Protein AF-A0A7V4QPP1-F1 (afdb_monomer_lite)

pLDDT: mean 84.38, std 19.16, range [26.23, 98.88]

Radius of gyration: 52.55 Å; chains: 1; bounding box: 112×55×165 Å

Secondary structure (DSSP, 8-state):
--SHHHHHHHHHTTS-S------SHHHHHHHHHHHHHHHTTSB-TTSPBPSBSSS---SSSSSTTEEEHHHHHHHHHHHHHHHHHTT-TT-HHHHHHHHHIIIIISPPGGGSTT--B-TTS---EE---SSGGGPSBPEESSS-----SSHHHHHHHHS-SS-----SEEESS-TT-HHHHHT-SEE-GGG-EEEEEE---S-TT--GGG---EESB-SS-SSTTTTGGGTB---S-EEEEEE-HHHHHHHHHHHHHHHHHHHHTT-GGGGHHHHHHHHHHHHHHGGGGB-TT-EETTEEEEE--GGGGB--S--S-EEEEEESS--S-BEEE--SEEEGGG--HHHHHHHHHTT-TTHHHHHHHHHHHHHHHBPPTTSTTTT-B--EEESS--TT-TT---TTS-EE--TT--SS--PEEEESSSS-BTTBTTSBTHHHHHHHHHHHHHHHHS-TT-TTHHHHHHHHHHIIIIIIHHH-EEEETTEEEEGGG--HHHHH-TTSEEEEEEEEEES-SS---TT-TTS------TTT--------S--S--TT-TT----EEEEE--HHHHHHHHHHHHHHHHHHHHHT---SS-HHHHHHHHHHHHHHHHHHHB-SSSB--EEE-GGGGGGT-TTT--EEESS-EEETTTEEE-SEEE-GGGGS---SSPPPTT-EEE--BHHHHHHHHHHHHHHHHHTS--PPPEEEEEESPTT-EE-SEEEEEEEEE-SS-EEEEEEEETTEEEEEE---SSSEEEEEEEEEGGGS-SEEEEEEEEEEETT--EEEEEEEEEE--SPPPEEEEEESPTT-EE-SEEEEEEEEE-SSS---EEEEEEEETTEEEEEEEESSS-EEEEEE-TTS-SSS-EEEEEEEE-TT--EEEEEEEEEE---------EEEEEESPTTEEEETTPEEEEEEEEEEEEEEEEEEEEETTEEEEEE---EEEEEEEEEEE-TTPPSEEEEEEEEEEETTS-EEEEEEEEEEE----------------PPP---PPPP-------SSS---EEEEEEEEEEEEE-TTS-EEEEEEEEEEE-TT---EEETTTEEE-B-SSS-B---EEE-

Sequence (1091 aa):
MKVKKFLASFILLLILSTTNNFCGVYKDRFIELYNNIKTNGCLSPEGLPYHSREKRIVEATDYGHCSTSEGISFLIWLEAMYDYITDNTSFSNLKNAWNLCETYYIPPASEQPNFAYNASKPASVVKEWRLPSSYPSAVDMDSPVGNDPIYSSVVSATGRNIPYLLHWYLDIDDWLGFGSAYQIGILGSGGRRIVKTNTFQRGPNESTWETIHHPSFDKYGTGTNGYVDLFVQSQSPQWRYTSAPDAEARIAQAMYWAELWATEKNALSTIQQEITKTRNLGHWMRYCLFDKYFRQIGNAGNAGNNYNSCHYLISWYIAWGGPVQNEGWGWIIGCHSAHNGYQNPLAAYYWANKNVPDWEKSLRTQLELARFIQVPQGHKGAGAFGGGVCNDYPDDDVQYTHPNAPTFTASTYTDGQLPIKYTHHPVYWDPGSNTWCGWQYWFSERLAQFYYLQPTNSTYLSDTYEILSNWMDLWAVPNFKVKISGNWYTADQLTVDDLRDTSVIEDVNIPVSFAKWDWLNPDDPQKSEPLDAPGEMQSTTRWQGWEGIGPGDPNYGAEVHAWGHDVGLIGAFVKCLIFYRQGLLKHNHTARFEPEFYKYLAKAILDTMWKNFKTDIGISAPEVRTDYIRFNDTNISTVYVPQTKQIPNLGTLQQGNRAFSETRPDYGEPIPPDYTFTYHRTWQQAAFALALGYYSLYEDRDETPKITLISPSTSTVLSGQVNIQASITDDFSLSKVELWIDNQKLFEETSFSTNSYMLVYDWDSTSVLDGTHTLKIVAVDSSTQTTQVEFRITIDNNPPPYVEILSPQDGSYVSGVVLINIRAEDDTDYITSVILRIYRGVVLVSSYTFTSEPYIFSWDTTNLSTTTAYRIQAVAYDNYNESSSTQVTVYIRRIENDSPPTINIISPASNSQFNIGDSINVYYIATDDIQIARIEFLINNEVKSYLTPLSTYYSSVWNIDTVNFSSGTYELKIQVVDSAGYNSYAFINVILVSSQPPSGDDEQPPSGDDEQQQLVEKKYIIITPNNDGINDKVVFSETYVFDVFTKDGFKVYSGESNVWEAKDYFGKIVPNGLYILKTNKNKVFFVLVAR

Structure (mmCIF, N/CA/C/O backbone):
data_AF-A0A7V4QPP1-F1
#
_entry.id   AF-A0A7V4QPP1-F1
#
loop_
_atom_site.group_PDB
_atom_site.id
_atom_site.type_symbol
_atom_site.label_atom_id
_atom_site.label_alt_id
_atom_site.label_comp_id
_atom_site.label_asym_id
_atom_site.label_entity_id
_atom_site.label_seq_id
_atom_site.pdbx_PDB_ins_code
_atom_site.Cartn_x
_atom_site.Cartn_y
_atom_site.Cartn_z
_atom_site.occupancy
_atom_site.B_iso_or_equiv
_atom_site.auth_seq_id
_atom_site.auth_comp_id
_atom_site.auth_asym_id
_atom_site.auth_atom_id
_atom_site.pdbx_PDB_model_num
ATOM 1 N N . MET A 1 1 ? 20.135 15.687 20.730 1.00 36.97 1 MET A N 1
ATOM 2 C CA . MET A 1 1 ? 20.527 14.479 19.957 1.00 36.97 1 MET A CA 1
ATOM 3 C C . MET A 1 1 ? 20.547 13.164 20.754 1.00 36.97 1 MET A C 1
ATOM 5 O O . MET A 1 1 ? 20.244 12.145 20.157 1.00 36.97 1 MET A O 1
ATOM 9 N N . LYS A 1 2 ? 20.796 13.139 22.078 1.00 26.23 2 LYS A N 1
ATOM 10 C CA . LYS A 1 2 ? 20.642 11.917 22.914 1.00 26.23 2 LYS A CA 1
ATOM 11 C C . LYS A 1 2 ? 19.213 11.644 23.435 1.00 26.23 2 LYS A C 1
ATOM 13 O O . LYS A 1 2 ? 18.962 10.574 23.963 1.00 26.23 2 LYS A O 1
ATOM 18 N N . VAL A 1 3 ? 18.269 12.563 23.211 1.00 27.08 3 VAL A N 1
ATOM 19 C CA . VAL A 1 3 ? 16.859 12.454 23.652 1.00 27.08 3 VAL A CA 1
ATOM 20 C C . VAL A 1 3 ? 15.968 11.704 22.636 1.00 27.08 3 VAL A C 1
ATOM 22 O O . VAL A 1 3 ? 14.942 11.151 23.009 1.00 27.08 3 VAL A O 1
ATOM 25 N N . LYS A 1 4 ? 16.386 11.570 21.363 1.00 34.34 4 LYS A N 1
ATOM 26 C CA . LYS A 1 4 ? 15.598 10.881 20.314 1.00 34.34 4 LYS A CA 1
ATOM 27 C C . LYS A 1 4 ? 15.589 9.347 20.428 1.00 34.34 4 LYS A C 1
ATOM 29 O O . LYS A 1 4 ? 14.659 8.724 19.940 1.00 34.34 4 LYS A O 1
ATOM 34 N N . LYS A 1 5 ? 16.573 8.739 21.106 1.00 33.81 5 LYS A N 1
ATOM 35 C CA . LYS A 1 5 ? 16.562 7.292 21.404 1.00 33.81 5 LYS A CA 1
ATOM 36 C C . LYS A 1 5 ? 15.626 6.920 22.561 1.00 33.81 5 LYS A C 1
ATOM 38 O O . LYS A 1 5 ? 15.292 5.756 22.694 1.00 33.81 5 LYS A O 1
ATOM 43 N N . PHE A 1 6 ? 15.198 7.894 23.370 1.00 28.06 6 PHE A N 1
ATOM 44 C CA . PHE A 1 6 ? 14.372 7.649 24.556 1.00 28.06 6 PHE A CA 1
ATOM 45 C C . PHE A 1 6 ? 12.863 7.654 24.245 1.00 28.06 6 PHE A C 1
ATOM 47 O O . PHE A 1 6 ? 12.091 7.027 24.959 1.00 28.06 6 PHE A O 1
ATOM 54 N N . LEU A 1 7 ? 12.435 8.302 23.151 1.00 33.16 7 LEU A N 1
ATOM 55 C CA . LEU A 1 7 ? 11.014 8.390 22.780 1.00 33.16 7 LEU A CA 1
ATOM 56 C C . LEU A 1 7 ? 10.471 7.118 22.106 1.00 33.16 7 LEU A C 1
ATOM 58 O O . LEU A 1 7 ? 9.309 6.783 22.306 1.00 33.16 7 LEU A O 1
ATOM 62 N N . ALA A 1 8 ? 11.308 6.377 21.370 1.00 32.38 8 ALA A N 1
ATOM 63 C CA . ALA A 1 8 ? 10.914 5.088 20.788 1.00 32.38 8 ALA A CA 1
ATOM 64 C C . ALA A 1 8 ? 10.647 4.024 21.871 1.00 32.38 8 ALA A C 1
ATOM 66 O O . ALA A 1 8 ? 9.805 3.156 21.690 1.00 32.38 8 ALA A O 1
ATOM 67 N N . SER A 1 9 ? 11.309 4.134 23.027 1.00 30.39 9 SER A N 1
ATOM 68 C CA . SER A 1 9 ? 11.109 3.230 24.165 1.00 30.39 9 SER A CA 1
ATOM 69 C C . SER A 1 9 ? 9.893 3.580 25.030 1.00 30.39 9 SER A C 1
ATOM 71 O O . SER A 1 9 ? 9.430 2.719 25.766 1.00 30.39 9 SER A O 1
ATOM 73 N N . PHE A 1 10 ? 9.355 4.804 24.953 1.00 30.91 10 PHE A N 1
ATOM 74 C CA . PHE A 1 10 ? 8.225 5.219 25.799 1.00 30.91 10 PHE A CA 1
ATOM 75 C C . PHE A 1 10 ? 6.858 4.845 25.205 1.00 30.91 10 PHE A C 1
ATOM 77 O O . PHE A 1 10 ? 5.920 4.595 25.951 1.00 30.91 10 PHE A O 1
ATOM 84 N N . ILE A 1 11 ? 6.757 4.736 23.874 1.00 38.34 11 ILE A N 1
ATOM 85 C CA . ILE A 1 11 ? 5.546 4.233 23.194 1.00 38.34 11 ILE A CA 1
ATOM 86 C C . ILE A 1 11 ? 5.500 2.693 23.221 1.00 38.34 11 ILE A C 1
ATOM 88 O O . ILE A 1 11 ? 4.425 2.109 23.262 1.00 38.34 11 ILE A O 1
ATOM 92 N N . LEU A 1 12 ? 6.659 2.027 23.295 1.00 37.06 12 LEU A N 1
ATOM 93 C CA . LEU A 1 12 ? 6.750 0.563 23.365 1.00 37.06 12 LEU A CA 1
ATOM 94 C C . LEU A 1 12 ? 6.407 -0.007 24.758 1.00 37.06 12 LEU A C 1
ATOM 96 O O . LEU A 1 12 ? 6.065 -1.180 24.875 1.00 37.06 12 LEU A O 1
ATOM 100 N N . LEU A 1 13 ? 6.483 0.807 25.820 1.00 28.80 13 LEU A N 1
ATOM 101 C CA . LEU A 1 13 ? 6.297 0.338 27.200 1.00 28.80 13 LEU A CA 1
ATOM 102 C C . LEU A 1 13 ? 4.829 0.106 27.605 1.00 28.80 13 LEU A C 1
ATOM 104 O O . LEU A 1 13 ? 4.592 -0.502 28.641 1.00 28.80 13 LEU A O 1
ATOM 108 N N . LEU A 1 14 ? 3.859 0.554 26.802 1.00 32.84 14 LEU A N 1
ATOM 109 C CA . LEU A 1 14 ? 2.426 0.305 27.028 1.00 32.84 14 LEU A CA 1
ATOM 110 C C . LEU A 1 14 ? 1.895 -0.938 26.288 1.00 32.84 14 LEU A C 1
ATOM 112 O O . LEU A 1 14 ? 0.719 -1.250 26.414 1.00 32.84 14 LEU A O 1
ATOM 116 N N . ILE A 1 15 ? 2.751 -1.656 25.547 1.00 39.66 15 ILE A N 1
ATOM 117 C CA . ILE A 1 15 ? 2.379 -2.846 24.750 1.00 39.66 15 ILE A CA 1
ATOM 118 C C . ILE A 1 15 ? 3.090 -4.121 25.261 1.00 39.66 15 ILE A C 1
ATOM 120 O O . ILE A 1 15 ? 2.819 -5.233 24.822 1.00 39.66 15 ILE A O 1
ATOM 124 N N . LEU A 1 16 ? 3.988 -4.005 26.241 1.00 34.59 16 LEU A N 1
ATOM 125 C CA . LEU A 1 16 ? 4.746 -5.142 26.767 1.00 34.59 16 LEU A CA 1
ATOM 126 C C . LEU A 1 16 ? 4.029 -5.821 27.943 1.00 34.59 16 LEU A C 1
ATOM 128 O O . LEU A 1 16 ? 4.408 -5.596 29.086 1.00 34.59 16 LEU A O 1
ATOM 132 N N . SER A 1 17 ? 3.041 -6.671 27.644 1.00 33.66 17 SER A N 1
ATOM 133 C CA . SER A 1 17 ? 2.847 -7.996 28.276 1.00 33.66 17 SER A CA 1
ATOM 134 C C . SER A 1 17 ? 1.514 -8.637 27.865 1.00 33.66 17 SER A C 1
ATOM 136 O O . SER A 1 17 ? 0.652 -8.887 28.704 1.00 33.66 17 SER A O 1
ATOM 138 N N . THR A 1 18 ? 1.341 -8.962 26.591 1.00 36.53 18 THR A N 1
ATOM 139 C CA . THR A 1 18 ? 0.424 -10.037 26.203 1.00 36.53 18 THR A CA 1
ATOM 140 C C . THR A 1 18 ? 1.154 -10.911 25.197 1.00 36.53 18 THR A C 1
ATOM 142 O O . THR A 1 18 ? 1.863 -10.435 24.311 1.00 36.53 18 THR A O 1
ATOM 145 N N . THR A 1 19 ? 1.088 -12.223 25.384 1.00 38.66 19 THR A N 1
ATOM 146 C CA . THR A 1 19 ? 1.383 -13.165 24.308 1.00 38.66 19 THR A CA 1
ATOM 147 C C . THR A 1 19 ? 0.476 -12.788 23.140 1.00 38.66 19 THR A C 1
ATOM 149 O O . THR A 1 19 ? -0.738 -12.801 23.316 1.00 38.66 19 THR A O 1
ATOM 152 N N . ASN A 1 20 ? 1.046 -12.386 21.996 1.00 44.50 20 ASN A N 1
ATOM 153 C CA . ASN A 1 20 ? 0.288 -12.050 20.787 1.00 44.50 20 ASN A CA 1
ATOM 154 C C . ASN A 1 20 ? -0.424 -13.314 20.270 1.00 44.50 20 ASN A C 1
ATOM 156 O O . ASN A 1 20 ? 0.047 -13.962 19.336 1.00 44.50 20 ASN A O 1
ATOM 160 N N . ASN A 1 21 ? -1.550 -13.683 20.873 1.00 45.94 21 ASN A N 1
ATOM 161 C CA . ASN A 1 21 ? -2.441 -14.695 20.334 1.00 45.94 21 ASN A CA 1
ATOM 162 C C . ASN A 1 21 ? -3.244 -14.033 19.220 1.00 45.94 21 ASN A C 1
ATOM 164 O O . ASN A 1 21 ? -4.383 -13.633 19.402 1.00 45.94 21 ASN A O 1
ATOM 168 N N . PHE A 1 22 ? -2.620 -13.871 18.051 1.00 50.91 22 PHE A N 1
ATOM 169 C CA . PHE A 1 22 ? -3.355 -13.498 16.850 1.00 50.91 22 PHE A CA 1
ATOM 170 C C . PHE A 1 22 ? -4.327 -14.650 16.537 1.00 50.91 22 PHE A C 1
ATOM 172 O O . PHE A 1 22 ? -3.900 -15.682 16.009 1.00 50.91 22 PHE A O 1
ATOM 179 N N . CYS A 1 23 ? -5.592 -14.503 16.912 1.00 49.09 23 CYS A N 1
ATOM 180 C CA . CYS A 1 23 ? -6.712 -15.367 16.555 1.00 49.09 23 CYS A CA 1
ATOM 181 C C . CYS A 1 23 ? -7.645 -14.556 15.648 1.00 49.09 23 CYS A C 1
ATOM 183 O O . CYS A 1 23 ? -7.749 -13.348 15.829 1.00 49.09 23 CYS A O 1
ATOM 185 N N . GLY A 1 24 ? -8.259 -15.179 14.640 1.00 70.50 24 GLY A N 1
ATOM 186 C CA . GLY A 1 24 ? -9.232 -14.493 13.787 1.00 70.50 24 GLY A CA 1
ATOM 187 C C . GLY A 1 24 ? -9.203 -14.934 12.328 1.00 70.50 24 GLY A C 1
ATOM 188 O O . GLY A 1 24 ? -8.166 -15.302 11.769 1.00 70.50 24 GLY A O 1
ATOM 189 N N . VAL A 1 25 ? -10.367 -14.866 11.682 1.00 85.94 25 VAL A N 1
ATOM 190 C CA . VAL A 1 25 ? -10.580 -15.352 10.310 1.00 85.94 25 VAL A CA 1
ATOM 191 C C . VAL A 1 25 ? -9.644 -14.681 9.297 1.00 85.94 25 VAL A C 1
ATOM 193 O O . VAL A 1 25 ? -9.220 -15.322 8.338 1.00 85.94 25 VAL A O 1
ATOM 196 N N . TYR A 1 26 ? -9.265 -13.414 9.492 1.00 92.88 26 TYR A N 1
ATOM 197 C CA . TYR A 1 26 ? -8.397 -12.707 8.541 1.00 92.88 26 TYR A CA 1
ATOM 198 C C . TYR A 1 26 ? -6.939 -13.161 8.608 1.00 92.88 26 TYR A C 1
ATOM 200 O O . TYR A 1 26 ? -6.270 -13.170 7.572 1.00 92.88 26 TYR A O 1
ATOM 208 N N . LYS A 1 27 ? -6.460 -13.609 9.777 1.00 90.56 27 LYS A N 1
ATOM 209 C CA . LYS A 1 27 ? -5.147 -14.255 9.899 1.00 90.56 27 LYS A CA 1
ATOM 210 C C . LYS A 1 27 ? -5.120 -15.556 9.104 1.00 90.56 27 LYS A C 1
ATOM 212 O O . LYS A 1 27 ? -4.189 -15.780 8.333 1.00 90.56 27 LYS A O 1
ATOM 217 N N . ASP A 1 28 ? -6.153 -16.381 9.252 1.00 92.62 28 ASP A N 1
ATOM 218 C CA . ASP A 1 28 ? -6.251 -17.659 8.545 1.00 92.62 28 ASP A CA 1
ATOM 219 C C . ASP A 1 28 ? -6.330 -17.444 7.032 1.00 92.62 28 ASP A C 1
ATOM 221 O O . ASP A 1 28 ? -5.596 -18.081 6.280 1.00 92.62 28 ASP A O 1
ATOM 225 N N . ARG A 1 29 ? -7.128 -16.467 6.580 1.00 96.56 29 ARG A N 1
ATOM 226 C CA . ARG A 1 29 ? -7.188 -16.070 5.164 1.00 96.56 29 ARG A CA 1
ATOM 227 C C . ARG A 1 29 ? -5.849 -15.542 4.648 1.00 96.56 29 ARG A C 1
ATOM 229 O O . ARG A 1 29 ? -5.472 -15.850 3.518 1.00 96.56 29 ARG A O 1
ATOM 236 N N . PHE A 1 30 ? -5.123 -14.758 5.451 1.00 98.12 30 PHE A N 1
ATOM 237 C CA . PHE A 1 30 ? -3.776 -14.296 5.109 1.00 98.12 30 PHE A CA 1
ATOM 238 C C . PHE A 1 30 ? -2.816 -15.474 4.922 1.00 98.12 30 PHE A C 1
ATOM 240 O O . PHE A 1 30 ? -2.141 -15.544 3.897 1.00 98.12 30 PHE A O 1
ATOM 247 N N . ILE A 1 31 ? -2.778 -16.410 5.876 1.00 97.19 31 ILE A N 1
ATOM 248 C CA . ILE A 1 31 ? -1.913 -17.597 5.819 1.00 97.19 31 ILE A CA 1
ATOM 249 C C . ILE A 1 31 ? -2.301 -18.491 4.636 1.00 97.19 31 ILE A C 1
ATOM 251 O O . ILE A 1 31 ? -1.424 -18.976 3.922 1.00 97.19 31 ILE A O 1
ATOM 255 N N . GLU A 1 32 ? -3.597 -18.688 4.389 1.00 97.25 32 GLU A N 1
ATOM 256 C CA . GLU A 1 32 ? -4.093 -19.456 3.248 1.00 97.25 32 GLU A CA 1
ATOM 257 C C . GLU A 1 32 ? -3.643 -18.831 1.923 1.00 97.25 32 GLU A C 1
ATOM 259 O O . GLU A 1 32 ? -3.026 -19.506 1.098 1.00 97.25 32 GLU A O 1
ATOM 264 N N . LEU A 1 33 ? -3.878 -17.529 1.732 1.00 98.25 33 LEU A N 1
ATOM 265 C CA . LEU A 1 33 ? -3.491 -16.847 0.500 1.00 98.25 33 LEU A CA 1
ATOM 266 C C . LEU A 1 33 ? -1.965 -16.777 0.336 1.00 98.25 33 LEU A C 1
ATOM 268 O O . LEU A 1 33 ? -1.463 -16.955 -0.773 1.00 98.25 33 LEU A O 1
ATOM 272 N N . TYR A 1 34 ? -1.217 -16.587 1.425 1.00 98.44 34 TYR A N 1
ATOM 273 C CA . TYR A 1 34 ? 0.241 -16.691 1.420 1.00 98.44 34 TYR A CA 1
ATOM 274 C C . TYR A 1 34 ? 0.685 -18.067 0.905 1.00 98.44 34 TYR A C 1
ATOM 276 O O . TYR A 1 34 ? 1.445 -18.146 -0.060 1.00 98.44 34 TYR A O 1
ATOM 284 N N . ASN A 1 35 ? 0.169 -19.156 1.481 1.00 97.81 35 ASN A N 1
ATOM 285 C CA . ASN A 1 35 ? 0.529 -20.518 1.079 1.00 97.81 35 ASN A CA 1
ATOM 286 C C . ASN A 1 35 ? 0.169 -20.799 -0.384 1.00 97.81 35 ASN A C 1
ATOM 288 O O . ASN A 1 35 ? 0.961 -21.402 -1.113 1.00 97.81 35 ASN A O 1
ATOM 292 N N . ASN A 1 36 ? -0.980 -20.304 -0.833 1.00 96.88 36 ASN A N 1
ATOM 293 C CA . ASN A 1 36 ? -1.409 -20.374 -2.223 1.00 96.88 36 ASN A CA 1
ATOM 294 C C . ASN A 1 36 ? -0.411 -19.680 -3.166 1.00 96.88 36 ASN A C 1
ATOM 296 O O . ASN A 1 36 ? 0.016 -20.282 -4.152 1.00 96.88 36 ASN A O 1
ATOM 300 N N . ILE A 1 37 ? 0.062 -18.472 -2.830 1.00 97.12 37 ILE A N 1
ATOM 301 C CA . ILE A 1 37 ? 1.115 -17.781 -3.598 1.00 97.12 37 ILE A CA 1
ATOM 302 C C . ILE A 1 37 ? 2.385 -18.641 -3.677 1.00 97.12 37 ILE A C 1
ATOM 304 O O . ILE A 1 37 ? 2.989 -18.749 -4.745 1.00 97.12 37 ILE A O 1
ATOM 308 N N . LYS A 1 38 ? 2.790 -19.285 -2.573 1.00 95.81 38 LYS A N 1
ATOM 309 C CA . LYS A 1 38 ? 4.004 -20.119 -2.533 1.00 95.81 38 LYS A CA 1
ATOM 310 C C . LYS A 1 38 ? 3.887 -21.421 -3.336 1.00 95.81 38 LYS A C 1
ATOM 312 O O . LYS A 1 38 ? 4.922 -21.949 -3.736 1.00 95.81 38 LYS A O 1
ATOM 317 N N . THR A 1 39 ? 2.680 -21.955 -3.544 1.00 93.81 39 THR A N 1
ATOM 318 C CA . THR A 1 39 ? 2.482 -23.336 -4.032 1.00 93.81 39 THR A CA 1
ATOM 319 C C . THR A 1 39 ? 1.750 -23.456 -5.371 1.00 93.81 39 THR A C 1
ATOM 321 O O . THR A 1 39 ? 1.981 -24.430 -6.084 1.00 93.81 39 THR A O 1
ATOM 324 N N . ASN A 1 40 ? 0.951 -22.464 -5.780 1.00 93.38 40 ASN A N 1
ATOM 325 C CA . ASN A 1 40 ? 0.060 -22.574 -6.946 1.00 93.38 40 ASN A CA 1
ATOM 326 C C . ASN A 1 40 ? 0.593 -21.920 -8.235 1.00 93.38 40 ASN A C 1
ATOM 328 O O . ASN A 1 40 ? -0.179 -21.573 -9.131 1.00 93.38 40 ASN A O 1
ATOM 332 N N . GLY A 1 41 ? 1.916 -21.787 -8.368 1.00 91.94 41 GLY A N 1
ATOM 333 C CA . GLY A 1 41 ? 2.559 -21.350 -9.615 1.00 91.94 41 GLY A CA 1
ATOM 334 C C . GLY A 1 41 ? 2.683 -19.835 -9.800 1.00 91.94 41 GLY A C 1
ATOM 335 O O . GLY A 1 41 ? 3.057 -19.400 -10.883 1.00 91.94 41 GLY A O 1
ATOM 336 N N . CYS A 1 42 ? 2.422 -19.030 -8.764 1.00 96.44 42 CYS A N 1
ATOM 337 C CA . CYS A 1 42 ? 2.741 -17.594 -8.774 1.00 96.44 42 CYS A CA 1
ATOM 338 C C . CYS A 1 42 ? 4.254 -17.330 -8.682 1.00 96.44 42 CYS A C 1
ATOM 340 O O . CYS A 1 42 ? 4.727 -16.264 -9.075 1.00 96.44 42 CYS A O 1
ATOM 342 N N . LEU A 1 43 ? 5.022 -18.288 -8.150 1.00 97.69 43 LEU A N 1
ATOM 343 C CA . LEU A 1 43 ? 6.478 -18.217 -8.058 1.00 97.69 43 LEU A CA 1
ATOM 344 C C . LEU A 1 43 ? 7.142 -19.233 -8.996 1.00 97.69 43 LEU A C 1
ATOM 346 O O . LEU A 1 43 ? 6.656 -20.351 -9.179 1.00 97.69 43 LEU A O 1
ATOM 350 N N . SER A 1 44 ? 8.297 -18.861 -9.538 1.00 96.69 44 SER A N 1
ATOM 351 C CA . SER A 1 44 ? 9.192 -19.751 -10.265 1.00 96.69 44 SER A CA 1
ATOM 352 C C . SER A 1 44 ? 9.792 -20.817 -9.333 1.00 96.69 44 SER A C 1
ATOM 354 O O . SER A 1 44 ? 9.840 -20.626 -8.116 1.00 96.69 44 SER A O 1
ATOM 356 N N . PRO A 1 45 ? 10.345 -21.914 -9.882 1.00 95.06 45 PRO A N 1
ATOM 357 C CA . PRO A 1 45 ? 11.181 -22.862 -9.142 1.00 95.06 45 PRO A CA 1
ATOM 358 C C . PRO A 1 45 ? 12.299 -22.266 -8.263 1.00 95.06 45 PRO A C 1
ATOM 360 O O . PRO A 1 45 ? 12.666 -22.874 -7.262 1.00 95.06 45 PRO A O 1
ATOM 363 N N . GLU A 1 46 ? 12.850 -21.094 -8.597 1.00 95.31 46 GLU A N 1
ATOM 364 C CA . GLU A 1 46 ? 13.854 -20.393 -7.776 1.00 95.31 46 GLU A CA 1
ATOM 365 C C . GLU A 1 46 ? 13.221 -19.512 -6.686 1.00 95.31 46 GLU A C 1
ATOM 367 O O . GLU A 1 46 ? 13.940 -18.897 -5.903 1.00 95.31 46 GLU A O 1
ATOM 372 N N . GLY A 1 47 ? 11.890 -19.434 -6.630 1.00 96.69 47 GLY A N 1
ATOM 373 C CA . GLY A 1 47 ? 11.131 -18.586 -5.714 1.00 96.69 47 GLY A CA 1
ATOM 374 C C . GLY A 1 47 ? 10.917 -17.155 -6.210 1.00 96.69 47 GLY A C 1
ATOM 375 O O . GLY A 1 47 ? 10.452 -16.319 -5.437 1.00 96.69 47 GLY A O 1
ATOM 376 N N . LEU A 1 48 ? 11.251 -16.849 -7.469 1.00 98.06 48 LEU A N 1
ATOM 377 C CA . LEU A 1 48 ? 11.008 -15.527 -8.048 1.00 98.06 48 LEU A CA 1
ATOM 378 C C . LEU A 1 48 ? 9.519 -15.347 -8.336 1.00 98.06 48 LEU A C 1
ATOM 380 O O . LEU A 1 48 ? 8.918 -16.262 -8.888 1.00 98.06 48 LEU A O 1
ATOM 384 N N . PRO A 1 49 ? 8.916 -14.192 -8.027 1.00 98.25 49 PRO A N 1
ATOM 385 C CA . PRO A 1 49 ? 7.546 -13.943 -8.443 1.00 98.25 49 PRO A CA 1
ATOM 386 C C . PRO A 1 49 ? 7.490 -13.896 -9.966 1.00 98.25 49 PRO A C 1
ATOM 388 O O . PRO A 1 49 ? 8.281 -13.188 -10.571 1.00 98.25 49 PRO A O 1
ATOM 391 N N . TYR A 1 50 ? 6.582 -14.640 -10.585 1.00 98.56 50 TYR A N 1
ATOM 392 C CA . TYR A 1 50 ? 6.122 -14.297 -11.926 1.00 98.56 50 TYR A CA 1
ATOM 393 C C . TYR A 1 50 ? 5.235 -13.051 -11.833 1.00 98.56 50 TYR A C 1
ATOM 395 O O . TYR A 1 50 ? 4.680 -12.765 -10.768 1.00 98.56 50 TYR A O 1
ATOM 403 N N . HIS A 1 51 ? 5.065 -12.312 -12.926 1.00 98.50 51 HIS A N 1
ATOM 404 C CA . HIS A 1 51 ? 4.086 -11.226 -12.990 1.00 98.50 51 HIS A CA 1
ATOM 405 C C . HIS A 1 51 ? 2.680 -11.770 -12.729 1.00 98.50 51 HIS A C 1
ATOM 407 O O . HIS A 1 51 ? 1.945 -11.257 -11.883 1.00 98.50 51 HIS A O 1
ATOM 413 N N . SER A 1 52 ? 2.360 -12.890 -13.373 1.00 97.88 52 SER A N 1
ATOM 414 C CA . SER A 1 52 ? 1.165 -13.688 -13.127 1.00 97.88 52 SER A CA 1
ATOM 415 C C . SER A 1 52 ? 1.445 -15.171 -13.302 1.00 97.88 52 SER A C 1
ATOM 417 O O . SER A 1 52 ? 2.344 -15.574 -14.037 1.00 97.88 52 SER A O 1
ATOM 419 N N . ARG A 1 53 ? 0.614 -15.993 -12.661 1.00 96.31 53 ARG A N 1
ATOM 420 C CA . ARG A 1 53 ? 0.586 -17.437 -12.909 1.00 96.31 53 ARG A CA 1
ATOM 421 C C . ARG A 1 53 ? 0.248 -17.755 -14.369 1.00 96.31 53 ARG A C 1
ATOM 423 O O . ARG A 1 53 ? 0.777 -18.693 -14.954 1.00 96.31 53 ARG A O 1
ATOM 430 N N . GLU A 1 54 ? -0.697 -17.026 -14.949 1.00 96.06 54 GLU A N 1
ATOM 431 C CA . GLU A 1 54 ? -1.086 -17.199 -16.343 1.00 96.06 54 GLU A CA 1
ATOM 432 C C . GLU A 1 54 ? -0.028 -16.586 -17.263 1.00 96.06 54 GLU A C 1
ATOM 434 O O . GLU A 1 54 ? 0.499 -15.511 -16.991 1.00 96.06 54 GLU A O 1
ATOM 439 N N . LYS A 1 55 ? 0.267 -17.259 -18.376 1.00 95.44 55 LYS A N 1
ATOM 440 C CA . LYS A 1 55 ? 1.327 -16.859 -19.312 1.00 95.44 55 LYS A CA 1
ATOM 441 C C . LYS A 1 55 ? 0.924 -15.743 -20.265 1.00 95.44 55 LYS A C 1
ATOM 443 O O . LYS A 1 55 ? 1.718 -14.844 -20.535 1.00 95.44 55 LYS A O 1
ATOM 448 N N . ARG A 1 56 ? -0.287 -15.811 -20.824 1.00 94.88 56 ARG A N 1
ATOM 449 C CA . ARG A 1 56 ? -0.796 -14.758 -21.704 1.00 94.88 56 ARG A CA 1
ATOM 450 C C . ARG A 1 56 ? -1.359 -13.643 -20.852 1.00 94.88 56 ARG A C 1
ATOM 452 O O . ARG A 1 56 ? -2.475 -13.755 -20.375 1.00 94.88 56 ARG A O 1
ATOM 459 N N . ILE A 1 57 ? -0.580 -12.586 -20.714 1.00 95.00 57 ILE A N 1
ATOM 460 C CA . ILE A 1 57 ? -1.012 -11.313 -20.165 1.00 95.00 57 ILE A CA 1
ATOM 461 C C . ILE A 1 57 ? -0.146 -10.217 -20.782 1.00 95.00 57 ILE A C 1
ATOM 463 O O . ILE A 1 57 ? 1.050 -10.424 -20.992 1.00 95.00 57 ILE A O 1
ATOM 467 N N . VAL A 1 58 ? -0.759 -9.084 -21.113 1.00 95.25 58 VAL A N 1
ATOM 468 C CA . VAL A 1 58 ? -0.085 -7.911 -21.681 1.00 95.25 58 VAL A CA 1
ATOM 469 C C . VAL A 1 58 ? -0.685 -6.666 -21.037 1.00 95.25 58 VAL A C 1
ATOM 471 O O . VAL A 1 58 ? -1.895 -6.488 -21.100 1.00 95.25 58 VAL A O 1
ATOM 474 N N . GLU A 1 59 ? 0.116 -5.833 -20.376 1.00 91.75 59 GLU A N 1
ATOM 475 C CA . GLU A 1 59 ? -0.368 -4.607 -19.701 1.00 91.75 59 GLU A CA 1
ATOM 476 C C . GLU A 1 59 ? 0.755 -3.622 -19.363 1.00 91.75 59 GLU A C 1
ATOM 478 O O . GLU A 1 59 ? 0.624 -2.426 -19.595 1.00 91.75 59 GLU A O 1
ATOM 483 N N . ALA A 1 60 ? 1.892 -4.145 -18.915 1.00 93.75 60 ALA A N 1
ATOM 484 C CA . ALA A 1 60 ? 3.167 -3.445 -18.737 1.00 93.75 60 ALA A CA 1
ATOM 485 C C . ALA A 1 60 ? 4.301 -4.439 -19.004 1.00 93.75 60 ALA A C 1
ATOM 487 O O . ALA A 1 60 ? 5.238 -4.171 -19.754 1.00 93.75 60 ALA A O 1
ATOM 488 N N . THR A 1 61 ? 4.139 -5.638 -18.444 1.00 96.31 61 THR A N 1
ATOM 489 C CA . THR A 1 61 ? 4.744 -6.859 -18.966 1.00 96.31 61 THR A CA 1
ATOM 490 C C . THR A 1 61 ? 3.988 -7.296 -20.218 1.00 96.31 61 THR A C 1
ATOM 492 O O . THR A 1 61 ? 2.804 -6.992 -20.381 1.00 96.31 61 THR A O 1
ATOM 495 N N . ASP A 1 62 ? 4.680 -7.987 -21.112 1.00 95.62 62 ASP A N 1
ATOM 496 C CA . ASP A 1 62 ? 4.125 -8.558 -22.337 1.00 95.62 62 ASP A CA 1
ATOM 497 C C . ASP A 1 62 ? 4.039 -10.091 -22.288 1.00 95.62 62 ASP A C 1
ATOM 499 O O . ASP A 1 62 ? 3.561 -10.712 -23.233 1.00 95.62 62 ASP A O 1
ATOM 503 N N . TYR A 1 63 ? 4.469 -10.708 -21.188 1.00 96.88 63 TYR A N 1
ATOM 504 C CA . TYR A 1 63 ? 4.370 -12.136 -20.916 1.00 96.88 63 TYR A CA 1
ATOM 505 C C . TYR A 1 63 ? 4.301 -12.361 -19.401 1.00 96.88 63 TYR A C 1
ATOM 507 O O . TYR A 1 63 ? 5.078 -11.794 -18.635 1.00 96.88 63 TYR A O 1
ATOM 515 N N . GLY A 1 64 ? 3.373 -13.200 -18.941 1.00 97.00 64 GLY A N 1
ATOM 516 C CA . GLY A 1 64 ? 3.061 -13.329 -17.513 1.00 97.00 64 GLY A CA 1
ATOM 517 C C . GLY A 1 64 ? 4.140 -14.002 -16.684 1.00 97.00 64 GLY A C 1
ATOM 518 O O . GLY A 1 64 ? 4.281 -13.711 -15.500 1.00 97.00 64 GLY A O 1
ATOM 519 N N . HIS A 1 65 ? 4.961 -14.839 -17.318 1.00 96.56 65 HIS A N 1
ATOM 520 C CA . HIS A 1 65 ? 6.125 -15.439 -16.676 1.00 96.56 65 HIS A CA 1
ATOM 521 C C . HIS A 1 65 ? 7.398 -14.582 -16.808 1.00 96.56 65 HIS A C 1
ATOM 523 O O . HIS A 1 65 ? 8.495 -15.024 -16.459 1.00 96.56 65 HIS A O 1
ATOM 529 N N . CYS A 1 66 ? 7.282 -13.338 -17.272 1.00 97.25 66 CYS A N 1
ATOM 530 C CA . CYS A 1 66 ? 8.265 -12.330 -16.908 1.00 97.25 66 CYS A CA 1
ATOM 531 C C . CYS A 1 66 ? 8.079 -11.927 -15.443 1.00 97.25 66 CYS A C 1
ATOM 533 O O . CYS A 1 66 ? 7.084 -12.264 -14.807 1.00 97.25 66 CYS A O 1
ATOM 535 N N . SER A 1 67 ? 9.040 -11.198 -14.892 1.00 98.00 67 SER A N 1
ATOM 536 C CA . SER A 1 67 ? 8.906 -10.595 -13.570 1.00 98.00 67 SER A CA 1
ATOM 537 C C . SER A 1 67 ? 9.349 -9.151 -13.560 1.00 98.00 67 SER A C 1
ATOM 539 O O . SER A 1 67 ? 10.160 -8.736 -14.388 1.00 98.00 67 SER A O 1
ATOM 541 N N . THR A 1 68 ? 8.839 -8.407 -12.585 1.00 98.75 68 THR A N 1
ATOM 542 C CA . THR A 1 68 ? 9.130 -7.002 -12.373 1.00 98.75 68 THR A CA 1
ATOM 543 C C . THR A 1 68 ? 9.804 -6.739 -11.027 1.00 98.75 68 THR A C 1
ATOM 545 O O . THR A 1 68 ? 9.613 -7.481 -10.055 1.00 98.75 68 THR A O 1
ATOM 548 N N . SER A 1 69 ? 10.573 -5.647 -10.929 1.00 98.75 69 SER A N 1
ATOM 549 C CA . SER A 1 69 ? 11.045 -5.142 -9.627 1.00 98.75 69 SER A CA 1
ATOM 550 C C . SER A 1 69 ? 9.869 -4.868 -8.672 1.00 98.75 69 SER A C 1
ATOM 552 O O . SER A 1 69 ? 9.993 -5.042 -7.458 1.00 98.75 69 SER A O 1
ATOM 554 N N . GLU A 1 70 ? 8.698 -4.517 -9.212 1.00 98.56 70 GLU A N 1
ATOM 555 C CA . GLU A 1 70 ? 7.440 -4.427 -8.471 1.00 98.56 70 GLU A CA 1
ATOM 556 C C . GLU A 1 70 ? 7.080 -5.760 -7.798 1.00 98.56 70 GLU A C 1
ATOM 558 O O . GLU A 1 70 ? 6.900 -5.787 -6.577 1.00 98.56 70 GLU A O 1
ATOM 563 N N . GLY A 1 71 ? 7.041 -6.868 -8.544 1.00 98.31 71 GLY A N 1
ATOM 564 C CA . GLY A 1 71 ? 6.699 -8.186 -8.005 1.00 98.31 71 GLY A CA 1
ATOM 565 C C . GLY A 1 71 ? 7.584 -8.593 -6.823 1.00 98.31 71 GLY A C 1
ATOM 566 O O . GLY A 1 71 ? 7.079 -9.006 -5.776 1.00 98.31 71 GLY A O 1
ATOM 567 N N . ILE A 1 72 ? 8.907 -8.410 -6.931 1.00 98.75 72 ILE A N 1
ATOM 568 C CA . ILE A 1 72 ? 9.828 -8.719 -5.823 1.00 98.75 72 ILE A CA 1
ATOM 569 C C . ILE A 1 72 ? 9.690 -7.745 -4.646 1.00 98.75 72 ILE A C 1
ATOM 571 O O . ILE A 1 72 ? 9.849 -8.159 -3.498 1.00 98.75 72 ILE A O 1
ATOM 575 N N . SER A 1 73 ? 9.334 -6.478 -4.892 1.00 98.88 73 SER A N 1
ATOM 576 C CA . SER A 1 73 ? 9.063 -5.517 -3.815 1.00 98.88 73 SER A CA 1
ATOM 577 C C . SER A 1 73 ? 7.832 -5.906 -2.984 1.00 98.88 73 SER A C 1
ATOM 579 O O . SER A 1 73 ? 7.866 -5.801 -1.757 1.00 98.88 73 SER A O 1
ATOM 581 N N . PHE A 1 74 ? 6.783 -6.437 -3.623 1.00 98.88 74 PHE A N 1
ATOM 582 C CA . PHE A 1 74 ? 5.622 -7.003 -2.931 1.00 98.88 74 PHE A CA 1
ATOM 583 C C . PHE A 1 74 ? 5.961 -8.298 -2.196 1.00 98.88 74 PHE A C 1
ATOM 585 O O . PHE A 1 74 ? 5.509 -8.477 -1.066 1.00 98.88 74 PHE A O 1
ATOM 592 N N . LEU A 1 75 ? 6.778 -9.176 -2.789 1.00 98.81 75 LEU A N 1
ATOM 593 C CA . LEU A 1 75 ? 7.202 -10.408 -2.123 1.00 98.81 75 LEU A CA 1
ATOM 594 C C . LEU A 1 75 ? 8.005 -10.105 -0.850 1.00 98.81 75 LEU A C 1
ATOM 596 O O . LEU A 1 75 ? 7.706 -10.669 0.191 1.00 98.81 75 LEU A O 1
ATOM 600 N N . ILE A 1 76 ? 8.957 -9.166 -0.884 1.00 98.88 76 ILE A N 1
ATOM 601 C CA . ILE A 1 76 ? 9.705 -8.738 0.315 1.00 98.88 76 ILE A CA 1
ATOM 602 C C . ILE A 1 76 ? 8.755 -8.271 1.428 1.00 98.88 76 ILE A C 1
ATOM 604 O O . ILE A 1 76 ? 8.938 -8.630 2.592 1.00 98.88 76 ILE A O 1
ATOM 608 N N . TRP A 1 77 ? 7.730 -7.492 1.078 1.00 98.88 77 TRP A N 1
ATOM 609 C CA . TRP A 1 77 ? 6.741 -7.010 2.039 1.00 98.88 77 TRP A CA 1
ATOM 610 C C . TRP A 1 77 ? 5.887 -8.137 2.620 1.00 98.88 77 TRP A C 1
ATOM 612 O O . TRP A 1 77 ? 5.716 -8.220 3.838 1.00 98.88 77 TRP A O 1
ATOM 622 N N . LEU A 1 78 ? 5.393 -9.021 1.756 1.00 98.88 78 LEU A N 1
ATOM 623 C CA . LEU A 1 78 ? 4.592 -10.176 2.139 1.00 98.88 78 LEU A CA 1
ATOM 624 C C . LEU A 1 78 ? 5.363 -11.097 3.093 1.00 98.88 78 LEU A C 1
ATOM 626 O O . LEU A 1 78 ? 4.827 -11.509 4.117 1.00 98.88 78 LEU A O 1
ATOM 630 N N . GLU A 1 79 ? 6.632 -11.367 2.792 1.00 98.75 79 GLU A N 1
ATOM 631 C CA . GLU A 1 79 ? 7.491 -12.252 3.583 1.00 98.75 79 GLU A CA 1
ATOM 632 C C . GLU A 1 79 ? 7.838 -11.644 4.950 1.00 98.75 79 GLU A C 1
ATOM 634 O O . GLU A 1 79 ? 7.838 -12.354 5.954 1.00 98.75 79 GLU A O 1
ATOM 639 N N . ALA A 1 80 ? 8.051 -10.323 5.025 1.00 98.75 80 ALA A N 1
ATOM 640 C CA . ALA A 1 80 ? 8.226 -9.626 6.302 1.00 98.75 80 ALA A CA 1
ATOM 641 C C . ALA A 1 80 ? 6.980 -9.717 7.195 1.00 98.75 80 ALA A C 1
ATOM 643 O O . ALA A 1 80 ? 7.101 -9.935 8.402 1.00 98.75 80 ALA A O 1
ATOM 644 N N . MET A 1 81 ? 5.789 -9.545 6.611 1.00 98.62 81 MET A N 1
ATOM 645 C CA . MET A 1 81 ? 4.531 -9.652 7.349 1.00 98.62 81 MET A CA 1
ATOM 646 C C . MET A 1 81 ? 4.284 -11.086 7.810 1.00 98.62 81 MET A C 1
ATOM 648 O O . MET A 1 81 ? 3.886 -11.295 8.953 1.00 98.62 81 MET A O 1
ATOM 652 N N . TYR A 1 82 ? 4.547 -12.065 6.942 1.00 98.50 82 TYR A N 1
ATOM 653 C CA . TYR A 1 82 ? 4.404 -13.475 7.281 1.00 98.50 82 TYR A CA 1
ATOM 654 C C . TYR A 1 82 ? 5.311 -13.853 8.452 1.00 98.50 82 TYR A C 1
ATOM 656 O O . TYR A 1 82 ? 4.820 -14.387 9.442 1.00 98.50 82 TYR A O 1
ATOM 664 N N . ASP A 1 83 ? 6.593 -13.470 8.402 1.00 98.44 83 ASP A N 1
ATOM 665 C CA . ASP A 1 83 ? 7.531 -13.702 9.504 1.00 98.44 83 ASP A CA 1
ATOM 666 C C . ASP A 1 83 ? 7.028 -13.116 10.835 1.00 98.44 83 ASP A C 1
ATOM 668 O O . ASP A 1 83 ? 7.163 -13.755 11.879 1.00 98.44 83 ASP A O 1
ATOM 672 N N . TYR A 1 84 ? 6.414 -11.930 10.812 1.00 96.25 84 TYR A N 1
ATOM 673 C CA . TYR A 1 84 ? 5.842 -11.315 12.010 1.00 96.25 84 TYR A CA 1
ATOM 674 C C . TYR A 1 84 ? 4.578 -12.033 12.514 1.00 96.25 84 TYR A C 1
ATOM 676 O O . TYR A 1 84 ? 4.487 -12.321 13.708 1.00 96.25 84 TYR A O 1
ATOM 684 N N . ILE A 1 85 ? 3.626 -12.348 11.627 1.00 93.62 85 ILE A N 1
ATOM 685 C CA . ILE A 1 85 ? 2.346 -12.994 11.974 1.00 93.62 85 ILE A CA 1
ATOM 686 C C . ILE A 1 85 ? 2.545 -14.434 12.471 1.00 93.62 85 ILE A C 1
ATOM 688 O O . ILE A 1 85 ? 1.786 -14.895 13.326 1.00 93.62 85 ILE A O 1
ATOM 692 N N . THR A 1 86 ? 3.557 -15.148 11.968 1.00 92.81 86 THR A N 1
ATOM 693 C CA . THR A 1 86 ? 3.873 -16.525 12.384 1.00 92.81 86 THR A CA 1
ATOM 694 C C . THR A 1 86 ? 4.955 -16.609 13.461 1.00 92.81 86 THR A C 1
ATOM 696 O O . THR A 1 86 ? 5.536 -17.677 13.651 1.00 92.81 86 THR A O 1
ATOM 699 N N . ASP A 1 87 ? 5.286 -15.498 14.126 1.00 92.19 87 ASP A N 1
ATOM 700 C CA . ASP A 1 87 ? 6.296 -15.434 15.193 1.00 92.19 87 ASP A CA 1
ATOM 701 C C . ASP A 1 87 ? 7.698 -15.951 14.798 1.00 92.19 87 ASP A C 1
ATOM 703 O O . ASP A 1 87 ? 8.488 -16.399 15.636 1.00 92.19 87 ASP A O 1
ATOM 707 N N . ASN A 1 88 ? 8.070 -15.843 13.519 1.00 96.31 88 ASN A N 1
ATOM 708 C CA . ASN A 1 88 ? 9.412 -16.180 13.056 1.00 96.31 88 ASN A CA 1
ATOM 709 C C . ASN A 1 88 ? 10.407 -15.058 13.387 1.00 96.31 88 ASN A C 1
ATOM 711 O O . ASN A 1 88 ? 10.786 -14.240 12.549 1.00 96.31 88 ASN A O 1
ATOM 715 N N . THR A 1 89 ? 10.913 -15.072 14.618 1.00 95.50 89 THR A N 1
ATOM 716 C CA . THR A 1 89 ? 11.895 -14.092 15.123 1.00 95.50 89 THR A CA 1
ATOM 717 C C . THR A 1 89 ? 13.232 -14.079 14.375 1.00 95.50 89 THR A C 1
ATOM 719 O O . THR A 1 89 ? 14.027 -13.161 14.564 1.00 95.50 89 THR A O 1
ATOM 722 N N . SER A 1 90 ? 13.503 -15.060 13.507 1.00 97.12 90 SER A N 1
ATOM 723 C CA . SER A 1 90 ? 14.697 -15.044 12.659 1.00 97.12 90 SER A CA 1
ATOM 724 C C . SER A 1 90 ? 14.542 -14.180 11.404 1.00 97.12 90 SER A C 1
ATOM 726 O O . SER A 1 90 ? 15.557 -13.922 10.749 1.00 97.12 90 SER A O 1
ATOM 728 N N . PHE A 1 91 ? 13.311 -13.779 11.053 1.00 98.25 91 PHE A N 1
ATOM 729 C CA . PHE A 1 91 ? 12.960 -13.087 9.806 1.00 98.25 91 PHE A CA 1
ATOM 730 C C . PHE A 1 91 ? 13.578 -13.757 8.564 1.00 98.25 91 PHE A C 1
ATOM 732 O O . PHE A 1 91 ? 14.148 -13.113 7.677 1.00 98.25 91 PHE A O 1
ATOM 739 N N . SER A 1 92 ? 13.594 -15.095 8.546 1.00 98.56 92 SER A N 1
ATOM 740 C CA . SER A 1 92 ? 14.286 -15.860 7.507 1.00 98.56 92 SER A CA 1
ATOM 741 C C . SER A 1 92 ? 13.646 -15.703 6.135 1.00 98.56 92 SER A C 1
ATOM 743 O O . SER A 1 92 ? 14.373 -15.704 5.143 1.00 98.56 92 SER A O 1
ATOM 745 N N . ASN A 1 93 ? 12.322 -15.552 6.056 1.00 98.62 93 ASN A N 1
ATOM 746 C CA . ASN A 1 93 ? 11.641 -15.426 4.775 1.00 98.62 93 ASN A CA 1
ATOM 747 C C . ASN A 1 93 ? 11.915 -14.061 4.141 1.00 98.62 93 ASN A C 1
ATOM 749 O O . ASN A 1 93 ? 12.284 -14.002 2.966 1.00 98.62 93 ASN A O 1
ATOM 753 N N . LEU A 1 94 ? 11.881 -12.984 4.934 1.00 98.75 94 LEU A N 1
ATOM 754 C CA . LEU A 1 94 ? 12.329 -11.657 4.504 1.00 98.75 94 LEU A CA 1
ATOM 755 C C . LEU A 1 94 ? 13.764 -11.695 3.957 1.00 98.75 94 LEU A C 1
ATOM 757 O O . LEU A 1 94 ? 14.032 -11.195 2.863 1.00 98.75 94 LEU A O 1
ATOM 761 N N . LYS A 1 95 ? 14.696 -12.314 4.691 1.00 98.75 95 LYS A N 1
ATOM 762 C CA . LYS A 1 95 ? 16.099 -12.430 4.255 1.00 98.75 95 LYS A CA 1
ATOM 763 C C . LYS A 1 95 ? 16.239 -13.209 2.951 1.00 98.75 95 LYS A C 1
ATOM 765 O O . LYS A 1 95 ? 17.014 -12.808 2.083 1.00 98.75 95 LYS A O 1
ATOM 770 N N . ASN A 1 96 ? 15.473 -14.287 2.787 1.00 98.69 96 ASN A N 1
ATOM 771 C CA . ASN A 1 96 ? 15.453 -15.066 1.552 1.00 98.69 96 ASN A CA 1
ATOM 772 C C . ASN A 1 96 ? 14.921 -14.237 0.375 1.00 98.69 96 ASN A C 1
ATOM 774 O O . ASN A 1 96 ? 15.547 -14.224 -0.683 1.00 98.69 96 ASN A O 1
ATOM 778 N N . ALA A 1 97 ? 13.832 -13.486 0.560 1.00 98.69 97 ALA A N 1
ATOM 779 C CA . ALA A 1 97 ? 13.285 -12.602 -0.469 1.00 98.69 97 ALA A CA 1
ATOM 780 C C . ALA A 1 97 ? 14.261 -11.481 -0.856 1.00 98.69 97 ALA A C 1
ATOM 782 O O . ALA A 1 97 ? 14.449 -11.202 -2.041 1.00 98.69 97 ALA A O 1
ATOM 783 N N . TRP A 1 98 ? 14.964 -10.892 0.117 1.00 98.56 98 TRP A N 1
ATOM 784 C CA . TRP A 1 98 ? 16.048 -9.949 -0.170 1.00 98.56 98 TRP A CA 1
ATOM 785 C C . TRP A 1 98 ? 17.188 -10.635 -0.938 1.00 98.56 98 TRP A C 1
ATOM 787 O O . TRP A 1 98 ? 17.696 -10.099 -1.917 1.00 98.56 98 TRP A O 1
ATOM 797 N N . ASN A 1 99 ? 17.579 -11.854 -0.570 1.00 98.56 99 ASN A N 1
ATOM 798 C CA . ASN A 1 99 ? 18.608 -12.578 -1.314 1.00 98.56 99 ASN A CA 1
ATOM 799 C C . ASN A 1 99 ? 18.201 -12.833 -2.779 1.00 98.56 99 ASN A C 1
ATOM 801 O O . ASN A 1 99 ? 19.029 -12.672 -3.676 1.00 98.56 99 ASN A O 1
ATOM 805 N N . LEU A 1 100 ? 16.931 -13.159 -3.042 1.00 98.44 100 LEU A N 1
ATOM 806 C CA . LEU A 1 100 ? 16.395 -13.265 -4.405 1.00 98.44 100 LEU A CA 1
ATOM 807 C C . LEU A 1 100 ? 16.460 -11.923 -5.144 1.00 98.44 100 LEU A C 1
ATOM 809 O O . LEU A 1 100 ? 16.936 -11.864 -6.277 1.00 98.44 100 LEU A O 1
ATOM 813 N N . CYS A 1 101 ? 16.036 -10.841 -4.491 1.00 98.56 101 CYS A N 1
ATOM 814 C CA . CYS A 1 101 ? 16.098 -9.489 -5.037 1.00 98.56 101 CYS A CA 1
ATOM 815 C C . CYS A 1 101 ? 17.522 -9.104 -5.474 1.00 98.56 101 CYS A C 1
ATOM 817 O O . CYS A 1 101 ? 17.757 -8.743 -6.629 1.00 98.56 101 CYS A O 1
ATOM 819 N N . GLU A 1 102 ? 18.493 -9.255 -4.574 1.00 97.44 102 GLU A N 1
ATOM 820 C CA . GLU A 1 102 ? 19.892 -8.915 -4.835 1.00 97.44 102 GLU A CA 1
ATOM 821 C C . GLU A 1 102 ? 20.532 -9.821 -5.893 1.00 97.44 102 GLU A C 1
ATOM 823 O O . GLU A 1 102 ? 21.332 -9.348 -6.696 1.00 97.44 102 GLU A O 1
ATOM 828 N N . THR A 1 103 ? 20.163 -11.104 -5.926 1.00 97.38 103 THR A N 1
ATOM 829 C CA . THR A 1 103 ? 20.716 -12.066 -6.888 1.00 97.38 103 THR A CA 1
ATOM 830 C C . THR A 1 103 ? 20.205 -11.803 -8.302 1.00 97.38 103 THR A C 1
ATOM 832 O O . THR A 1 103 ? 20.996 -11.755 -9.242 1.00 97.38 103 THR A O 1
ATOM 835 N N . TYR A 1 104 ? 18.891 -11.639 -8.473 1.00 98.06 104 TYR A N 1
ATOM 836 C CA . TYR A 1 104 ? 18.269 -11.694 -9.797 1.00 98.06 104 TYR A CA 1
ATOM 837 C C . TYR A 1 104 ? 17.937 -10.323 -10.385 1.00 98.06 104 TYR A C 1
ATOM 839 O O . TYR A 1 104 ? 18.052 -10.159 -11.600 1.00 98.06 104 TYR A O 1
ATOM 847 N N . TYR A 1 105 ? 17.599 -9.327 -9.562 1.00 98.50 105 TYR A N 1
ATOM 848 C CA . TYR A 1 105 ? 17.170 -8.010 -10.047 1.00 98.50 105 TYR A CA 1
ATOM 849 C C . TYR A 1 105 ? 18.315 -7.005 -10.073 1.00 98.50 105 TYR A C 1
ATOM 851 O O . TYR A 1 105 ? 18.413 -6.240 -11.027 1.00 98.50 105 TYR A O 1
ATOM 859 N N . ILE A 1 106 ? 19.222 -7.024 -9.093 1.00 98.25 106 ILE A N 1
ATOM 860 C CA . ILE A 1 106 ? 20.393 -6.134 -9.092 1.00 98.25 106 ILE A CA 1
ATOM 861 C C . ILE A 1 106 ? 21.476 -6.731 -10.001 1.00 98.25 106 ILE A C 1
ATOM 863 O O . ILE A 1 106 ? 21.965 -7.827 -9.725 1.00 98.25 106 ILE A O 1
ATOM 867 N N . PRO A 1 107 ? 21.900 -6.057 -11.087 1.00 97.06 107 PRO A N 1
ATOM 868 C CA . PRO A 1 107 ? 22.949 -6.601 -11.940 1.00 97.06 107 PRO A CA 1
ATOM 869 C C . PRO A 1 107 ? 24.278 -6.711 -11.162 1.00 97.06 107 PRO A C 1
ATOM 871 O O . PRO A 1 107 ? 24.731 -5.724 -10.565 1.00 97.06 107 PRO A O 1
ATOM 874 N N . PRO A 1 108 ? 24.945 -7.876 -11.131 1.00 94.50 108 PRO A N 1
ATOM 875 C CA . PRO A 1 108 ? 26.272 -8.000 -10.533 1.00 94.50 108 PRO A CA 1
ATOM 876 C C . PRO A 1 108 ? 27.337 -7.293 -11.386 1.00 94.50 108 PRO A C 1
ATOM 878 O O . PRO A 1 108 ? 27.097 -6.922 -12.532 1.00 94.50 108 PRO A O 1
ATOM 881 N N . ALA A 1 109 ? 28.559 -7.150 -10.861 1.00 93.56 109 ALA A N 1
ATOM 882 C CA . ALA A 1 109 ? 29.669 -6.531 -11.599 1.00 93.56 109 ALA A CA 1
ATOM 883 C C . ALA A 1 109 ? 29.982 -7.237 -12.936 1.00 93.56 109 ALA A C 1
ATOM 885 O O . ALA A 1 109 ? 30.370 -6.585 -13.900 1.00 93.56 109 ALA A O 1
ATOM 886 N N . SER A 1 110 ? 29.764 -8.554 -13.021 1.00 91.88 110 SER A N 1
ATOM 887 C CA . SER A 1 110 ? 29.920 -9.333 -14.259 1.00 91.88 110 SER A CA 1
ATOM 888 C C . SER A 1 110 ? 28.914 -8.963 -15.353 1.00 91.88 110 SER A C 1
ATOM 890 O O . SER A 1 110 ? 29.171 -9.220 -16.524 1.00 91.88 110 SER A O 1
ATOM 892 N N . GLU A 1 111 ? 27.785 -8.367 -14.976 1.00 93.88 111 GLU A N 1
ATOM 893 C CA . GLU A 1 111 ? 26.735 -7.873 -15.871 1.00 93.88 111 GLU A CA 1
ATOM 894 C C . GLU A 1 111 ? 26.819 -6.348 -16.078 1.00 93.88 111 GLU A C 1
ATOM 896 O O . GLU A 1 111 ? 26.045 -5.795 -16.854 1.00 93.88 111 GLU A O 1
ATOM 901 N N . GLN A 1 112 ? 27.777 -5.675 -15.428 1.00 95.25 112 GLN A N 1
ATOM 902 C CA . GLN A 1 112 ? 28.081 -4.244 -15.572 1.00 95.25 112 GLN A CA 1
ATOM 903 C C . GLN A 1 112 ? 29.584 -3.988 -15.857 1.00 95.25 112 GLN A C 1
ATOM 905 O O . GLN A 1 112 ? 30.214 -3.165 -15.182 1.00 95.25 112 GLN A O 1
ATOM 910 N N . PRO A 1 113 ? 30.224 -4.723 -16.789 1.00 93.81 113 PRO A N 1
ATOM 911 C CA . PRO A 1 113 ? 31.652 -4.603 -17.054 1.00 93.81 113 PRO A CA 1
ATOM 912 C C . PRO A 1 113 ? 32.000 -3.263 -17.709 1.00 93.81 113 PRO A C 1
ATOM 914 O O . PRO A 1 113 ? 31.167 -2.624 -18.345 1.00 93.81 113 PRO A O 1
ATOM 917 N N . ASN A 1 114 ? 33.270 -2.868 -17.611 1.00 94.69 114 ASN A N 1
ATOM 918 C CA . ASN A 1 114 ? 33.817 -1.682 -18.284 1.00 94.69 114 ASN A CA 1
ATOM 919 C C . ASN A 1 114 ? 33.069 -0.370 -17.982 1.00 94.69 114 ASN A C 1
ATOM 921 O O . ASN A 1 114 ? 33.084 0.540 -18.805 1.00 94.69 114 ASN A O 1
ATOM 925 N N . PHE A 1 115 ? 32.427 -0.255 -16.815 1.00 96.31 115 PHE A N 1
ATOM 926 C CA . PHE A 1 115 ? 31.701 0.951 -16.420 1.00 96.31 115 PHE A CA 1
ATOM 927 C C . PHE A 1 115 ? 32.658 2.116 -16.113 1.00 96.31 115 PHE A C 1
ATOM 929 O O . PHE A 1 115 ? 33.036 2.362 -14.966 1.00 96.31 115 PHE A O 1
ATOM 936 N N . ALA A 1 116 ? 33.077 2.830 -17.156 1.00 96.06 116 ALA A N 1
ATOM 937 C CA . ALA A 1 116 ? 33.962 3.987 -17.072 1.00 96.06 116 ALA A CA 1
ATOM 938 C C . ALA A 1 116 ? 33.142 5.288 -17.030 1.00 96.06 116 ALA A C 1
ATOM 940 O O . ALA A 1 116 ? 33.119 6.068 -17.981 1.00 96.06 116 ALA A O 1
ATOM 941 N N . TYR A 1 117 ? 32.427 5.493 -15.922 1.00 97.94 117 TYR A N 1
ATOM 942 C CA . TYR A 1 117 ? 31.534 6.637 -15.731 1.00 97.94 117 TYR A CA 1
ATOM 943 C C . TYR A 1 117 ? 32.277 7.957 -15.472 1.00 97.94 117 TYR A C 1
ATOM 945 O O . TYR A 1 117 ? 33.222 8.009 -14.681 1.00 97.94 117 TYR A O 1
ATOM 953 N N . ASN A 1 118 ? 31.800 9.041 -16.091 1.00 96.94 118 ASN A N 1
ATOM 954 C CA . ASN A 1 118 ? 32.314 10.397 -15.912 1.00 96.94 118 ASN A CA 1
ATOM 955 C C . ASN A 1 118 ? 31.214 11.331 -15.385 1.00 96.94 118 ASN A C 1
ATOM 957 O O . ASN A 1 118 ? 30.373 11.795 -16.146 1.00 96.94 118 ASN A O 1
ATOM 961 N N . ALA A 1 119 ? 31.266 11.687 -14.100 1.00 97.25 119 ALA A N 1
ATOM 962 C CA . ALA A 1 119 ? 30.266 12.557 -13.474 1.00 97.25 119 ALA A CA 1
ATOM 963 C C . ALA A 1 119 ? 30.203 13.983 -14.069 1.00 97.25 119 ALA A C 1
ATOM 965 O O . ALA A 1 119 ? 29.186 14.655 -13.946 1.00 97.25 119 ALA A O 1
ATOM 966 N N . SER A 1 120 ? 31.256 14.468 -14.739 1.00 95.69 120 SER A N 1
ATOM 967 C CA . SER A 1 120 ? 31.212 15.758 -15.450 1.00 95.69 120 SER A CA 1
ATOM 968 C C . SER A 1 120 ? 30.539 15.669 -16.823 1.00 95.69 120 SER A C 1
ATOM 970 O O . SER A 1 120 ? 30.249 16.703 -17.417 1.00 95.69 120 SER A O 1
ATOM 972 N N . LYS A 1 121 ? 30.304 14.455 -17.332 1.00 94.75 121 LYS A N 1
ATOM 973 C CA . LYS A 1 121 ? 29.531 14.182 -18.547 1.00 94.75 121 LYS A CA 1
ATOM 974 C C . LYS A 1 121 ? 28.744 12.870 -18.367 1.00 94.75 121 LYS A C 1
ATOM 976 O O . LYS A 1 121 ? 29.149 11.847 -18.921 1.00 94.75 121 LYS A O 1
ATOM 981 N N . PRO A 1 122 ? 27.656 12.891 -17.572 1.00 97.00 122 PRO A N 1
ATOM 982 C CA . PRO A 1 122 ? 26.932 11.689 -17.147 1.00 97.00 122 PRO A CA 1
ATOM 983 C C . PRO A 1 122 ? 26.361 10.841 -18.284 1.00 97.00 122 PRO A C 1
ATOM 985 O O . PRO A 1 122 ? 26.260 9.627 -18.147 1.00 97.00 122 PRO A O 1
ATOM 988 N N . ALA A 1 123 ? 25.984 11.470 -19.398 1.00 97.06 123 ALA A N 1
ATOM 989 C CA . ALA A 1 123 ? 25.471 10.821 -20.600 1.00 97.06 123 ALA A CA 1
ATOM 990 C C . ALA A 1 123 ? 25.616 11.754 -21.819 1.00 97.06 123 ALA A C 1
ATOM 992 O O . ALA A 1 123 ? 25.966 12.928 -21.676 1.00 97.06 123 ALA A O 1
ATOM 993 N N . SER A 1 124 ? 25.325 11.237 -23.013 1.00 95.31 124 SER A N 1
ATOM 994 C CA . SER A 1 124 ? 25.030 12.050 -24.202 1.00 95.31 124 SER A CA 1
ATOM 995 C C . SER A 1 124 ? 23.522 12.064 -24.444 1.00 95.31 124 SER A C 1
ATOM 997 O O . SER A 1 124 ? 22.834 11.096 -24.107 1.00 95.31 124 SER A O 1
ATOM 999 N N . VAL A 1 125 ? 23.004 13.145 -25.027 1.00 95.19 125 VAL A N 1
ATOM 1000 C CA . VAL A 1 125 ? 21.561 13.295 -25.236 1.00 95.19 125 VAL A CA 1
ATOM 1001 C C . VAL A 1 125 ? 21.094 12.393 -26.367 1.00 95.19 125 VAL A C 1
ATOM 1003 O O . VAL A 1 125 ? 21.722 12.300 -27.418 1.00 95.19 125 VAL A O 1
ATOM 1006 N N . VAL A 1 126 ? 19.970 11.726 -26.137 1.00 94.25 126 VAL A N 1
ATOM 1007 C CA . VAL A 1 126 ? 19.210 11.008 -27.154 1.00 94.25 126 VAL A CA 1
ATOM 1008 C C . VAL A 1 126 ? 17.786 11.527 -27.057 1.00 94.25 126 VAL A C 1
ATOM 1010 O O . VAL A 1 126 ? 17.130 11.367 -26.026 1.00 94.25 126 VAL A O 1
ATOM 1013 N N . LYS A 1 127 ? 17.349 12.192 -28.123 1.00 91.88 127 LYS A N 1
ATOM 1014 C CA . LYS A 1 127 ? 16.051 12.865 -28.192 1.00 91.88 127 LYS A CA 1
ATOM 1015 C C . LYS A 1 127 ? 14.908 11.869 -28.065 1.00 91.88 127 LYS A C 1
ATOM 1017 O O . LYS A 1 127 ? 14.998 10.761 -28.608 1.00 91.88 127 LYS A O 1
ATOM 1022 N N . GLU A 1 128 ? 13.859 12.267 -27.357 1.00 92.81 128 GLU A N 1
ATOM 1023 C CA . GLU A 1 128 ? 12.610 11.514 -27.307 1.00 92.81 128 GLU A CA 1
ATOM 1024 C C . GLU A 1 128 ? 11.669 12.019 -28.393 1.00 92.81 128 GLU A C 1
ATOM 1026 O O . GLU A 1 128 ? 11.581 13.217 -28.647 1.00 92.81 128 GLU A O 1
ATOM 1031 N N . TRP A 1 129 ? 10.969 11.091 -29.035 1.00 92.12 129 TRP A N 1
ATOM 1032 C CA . TRP A 1 129 ? 10.029 11.391 -30.105 1.00 92.12 129 TRP A CA 1
ATOM 1033 C C . TRP A 1 129 ? 8.670 10.829 -29.751 1.00 92.12 129 TRP A C 1
ATOM 1035 O O . TRP A 1 129 ? 8.571 9.774 -29.125 1.00 92.12 129 TRP A O 1
ATOM 1045 N N . ARG A 1 130 ? 7.612 11.496 -30.201 1.00 88.25 130 ARG A N 1
ATOM 1046 C CA . ARG A 1 130 ? 6.244 11.112 -29.871 1.00 88.25 130 ARG A CA 1
ATOM 1047 C C . ARG A 1 130 ? 5.887 9.696 -30.322 1.00 88.25 130 ARG A C 1
ATOM 1049 O O . ARG A 1 130 ? 5.163 9.015 -29.602 1.00 88.25 130 ARG A O 1
ATOM 1056 N N . LEU A 1 131 ? 6.342 9.275 -31.506 1.00 90.00 131 LEU A N 1
ATOM 1057 C CA . LEU A 1 131 ? 5.946 8.014 -32.145 1.00 90.00 131 LEU A CA 1
ATOM 1058 C C . LEU A 1 131 ? 7.109 7.010 -32.247 1.00 90.00 131 LEU A C 1
ATOM 1060 O O . LEU A 1 131 ? 8.217 7.408 -32.624 1.00 90.00 131 LEU A O 1
ATOM 1064 N N . PRO A 1 132 ? 6.852 5.695 -32.082 1.00 93.12 132 PRO A N 1
ATOM 1065 C CA . PRO A 1 132 ? 7.876 4.659 -32.250 1.00 93.12 132 PRO A CA 1
ATOM 1066 C C . PRO A 1 132 ? 8.544 4.640 -33.633 1.00 93.12 132 PRO A C 1
ATOM 1068 O O . PRO A 1 132 ? 9.696 4.225 -33.758 1.00 93.12 132 PRO A O 1
ATOM 1071 N N . SER A 1 133 ? 7.846 5.112 -34.673 1.00 92.88 133 SER A N 1
ATOM 1072 C CA . SER A 1 133 ? 8.356 5.204 -36.049 1.00 92.88 133 SER A CA 1
ATOM 1073 C C . SER A 1 133 ? 9.506 6.198 -36.232 1.00 92.88 133 SER A C 1
ATOM 1075 O O . SER A 1 133 ? 10.217 6.126 -37.232 1.00 92.88 133 SER A O 1
ATOM 1077 N N . SER A 1 134 ? 9.698 7.114 -35.281 1.00 94.62 134 SER A N 1
ATOM 1078 C CA . SER A 1 134 ? 10.776 8.111 -35.295 1.00 94.62 134 SER A CA 1
ATOM 1079 C C . SER A 1 134 ? 12.098 7.579 -34.720 1.00 94.62 134 SER A C 1
ATOM 1081 O O . SER A 1 134 ? 13.093 8.300 -34.686 1.00 94.62 134 SER A O 1
ATOM 1083 N N . TYR A 1 135 ? 12.131 6.317 -34.282 1.00 96.06 135 TYR A N 1
ATOM 1084 C CA . TYR A 1 135 ? 13.317 5.646 -33.749 1.00 96.06 135 TYR A CA 1
ATOM 1085 C C . TYR A 1 135 ? 13.964 4.728 -34.810 1.00 96.06 135 TYR A C 1
ATOM 1087 O O . TYR A 1 135 ? 13.260 4.204 -35.676 1.00 96.06 135 TYR A O 1
ATOM 1095 N N . PRO A 1 136 ? 15.293 4.493 -34.779 1.00 95.44 136 PRO A N 1
ATOM 1096 C CA . PRO A 1 136 ? 16.241 4.864 -33.730 1.00 95.44 136 PRO A CA 1
ATOM 1097 C C . PRO A 1 136 ? 16.591 6.356 -33.705 1.00 95.44 136 PRO A C 1
ATOM 1099 O O . PRO A 1 136 ? 16.883 6.965 -34.738 1.00 95.44 136 PRO A O 1
ATOM 1102 N N . SER A 1 137 ? 16.628 6.920 -32.499 1.00 95.88 137 SER A N 1
ATOM 1103 C CA . SER A 1 137 ? 16.965 8.324 -32.265 1.00 95.88 137 SER A CA 1
ATOM 1104 C C . SER A 1 137 ? 18.480 8.550 -32.356 1.00 95.88 137 SER A C 1
ATOM 1106 O O . SER A 1 137 ? 19.280 7.702 -31.950 1.00 95.88 137 SER A O 1
ATOM 1108 N N . ALA A 1 138 ? 18.895 9.678 -32.930 1.00 94.00 138 ALA A N 1
ATOM 1109 C CA . ALA A 1 138 ? 20.307 10.022 -33.066 1.00 94.00 138 ALA A CA 1
ATOM 1110 C C . ALA A 1 138 ? 20.908 10.466 -31.722 1.00 94.00 138 ALA A C 1
ATOM 1112 O O . ALA A 1 138 ? 20.234 11.095 -30.905 1.00 94.00 138 ALA A O 1
ATOM 1113 N N . VAL A 1 139 ? 22.194 10.167 -31.513 1.00 92.31 139 VAL A N 1
ATOM 1114 C CA . VAL A 1 139 ? 22.950 10.718 -30.381 1.00 92.31 139 VAL A CA 1
ATOM 1115 C C . VAL A 1 139 ? 23.304 12.170 -30.693 1.00 92.31 139 VAL A C 1
ATOM 1117 O O . VAL A 1 139 ? 24.031 12.445 -31.646 1.00 92.31 139 VAL A O 1
ATOM 1120 N N . ASP A 1 140 ? 22.806 13.090 -29.876 1.00 92.00 140 ASP A N 1
ATOM 1121 C CA . ASP A 1 140 ? 23.088 14.518 -29.950 1.00 92.00 140 ASP A CA 1
ATOM 1122 C C . ASP A 1 140 ? 24.224 14.867 -28.977 1.00 92.00 140 ASP A C 1
ATOM 1124 O O . ASP A 1 140 ? 24.078 14.828 -27.751 1.00 92.00 140 ASP A O 1
ATOM 1128 N N . MET A 1 141 ? 25.392 15.166 -29.549 1.00 90.06 141 MET A N 1
ATOM 1129 C CA . MET A 1 141 ? 26.612 15.478 -28.801 1.00 90.06 141 MET A CA 1
ATOM 1130 C C . MET A 1 141 ? 26.729 16.958 -28.420 1.00 90.06 141 MET A C 1
ATOM 1132 O O . MET A 1 141 ? 27.568 17.279 -27.575 1.00 90.06 141 MET A O 1
ATOM 1136 N N . ASP A 1 142 ? 25.913 17.824 -29.028 1.00 90.75 142 ASP A N 1
ATOM 1137 C CA . ASP A 1 142 ? 25.956 19.280 -28.860 1.00 90.75 142 ASP A CA 1
ATOM 1138 C C . ASP A 1 142 ? 24.921 19.766 -27.836 1.00 90.75 142 ASP A C 1
ATOM 1140 O O . ASP A 1 142 ? 25.087 20.823 -27.222 1.00 90.75 142 ASP A O 1
ATOM 1144 N N . SER A 1 143 ? 23.863 18.979 -27.623 1.00 92.94 143 SER A N 1
ATOM 1145 C CA . SER A 1 143 ? 22.837 19.242 -26.620 1.00 92.94 143 SER A CA 1
ATOM 1146 C C . SER A 1 143 ? 23.418 19.385 -25.198 1.00 92.94 143 SER A C 1
ATOM 1148 O O . SER A 1 143 ? 24.239 18.565 -24.775 1.00 92.94 143 SER A O 1
ATOM 1150 N N . PRO A 1 144 ? 22.950 20.368 -24.401 1.00 93.00 144 PRO A N 1
ATOM 1151 C CA . PRO A 1 144 ? 23.424 20.565 -23.035 1.00 93.00 144 PRO A CA 1
ATOM 1152 C C . PRO A 1 144 ? 23.140 19.370 -22.118 1.00 93.00 144 PRO A C 1
ATOM 1154 O O . PRO A 1 144 ? 22.029 18.829 -22.102 1.00 93.00 144 PRO A O 1
ATOM 1157 N N . VAL A 1 145 ? 24.148 19.017 -21.319 1.00 96.56 145 VAL A N 1
ATOM 1158 C CA . VAL A 1 145 ? 24.119 17.991 -20.267 1.00 96.56 145 VAL A CA 1
ATOM 1159 C C . VAL A 1 145 ? 24.770 18.594 -19.025 1.00 96.56 145 VAL A C 1
ATOM 1161 O O . VAL A 1 145 ? 25.846 19.188 -19.127 1.00 96.56 145 VAL A O 1
ATOM 1164 N N . GLY A 1 146 ? 24.120 18.484 -17.867 1.00 97.00 146 GLY A N 1
ATOM 1165 C CA . GLY A 1 146 ? 24.692 18.962 -16.607 1.00 97.00 146 GLY A CA 1
ATOM 1166 C C . GLY A 1 146 ? 25.669 17.976 -15.977 1.00 97.00 146 GLY A C 1
ATOM 1167 O O . GLY A 1 146 ? 25.811 16.834 -16.412 1.00 97.00 146 GLY A O 1
ATOM 1168 N N . ASN A 1 147 ? 26.348 18.414 -14.920 1.00 96.00 147 ASN A N 1
ATOM 1169 C CA . ASN A 1 147 ? 27.188 17.528 -14.122 1.00 96.00 147 ASN A CA 1
ATOM 1170 C C . ASN A 1 147 ? 26.353 16.749 -13.095 1.00 96.00 147 ASN A C 1
ATOM 1172 O O . ASN A 1 147 ? 25.418 17.286 -12.509 1.00 96.00 147 ASN A O 1
ATOM 1176 N N . ASP A 1 148 ? 26.752 15.513 -12.815 1.00 98.19 148 ASP A N 1
ATOM 1177 C CA . ASP A 1 148 ? 26.238 14.717 -11.704 1.00 98.19 148 ASP A CA 1
ATOM 1178 C C . ASP A 1 148 ? 26.916 15.157 -10.392 1.00 98.19 148 ASP A C 1
ATOM 1180 O O . ASP A 1 148 ? 28.132 14.982 -10.233 1.00 98.19 148 ASP A O 1
ATOM 1184 N N . PRO A 1 149 ? 26.162 15.720 -9.430 1.00 97.69 149 PRO A N 1
ATOM 1185 C CA . PRO A 1 149 ? 26.732 16.225 -8.188 1.00 97.69 149 PRO A CA 1
ATOM 1186 C C . PRO A 1 149 ? 26.807 15.179 -7.069 1.00 97.69 149 PRO A C 1
ATOM 1188 O O . PRO A 1 149 ? 27.349 15.477 -6.002 1.00 97.69 149 PRO A O 1
ATOM 1191 N N . ILE A 1 150 ? 26.251 13.976 -7.254 1.00 98.38 150 ILE A N 1
ATOM 1192 C CA . ILE A 1 150 ? 26.085 12.997 -6.176 1.00 98.38 150 ILE A CA 1
ATOM 1193 C C . ILE A 1 150 ? 26.990 11.776 -6.294 1.00 98.38 150 ILE A C 1
ATOM 1195 O O . ILE A 1 150 ? 27.259 11.177 -5.248 1.00 98.38 150 ILE A O 1
ATOM 1199 N N . TYR A 1 151 ? 27.511 11.430 -7.476 1.00 98.19 151 TYR A N 1
ATOM 1200 C CA . TYR A 1 151 ? 28.279 10.191 -7.684 1.00 98.19 151 TYR A CA 1
ATOM 1201 C C . TYR A 1 151 ? 29.369 9.952 -6.635 1.00 98.19 151 TYR A C 1
ATOM 1203 O O . TYR A 1 151 ? 29.365 8.930 -5.953 1.00 98.19 151 TYR A O 1
ATOM 1211 N N . SER A 1 152 ? 30.269 10.920 -6.424 1.00 97.81 152 SER A N 1
ATOM 1212 C CA . SER A 1 152 ? 31.378 10.786 -5.466 1.00 97.81 152 SER A CA 1
ATOM 1213 C C . SER A 1 152 ? 30.893 10.503 -4.038 1.00 97.81 152 SER A C 1
ATOM 1215 O O . SER A 1 152 ? 31.471 9.671 -3.333 1.00 97.81 152 SER A O 1
ATOM 1217 N N . SER A 1 153 ? 29.795 11.142 -3.624 1.00 97.75 153 SER A N 1
ATOM 1218 C CA . SER A 1 153 ? 29.174 10.930 -2.313 1.00 97.75 153 SER A CA 1
ATOM 1219 C C . SER A 1 153 ? 28.482 9.566 -2.206 1.00 97.75 153 SER A C 1
ATOM 1221 O O . SER A 1 153 ? 28.576 8.923 -1.162 1.00 97.75 153 SER A O 1
ATOM 1223 N N . VAL A 1 154 ? 27.838 9.090 -3.280 1.00 98.31 154 VAL A N 1
ATOM 1224 C CA . VAL A 1 154 ? 27.207 7.761 -3.337 1.00 98.31 154 VAL A CA 1
ATOM 1225 C C . VAL A 1 154 ? 28.268 6.668 -3.256 1.00 98.31 154 VAL A C 1
ATOM 1227 O O . VAL A 1 154 ? 28.142 5.758 -2.434 1.00 98.31 154 VAL A O 1
ATOM 1230 N N . VAL A 1 155 ? 29.347 6.785 -4.036 1.00 98.06 155 VAL A N 1
ATOM 1231 C CA . VAL A 1 155 ? 30.466 5.832 -4.010 1.00 98.06 155 VAL A CA 1
ATOM 1232 C C . VAL A 1 155 ? 31.109 5.793 -2.628 1.00 98.06 155 VAL A C 1
ATOM 1234 O O . VAL A 1 155 ? 31.315 4.715 -2.074 1.00 98.06 155 VAL A O 1
ATOM 1237 N N . SER A 1 156 ? 31.352 6.959 -2.024 1.00 98.06 156 SER A N 1
ATOM 1238 C CA . SER A 1 156 ? 31.929 7.049 -0.678 1.00 98.06 156 SER A CA 1
ATOM 1239 C C . SER A 1 156 ? 31.023 6.428 0.392 1.00 98.06 156 SER A C 1
ATOM 1241 O O . SER A 1 156 ? 31.514 5.774 1.308 1.00 98.06 156 SER A O 1
ATOM 1243 N N . ALA A 1 157 ? 29.702 6.613 0.290 1.00 97.50 157 ALA A N 1
ATOM 1244 C CA . ALA A 1 157 ? 28.745 6.120 1.280 1.00 97.50 157 ALA A CA 1
ATOM 1245 C C . ALA A 1 157 ? 28.454 4.616 1.168 1.00 97.50 157 ALA A C 1
ATOM 1247 O O . ALA A 1 157 ? 28.143 3.982 2.178 1.00 97.50 157 ALA A O 1
ATOM 1248 N N . THR A 1 158 ? 28.519 4.063 -0.047 1.00 96.69 158 THR A N 1
ATOM 1249 C CA . THR A 1 158 ? 28.147 2.667 -0.336 1.00 96.69 158 THR A CA 1
ATOM 1250 C C . THR A 1 158 ? 29.349 1.747 -0.544 1.00 96.69 158 THR A C 1
ATOM 1252 O O . THR A 1 158 ? 29.191 0.529 -0.517 1.00 96.69 158 THR A O 1
ATOM 1255 N N . GLY A 1 159 ? 30.546 2.303 -0.762 1.00 96.56 159 GLY A N 1
ATOM 1256 C CA . GLY A 1 159 ? 31.750 1.540 -1.099 1.00 96.56 159 GLY A CA 1
ATOM 1257 C C . GLY A 1 159 ? 31.706 0.901 -2.491 1.00 96.56 159 GLY A C 1
ATOM 1258 O O . GLY A 1 159 ? 32.520 0.029 -2.786 1.00 96.56 159 GLY A O 1
ATOM 1259 N N . ARG A 1 160 ? 30.755 1.303 -3.343 1.00 94.88 160 ARG A N 1
ATOM 1260 C CA . ARG A 1 160 ? 30.502 0.705 -4.657 1.00 94.88 160 ARG A CA 1
ATOM 1261 C C . ARG A 1 160 ? 30.550 1.789 -5.730 1.00 94.88 160 ARG A C 1
ATOM 1263 O O . ARG A 1 160 ? 29.942 2.836 -5.564 1.00 94.88 160 ARG A O 1
ATOM 1270 N N . ASN A 1 161 ? 31.264 1.535 -6.824 1.00 95.25 161 ASN A N 1
ATOM 1271 C CA . ASN A 1 161 ? 31.419 2.445 -7.970 1.00 95.25 161 ASN A CA 1
ATOM 1272 C C . ASN A 1 161 ? 30.586 2.034 -9.200 1.00 95.25 161 ASN A C 1
ATOM 1274 O O . ASN A 1 161 ? 30.775 2.570 -10.282 1.00 95.25 161 ASN A O 1
ATOM 1278 N N . ILE A 1 162 ? 29.677 1.075 -9.036 1.00 95.81 162 ILE A N 1
ATOM 1279 C CA . ILE A 1 162 ? 28.674 0.682 -10.030 1.00 95.81 162 ILE A CA 1
ATOM 1280 C C . ILE A 1 162 ? 27.298 0.712 -9.354 1.00 95.81 162 ILE A C 1
ATOM 1282 O O . ILE A 1 162 ? 27.224 0.369 -8.165 1.00 95.81 162 ILE A O 1
ATOM 1286 N N . PRO A 1 163 ? 26.213 1.069 -10.058 1.00 97.50 163 PRO A N 1
ATOM 1287 C CA . PRO A 1 163 ? 24.894 1.160 -9.445 1.00 97.50 163 PRO A CA 1
ATOM 1288 C C . PRO A 1 163 ? 24.465 -0.095 -8.670 1.00 97.50 163 PRO A C 1
ATOM 1290 O O . PRO A 1 163 ? 24.702 -1.239 -9.083 1.00 97.50 163 PRO A O 1
ATOM 1293 N N . TYR A 1 164 ? 23.854 0.141 -7.504 1.00 97.56 164 TYR A N 1
ATOM 1294 C CA . TYR A 1 164 ? 23.137 -0.847 -6.693 1.00 97.56 164 TYR A CA 1
ATOM 1295 C C . TYR A 1 164 ? 21.643 -0.527 -6.764 1.00 97.56 164 TYR A C 1
ATOM 1297 O O . TYR A 1 164 ? 21.063 0.016 -5.826 1.00 97.56 164 TYR A O 1
ATOM 1305 N N . LEU A 1 165 ? 21.068 -0.785 -7.935 1.00 98.38 165 LEU A N 1
ATOM 1306 C CA . LEU A 1 165 ? 19.671 -0.540 -8.285 1.00 98.38 165 LEU A CA 1
ATOM 1307 C C . LEU A 1 165 ? 19.101 -1.815 -8.902 1.00 98.38 165 LEU A C 1
ATOM 1309 O O . LEU A 1 165 ? 19.850 -2.593 -9.507 1.00 98.38 165 LEU A O 1
ATOM 1313 N N . LEU A 1 166 ? 17.799 -2.038 -8.742 1.00 98.69 166 LEU A N 1
ATOM 1314 C CA . LEU A 1 166 ? 17.150 -3.174 -9.376 1.00 98.69 166 LEU A CA 1
ATOM 1315 C C . LEU A 1 166 ? 16.967 -2.847 -10.857 1.00 98.69 166 LEU A C 1
ATOM 1317 O O . LEU A 1 166 ? 16.677 -1.716 -11.238 1.00 98.69 166 LEU A O 1
ATOM 1321 N N . HIS A 1 167 ? 17.125 -3.850 -11.707 1.00 98.81 167 HIS A N 1
ATOM 1322 C CA . HIS A 1 167 ? 16.544 -3.796 -13.030 1.00 98.81 167 HIS A CA 1
ATOM 1323 C C . HIS A 1 167 ? 15.054 -4.130 -12.947 1.00 98.81 167 HIS A C 1
ATOM 1325 O O . HIS A 1 167 ? 14.663 -5.044 -12.219 1.00 98.81 167 HIS A O 1
ATOM 1331 N N . TRP A 1 168 ? 14.237 -3.401 -13.701 1.00 98.69 168 TRP A N 1
ATOM 1332 C CA . TRP A 1 168 ? 12.792 -3.490 -13.600 1.00 98.69 168 TRP A CA 1
ATOM 1333 C C . TRP A 1 168 ? 12.187 -4.755 -14.207 1.00 98.69 168 TRP A C 1
ATOM 1335 O O . TRP A 1 168 ? 11.091 -5.081 -13.782 1.00 98.69 168 TRP A O 1
ATOM 1345 N N . TYR A 1 169 ? 12.841 -5.455 -15.150 1.00 98.38 169 TYR A N 1
ATOM 1346 C CA . TYR A 1 169 ? 12.194 -6.525 -15.928 1.00 98.38 169 TYR A CA 1
ATOM 1347 C C . TYR A 1 169 ? 13.081 -7.752 -16.187 1.00 98.38 169 TYR A C 1
ATOM 1349 O O . TYR A 1 169 ? 14.243 -7.647 -16.591 1.00 98.38 169 TYR A O 1
ATOM 1357 N N . LEU A 1 170 ? 12.529 -8.941 -15.940 1.00 98.06 170 LEU A N 1
ATOM 1358 C CA . LEU A 1 170 ? 13.195 -10.236 -16.091 1.00 98.06 170 LEU A CA 1
ATOM 1359 C C . LEU A 1 170 ? 12.381 -11.166 -16.993 1.00 98.06 170 LEU A C 1
ATOM 1361 O O . LEU A 1 170 ? 11.182 -11.322 -16.789 1.00 98.06 170 LEU A O 1
ATOM 1365 N N . ASP A 1 171 ? 13.048 -11.869 -17.900 1.00 97.19 171 ASP A N 1
ATOM 1366 C CA . ASP A 1 171 ? 12.542 -13.090 -18.531 1.00 97.19 171 ASP A CA 1
ATOM 1367 C C . ASP A 1 171 ? 13.011 -14.292 -17.693 1.00 97.19 171 ASP A C 1
ATOM 1369 O O . ASP A 1 171 ? 14.200 -14.629 -17.677 1.00 97.19 171 ASP A O 1
ATOM 1373 N N . ILE A 1 172 ? 12.096 -14.892 -16.922 1.00 96.38 172 ILE A N 1
ATOM 1374 C CA . ILE A 1 172 ? 12.411 -16.001 -16.004 1.00 96.38 172 ILE A CA 1
ATOM 1375 C C . ILE A 1 172 ? 12.495 -17.338 -16.746 1.00 96.38 172 ILE A C 1
ATOM 1377 O O . ILE A 1 172 ? 13.293 -18.206 -16.383 1.00 96.38 172 ILE A O 1
ATOM 1381 N N . ASP A 1 173 ? 11.662 -17.515 -17.768 1.00 93.75 173 ASP A N 1
ATOM 1382 C CA . ASP A 1 173 ? 11.534 -18.779 -18.492 1.00 93.75 173 ASP A CA 1
ATOM 1383 C C . ASP A 1 173 ? 12.484 -18.880 -19.690 1.00 93.75 173 ASP A C 1
ATOM 1385 O O . ASP A 1 173 ? 12.522 -19.925 -20.339 1.00 93.75 173 ASP A O 1
ATOM 1389 N N . ASP A 1 174 ? 13.263 -17.829 -19.961 1.00 94.81 174 ASP A N 1
ATOM 1390 C CA . ASP A 1 174 ? 14.040 -17.675 -21.193 1.00 94.81 174 ASP A CA 1
ATOM 1391 C C . ASP A 1 174 ? 13.142 -17.811 -22.431 1.00 94.81 174 ASP A C 1
ATOM 1393 O O . ASP A 1 174 ? 13.488 -18.466 -23.418 1.00 94.81 174 ASP A O 1
ATOM 1397 N N . TRP A 1 175 ? 11.944 -17.227 -22.358 1.00 94.94 175 TRP A N 1
ATOM 1398 C CA . TRP A 1 175 ? 10.891 -17.380 -23.355 1.00 94.94 175 TRP A CA 1
ATOM 1399 C C . TRP A 1 175 ? 11.347 -16.905 -24.739 1.00 94.94 175 TRP A C 1
ATOM 1401 O O . TRP A 1 175 ? 11.106 -17.598 -25.730 1.00 94.94 175 TRP A O 1
ATOM 1411 N N . LEU A 1 176 ? 12.115 -15.810 -24.818 1.00 93.19 176 LEU A N 1
ATOM 1412 C CA . LEU A 1 176 ? 12.724 -15.357 -26.081 1.00 93.19 176 LEU A CA 1
ATOM 1413 C C . LEU A 1 176 ? 14.052 -16.052 -26.422 1.00 93.19 176 LEU A C 1
ATOM 1415 O O . LEU A 1 176 ? 14.540 -15.916 -27.548 1.00 93.19 176 LEU A O 1
ATOM 1419 N N . GLY A 1 177 ? 14.627 -16.811 -25.488 1.00 93.62 177 GLY A N 1
ATOM 1420 C CA . GLY A 1 177 ? 15.826 -17.631 -25.683 1.00 93.62 177 GLY A CA 1
ATOM 1421 C C . GLY A 1 177 ? 17.149 -16.864 -25.641 1.00 93.62 177 GLY A C 1
ATOM 1422 O O . GLY A 1 177 ? 18.189 -17.413 -26.016 1.00 93.62 177 GLY A O 1
ATOM 1423 N N . PHE A 1 178 ? 17.145 -15.594 -25.221 1.00 93.06 178 PHE A N 1
ATOM 1424 C CA . PHE A 1 178 ? 18.358 -14.773 -25.147 1.00 93.06 178 PHE A CA 1
ATOM 1425 C C . PHE A 1 178 ? 19.410 -15.368 -24.207 1.00 93.06 178 PHE A C 1
ATOM 1427 O O . PHE A 1 178 ? 20.606 -15.324 -24.504 1.00 93.06 178 PHE A O 1
ATOM 1434 N N . GLY A 1 179 ? 18.981 -15.942 -23.087 1.00 93.25 179 GLY A N 1
ATOM 1435 C CA . GLY A 1 179 ? 19.857 -16.516 -22.079 1.00 93.25 179 GLY A CA 1
ATOM 1436 C C . GLY A 1 179 ? 20.602 -17.715 -22.630 1.00 93.25 179 GLY A C 1
ATOM 1437 O O . GLY A 1 179 ? 21.834 -17.735 -22.627 1.00 93.25 179 GLY A O 1
ATOM 1438 N N . SER A 1 180 ? 19.866 -18.693 -23.148 1.00 91.81 180 SER A N 1
ATOM 1439 C CA . SER A 1 180 ? 20.415 -19.923 -23.719 1.00 91.81 180 SER A CA 1
ATOM 1440 C C . SER A 1 180 ? 21.272 -19.652 -24.955 1.00 91.81 180 SER A C 1
ATOM 1442 O O . SER A 1 180 ? 22.380 -20.188 -25.059 1.00 91.81 180 SER A O 1
ATOM 1444 N N . ALA A 1 181 ? 20.816 -18.781 -25.860 1.00 90.25 181 ALA A N 1
ATOM 1445 C CA . ALA A 1 181 ? 21.536 -18.480 -27.096 1.00 90.25 181 ALA A CA 1
ATOM 1446 C C . ALA A 1 181 ? 22.861 -17.744 -26.851 1.00 90.25 181 ALA A C 1
ATOM 1448 O O . ALA A 1 181 ? 23.863 -18.046 -27.499 1.00 90.25 181 ALA A O 1
ATOM 1449 N N . TYR A 1 182 ? 22.889 -16.797 -25.907 1.00 89.00 182 TYR A N 1
ATOM 1450 C CA . TYR A 1 182 ? 24.055 -15.933 -25.685 1.00 89.00 182 TYR A CA 1
ATOM 1451 C C . TYR A 1 182 ? 24.851 -16.260 -24.421 1.00 89.00 182 TYR A C 1
ATOM 1453 O O . TYR A 1 182 ? 25.879 -15.629 -24.160 1.00 89.00 182 TYR A O 1
ATOM 1461 N N . GLN A 1 183 ? 24.409 -17.257 -23.651 1.00 90.69 183 GLN A N 1
ATOM 1462 C CA . GLN A 1 183 ? 24.998 -17.653 -22.372 1.00 90.69 183 GLN A CA 1
ATOM 1463 C C . GLN A 1 183 ? 25.079 -16.474 -21.383 1.00 90.69 183 GLN A C 1
ATOM 1465 O O . GLN A 1 183 ? 26.102 -16.261 -20.728 1.00 90.69 183 GLN A O 1
ATOM 1470 N N . ILE A 1 184 ? 23.988 -15.705 -21.293 1.00 91.25 184 ILE A N 1
ATOM 1471 C CA . ILE A 1 184 ? 23.826 -14.527 -20.418 1.00 91.25 184 ILE A CA 1
ATOM 1472 C C . ILE A 1 184 ? 22.741 -14.758 -19.360 1.00 91.25 184 ILE A C 1
ATOM 1474 O O . ILE A 1 184 ? 21.930 -15.677 -19.487 1.00 91.25 184 ILE A O 1
ATOM 1478 N N . GLY A 1 185 ? 22.739 -13.953 -18.298 1.00 91.94 185 GLY A N 1
ATOM 1479 C CA . GLY A 1 185 ? 21.846 -14.132 -17.154 1.00 91.94 185 GLY A CA 1
ATOM 1480 C C . GLY A 1 185 ? 22.322 -15.206 -16.173 1.00 91.94 185 GLY A C 1
ATOM 1481 O O . GLY A 1 185 ? 23.474 -15.659 -16.214 1.00 91.94 185 GLY A O 1
ATOM 1482 N N . ILE A 1 186 ? 21.420 -15.635 -15.295 1.00 93.88 186 ILE A N 1
ATOM 1483 C CA . ILE A 1 186 ? 21.705 -16.573 -14.202 1.00 93.88 186 ILE A CA 1
ATOM 1484 C C . ILE A 1 186 ? 21.137 -17.948 -14.549 1.00 93.88 186 ILE A C 1
ATOM 1486 O O . ILE A 1 186 ? 19.997 -18.057 -14.989 1.00 93.88 186 ILE A O 1
ATOM 1490 N N . LEU A 1 187 ? 21.936 -19.002 -14.365 1.00 91.50 187 LEU A N 1
ATOM 1491 C CA . LEU A 1 187 ? 21.492 -20.377 -14.592 1.00 91.50 187 LEU A CA 1
ATOM 1492 C C . LEU A 1 187 ? 20.476 -20.778 -13.512 1.00 91.50 187 LEU A C 1
ATOM 1494 O O . LEU A 1 187 ? 20.824 -20.837 -12.334 1.00 91.50 187 LEU A O 1
ATOM 1498 N N . GLY A 1 188 ? 19.241 -21.039 -13.932 1.00 87.69 188 GLY A N 1
ATOM 1499 C CA . GLY A 1 188 ? 18.148 -21.509 -13.090 1.00 87.69 188 GLY A CA 1
ATOM 1500 C C . GLY A 1 188 ? 17.958 -23.027 -13.146 1.00 87.69 188 GLY A C 1
ATOM 1501 O O . GLY A 1 188 ? 18.722 -23.777 -13.764 1.00 87.69 188 GLY A O 1
ATOM 1502 N N . SER A 1 189 ? 16.897 -23.486 -12.492 1.00 85.75 189 SER A N 1
ATOM 1503 C CA . SER A 1 189 ? 16.489 -24.889 -12.438 1.00 85.75 189 SER A CA 1
ATOM 1504 C C . SER A 1 189 ? 16.123 -25.411 -13.828 1.00 85.75 189 SER A C 1
ATOM 1506 O O . SER A 1 189 ? 15.540 -24.700 -14.640 1.00 85.75 189 SER A O 1
ATOM 1508 N N . GLY A 1 190 ? 16.455 -26.670 -14.123 1.00 83.12 190 GLY A N 1
ATOM 1509 C CA . GLY A 1 190 ? 16.137 -27.282 -15.421 1.00 83.12 190 GLY A CA 1
ATOM 1510 C C . GLY A 1 190 ? 16.974 -26.769 -16.601 1.00 83.12 190 GLY A C 1
ATOM 1511 O O . GLY A 1 190 ? 16.660 -27.088 -17.742 1.00 83.12 190 GLY A O 1
ATOM 1512 N N . GLY A 1 191 ? 18.042 -26.001 -16.351 1.00 81.81 191 GLY A N 1
ATOM 1513 C CA . GLY A 1 191 ? 18.962 -25.524 -17.389 1.00 81.81 191 GLY A CA 1
ATOM 1514 C C . GLY A 1 191 ? 18.533 -24.232 -18.091 1.00 81.81 191 GLY A C 1
ATOM 1515 O O . GLY A 1 191 ? 19.287 -23.740 -18.930 1.00 81.81 191 GLY A O 1
ATOM 1516 N N . ARG A 1 192 ? 17.374 -23.660 -17.731 1.00 87.75 192 ARG A N 1
ATOM 1517 C CA . ARG A 1 192 ? 16.935 -22.339 -18.210 1.00 87.75 192 ARG A CA 1
ATOM 1518 C C . ARG A 1 192 ? 17.831 -21.231 -17.663 1.00 87.75 192 ARG A C 1
ATOM 1520 O O . ARG A 1 192 ? 18.441 -21.379 -16.602 1.00 87.75 192 ARG A O 1
ATOM 1527 N N . ARG A 1 193 ? 17.893 -20.100 -18.359 1.00 92.81 193 ARG A N 1
ATOM 1528 C CA . ARG A 1 193 ? 18.631 -18.917 -17.908 1.00 92.81 193 ARG A CA 1
ATOM 1529 C C . ARG A 1 193 ? 17.656 -17.781 -17.632 1.00 92.81 193 ARG A C 1
ATOM 1531 O O . ARG A 1 193 ? 16.906 -17.401 -18.512 1.00 92.81 193 ARG A O 1
ATOM 1538 N N . ILE A 1 194 ? 17.701 -17.232 -16.424 1.00 96.38 194 ILE A N 1
ATOM 1539 C CA . ILE A 1 194 ? 16.907 -16.066 -16.028 1.00 96.38 194 ILE A CA 1
ATOM 1540 C C . ILE A 1 194 ? 17.657 -14.822 -16.490 1.00 96.38 194 ILE A C 1
ATOM 1542 O O . ILE A 1 194 ? 18.803 -14.598 -16.080 1.00 96.38 194 ILE A O 1
ATOM 1546 N N . VAL A 1 195 ? 17.037 -14.028 -17.360 1.00 95.62 195 VAL A N 1
ATOM 1547 C CA . VAL A 1 195 ? 17.706 -12.940 -18.080 1.00 95.62 195 VAL A CA 1
ATOM 1548 C C . VAL A 1 195 ? 17.059 -11.605 -17.758 1.00 95.62 195 VAL A C 1
ATOM 1550 O O . VAL A 1 195 ? 15.845 -11.456 -17.786 1.00 95.62 195 VAL A O 1
ATOM 1553 N N . LYS A 1 196 ? 17.894 -10.599 -17.502 1.00 97.50 196 LYS A N 1
ATOM 1554 C CA . LYS A 1 196 ? 17.476 -9.198 -17.457 1.00 97.50 196 LYS A CA 1
ATOM 1555 C C . LYS A 1 196 ? 17.189 -8.713 -18.877 1.00 97.50 196 LYS A C 1
ATOM 1557 O O . LYS A 1 196 ? 18.077 -8.753 -19.734 1.00 97.50 196 LYS A O 1
ATOM 1562 N N . THR A 1 197 ? 15.971 -8.256 -19.121 1.00 97.12 197 THR A N 1
ATOM 1563 C CA . THR A 1 197 ? 15.491 -7.852 -20.449 1.00 97.12 197 THR A CA 1
ATOM 1564 C C . THR A 1 197 ? 14.718 -6.552 -20.365 1.00 97.12 197 THR A C 1
ATOM 1566 O O . THR A 1 197 ? 14.231 -6.206 -19.303 1.00 97.12 197 THR A O 1
ATOM 1569 N N . ASN A 1 198 ? 14.534 -5.855 -21.477 1.00 97.94 198 ASN A N 1
ATOM 1570 C CA . ASN A 1 198 ? 13.801 -4.598 -21.502 1.00 97.94 198 ASN A CA 1
ATOM 1571 C C . ASN A 1 198 ? 12.851 -4.537 -22.710 1.00 97.94 198 ASN A C 1
ATOM 1573 O O . ASN A 1 198 ? 12.973 -5.326 -23.651 1.00 97.94 198 ASN A O 1
ATOM 1577 N N . THR A 1 199 ? 11.899 -3.607 -22.661 1.00 97.81 199 THR A N 1
ATOM 1578 C CA . THR A 1 199 ? 10.860 -3.410 -23.682 1.00 97.81 199 THR A CA 1
ATOM 1579 C C . THR A 1 199 ? 10.802 -1.937 -24.093 1.00 97.81 199 THR A C 1
ATOM 1581 O O . THR A 1 199 ? 11.342 -1.587 -25.142 1.00 97.81 199 THR A O 1
ATOM 1584 N N . PHE A 1 200 ? 10.228 -1.073 -23.252 1.00 98.12 200 PHE A N 1
ATOM 1585 C CA . PHE A 1 200 ? 9.999 0.346 -23.535 1.00 98.12 200 PHE A CA 1
ATOM 1586 C C . PHE A 1 200 ? 11.298 1.140 -23.730 1.00 98.12 200 PHE A C 1
ATOM 1588 O O . PHE A 1 200 ? 12.165 1.165 -22.852 1.00 98.12 200 PHE A O 1
ATOM 1595 N N . GLN A 1 201 ? 11.421 1.810 -24.876 1.00 97.31 201 GLN A N 1
ATOM 1596 C CA . GLN A 1 201 ? 12.560 2.652 -25.266 1.00 97.31 201 GLN A CA 1
ATOM 1597 C C . GLN A 1 201 ? 12.198 3.774 -26.264 1.00 97.31 201 GLN A C 1
ATOM 1599 O O . GLN A 1 201 ? 13.077 4.557 -26.630 1.00 97.31 201 GLN A O 1
ATOM 1604 N N . ARG A 1 202 ? 10.952 3.850 -26.759 1.00 96.88 202 ARG A N 1
ATOM 1605 C CA . ARG A 1 202 ? 10.596 4.626 -27.963 1.00 96.88 202 ARG A CA 1
ATOM 1606 C C . ARG A 1 202 ? 9.458 5.628 -27.765 1.00 96.88 202 ARG A C 1
ATOM 1608 O O . ARG A 1 202 ? 8.599 5.791 -28.632 1.00 96.88 202 ARG A O 1
ATOM 1615 N N . GLY A 1 203 ? 9.532 6.345 -26.650 1.00 93.00 203 GLY A N 1
ATOM 1616 C CA . GLY A 1 203 ? 8.731 7.539 -26.401 1.00 93.00 203 GLY A CA 1
ATOM 1617 C C . GLY A 1 203 ? 7.308 7.248 -25.920 1.00 93.00 203 GLY A C 1
ATOM 1618 O O . GLY A 1 203 ? 6.941 6.095 -25.685 1.00 93.00 203 GLY A O 1
ATOM 1619 N N . PRO A 1 204 ? 6.495 8.299 -25.748 1.00 90.00 204 PRO A N 1
ATOM 1620 C CA . PRO A 1 204 ? 5.264 8.217 -24.973 1.00 90.00 204 PRO A CA 1
ATOM 1621 C C . PRO A 1 204 ? 4.135 7.419 -25.632 1.00 90.00 204 PRO A C 1
ATOM 1623 O O . PRO A 1 204 ? 3.250 6.940 -24.931 1.00 90.00 204 PRO A O 1
ATOM 1626 N N . ASN A 1 205 ? 4.152 7.241 -26.958 1.00 88.50 205 ASN A N 1
ATOM 1627 C CA . ASN A 1 205 ? 3.168 6.410 -27.663 1.00 88.50 205 ASN A CA 1
ATOM 1628 C C . ASN A 1 205 ? 3.686 5.010 -28.006 1.00 88.50 205 ASN A C 1
ATOM 1630 O O . ASN A 1 205 ? 3.142 4.373 -28.904 1.00 88.50 205 ASN A O 1
ATOM 1634 N N . GLU A 1 206 ? 4.757 4.546 -27.366 1.00 93.62 206 GLU A N 1
ATOM 1635 C CA . GLU A 1 206 ? 5.086 3.124 -27.367 1.00 93.62 206 GLU A CA 1
ATOM 1636 C C . GLU A 1 206 ? 4.291 2.436 -26.253 1.00 93.62 206 GLU A C 1
ATOM 1638 O O . GLU A 1 206 ? 4.762 2.330 -25.121 1.00 93.62 206 GLU A O 1
ATOM 1643 N N . SER A 1 207 ? 3.079 1.974 -26.565 1.00 92.62 207 SER A N 1
ATOM 1644 C CA . SER A 1 207 ? 2.338 1.102 -25.647 1.00 92.62 207 SER A CA 1
ATOM 1645 C C . SER A 1 207 ? 3.039 -0.251 -25.483 1.00 92.62 207 SER A C 1
ATOM 1647 O O . SER A 1 207 ? 3.893 -0.631 -26.291 1.00 92.62 207 SER A O 1
ATOM 1649 N N . THR A 1 208 ? 2.629 -1.042 -24.487 1.00 94.38 208 THR A N 1
ATOM 1650 C CA . THR A 1 208 ? 3.125 -2.417 -24.276 1.00 94.38 208 THR A CA 1
ATOM 1651 C C . THR A 1 208 ? 3.021 -3.265 -25.554 1.00 94.38 208 THR A C 1
ATOM 1653 O O . THR A 1 208 ? 3.928 -4.042 -25.867 1.00 94.38 208 THR A O 1
ATOM 1656 N N . TRP A 1 209 ? 1.969 -3.029 -26.347 1.00 93.81 209 TRP A N 1
ATOM 1657 C CA . TRP A 1 209 ? 1.665 -3.676 -27.629 1.00 93.81 209 TRP A CA 1
ATOM 1658 C C . TRP A 1 209 ? 2.593 -3.297 -28.783 1.00 93.81 209 TRP A C 1
ATOM 1660 O O . TRP A 1 209 ? 2.557 -3.921 -29.840 1.00 93.81 209 TRP A O 1
ATOM 1670 N N . GLU A 1 210 ? 3.403 -2.258 -28.625 1.00 95.06 210 GLU A N 1
ATOM 1671 C CA . GLU A 1 210 ? 4.232 -1.718 -29.701 1.00 95.06 210 GLU A CA 1
ATOM 1672 C C . GLU A 1 210 ? 5.720 -1.950 -29.461 1.00 95.06 210 GLU A C 1
ATOM 1674 O O . GLU A 1 210 ? 6.523 -1.628 -30.334 1.00 95.06 210 GLU A O 1
ATOM 1679 N N . THR A 1 211 ? 6.091 -2.539 -28.321 1.00 97.00 211 THR A N 1
ATOM 1680 C CA . THR A 1 211 ? 7.480 -2.758 -27.902 1.00 97.00 211 THR A CA 1
ATOM 1681 C C . THR A 1 211 ? 8.189 -3.878 -28.671 1.00 97.00 211 THR A C 1
ATOM 1683 O O . THR A 1 211 ? 7.577 -4.844 -29.140 1.00 97.00 211 THR A O 1
ATOM 1686 N N . ILE A 1 212 ? 9.524 -3.787 -28.727 1.00 96.12 212 ILE A N 1
ATOM 1687 C CA . ILE A 1 212 ? 10.409 -4.888 -29.134 1.00 96.12 212 ILE A CA 1
ATOM 1688 C C . ILE A 1 212 ? 11.174 -5.370 -27.897 1.00 96.12 212 ILE A C 1
ATOM 1690 O O . ILE A 1 212 ? 12.046 -4.659 -27.396 1.00 96.12 212 ILE A O 1
ATOM 1694 N N . HIS A 1 213 ? 10.870 -6.577 -27.414 1.00 96.19 213 HIS A N 1
ATOM 1695 C CA . HIS A 1 213 ? 11.542 -7.193 -26.261 1.00 96.19 213 HIS A CA 1
ATOM 1696 C C . HIS A 1 213 ? 12.996 -7.545 -26.601 1.00 96.19 213 HIS A C 1
ATOM 1698 O O . HIS A 1 213 ? 13.270 -8.226 -27.590 1.00 96.19 213 HIS A O 1
ATOM 1704 N N . HIS A 1 214 ? 13.945 -7.071 -25.793 1.00 94.44 214 HIS A N 1
ATOM 1705 C CA . HIS A 1 214 ? 15.380 -7.191 -26.056 1.00 94.44 214 HIS A CA 1
ATOM 1706 C C . HIS A 1 214 ? 16.203 -7.465 -24.782 1.00 94.44 214 HIS A C 1
ATOM 1708 O O . HIS A 1 214 ? 15.769 -7.126 -23.679 1.00 94.44 214 HIS A O 1
ATOM 1714 N N . PRO A 1 215 ? 17.409 -8.057 -24.890 1.00 94.69 215 PRO A N 1
ATOM 1715 C CA . PRO A 1 215 ? 18.256 -8.311 -23.729 1.00 94.69 215 PRO A CA 1
ATOM 1716 C C . PRO A 1 215 ? 18.893 -7.020 -23.201 1.00 94.69 215 PRO A C 1
ATOM 1718 O O . PRO A 1 215 ? 19.362 -6.180 -23.971 1.00 94.69 215 PRO A O 1
ATOM 1721 N N . SER A 1 216 ? 18.970 -6.893 -21.875 1.00 96.00 216 SER A N 1
ATOM 1722 C CA . SER A 1 216 ? 19.637 -5.765 -21.209 1.00 96.00 216 SER A CA 1
ATOM 1723 C C . SER A 1 216 ? 21.160 -5.863 -21.327 1.00 96.00 216 SER A C 1
ATOM 1725 O O . SER A 1 216 ? 21.832 -4.852 -21.514 1.00 96.00 216 SER A O 1
ATOM 1727 N N . PHE A 1 217 ? 21.711 -7.082 -21.286 1.00 93.38 217 PHE A N 1
ATOM 1728 C CA . PHE A 1 217 ? 23.120 -7.356 -21.573 1.00 93.38 217 PHE A CA 1
ATOM 1729 C C . PHE A 1 217 ? 23.296 -7.796 -23.034 1.00 93.38 217 PHE A C 1
ATOM 1731 O O . PHE A 1 217 ? 23.279 -8.987 -23.353 1.00 93.38 217 PHE A O 1
ATOM 1738 N N . ASP A 1 218 ? 23.461 -6.831 -23.939 1.00 87.19 218 ASP A N 1
ATOM 1739 C CA . ASP A 1 218 ? 23.528 -7.067 -25.384 1.00 87.19 218 ASP A CA 1
ATOM 1740 C C . ASP A 1 218 ? 24.939 -7.474 -25.832 1.00 87.19 218 ASP A C 1
ATOM 1742 O O . ASP A 1 218 ? 25.677 -6.737 -26.486 1.00 87.19 218 ASP A O 1
ATOM 1746 N N . LYS A 1 219 ? 25.344 -8.671 -25.403 1.00 70.12 219 LYS A N 1
ATOM 1747 C CA . LYS A 1 219 ? 26.681 -9.219 -25.654 1.00 70.12 219 LYS A CA 1
ATOM 1748 C C . LYS A 1 219 ? 26.919 -9.531 -27.136 1.00 70.12 219 LYS A C 1
ATOM 1750 O O . LYS A 1 219 ? 28.057 -9.417 -27.581 1.00 70.12 219 LYS A O 1
ATOM 1755 N N . TYR A 1 220 ? 25.871 -9.957 -27.858 1.00 64.69 220 TYR A N 1
ATOM 1756 C CA . TYR A 1 220 ? 25.955 -10.619 -29.171 1.00 64.69 220 TYR A CA 1
ATOM 1757 C C . TYR A 1 220 ? 24.644 -10.577 -29.997 1.00 64.69 220 TYR A C 1
ATOM 1759 O O . TYR A 1 220 ? 24.274 -11.592 -30.594 1.00 64.69 220 TYR A O 1
ATOM 1767 N N . GLY A 1 221 ? 23.891 -9.470 -30.038 1.00 54.53 221 GLY A N 1
ATOM 1768 C CA . GLY A 1 221 ? 22.738 -9.402 -30.950 1.00 54.53 221 GLY A CA 1
ATOM 1769 C C . GLY A 1 221 ? 23.124 -9.623 -32.426 1.00 54.53 221 GLY A C 1
ATOM 1770 O O . GLY A 1 221 ? 24.297 -9.716 -32.792 1.00 54.53 221 GLY A O 1
ATOM 1771 N N . THR A 1 222 ? 22.135 -9.776 -33.306 1.00 50.81 222 THR A N 1
ATOM 1772 C CA . THR A 1 222 ? 22.396 -10.197 -34.692 1.00 50.81 222 THR A CA 1
ATOM 1773 C C . THR A 1 222 ? 22.981 -9.076 -35.538 1.00 50.81 222 THR A C 1
ATOM 1775 O O . THR A 1 222 ? 22.247 -8.286 -36.129 1.00 50.81 222 THR A O 1
ATOM 1778 N N . GLY A 1 223 ? 24.310 -9.010 -35.589 1.00 61.81 223 GLY A N 1
ATOM 1779 C CA . GLY A 1 223 ? 25.071 -8.022 -36.352 1.00 61.81 223 GLY A CA 1
ATOM 1780 C C . GLY A 1 223 ? 26.146 -7.343 -35.505 1.00 61.81 223 GLY A C 1
ATOM 1781 O O . GLY A 1 223 ? 26.394 -7.725 -34.366 1.00 61.81 223 GLY A O 1
ATOM 1782 N N . THR A 1 224 ? 26.795 -6.319 -36.058 1.00 68.44 224 THR A N 1
ATOM 1783 C CA . THR A 1 224 ? 27.854 -5.559 -35.369 1.00 68.44 224 THR A CA 1
ATOM 1784 C C . THR A 1 224 ? 27.346 -4.715 -34.196 1.00 68.44 224 THR A C 1
ATOM 1786 O O . THR A 1 224 ? 28.127 -4.418 -33.300 1.00 68.44 224 THR A O 1
ATOM 1789 N N . ASN A 1 225 ? 26.049 -4.379 -34.170 1.00 77.81 225 ASN A N 1
ATOM 1790 C CA . ASN A 1 225 ? 25.467 -3.384 -33.256 1.00 77.81 225 ASN A CA 1
ATOM 1791 C C . ASN A 1 225 ? 24.462 -3.981 -32.255 1.00 77.81 225 ASN A C 1
ATOM 1793 O O . ASN A 1 225 ? 23.736 -3.245 -31.595 1.00 77.81 225 ASN A O 1
ATOM 1797 N N . G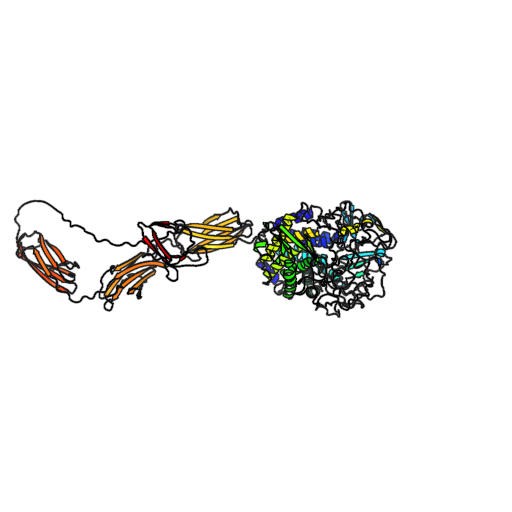LY A 1 226 ? 24.355 -5.308 -32.166 1.00 84.94 226 GLY A N 1
ATOM 1798 C CA . GLY A 1 226 ? 23.379 -5.942 -31.284 1.00 84.94 226 GLY A CA 1
ATOM 1799 C C . GLY A 1 226 ? 21.923 -5.574 -31.622 1.00 84.94 226 GLY A C 1
ATOM 1800 O O . GLY A 1 226 ? 21.505 -5.687 -32.775 1.00 84.94 226 GLY A O 1
ATOM 1801 N N . TYR A 1 227 ? 21.168 -5.137 -30.617 1.00 90.75 227 TYR A N 1
ATOM 1802 C CA . TYR A 1 227 ? 19.793 -4.629 -30.661 1.00 90.75 227 TYR A CA 1
ATOM 1803 C C . TYR A 1 227 ? 19.697 -3.119 -30.390 1.00 90.75 227 TYR A C 1
ATOM 1805 O O . TYR A 1 227 ? 18.596 -2.573 -30.445 1.00 90.75 227 TYR A O 1
ATOM 1813 N N . VAL A 1 228 ? 20.794 -2.422 -30.053 1.00 90.25 228 VAL A N 1
ATOM 1814 C CA . VAL A 1 228 ? 20.706 -0.996 -29.671 1.00 90.25 228 VAL A CA 1
ATOM 1815 C C . VAL A 1 228 ? 20.255 -0.098 -30.824 1.00 90.25 228 VAL A C 1
ATOM 1817 O O . VAL A 1 228 ? 19.541 0.874 -30.596 1.00 90.25 228 VAL A O 1
ATOM 1820 N N . ASP A 1 229 ? 20.591 -0.460 -32.058 1.00 89.94 229 ASP A N 1
ATOM 1821 C CA . ASP A 1 229 ? 20.215 0.245 -33.289 1.00 89.94 229 ASP A CA 1
ATOM 1822 C C . ASP A 1 229 ? 18.716 0.171 -33.638 1.00 89.94 229 ASP A C 1
ATOM 1824 O O . ASP A 1 229 ? 18.278 0.801 -34.601 1.00 89.94 229 ASP A O 1
ATOM 1828 N N . LEU A 1 230 ? 17.911 -0.535 -32.836 1.00 92.44 230 LEU A N 1
ATOM 1829 C CA . LEU A 1 230 ? 16.450 -0.421 -32.841 1.00 92.44 230 LEU A CA 1
ATOM 1830 C C . LEU A 1 230 ? 15.955 0.833 -32.098 1.00 92.44 230 LEU A C 1
ATOM 1832 O O . LEU A 1 230 ? 14.822 1.264 -32.301 1.00 92.44 230 LEU A O 1
ATOM 1836 N N . PHE A 1 231 ? 16.787 1.418 -31.236 1.00 95.25 231 PHE A N 1
ATOM 1837 C CA . PHE A 1 231 ? 16.393 2.474 -30.297 1.00 95.25 231 PHE A CA 1
ATOM 1838 C C . PHE A 1 231 ? 17.258 3.726 -30.443 1.00 95.25 231 PHE A C 1
ATOM 1840 O O . PHE A 1 231 ? 16.746 4.841 -30.474 1.00 95.25 231 PHE A O 1
ATOM 1847 N N . VAL A 1 232 ? 18.570 3.552 -30.588 1.00 93.88 232 VAL A N 1
ATOM 1848 C CA . VAL A 1 232 ? 19.553 4.635 -30.672 1.00 93.88 232 VAL A CA 1
ATOM 1849 C C . VAL A 1 232 ? 20.494 4.363 -31.834 1.00 93.88 232 VAL A C 1
ATOM 1851 O O . VAL A 1 232 ? 20.943 3.235 -32.009 1.00 93.88 232 VAL A O 1
ATOM 1854 N N . GLN A 1 233 ? 20.846 5.384 -32.615 1.00 90.88 233 GLN A N 1
ATOM 1855 C CA . GLN A 1 233 ? 21.823 5.270 -33.704 1.00 90.88 233 GLN A CA 1
ATOM 1856 C C . GLN A 1 233 ? 23.251 5.111 -33.146 1.00 90.88 233 GLN A C 1
ATOM 1858 O O . GLN A 1 233 ? 24.070 6.024 -33.205 1.00 90.88 233 GLN A O 1
ATOM 1863 N N . SER A 1 234 ? 23.537 3.945 -32.568 1.00 82.12 234 SER A N 1
ATOM 1864 C CA . SER A 1 234 ? 24.823 3.561 -31.987 1.00 82.12 234 SER A CA 1
ATOM 1865 C C . SER A 1 234 ? 25.399 2.336 -32.700 1.00 82.12 234 SER A C 1
ATOM 1867 O O . SER A 1 234 ? 24.663 1.509 -33.234 1.00 82.12 234 SER A O 1
ATOM 1869 N N . GLN A 1 235 ? 26.729 2.239 -32.720 1.00 75.50 235 GLN A N 1
ATOM 1870 C CA . GLN A 1 235 ? 27.482 1.171 -33.390 1.00 75.50 235 GLN A CA 1
ATOM 1871 C C . GLN A 1 235 ? 28.216 0.247 -32.394 1.00 75.50 235 GLN A C 1
ATOM 1873 O O . GLN A 1 235 ? 28.962 -0.631 -32.817 1.00 75.50 235 GLN A O 1
ATOM 1878 N N . SER A 1 236 ? 28.026 0.436 -31.079 1.00 81.88 236 SER A N 1
ATOM 1879 C CA . SER A 1 236 ? 28.715 -0.344 -30.037 1.00 81.88 236 SER A CA 1
ATOM 1880 C C . SER A 1 236 ? 27.752 -1.279 -29.291 1.00 81.88 236 SER A C 1
ATOM 1882 O O . SER A 1 236 ? 26.771 -0.792 -28.706 1.00 81.88 236 SER A O 1
ATOM 1884 N N . PRO A 1 237 ? 28.039 -2.597 -29.231 1.00 84.00 237 PRO A N 1
ATOM 1885 C CA . PRO A 1 237 ? 27.377 -3.519 -28.313 1.00 84.00 237 PRO A CA 1
ATOM 1886 C C . PRO A 1 237 ? 27.517 -3.052 -26.862 1.00 84.00 237 PRO A C 1
ATOM 1888 O O . PRO A 1 237 ? 28.611 -2.727 -26.387 1.00 84.00 237 PRO A O 1
ATOM 1891 N N . GLN A 1 238 ? 26.405 -3.026 -26.138 1.00 91.06 238 GLN A N 1
ATOM 1892 C CA . GLN A 1 238 ? 26.341 -2.386 -24.829 1.00 91.06 238 GLN A CA 1
ATOM 1893 C C . GLN A 1 238 ? 25.380 -3.089 -23.888 1.00 91.06 238 GLN A C 1
ATOM 1895 O O . GLN A 1 238 ? 24.420 -3.726 -24.303 1.00 91.06 238 GLN A O 1
ATOM 1900 N N . TRP A 1 239 ? 25.603 -2.925 -22.597 1.00 94.38 239 TRP A N 1
ATOM 1901 C CA . TRP A 1 239 ? 24.632 -3.304 -21.590 1.00 94.38 239 TRP A CA 1
ATOM 1902 C C . TRP A 1 239 ? 23.936 -2.054 -21.055 1.00 94.38 239 TRP A C 1
ATOM 1904 O O . TRP A 1 239 ? 24.546 -0.988 -20.950 1.00 94.38 239 TRP A O 1
ATOM 1914 N N . ARG A 1 240 ? 22.648 -2.176 -20.737 1.00 96.75 240 ARG A N 1
ATOM 1915 C CA . ARG A 1 240 ? 21.852 -1.102 -20.139 1.00 96.75 240 ARG A CA 1
ATOM 1916 C C . ARG A 1 240 ? 20.790 -1.676 -19.222 1.00 96.75 240 ARG A C 1
ATOM 1918 O O . ARG A 1 240 ? 20.129 -2.645 -19.576 1.00 96.75 240 ARG A O 1
ATOM 1925 N N . TYR A 1 241 ? 20.601 -1.047 -18.076 1.00 98.69 241 TYR A N 1
ATOM 1926 C CA . TYR A 1 241 ? 19.561 -1.405 -17.126 1.00 98.69 241 TYR A CA 1
ATOM 1927 C C . TYR A 1 241 ? 18.740 -0.174 -16.788 1.00 98.69 241 TYR A C 1
ATOM 1929 O O . TYR A 1 241 ? 19.236 0.952 -16.784 1.00 98.69 241 TYR A O 1
ATOM 1937 N N . THR A 1 242 ? 17.476 -0.424 -16.492 1.00 98.81 242 THR A N 1
ATOM 1938 C CA . THR A 1 242 ? 16.508 0.581 -16.065 1.00 98.81 242 THR A CA 1
ATOM 1939 C C . THR A 1 242 ? 15.881 0.102 -14.765 1.00 98.81 242 THR A C 1
ATOM 1941 O O . THR A 1 242 ? 15.477 -1.059 -14.688 1.00 98.81 242 THR A O 1
ATOM 1944 N N . SER A 1 243 ? 15.856 0.969 -13.763 1.00 98.56 243 SER A N 1
ATOM 1945 C CA . SER A 1 243 ? 15.164 0.817 -12.482 1.00 98.56 243 SER A CA 1
ATOM 1946 C C . SER A 1 243 ? 13.771 1.438 -12.578 1.00 98.56 243 SER A C 1
ATOM 1948 O O . SER A 1 243 ? 13.581 2.377 -13.354 1.00 98.56 243 SER A O 1
ATOM 1950 N N . ALA A 1 244 ? 12.825 0.921 -11.789 1.00 98.62 244 ALA A N 1
ATOM 1951 C CA . ALA A 1 244 ? 11.479 1.470 -11.620 1.00 98.62 244 ALA A CA 1
ATOM 1952 C C . ALA A 1 244 ? 11.335 1.988 -10.175 1.00 98.62 244 ALA A C 1
ATOM 1954 O O . ALA A 1 244 ? 10.959 1.221 -9.291 1.00 98.62 244 ALA A O 1
ATOM 1955 N N . PRO A 1 245 ? 11.659 3.268 -9.908 1.00 98.81 245 PRO A N 1
ATOM 1956 C CA . PRO A 1 245 ? 11.880 3.795 -8.565 1.00 98.81 245 PRO A CA 1
ATOM 1957 C C . PRO A 1 245 ? 10.747 3.598 -7.545 1.00 98.81 245 PRO A C 1
ATOM 1959 O O . PRO A 1 245 ? 11.004 3.601 -6.338 1.00 98.81 245 PRO A O 1
ATOM 1962 N N . ASP A 1 246 ? 9.500 3.417 -7.980 1.00 98.81 246 ASP A N 1
ATOM 1963 C CA . ASP A 1 246 ? 8.389 3.110 -7.078 1.00 98.81 246 ASP A CA 1
ATOM 1964 C C . ASP A 1 246 ? 8.559 1.739 -6.390 1.00 98.81 246 ASP A C 1
ATOM 1966 O O . ASP A 1 246 ? 8.199 1.593 -5.219 1.00 98.81 246 ASP A O 1
ATOM 1970 N N . ALA A 1 247 ? 9.151 0.752 -7.073 1.00 98.81 247 ALA A N 1
ATOM 1971 C CA . ALA A 1 247 ? 9.410 -0.585 -6.551 1.00 98.81 247 ALA A CA 1
ATOM 1972 C C . ALA A 1 247 ? 10.496 -0.584 -5.474 1.00 98.81 247 ALA A C 1
ATOM 1974 O O . ALA A 1 247 ? 10.297 -1.113 -4.378 1.00 98.81 247 ALA A O 1
ATOM 1975 N N . GLU A 1 248 ? 11.623 0.071 -5.729 1.00 98.62 248 GLU A N 1
ATOM 1976 C CA . GLU A 1 248 ? 12.674 0.279 -4.736 1.00 98.62 248 GLU A CA 1
ATOM 1977 C C . GLU A 1 248 ? 12.188 1.100 -3.534 1.00 98.62 248 GLU A C 1
ATOM 1979 O O . GLU A 1 248 ? 12.552 0.806 -2.391 1.00 98.62 248 GLU A O 1
ATOM 1984 N N . ALA A 1 249 ? 11.332 2.100 -3.763 1.00 98.88 249 ALA A N 1
ATOM 1985 C CA . ALA A 1 249 ? 10.678 2.829 -2.683 1.00 98.88 249 ALA A CA 1
ATOM 1986 C C . ALA A 1 249 ? 9.720 1.925 -1.883 1.00 98.88 249 ALA A C 1
ATOM 1988 O O . ALA A 1 249 ? 9.693 1.997 -0.653 1.00 98.88 249 ALA A O 1
ATOM 1989 N N . ARG A 1 250 ? 8.994 1.008 -2.539 1.00 98.88 250 ARG A N 1
ATOM 1990 C CA . ARG A 1 250 ? 8.154 -0.003 -1.873 1.00 98.88 250 ARG A CA 1
ATOM 1991 C C . ARG A 1 250 ? 8.987 -0.973 -1.026 1.00 98.88 250 ARG A C 1
ATOM 1993 O O . ARG A 1 250 ? 8.561 -1.320 0.071 1.00 98.88 250 ARG A O 1
ATOM 2000 N N . ILE A 1 251 ? 10.204 -1.335 -1.450 1.00 98.88 251 ILE A N 1
ATOM 2001 C CA . ILE A 1 251 ? 11.150 -2.100 -0.608 1.00 98.88 251 ILE A CA 1
ATOM 2002 C C . ILE A 1 251 ? 11.506 -1.314 0.659 1.00 98.88 251 ILE A C 1
ATOM 2004 O O . ILE A 1 251 ? 11.504 -1.881 1.749 1.00 98.88 251 ILE A O 1
ATOM 2008 N N . ALA A 1 252 ? 11.786 -0.012 0.556 1.00 98.81 252 ALA A N 1
ATOM 2009 C CA . ALA A 1 252 ? 12.058 0.818 1.732 1.00 98.81 252 ALA A CA 1
ATOM 2010 C C . ALA A 1 252 ? 10.852 0.914 2.683 1.00 98.81 252 ALA A C 1
ATOM 2012 O O . ALA A 1 252 ? 11.020 0.819 3.898 1.00 98.81 252 ALA A O 1
ATOM 2013 N N . GLN A 1 253 ? 9.642 1.033 2.138 1.00 98.56 253 GLN A N 1
ATOM 2014 C CA . GLN A 1 253 ? 8.387 0.957 2.890 1.00 98.56 253 GLN A CA 1
ATOM 2015 C C . GLN A 1 253 ? 8.220 -0.394 3.608 1.00 98.56 253 GLN A C 1
ATOM 2017 O O . GLN A 1 253 ? 7.965 -0.419 4.811 1.00 98.56 253 GLN A O 1
ATOM 2022 N N . ALA A 1 254 ? 8.424 -1.512 2.907 1.00 98.81 254 ALA A N 1
ATOM 2023 C CA . ALA A 1 254 ? 8.363 -2.856 3.479 1.00 98.81 254 ALA A CA 1
ATOM 2024 C C . ALA A 1 254 ? 9.398 -3.051 4.597 1.00 98.81 254 ALA A C 1
ATOM 2026 O O . ALA A 1 254 ? 9.094 -3.591 5.659 1.00 98.81 254 ALA A O 1
ATOM 2027 N N . MET A 1 255 ? 10.618 -2.556 4.387 1.00 98.81 255 MET A N 1
ATOM 2028 C CA . MET A 1 255 ? 11.694 -2.624 5.373 1.00 98.81 255 MET A CA 1
ATOM 2029 C C . MET A 1 255 ? 11.436 -1.742 6.591 1.00 98.81 255 MET A C 1
ATOM 2031 O O . MET A 1 255 ? 11.841 -2.111 7.690 1.00 98.81 255 MET A O 1
ATOM 2035 N N . TYR A 1 256 ? 10.730 -0.619 6.439 1.00 98.69 256 TYR A N 1
ATOM 2036 C CA . TYR A 1 256 ? 10.310 0.167 7.593 1.00 98.69 256 TYR A CA 1
ATOM 2037 C C . TYR A 1 256 ? 9.349 -0.621 8.488 1.00 98.69 256 TYR A C 1
ATOM 2039 O O . TYR A 1 256 ? 9.553 -0.668 9.699 1.00 98.69 256 TYR A O 1
ATOM 2047 N N . TRP A 1 257 ? 8.369 -1.316 7.901 1.00 98.62 257 TRP A N 1
ATOM 2048 C CA . TRP A 1 257 ? 7.503 -2.231 8.648 1.00 98.62 257 TRP A CA 1
ATOM 2049 C C . TRP A 1 257 ? 8.268 -3.391 9.277 1.00 98.62 257 TRP A C 1
ATOM 2051 O O . TRP A 1 257 ? 8.099 -3.649 10.467 1.00 98.62 257 TRP A O 1
ATOM 2061 N N . ALA A 1 258 ? 9.162 -4.033 8.524 1.00 98.69 258 ALA A N 1
ATOM 2062 C CA . ALA A 1 258 ? 10.000 -5.110 9.041 1.00 98.69 258 ALA A CA 1
ATOM 2063 C C . ALA A 1 258 ? 10.828 -4.667 10.256 1.00 98.69 258 ALA A C 1
ATOM 2065 O O . ALA A 1 258 ? 10.934 -5.407 11.227 1.00 98.69 258 ALA A O 1
ATOM 2066 N N . GLU A 1 259 ? 11.382 -3.452 10.244 1.00 98.38 259 GLU A N 1
ATOM 2067 C CA . GLU A 1 259 ? 12.099 -2.904 11.396 1.00 98.38 259 GLU A CA 1
ATOM 2068 C C . GLU A 1 259 ? 11.197 -2.671 12.610 1.00 98.38 259 GLU A C 1
ATOM 2070 O O . GLU A 1 259 ? 11.618 -2.952 13.734 1.00 98.38 259 GLU A O 1
ATOM 2075 N N . LEU A 1 260 ? 9.973 -2.173 12.409 1.00 97.44 260 LEU A N 1
ATOM 2076 C CA . LEU A 1 260 ? 9.003 -1.982 13.491 1.00 97.44 260 LEU A CA 1
ATOM 2077 C C . LEU A 1 260 ? 8.618 -3.327 14.117 1.00 97.44 260 LEU A C 1
ATOM 2079 O O . LEU A 1 260 ? 8.745 -3.499 15.330 1.00 97.44 260 LEU A O 1
ATOM 2083 N N . TRP A 1 261 ? 8.253 -4.303 13.288 1.00 97.50 261 TRP A N 1
ATOM 2084 C CA . TRP A 1 261 ? 7.897 -5.656 13.710 1.00 97.50 261 TRP A CA 1
ATOM 2085 C C . TRP A 1 261 ? 9.060 -6.391 14.379 1.00 97.50 261 TRP A C 1
ATOM 2087 O O . TRP A 1 261 ? 8.899 -6.982 15.447 1.00 97.50 261 TRP A O 1
ATOM 2097 N N . ALA A 1 262 ? 10.263 -6.315 13.809 1.00 97.19 262 ALA A N 1
ATOM 2098 C CA . ALA A 1 262 ? 11.450 -6.905 14.414 1.00 97.19 262 ALA A CA 1
ATOM 2099 C C . ALA A 1 262 ? 11.815 -6.213 15.734 1.00 97.19 262 ALA A C 1
ATOM 2101 O O . ALA A 1 262 ? 12.289 -6.875 16.653 1.00 97.19 262 ALA A O 1
ATOM 2102 N N . THR A 1 263 ? 11.581 -4.906 15.874 1.00 96.44 263 THR A N 1
ATOM 2103 C CA . THR A 1 263 ? 11.774 -4.200 17.150 1.00 96.44 263 THR A CA 1
ATOM 2104 C C . THR A 1 263 ? 10.795 -4.698 18.209 1.00 96.44 263 THR A C 1
ATOM 2106 O O . THR A 1 263 ? 11.227 -5.028 19.311 1.00 96.44 263 THR A O 1
ATOM 2109 N N . GLU A 1 264 ? 9.509 -4.817 17.872 1.00 91.69 264 GLU A N 1
ATOM 2110 C CA . GLU A 1 264 ? 8.475 -5.345 18.772 1.00 91.69 264 GLU A CA 1
ATOM 2111 C C . GLU A 1 264 ? 8.812 -6.764 19.258 1.00 91.69 264 GLU A C 1
ATOM 2113 O O . GLU A 1 264 ? 8.664 -7.077 20.437 1.00 91.69 264 GLU A O 1
ATOM 2118 N N . LYS A 1 265 ? 9.360 -7.604 18.373 1.00 89.38 265 LYS A N 1
ATOM 2119 C CA . LYS A 1 265 ? 9.785 -8.977 18.687 1.00 89.38 265 LYS A CA 1
ATOM 2120 C C . LYS A 1 265 ? 11.189 -9.082 19.303 1.00 89.38 265 LYS A C 1
ATOM 2122 O O . LYS A 1 265 ? 11.698 -10.190 19.448 1.00 89.38 265 LYS A O 1
ATOM 2127 N N . ASN A 1 266 ? 11.846 -7.969 19.649 1.00 94.62 266 ASN A N 1
ATOM 2128 C CA . ASN A 1 266 ? 13.244 -7.934 20.117 1.00 94.62 266 ASN A CA 1
ATOM 2129 C C . ASN A 1 266 ? 14.249 -8.632 19.167 1.00 94.62 266 ASN A C 1
ATOM 2131 O O . ASN A 1 266 ? 15.292 -9.131 19.586 1.00 94.62 266 ASN A O 1
ATOM 2135 N N . ALA A 1 267 ? 13.948 -8.639 17.870 1.00 96.19 267 ALA A N 1
ATOM 2136 C CA . ALA A 1 267 ? 14.666 -9.328 16.804 1.00 96.19 267 ALA A CA 1
ATOM 2137 C C . ALA A 1 267 ? 15.356 -8.375 15.806 1.00 96.19 267 ALA A C 1
ATOM 2139 O O . ALA A 1 267 ? 15.903 -8.833 14.806 1.00 96.19 267 ALA A O 1
ATOM 2140 N N . LEU A 1 268 ? 15.379 -7.058 16.050 1.00 97.25 268 LEU A N 1
ATOM 2141 C CA . LEU A 1 268 ? 15.937 -6.064 15.113 1.00 97.25 268 LEU A CA 1
ATOM 2142 C C . LEU A 1 268 ? 17.383 -6.367 14.671 1.00 97.25 268 LEU A C 1
ATOM 2144 O O . LEU A 1 268 ? 17.751 -6.131 13.521 1.00 97.25 268 LEU A O 1
ATOM 2148 N N . SER A 1 269 ? 18.207 -6.925 15.562 1.00 96.94 269 SER A N 1
ATOM 2149 C CA . SER A 1 269 ? 19.593 -7.304 15.251 1.00 96.94 269 SER A CA 1
ATOM 2150 C C . SER A 1 269 ? 19.703 -8.388 14.171 1.00 96.94 269 SER A C 1
ATOM 2152 O O . SER A 1 269 ? 20.741 -8.481 13.517 1.00 96.94 269 SER A O 1
ATOM 2154 N N . THR A 1 270 ? 18.650 -9.181 13.952 1.00 97.00 270 THR A N 1
ATOM 2155 C CA . THR A 1 270 ? 18.636 -10.302 12.998 1.00 97.00 270 THR A CA 1
ATOM 2156 C C . THR A 1 270 ? 18.536 -9.867 11.535 1.00 97.00 270 THR A C 1
ATOM 2158 O O . THR A 1 270 ? 18.902 -10.655 10.663 1.00 97.00 270 THR A O 1
ATOM 2161 N N . ILE A 1 271 ? 18.097 -8.626 11.275 1.00 98.12 271 ILE A N 1
ATOM 2162 C CA . ILE A 1 271 ? 17.884 -8.060 9.929 1.00 98.12 271 ILE A CA 1
ATOM 2163 C C . ILE A 1 271 ? 18.815 -6.873 9.617 1.00 98.12 271 ILE A C 1
ATOM 2165 O O . ILE A 1 271 ? 18.594 -6.098 8.687 1.00 98.12 271 ILE A O 1
ATOM 2169 N N . GLN A 1 272 ? 19.878 -6.678 10.406 1.00 98.19 272 GLN A N 1
ATOM 2170 C CA . GLN A 1 272 ? 20.766 -5.513 10.283 1.00 98.19 272 GLN A CA 1
ATOM 2171 C C . GLN A 1 272 ? 21.470 -5.426 8.915 1.00 98.19 272 GLN A C 1
ATOM 2173 O O . GLN A 1 272 ? 21.806 -4.330 8.443 1.00 98.19 272 GLN A O 1
ATOM 2178 N N . GLN A 1 273 ? 21.697 -6.571 8.269 1.00 98.12 273 GLN A N 1
ATOM 2179 C CA . GLN A 1 273 ? 22.282 -6.628 6.936 1.00 98.12 273 GLN A CA 1
ATOM 2180 C C . GLN A 1 273 ? 21.305 -6.072 5.891 1.00 98.12 273 GLN A C 1
ATOM 2182 O O . GLN A 1 273 ? 21.691 -5.229 5.083 1.00 98.12 273 GLN A O 1
ATOM 2187 N N . GLU A 1 274 ? 20.035 -6.456 5.958 1.00 98.50 274 GLU A N 1
ATOM 2188 C CA . GLU A 1 274 ? 18.952 -6.009 5.078 1.00 98.50 274 GLU A CA 1
ATOM 2189 C C . GLU A 1 274 ? 18.679 -4.512 5.260 1.00 98.50 274 GLU A C 1
ATOM 2191 O O . GLU A 1 274 ? 18.525 -3.782 4.278 1.00 98.50 274 GLU A O 1
ATOM 2196 N N . ILE A 1 275 ? 18.737 -4.008 6.499 1.00 98.56 275 ILE A N 1
ATOM 2197 C CA . ILE A 1 275 ? 18.684 -2.565 6.793 1.00 98.56 275 ILE A CA 1
ATOM 2198 C C . ILE A 1 275 ? 19.827 -1.830 6.076 1.00 98.56 275 ILE A C 1
ATOM 2200 O O . ILE A 1 275 ? 19.621 -0.783 5.456 1.00 98.56 275 ILE A O 1
ATOM 2204 N N . THR A 1 276 ? 21.042 -2.385 6.125 1.00 98.00 276 THR A N 1
ATOM 2205 C CA . THR A 1 276 ? 22.222 -1.793 5.475 1.00 98.00 276 THR A CA 1
ATOM 2206 C C . THR A 1 276 ? 22.089 -1.804 3.951 1.00 98.00 276 THR A C 1
ATOM 2208 O O . THR A 1 276 ? 22.354 -0.784 3.312 1.00 98.00 276 THR A O 1
ATOM 2211 N N . LYS A 1 277 ? 21.615 -2.912 3.365 1.00 98.19 277 LYS A N 1
ATOM 2212 C CA . LYS A 1 277 ? 21.319 -3.019 1.926 1.00 98.19 277 LYS A CA 1
ATOM 2213 C C . LYS A 1 277 ? 20.287 -1.977 1.492 1.00 98.19 277 LYS A C 1
ATOM 2215 O O . LYS A 1 277 ? 20.517 -1.247 0.533 1.00 98.19 277 LYS A O 1
ATOM 2220 N N . THR A 1 278 ? 19.212 -1.818 2.260 1.00 98.69 278 THR A N 1
ATOM 2221 C CA . THR A 1 278 ? 18.138 -0.849 1.981 1.00 98.69 278 THR A CA 1
ATOM 2222 C C . THR A 1 278 ? 18.614 0.601 2.116 1.00 98.69 278 THR A C 1
ATOM 2224 O O . THR A 1 278 ? 18.205 1.476 1.351 1.00 98.69 278 THR A O 1
ATOM 2227 N N . ARG A 1 279 ? 19.528 0.881 3.055 1.00 98.19 279 ARG A N 1
ATOM 2228 C CA . ARG A 1 279 ? 20.196 2.188 3.149 1.00 98.19 279 ARG A CA 1
ATOM 2229 C C . ARG A 1 279 ? 21.075 2.459 1.923 1.00 98.19 279 ARG A C 1
ATOM 2231 O O . ARG A 1 279 ? 21.049 3.570 1.400 1.00 98.19 279 ARG A O 1
ATOM 2238 N N . ASN A 1 280 ? 21.841 1.470 1.463 1.00 97.69 280 ASN A N 1
ATOM 2239 C CA . ASN A 1 280 ? 22.677 1.606 0.267 1.00 97.69 280 ASN A CA 1
ATOM 2240 C C . ASN A 1 280 ? 21.830 1.818 -0.992 1.00 97.69 280 ASN A C 1
ATOM 2242 O O . ASN A 1 280 ? 22.169 2.680 -1.802 1.00 97.69 280 ASN A O 1
ATOM 2246 N N . LEU A 1 281 ? 20.705 1.105 -1.105 1.00 98.50 281 LEU A N 1
ATOM 2247 C CA . LEU A 1 281 ? 19.699 1.332 -2.141 1.00 98.50 281 LEU A CA 1
ATOM 2248 C C . LEU A 1 281 ? 19.231 2.792 -2.134 1.00 98.50 281 LEU A C 1
ATOM 2250 O O . LEU A 1 281 ? 19.271 3.446 -3.167 1.00 98.50 281 LEU A O 1
ATOM 2254 N N . GLY A 1 282 ? 18.913 3.350 -0.961 1.00 98.62 282 GLY A N 1
ATOM 2255 C CA . GLY A 1 282 ? 18.509 4.753 -0.810 1.00 98.62 282 GLY A CA 1
ATOM 2256 C C . GLY A 1 282 ? 19.531 5.775 -1.313 1.00 98.62 282 GLY A C 1
ATOM 2257 O O . GLY A 1 282 ? 19.141 6.824 -1.823 1.00 98.62 282 GLY A O 1
ATOM 2258 N N . HIS A 1 283 ? 20.836 5.497 -1.194 1.00 98.75 283 HIS A N 1
ATOM 2259 C CA . HIS A 1 283 ? 21.880 6.384 -1.723 1.00 98.75 283 HIS A CA 1
ATOM 2260 C C . HIS A 1 283 ? 21.896 6.412 -3.254 1.00 98.75 283 HIS A C 1
ATOM 2262 O O . HIS A 1 283 ? 22.030 7.498 -3.821 1.00 98.75 283 HIS A O 1
ATOM 2268 N N . TRP A 1 284 ? 21.756 5.249 -3.898 1.00 98.62 284 TRP A N 1
ATOM 2269 C CA . TRP A 1 284 ? 21.677 5.128 -5.358 1.00 98.62 284 TRP A CA 1
ATOM 2270 C C . TRP A 1 284 ? 20.337 5.616 -5.909 1.00 98.62 284 TRP A C 1
ATOM 2272 O O . TRP A 1 284 ? 20.296 6.264 -6.948 1.00 98.62 284 TRP A O 1
ATOM 2282 N N . MET A 1 285 ? 19.251 5.402 -5.173 1.00 98.62 285 MET A N 1
ATOM 2283 C CA . MET A 1 285 ? 17.912 5.859 -5.538 1.00 98.62 285 MET A CA 1
ATOM 2284 C C . MET A 1 285 ? 17.797 7.379 -5.657 1.00 98.62 285 MET A C 1
ATOM 2286 O O . MET A 1 285 ? 16.886 7.864 -6.315 1.00 98.62 285 MET A O 1
ATOM 2290 N N . ARG A 1 286 ? 18.739 8.159 -5.110 1.00 98.81 286 ARG A N 1
ATOM 2291 C CA . ARG A 1 286 ? 18.746 9.620 -5.287 1.00 98.81 286 ARG A CA 1
ATOM 2292 C C . ARG A 1 286 ? 18.834 10.059 -6.748 1.00 98.81 286 ARG A C 1
ATOM 2294 O O . ARG A 1 286 ? 18.403 11.166 -7.033 1.00 98.81 286 ARG A O 1
ATOM 2301 N N . TYR A 1 287 ? 19.321 9.222 -7.668 1.00 98.81 287 TYR A N 1
ATOM 2302 C CA . TYR A 1 287 ? 19.309 9.541 -9.101 1.00 98.81 287 TYR A CA 1
ATOM 2303 C C . TYR A 1 287 ? 17.897 9.743 -9.667 1.00 98.81 287 TYR A C 1
ATOM 2305 O O . TYR A 1 287 ? 17.750 10.507 -10.614 1.00 98.81 287 TYR A O 1
ATOM 2313 N N . CYS A 1 288 ? 16.852 9.153 -9.066 1.00 98.75 288 CYS A N 1
ATOM 2314 C CA . CYS A 1 288 ? 15.478 9.414 -9.507 1.00 98.75 288 CYS A CA 1
ATOM 2315 C C . CYS A 1 288 ? 15.025 10.845 -9.188 1.00 98.75 288 CYS A C 1
ATOM 2317 O O . CYS A 1 288 ? 14.010 11.275 -9.716 1.00 98.75 288 CYS A O 1
ATOM 2319 N N . LEU A 1 289 ? 15.754 11.586 -8.347 1.00 98.81 289 LEU A N 1
ATOM 2320 C CA . LEU A 1 289 ? 15.433 12.964 -7.977 1.00 98.81 289 LEU A CA 1
ATOM 2321 C C . LEU A 1 289 ? 15.960 13.995 -8.988 1.00 98.81 289 LEU A C 1
ATOM 2323 O O . LEU A 1 289 ? 15.717 15.188 -8.799 1.00 98.81 289 LEU A O 1
ATOM 2327 N N . PHE A 1 290 ? 16.707 13.554 -10.004 1.00 98.75 290 PHE A N 1
ATOM 2328 C CA . PHE A 1 290 ? 17.376 14.402 -10.986 1.00 98.75 290 PHE A CA 1
ATOM 2329 C C . PHE A 1 290 ? 16.779 14.245 -12.384 1.00 98.75 290 PHE A C 1
ATOM 2331 O O . PHE A 1 290 ? 16.378 13.154 -12.792 1.00 98.75 290 PHE A O 1
ATOM 2338 N N . ASP A 1 291 ? 16.826 15.347 -13.135 1.00 98.56 291 ASP A N 1
ATOM 2339 C CA . ASP A 1 291 ? 16.526 15.382 -14.563 1.00 98.56 291 ASP A CA 1
ATOM 2340 C C . ASP A 1 291 ? 17.314 14.317 -15.349 1.00 98.56 291 ASP A C 1
ATOM 2342 O O . ASP A 1 291 ? 18.461 13.998 -15.021 1.00 98.56 291 ASP A O 1
ATOM 2346 N N . LYS A 1 292 ? 16.717 13.815 -16.440 1.00 98.12 292 LYS A N 1
ATOM 2347 C CA . LYS A 1 292 ? 17.288 12.773 -17.307 1.00 98.12 292 LYS A CA 1
ATOM 2348 C C . LYS A 1 292 ? 18.745 13.040 -17.692 1.00 98.12 292 LYS A C 1
ATOM 2350 O O . LYS A 1 292 ? 19.577 12.146 -17.580 1.00 98.12 292 LYS A O 1
ATOM 2355 N N . TYR A 1 293 ? 19.073 14.264 -18.096 1.00 97.94 293 TYR A N 1
ATOM 2356 C CA . TYR A 1 293 ? 20.418 14.656 -18.529 1.00 97.94 293 TYR A CA 1
ATOM 2357 C C . TYR A 1 293 ? 21.053 15.687 -17.591 1.00 97.94 293 TYR A C 1
ATOM 2359 O O . TYR A 1 293 ? 21.920 16.463 -18.004 1.00 97.94 293 TYR A O 1
ATOM 2367 N N . PHE A 1 294 ? 20.619 15.708 -16.326 1.00 98.12 294 PHE A N 1
ATOM 2368 C CA . PHE A 1 294 ? 21.031 16.697 -15.332 1.00 98.12 294 PHE A CA 1
ATOM 2369 C C . PHE A 1 294 ? 20.844 18.138 -15.835 1.00 98.12 294 PHE A C 1
ATOM 2371 O O . PHE A 1 294 ? 21.639 19.021 -15.518 1.00 98.12 294 PHE A O 1
ATOM 2378 N N . ARG A 1 295 ? 19.818 18.399 -16.650 1.00 97.06 295 ARG A N 1
ATOM 2379 C CA . ARG A 1 295 ? 19.487 19.745 -17.129 1.00 97.06 295 ARG A CA 1
ATOM 2380 C C . ARG A 1 295 ? 18.830 20.567 -16.026 1.00 97.06 295 ARG A C 1
ATOM 2382 O O . ARG A 1 295 ? 18.323 20.022 -15.047 1.00 97.06 295 ARG A O 1
ATOM 2389 N N . GLN A 1 296 ? 18.863 21.890 -16.164 1.00 96.88 296 GLN A N 1
ATOM 2390 C CA . GLN A 1 296 ? 18.266 22.785 -15.175 1.00 96.88 296 GLN A CA 1
ATOM 2391 C C . GLN A 1 296 ? 16.753 22.526 -15.059 1.00 96.88 296 GLN A C 1
ATOM 2393 O O . GLN A 1 296 ? 16.040 22.484 -16.064 1.00 96.88 296 GLN A O 1
ATOM 2398 N N . ILE A 1 297 ? 16.250 22.390 -13.830 1.00 97.25 297 ILE A N 1
ATOM 2399 C CA . ILE A 1 297 ? 14.810 22.255 -13.579 1.00 97.25 297 ILE A CA 1
ATOM 2400 C C . ILE A 1 297 ? 14.085 23.539 -13.994 1.00 97.25 297 ILE A C 1
ATOM 2402 O O . ILE A 1 297 ? 14.519 24.640 -13.658 1.00 97.25 297 ILE A O 1
ATOM 2406 N N . GLY A 1 298 ? 12.995 23.382 -14.744 1.00 92.75 298 GLY A N 1
ATOM 2407 C CA . GLY A 1 298 ? 12.188 24.433 -15.360 1.00 92.75 298 GLY A CA 1
ATOM 2408 C C . GLY A 1 298 ? 12.817 25.086 -16.598 1.00 92.75 298 GLY A C 1
ATOM 2409 O O . GLY A 1 298 ? 12.204 25.970 -17.193 1.00 92.75 298 GLY A O 1
ATOM 2410 N N . ASN A 1 299 ? 14.024 24.676 -17.011 1.00 91.75 299 ASN A N 1
ATOM 2411 C CA . ASN A 1 299 ? 14.686 25.171 -18.220 1.00 91.75 299 ASN A CA 1
ATOM 2412 C C . ASN A 1 299 ? 15.647 24.123 -18.802 1.00 91.75 299 ASN A C 1
ATOM 2414 O O . ASN A 1 299 ? 16.869 24.293 -18.793 1.00 91.75 299 ASN A O 1
ATOM 2418 N N . ALA A 1 300 ? 15.077 23.037 -19.331 1.00 90.88 300 ALA A N 1
ATOM 2419 C CA . ALA A 1 300 ? 15.832 21.910 -19.876 1.00 90.88 300 ALA A CA 1
ATOM 2420 C C . ALA A 1 300 ? 16.751 22.277 -21.065 1.00 90.88 300 ALA A C 1
ATOM 2422 O O . ALA A 1 300 ? 17.686 21.546 -21.380 1.00 90.88 300 ALA A O 1
ATOM 2423 N N . GLY A 1 301 ? 16.560 23.448 -21.685 1.00 90.75 301 GLY A N 1
ATOM 2424 C CA . GLY A 1 301 ? 17.471 23.977 -22.703 1.00 90.75 301 GLY A CA 1
ATOM 2425 C C . GLY A 1 301 ? 18.866 24.344 -22.178 1.00 90.75 301 GLY A C 1
ATOM 2426 O O . GLY A 1 301 ? 19.757 24.602 -22.981 1.00 90.75 301 GLY A O 1
ATOM 2427 N N . ASN A 1 302 ? 19.079 24.356 -20.859 1.00 94.12 302 ASN A N 1
ATOM 2428 C CA . ASN A 1 302 ? 20.362 24.641 -20.225 1.00 94.12 302 ASN A CA 1
ATOM 2429 C C . ASN A 1 302 ? 20.903 23.428 -19.458 1.00 94.12 302 ASN A C 1
ATOM 2431 O O . ASN A 1 302 ? 20.167 22.708 -18.779 1.00 94.12 302 ASN A O 1
ATOM 2435 N N . ALA A 1 303 ? 22.227 23.260 -19.483 1.00 96.12 303 ALA A N 1
ATOM 2436 C CA . ALA A 1 303 ? 22.908 22.329 -18.590 1.00 96.12 303 ALA A CA 1
ATOM 2437 C C . ALA A 1 303 ? 22.683 22.747 -17.130 1.00 96.12 303 ALA A C 1
ATOM 2439 O O . ALA A 1 303 ? 22.823 23.923 -16.779 1.00 96.12 303 ALA A O 1
ATOM 2440 N N . GLY A 1 304 ? 22.352 21.782 -16.275 1.00 95.31 304 GLY A N 1
ATOM 2441 C CA . GLY A 1 304 ? 22.319 22.011 -14.842 1.00 95.31 304 GLY A CA 1
ATOM 2442 C C . GLY A 1 304 ? 23.729 22.144 -14.271 1.00 95.31 304 GLY A C 1
ATOM 2443 O O . GLY A 1 304 ? 24.708 21.635 -14.819 1.00 95.31 304 GLY A O 1
ATOM 2444 N N . ASN A 1 305 ? 23.819 22.838 -13.147 1.00 89.50 305 ASN A N 1
ATOM 2445 C CA . ASN A 1 305 ? 25.010 22.974 -12.335 1.00 89.50 305 ASN A CA 1
ATOM 2446 C C . ASN A 1 305 ? 24.656 22.622 -10.885 1.00 89.50 305 ASN A C 1
ATOM 2448 O O . ASN A 1 305 ? 23.797 23.260 -10.269 1.00 89.50 305 ASN A O 1
ATOM 2452 N N . ASN A 1 306 ? 25.349 21.634 -10.322 1.00 88.00 306 ASN A N 1
ATOM 2453 C CA . ASN A 1 306 ? 25.082 21.112 -8.979 1.00 88.00 306 ASN A CA 1
ATOM 2454 C C . ASN A 1 306 ? 23.626 20.621 -8.819 1.00 88.00 306 ASN A C 1
ATOM 2456 O O . ASN A 1 306 ? 23.145 19.845 -9.634 1.00 88.00 306 ASN A O 1
ATOM 2460 N N . TYR A 1 307 ? 22.926 21.038 -7.759 1.00 96.75 307 TYR A N 1
ATOM 2461 C CA . TYR A 1 307 ? 21.579 20.560 -7.427 1.00 96.75 307 TYR A CA 1
ATOM 2462 C C . TYR A 1 307 ? 20.451 21.260 -8.191 1.00 96.75 307 TYR A C 1
ATOM 2464 O O . TYR A 1 307 ? 19.295 20.887 -8.015 1.00 96.75 307 TYR A O 1
ATOM 2472 N N . ASN A 1 308 ? 20.737 22.226 -9.069 1.00 96.88 308 ASN A N 1
ATOM 2473 C CA . ASN A 1 308 ? 19.684 22.909 -9.829 1.00 96.88 308 ASN A CA 1
ATOM 2474 C C . ASN A 1 308 ? 19.022 22.026 -10.913 1.00 96.88 308 ASN A C 1
ATOM 2476 O O . ASN A 1 308 ? 18.063 22.456 -11.551 1.00 96.88 308 ASN A O 1
ATOM 2480 N N . SER A 1 309 ? 19.530 20.806 -11.104 1.00 97.81 309 SER A N 1
ATOM 2481 C CA . SER A 1 309 ? 18.948 19.722 -11.900 1.00 97.81 309 SER A CA 1
ATOM 2482 C C . SER A 1 309 ? 18.179 18.692 -11.062 1.00 97.81 309 SER A C 1
ATOM 2484 O O . SER A 1 309 ? 17.668 17.714 -11.600 1.00 97.81 309 SER A O 1
ATOM 2486 N N . CYS A 1 310 ? 18.090 18.895 -9.744 1.00 98.50 310 CYS A N 1
ATOM 2487 C CA . CYS A 1 310 ? 17.345 18.049 -8.818 1.00 98.50 310 CYS A CA 1
ATOM 2488 C C . CYS A 1 310 ? 15.935 18.613 -8.610 1.00 98.50 310 CYS A C 1
ATOM 2490 O O . CYS A 1 310 ? 15.776 19.696 -8.037 1.00 98.50 310 CYS A O 1
ATOM 2492 N N . HIS A 1 311 ? 14.915 17.877 -9.057 1.00 98.25 311 HIS A N 1
ATOM 2493 C CA . HIS A 1 311 ? 13.502 18.204 -8.843 1.00 98.25 311 HIS A CA 1
ATOM 2494 C C . HIS A 1 311 ? 12.947 17.629 -7.530 1.00 98.25 311 HIS A C 1
ATOM 2496 O O . HIS A 1 311 ? 11.827 17.974 -7.163 1.00 98.25 311 HIS A O 1
ATOM 2502 N N . TYR A 1 312 ? 13.711 16.791 -6.812 1.00 98.75 312 TYR A N 1
ATOM 2503 C CA . TYR A 1 312 ? 13.357 16.187 -5.511 1.00 98.75 312 TYR A CA 1
ATOM 2504 C C . TYR A 1 312 ? 12.117 15.271 -5.510 1.00 98.75 312 TYR A C 1
ATOM 2506 O O . TYR A 1 312 ? 11.618 14.894 -4.451 1.00 98.75 312 TYR A O 1
ATOM 2514 N N . LEU A 1 313 ? 11.652 14.839 -6.677 1.00 98.88 313 LEU A N 1
ATOM 2515 C CA . LEU A 1 313 ? 10.525 13.910 -6.833 1.00 98.88 313 LEU A CA 1
ATOM 2516 C C . LEU A 1 313 ? 11.023 12.544 -7.287 1.00 98.88 313 LEU A C 1
ATOM 2518 O O . LEU A 1 313 ? 12.033 12.479 -7.975 1.00 98.88 313 LEU A O 1
ATOM 2522 N N . ILE A 1 314 ? 10.308 11.472 -6.955 1.00 98.88 314 ILE A N 1
ATOM 2523 C CA . ILE A 1 314 ? 10.596 10.144 -7.500 1.00 98.88 314 ILE A CA 1
ATOM 2524 C C . ILE A 1 314 ? 10.144 10.135 -8.968 1.00 98.88 314 ILE A C 1
ATOM 2526 O O . ILE A 1 314 ? 8.946 10.126 -9.250 1.00 98.88 314 ILE A O 1
ATOM 2530 N N . SER A 1 315 ? 11.093 10.214 -9.903 1.00 98.56 315 SER A N 1
ATOM 2531 C CA . SER A 1 315 ? 10.818 10.148 -11.345 1.00 98.56 315 SER A CA 1
ATOM 2532 C C . SER A 1 315 ? 10.575 8.715 -11.837 1.00 98.56 315 SER A C 1
ATOM 2534 O O . SER A 1 315 ? 10.736 7.752 -11.086 1.00 98.56 315 SER A O 1
ATOM 2536 N N . TRP A 1 316 ? 10.154 8.570 -13.098 1.00 98.69 316 TRP A N 1
ATOM 2537 C CA . TRP A 1 316 ? 9.717 7.284 -13.659 1.00 98.69 316 TRP A CA 1
ATOM 2538 C C . TRP A 1 316 ? 10.808 6.215 -13.730 1.00 98.69 316 TRP A C 1
ATOM 2540 O O . TRP A 1 316 ? 10.519 5.025 -13.632 1.00 98.69 316 TRP A O 1
ATOM 2550 N N . TYR A 1 317 ? 12.065 6.617 -13.922 1.00 98.75 317 TYR A N 1
ATOM 2551 C CA . TYR A 1 317 ? 13.171 5.676 -14.012 1.00 98.75 317 TYR A CA 1
ATOM 2552 C C . TYR A 1 317 ? 14.510 6.274 -13.598 1.00 98.75 317 TYR A C 1
ATOM 2554 O O . TYR A 1 317 ? 14.742 7.479 -13.656 1.00 98.75 317 TYR A O 1
ATOM 2562 N N . ILE A 1 318 ? 15.424 5.376 -13.243 1.00 98.81 318 ILE A N 1
ATOM 2563 C CA . ILE A 1 318 ? 16.868 5.607 -13.313 1.00 98.81 318 ILE A CA 1
ATOM 2564 C C . ILE A 1 318 ? 17.396 4.618 -14.343 1.00 98.81 318 ILE A C 1
ATOM 2566 O O . ILE A 1 318 ? 17.037 3.441 -14.288 1.00 98.81 318 ILE A O 1
ATOM 2570 N N . ALA A 1 319 ? 18.257 5.044 -15.260 1.00 98.81 319 ALA A N 1
ATOM 2571 C CA . ALA A 1 319 ? 18.900 4.114 -16.180 1.00 98.81 319 ALA A CA 1
ATOM 2572 C C . ALA A 1 319 ? 20.409 4.320 -16.223 1.00 98.81 319 ALA A C 1
ATOM 2574 O O . ALA A 1 319 ? 20.918 5.419 -16.014 1.00 98.81 319 ALA A O 1
ATOM 2575 N N . TRP A 1 320 ? 21.131 3.238 -16.482 1.00 98.69 320 TRP A N 1
ATOM 2576 C CA . TRP A 1 320 ? 22.580 3.260 -16.593 1.00 98.69 320 TRP A CA 1
ATOM 2577 C C . TRP A 1 320 ? 23.063 2.196 -17.568 1.00 98.69 320 TRP A C 1
ATOM 2579 O O . TRP A 1 320 ? 22.398 1.179 -17.787 1.00 98.69 320 TRP A O 1
ATOM 2589 N N . GLY A 1 321 ? 24.237 2.417 -18.147 1.00 97.31 321 GLY A N 1
ATOM 2590 C CA . GLY A 1 321 ? 24.786 1.513 -19.144 1.00 97.31 321 GLY A CA 1
ATOM 2591 C C . GLY A 1 321 ? 26.265 1.719 -19.413 1.00 97.31 321 GLY A C 1
ATOM 2592 O O . GLY A 1 321 ? 26.893 2.674 -18.948 1.00 97.31 321 GLY A O 1
ATOM 2593 N N . GLY A 1 322 ? 26.822 0.791 -20.178 1.00 95.19 322 GLY A N 1
ATOM 2594 C CA . GLY A 1 322 ? 28.234 0.757 -20.523 1.00 95.19 322 GLY A CA 1
ATOM 2595 C C . GLY A 1 322 ? 28.510 -0.178 -21.699 1.00 95.19 322 GLY A C 1
ATOM 2596 O O . GLY A 1 322 ? 27.637 -0.947 -22.113 1.00 95.19 322 GLY A O 1
ATOM 2597 N N . PRO A 1 323 ? 29.723 -0.130 -22.257 1.00 92.81 323 PRO A N 1
ATOM 2598 C CA . PRO A 1 323 ? 30.093 -0.965 -23.380 1.00 92.81 323 PRO A CA 1
ATOM 2599 C C . PRO A 1 323 ? 30.374 -2.396 -22.912 1.00 92.81 323 PRO A C 1
ATOM 2601 O O . PRO A 1 323 ? 30.941 -2.642 -21.840 1.00 92.81 323 PRO A O 1
ATOM 2604 N N . VAL A 1 324 ? 30.012 -3.373 -23.745 1.00 89.12 324 VAL A N 1
ATOM 2605 C CA . VAL A 1 324 ? 30.364 -4.782 -23.488 1.00 89.12 324 VAL A CA 1
ATOM 2606 C C . VAL A 1 324 ? 31.874 -4.983 -23.591 1.00 89.12 324 VAL A C 1
ATOM 2608 O O . VAL A 1 324 ? 32.456 -5.744 -22.816 1.00 89.12 324 VAL A O 1
ATOM 2611 N N . GLN A 1 325 ? 32.515 -4.290 -24.533 1.00 87.56 325 GLN A N 1
ATOM 2612 C CA . GLN A 1 325 ? 33.969 -4.233 -24.666 1.00 87.56 325 GLN A CA 1
ATOM 2613 C C . GLN A 1 325 ? 34.516 -2.998 -23.949 1.00 87.56 325 GLN A C 1
ATOM 2615 O O . GLN A 1 325 ? 33.781 -2.064 -23.660 1.00 87.56 325 GLN A O 1
ATOM 2620 N N . ASN A 1 326 ? 35.802 -2.971 -23.609 1.00 90.00 326 ASN A N 1
ATOM 2621 C CA . ASN A 1 326 ? 36.354 -1.803 -22.929 1.00 90.00 326 ASN A CA 1
ATOM 2622 C C . ASN A 1 326 ? 36.565 -0.643 -23.915 1.00 90.00 326 ASN A C 1
ATOM 2624 O O . ASN A 1 326 ? 37.610 -0.553 -24.555 1.00 90.00 326 ASN A O 1
ATOM 2628 N N . GLU A 1 327 ? 35.573 0.240 -24.009 1.00 91.50 327 GLU A N 1
ATOM 2629 C CA . GLU A 1 327 ? 35.589 1.434 -24.866 1.00 91.50 327 GLU A CA 1
ATOM 2630 C C . GLU A 1 327 ? 35.739 2.744 -24.067 1.00 91.50 327 GLU A C 1
ATOM 2632 O O . GLU A 1 327 ? 35.687 3.832 -24.635 1.00 91.50 327 GLU A O 1
ATOM 2637 N N . GLY A 1 328 ? 35.954 2.658 -22.748 1.00 93.81 328 GLY A N 1
ATOM 2638 C CA . GLY A 1 328 ? 36.273 3.818 -21.909 1.00 93.81 328 GLY A CA 1
ATOM 2639 C C . GLY A 1 328 ? 35.106 4.768 -21.619 1.00 93.81 328 GLY A C 1
ATOM 2640 O O . GLY A 1 328 ? 35.350 5.938 -21.329 1.00 93.81 328 GLY A O 1
ATOM 2641 N N . TRP A 1 329 ? 33.861 4.289 -21.671 1.00 94.56 329 TRP A N 1
ATOM 2642 C CA . TRP A 1 329 ? 32.677 5.077 -21.322 1.00 94.56 329 TRP A CA 1
ATOM 2643 C C . TRP A 1 329 ? 31.697 4.314 -20.419 1.00 94.56 329 TRP A C 1
ATOM 2645 O O . TRP A 1 329 ? 31.737 3.094 -20.296 1.00 94.56 329 TRP A O 1
ATOM 2655 N N . GLY A 1 330 ? 30.813 5.058 -19.766 1.00 96.50 330 GLY A N 1
ATOM 2656 C CA . GLY A 1 330 ? 29.692 4.574 -18.969 1.00 96.50 330 GLY A CA 1
ATOM 2657 C C . GLY A 1 330 ? 28.760 5.749 -18.706 1.00 96.50 330 GLY A C 1
ATOM 2658 O O . GLY A 1 330 ? 29.227 6.889 -18.653 1.00 96.50 330 GLY A O 1
ATOM 2659 N N . TRP A 1 331 ? 27.463 5.495 -18.575 1.00 98.00 331 TRP A N 1
ATOM 2660 C CA . TRP A 1 331 ? 26.470 6.554 -18.418 1.00 98.00 331 TRP A CA 1
ATOM 2661 C C . TRP A 1 331 ? 25.444 6.248 -17.332 1.00 98.00 331 TRP A C 1
ATOM 2663 O O . TRP A 1 331 ? 25.151 5.085 -17.051 1.00 98.00 331 TRP A O 1
ATOM 2673 N N . ILE A 1 332 ? 24.905 7.312 -16.735 1.00 98.62 332 ILE A N 1
ATOM 2674 C CA . ILE A 1 332 ? 23.767 7.298 -15.809 1.00 98.62 332 ILE A CA 1
ATOM 2675 C C . ILE A 1 332 ? 22.841 8.446 -16.215 1.00 98.62 332 ILE A C 1
ATOM 2677 O O . ILE A 1 332 ? 23.306 9.560 -16.454 1.00 98.62 332 ILE A O 1
ATOM 2681 N N . ILE A 1 333 ? 21.541 8.172 -16.269 1.00 98.62 333 ILE A N 1
ATOM 2682 C CA . ILE A 1 333 ? 20.483 9.165 -16.460 1.00 98.62 333 ILE A CA 1
ATOM 2683 C C . ILE A 1 333 ? 19.441 9.032 -15.346 1.00 98.62 333 ILE A C 1
ATOM 2685 O O . ILE A 1 333 ? 19.129 7.920 -14.907 1.00 98.62 333 ILE A O 1
ATOM 2689 N N . GLY A 1 334 ? 18.913 10.171 -14.897 1.00 98.00 334 GLY A N 1
ATOM 2690 C CA . GLY A 1 334 ? 17.673 10.225 -14.122 1.00 98.00 334 GLY A CA 1
ATOM 2691 C C . GLY A 1 334 ? 16.458 10.149 -15.051 1.00 98.00 334 GLY A C 1
ATOM 2692 O O . GLY A 1 334 ? 16.512 9.516 -16.109 1.00 98.00 334 GLY A O 1
ATOM 2693 N N . CYS A 1 335 ? 15.394 10.874 -14.720 1.00 98.00 335 CYS A N 1
ATOM 2694 C CA . CYS A 1 335 ? 14.240 11.032 -15.600 1.00 98.00 335 CYS A CA 1
ATOM 2695 C C . CYS A 1 335 ? 13.625 12.424 -15.410 1.00 98.00 335 CYS A C 1
ATOM 2697 O O . CYS A 1 335 ? 13.502 12.924 -14.299 1.00 98.00 335 CYS A O 1
ATOM 2699 N N . HIS A 1 336 ? 13.249 13.074 -16.512 1.00 95.31 336 HIS A N 1
ATOM 2700 C CA . HIS A 1 336 ? 12.686 14.427 -16.501 1.00 95.31 336 HIS A CA 1
ATOM 2701 C C . HIS A 1 336 ? 11.192 14.463 -16.116 1.00 95.31 336 HIS A C 1
ATOM 2703 O O . HIS A 1 336 ? 10.644 15.550 -15.940 1.00 95.31 336 HIS A O 1
ATOM 2709 N N . SER A 1 337 ? 10.522 13.310 -15.986 1.00 95.56 337 SER A N 1
ATOM 2710 C CA . SER A 1 337 ? 9.100 13.202 -15.628 1.00 95.56 337 SER A CA 1
ATOM 2711 C C . SER A 1 337 ? 8.903 12.540 -14.267 1.00 95.56 337 SER A C 1
ATOM 2713 O O . SER A 1 337 ? 9.442 11.466 -13.997 1.00 95.56 337 SER A O 1
ATOM 2715 N N . ALA A 1 338 ? 8.051 13.134 -13.434 1.00 98.06 338 ALA A N 1
ATOM 2716 C CA . ALA A 1 338 ? 7.630 12.563 -12.160 1.00 98.06 338 ALA A CA 1
ATOM 2717 C C . ALA A 1 338 ? 6.109 12.396 -12.122 1.00 98.06 338 ALA A C 1
ATOM 2719 O O . ALA A 1 338 ? 5.366 13.362 -12.293 1.00 98.06 338 ALA A O 1
ATOM 2720 N N . HIS A 1 339 ? 5.667 11.164 -11.874 1.00 98.44 339 HIS A N 1
ATOM 2721 C CA . HIS A 1 339 ? 4.259 10.778 -11.797 1.00 98.44 339 HIS A CA 1
ATOM 2722 C C . HIS A 1 339 ? 3.809 10.672 -10.337 1.00 98.44 339 HIS A C 1
ATOM 2724 O O . HIS A 1 339 ? 4.541 10.138 -9.502 1.00 98.44 339 HIS A O 1
ATOM 2730 N N . ASN A 1 340 ? 2.602 11.128 -10.001 1.00 96.25 340 ASN A N 1
ATOM 2731 C CA . ASN A 1 340 ? 2.068 11.092 -8.634 1.00 96.25 340 ASN A CA 1
ATOM 2732 C C . ASN A 1 340 ? 2.079 9.670 -8.036 1.00 96.25 340 ASN A C 1
ATOM 2734 O O . ASN A 1 340 ? 2.572 9.461 -6.931 1.00 96.25 340 ASN A O 1
ATOM 2738 N N . GLY A 1 341 ? 1.639 8.680 -8.816 1.00 97.12 341 GLY A N 1
ATOM 2739 C CA . GLY A 1 341 ? 1.632 7.260 -8.473 1.00 97.12 341 GLY A CA 1
ATOM 2740 C C . GLY A 1 341 ? 2.994 6.645 -8.129 1.00 97.12 341 GLY A C 1
ATOM 2741 O O . GLY A 1 341 ? 3.026 5.588 -7.504 1.00 97.12 341 GLY A O 1
ATOM 2742 N N . TYR A 1 342 ? 4.117 7.290 -8.467 1.00 98.81 342 TYR A N 1
ATOM 2743 C CA . TYR A 1 342 ? 5.469 6.830 -8.104 1.00 98.81 342 TYR A CA 1
ATOM 2744 C C . TYR A 1 342 ? 5.962 7.407 -6.774 1.00 98.81 342 TYR A C 1
ATOM 2746 O O . TYR A 1 342 ? 6.895 6.874 -6.173 1.00 98.81 342 TYR A O 1
ATOM 2754 N N . GLN A 1 343 ? 5.330 8.474 -6.277 1.00 98.88 343 GLN A N 1
ATOM 2755 C CA . GLN A 1 343 ? 5.748 9.097 -5.027 1.00 98.88 343 GLN A CA 1
ATOM 2756 C C . GLN A 1 343 ? 5.496 8.147 -3.845 1.00 98.88 343 GLN A C 1
ATOM 2758 O O . GLN A 1 343 ? 4.535 7.370 -3.822 1.00 98.88 343 GLN A O 1
ATOM 2763 N N . ASN A 1 344 ? 6.378 8.195 -2.849 1.00 98.88 344 ASN A N 1
ATOM 2764 C CA . ASN A 1 344 ? 6.309 7.372 -1.648 1.00 98.88 344 ASN A CA 1
ATOM 2765 C C . ASN A 1 344 ? 6.843 8.163 -0.437 1.00 98.88 344 ASN A C 1
ATOM 2767 O O . ASN A 1 344 ? 8.026 8.052 -0.085 1.00 98.88 344 ASN A O 1
ATOM 2771 N N . PRO A 1 345 ? 5.976 8.962 0.218 1.00 98.62 345 PRO A N 1
ATOM 2772 C CA . PRO A 1 345 ? 6.352 9.748 1.392 1.00 98.62 345 PRO A CA 1
ATOM 2773 C C . PRO A 1 345 ? 6.922 8.890 2.529 1.00 98.62 345 PRO A C 1
ATOM 2775 O O . PRO A 1 345 ? 7.850 9.309 3.219 1.00 98.62 345 PRO A O 1
ATOM 2778 N N . LEU A 1 346 ? 6.434 7.656 2.694 1.00 98.62 346 LEU A N 1
ATOM 2779 C CA . LEU A 1 346 ? 6.935 6.743 3.719 1.00 98.62 346 LEU A CA 1
ATOM 2780 C C . LEU A 1 346 ? 8.382 6.302 3.451 1.00 98.62 346 LEU A C 1
ATOM 2782 O O . LEU A 1 346 ? 9.205 6.316 4.365 1.00 98.62 346 LEU A O 1
ATOM 2786 N N . ALA A 1 347 ? 8.719 5.968 2.204 1.00 98.75 347 ALA A N 1
ATOM 2787 C CA . ALA A 1 347 ? 10.087 5.626 1.814 1.00 98.75 347 ALA A CA 1
ATOM 2788 C C . ALA A 1 347 ? 11.048 6.815 1.984 1.00 98.75 347 ALA A C 1
ATOM 2790 O O . ALA A 1 347 ? 12.144 6.661 2.528 1.00 98.75 347 ALA A O 1
ATOM 2791 N N . ALA A 1 348 ? 10.620 8.019 1.586 1.00 98.81 348 ALA A N 1
ATOM 2792 C CA . ALA A 1 348 ? 11.399 9.239 1.787 1.00 98.81 348 ALA A CA 1
ATOM 2793 C C . ALA A 1 348 ? 11.638 9.515 3.282 1.00 98.81 348 ALA A C 1
ATOM 2795 O O . ALA A 1 348 ? 12.769 9.771 3.701 1.00 98.81 348 ALA A O 1
ATOM 2796 N N . TYR A 1 349 ? 10.602 9.3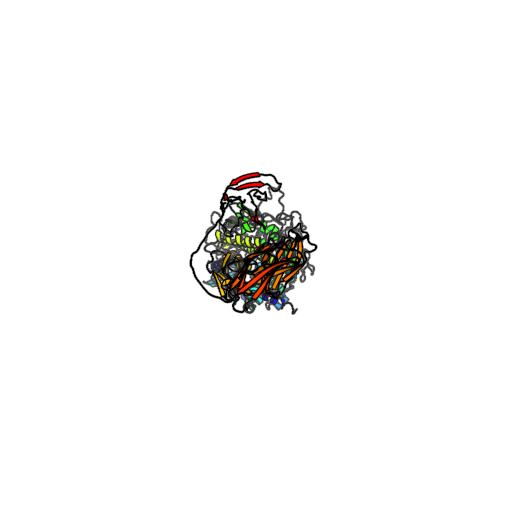72 4.113 1.00 98.38 349 TYR A N 1
ATOM 2797 C CA . TYR A 1 349 ? 10.720 9.478 5.566 1.00 98.38 349 TYR A CA 1
ATOM 2798 C C . TYR A 1 349 ? 11.683 8.434 6.152 1.00 98.38 349 TYR A C 1
ATOM 2800 O O . TYR A 1 349 ? 12.537 8.761 6.981 1.00 98.38 349 TYR A O 1
ATOM 2808 N N . TYR A 1 350 ? 11.591 7.184 5.696 1.00 98.44 350 TYR A N 1
ATOM 2809 C CA . TYR A 1 350 ? 12.486 6.107 6.106 1.00 98.44 350 TYR A CA 1
ATOM 2810 C C . TYR A 1 350 ? 13.951 6.438 5.801 1.00 98.44 350 TYR A C 1
ATOM 2812 O O . TYR A 1 350 ? 14.790 6.432 6.706 1.00 98.44 350 TYR A O 1
ATOM 2820 N N . TRP A 1 351 ? 14.277 6.785 4.555 1.00 98.75 351 TRP A N 1
ATOM 2821 C CA . TRP A 1 351 ? 15.656 7.081 4.166 1.00 98.75 351 TRP A CA 1
ATOM 2822 C C . TRP A 1 351 ? 16.205 8.354 4.813 1.00 98.75 351 TRP A C 1
ATOM 2824 O O . TRP A 1 351 ? 17.374 8.365 5.214 1.00 98.75 351 TRP A O 1
ATOM 2834 N N . ALA A 1 352 ? 15.367 9.375 5.020 1.00 98.19 352 ALA A N 1
ATOM 2835 C CA . ALA A 1 352 ? 15.735 10.547 5.810 1.00 98.19 352 ALA A CA 1
ATOM 2836 C C . ALA A 1 352 ? 16.148 10.143 7.239 1.00 98.19 352 ALA A C 1
ATOM 2838 O O . ALA A 1 352 ? 17.210 10.541 7.721 1.00 98.19 352 ALA A O 1
ATOM 2839 N N . ASN A 1 353 ? 15.388 9.253 7.889 1.00 96.19 353 ASN A N 1
ATOM 2840 C CA . ASN A 1 353 ? 15.726 8.724 9.216 1.00 96.19 353 ASN A CA 1
ATOM 2841 C C . ASN A 1 353 ? 16.977 7.827 9.227 1.00 96.19 353 ASN A C 1
ATOM 2843 O O . ASN A 1 353 ? 17.635 7.692 10.263 1.00 96.19 353 ASN A O 1
ATOM 2847 N N . LYS A 1 354 ? 17.352 7.244 8.082 1.00 96.88 354 LYS A N 1
ATOM 2848 C CA . LYS A 1 354 ? 18.629 6.531 7.890 1.00 96.88 354 LYS A CA 1
ATOM 2849 C C . LYS A 1 354 ? 19.802 7.455 7.544 1.00 96.88 354 LYS A C 1
ATOM 2851 O O . LYS A 1 354 ? 20.904 6.960 7.291 1.00 96.88 354 LYS A O 1
ATOM 2856 N N . ASN A 1 355 ? 19.601 8.774 7.595 1.00 97.56 355 ASN A N 1
ATOM 2857 C CA . ASN A 1 355 ? 20.578 9.802 7.229 1.00 97.56 355 ASN A CA 1
ATOM 2858 C C . ASN A 1 355 ? 21.098 9.639 5.792 1.00 97.56 355 ASN A C 1
ATOM 2860 O O . ASN A 1 355 ? 22.268 9.911 5.511 1.00 97.56 355 ASN A O 1
ATOM 2864 N N . VAL A 1 356 ? 20.247 9.158 4.885 1.00 98.56 356 VAL A N 1
ATOM 2865 C CA . VAL A 1 356 ? 20.525 9.241 3.452 1.00 98.56 356 VAL A CA 1
ATOM 2866 C C . VAL A 1 356 ? 20.164 10.668 3.014 1.00 98.56 356 VAL A C 1
ATOM 2868 O O . VAL A 1 356 ? 19.050 11.107 3.306 1.00 98.56 356 VAL A O 1
ATOM 2871 N N . PRO A 1 357 ? 21.074 11.420 2.363 1.00 98.12 357 PRO A N 1
ATOM 2872 C CA . PRO A 1 357 ? 20.804 12.809 1.993 1.00 98.12 357 PRO A CA 1
ATOM 2873 C C . PRO A 1 357 ? 19.601 12.963 1.051 1.00 98.12 357 PRO A C 1
ATOM 2875 O O . PRO A 1 357 ? 19.167 12.000 0.424 1.00 98.12 357 PRO A O 1
ATOM 2878 N N . ASP A 1 358 ? 19.101 14.194 0.932 1.00 98.50 358 ASP A N 1
ATOM 2879 C CA . ASP A 1 358 ? 18.055 14.640 -0.008 1.00 98.50 358 ASP A CA 1
ATOM 2880 C C . ASP A 1 358 ? 16.634 14.119 0.246 1.00 98.50 358 ASP A C 1
ATOM 2882 O O . ASP A 1 358 ? 15.671 14.796 -0.107 1.00 98.50 358 ASP A O 1
ATOM 2886 N N . TRP A 1 359 ? 16.468 12.990 0.934 1.00 98.75 359 TRP A N 1
ATOM 2887 C CA . TRP A 1 359 ? 15.151 12.392 1.166 1.00 98.75 359 TRP A CA 1
ATOM 2888 C C . TRP A 1 359 ? 14.226 13.208 2.075 1.00 98.75 359 TRP A C 1
ATOM 2890 O O . TRP A 1 359 ? 13.014 13.143 1.907 1.00 98.75 359 TRP A O 1
ATOM 2900 N N . GLU A 1 360 ? 14.758 14.041 2.976 1.00 98.00 360 GLU A N 1
ATOM 2901 C CA . GLU A 1 360 ? 13.930 14.993 3.738 1.00 98.00 360 GLU A CA 1
ATOM 2902 C C . GLU A 1 360 ? 13.360 16.099 2.834 1.00 98.00 360 GLU A C 1
ATOM 2904 O O . GLU A 1 360 ? 12.182 16.443 2.940 1.00 98.00 360 GLU A O 1
ATOM 2909 N N . LYS A 1 361 ? 14.169 16.616 1.895 1.00 98.56 361 LYS A N 1
ATOM 2910 C CA . LYS A 1 361 ? 13.686 17.552 0.870 1.00 98.56 361 LYS A CA 1
ATOM 2911 C C . LYS A 1 361 ? 12.677 16.856 -0.042 1.00 98.56 361 LYS A C 1
ATOM 2913 O O . LYS A 1 361 ? 11.619 17.415 -0.301 1.00 98.56 361 LYS A O 1
ATOM 2918 N N . SER A 1 362 ? 12.962 15.619 -0.452 1.00 98.88 362 SER A N 1
ATOM 2919 C CA . SER A 1 362 ? 12.050 14.840 -1.289 1.00 98.88 362 SER A CA 1
ATOM 2920 C C . SER A 1 362 ? 10.703 14.596 -0.617 1.00 98.88 362 SER A C 1
ATOM 2922 O O . SER A 1 362 ? 9.676 14.833 -1.241 1.00 98.88 362 SER A O 1
ATOM 2924 N N . LEU A 1 363 ? 10.680 14.224 0.667 1.00 98.69 363 LEU A N 1
ATOM 2925 C CA . LEU A 1 363 ? 9.442 14.071 1.434 1.00 98.69 363 LEU A CA 1
ATOM 2926 C C . LEU A 1 363 ? 8.576 15.336 1.362 1.00 98.69 363 LEU A C 1
ATOM 2928 O O . LEU A 1 363 ? 7.393 15.258 1.040 1.00 98.69 363 LEU A O 1
ATOM 2932 N N . ARG A 1 364 ? 9.173 16.508 1.612 1.00 98.31 364 ARG A N 1
ATOM 2933 C CA . ARG A 1 364 ? 8.463 17.791 1.530 1.00 98.31 364 ARG A CA 1
ATOM 2934 C C . ARG A 1 364 ? 7.937 18.061 0.119 1.00 98.31 364 ARG A C 1
ATOM 2936 O O . ARG A 1 364 ? 6.763 18.378 -0.037 1.00 98.31 364 ARG A O 1
ATOM 2943 N N . THR A 1 365 ? 8.773 17.882 -0.899 1.00 98.69 365 THR A N 1
ATOM 2944 C CA . THR A 1 365 ? 8.400 18.126 -2.298 1.00 98.69 365 THR A CA 1
ATOM 2945 C C . THR A 1 365 ? 7.302 17.182 -2.795 1.00 98.69 365 THR A C 1
ATOM 2947 O O . THR A 1 365 ? 6.439 17.608 -3.555 1.00 98.69 365 THR A O 1
ATOM 2950 N N . GLN A 1 366 ? 7.274 15.929 -2.334 1.00 98.81 366 GLN A N 1
ATOM 2951 C CA . GLN A 1 366 ? 6.211 14.975 -2.665 1.00 98.81 366 GLN A CA 1
ATOM 2952 C C . GLN A 1 366 ? 4.843 15.410 -2.118 1.00 98.81 366 GLN A C 1
ATOM 2954 O O . GLN A 1 366 ? 3.847 15.322 -2.834 1.00 98.81 366 GLN A O 1
ATOM 2959 N N . LEU A 1 367 ? 4.784 15.915 -0.879 1.00 98.69 367 LEU A N 1
ATOM 2960 C CA . LEU A 1 367 ? 3.542 16.439 -0.291 1.00 98.69 367 LEU A CA 1
ATOM 2961 C C . LEU A 1 367 ? 3.083 17.731 -0.986 1.00 98.69 367 LEU A C 1
ATOM 2963 O O . LEU A 1 367 ? 1.891 17.922 -1.220 1.00 98.69 367 LEU A O 1
ATOM 2967 N N . GLU A 1 368 ? 4.024 18.600 -1.361 1.00 98.56 368 GLU A N 1
ATOM 2968 C CA . GLU A 1 368 ? 3.735 19.816 -2.131 1.00 98.56 368 GLU A CA 1
ATOM 2969 C C . GLU A 1 368 ? 3.197 19.494 -3.529 1.00 98.56 368 GLU A C 1
ATOM 2971 O O . GLU A 1 368 ? 2.223 20.111 -3.958 1.00 98.56 368 GLU A O 1
ATOM 2976 N N . LEU A 1 369 ? 3.777 18.503 -4.217 1.00 98.56 369 LEU A N 1
ATOM 2977 C CA . LEU A 1 369 ? 3.266 18.029 -5.502 1.00 98.56 369 LEU A CA 1
ATOM 2978 C C . LEU A 1 369 ? 1.845 17.481 -5.349 1.00 98.56 369 LEU A C 1
ATOM 2980 O O . LEU A 1 369 ? 0.976 17.841 -6.137 1.00 98.56 369 LEU A O 1
ATOM 2984 N N . ALA A 1 370 ? 1.605 16.642 -4.336 1.00 98.38 370 ALA A N 1
ATOM 2985 C CA . ALA A 1 370 ? 0.291 16.059 -4.091 1.00 98.38 370 ALA A CA 1
ATOM 2986 C C . ALA A 1 370 ? -0.778 17.137 -3.883 1.00 98.38 370 ALA A C 1
ATOM 2988 O O . ALA A 1 370 ? -1.838 17.051 -4.491 1.00 98.38 370 ALA A O 1
ATOM 2989 N N . ARG A 1 371 ? -0.482 18.195 -3.114 1.00 97.56 371 ARG A N 1
ATOM 2990 C CA . ARG A 1 371 ? -1.376 19.358 -2.981 1.00 97.56 371 ARG A CA 1
ATOM 2991 C C . ARG A 1 371 ? -1.588 20.094 -4.292 1.00 97.56 371 ARG A C 1
ATOM 2993 O O . ARG A 1 371 ? -2.717 20.439 -4.612 1.00 97.56 371 ARG A O 1
ATOM 3000 N N . PHE A 1 372 ? -0.510 20.347 -5.031 1.00 97.56 372 PHE A N 1
ATOM 3001 C CA . PHE A 1 372 ? -0.577 21.076 -6.293 1.00 97.56 372 PHE A CA 1
ATOM 3002 C C . PHE A 1 372 ? -1.497 20.382 -7.304 1.00 97.56 372 PHE A C 1
ATOM 3004 O O . PHE A 1 372 ? -2.273 21.053 -7.971 1.00 97.56 372 PHE A O 1
ATOM 3011 N N . ILE A 1 373 ? -1.446 19.053 -7.398 1.00 96.06 373 ILE A N 1
ATOM 3012 C CA . ILE A 1 373 ? -2.232 18.289 -8.378 1.00 96.06 373 ILE A CA 1
ATOM 3013 C C . ILE A 1 373 ? -3.570 17.766 -7.842 1.00 96.06 373 ILE A C 1
ATOM 3015 O O . ILE A 1 373 ? -4.312 17.151 -8.612 1.00 96.06 373 ILE A O 1
ATOM 3019 N N . GLN A 1 374 ? -3.877 17.938 -6.554 1.00 97.44 374 GLN A N 1
ATOM 3020 C CA . GLN A 1 374 ? -5.134 17.459 -5.983 1.00 97.44 374 GLN A CA 1
ATOM 3021 C C . GLN A 1 374 ? -6.304 18.298 -6.507 1.00 97.44 374 GLN A C 1
ATOM 3023 O O . GLN A 1 374 ? -6.261 19.528 -6.497 1.00 97.44 374 GLN A O 1
ATOM 3028 N N . VAL A 1 375 ? -7.359 17.630 -6.972 1.00 95.25 375 VAL A N 1
ATOM 3029 C CA . VAL A 1 375 ? -8.573 18.288 -7.454 1.00 95.25 375 VAL A CA 1
ATOM 3030 C C . VAL A 1 375 ? -9.233 19.031 -6.281 1.00 95.25 375 VAL A C 1
ATOM 3032 O O . VAL A 1 375 ? -9.539 18.391 -5.267 1.00 95.25 375 VAL A O 1
ATOM 3035 N N . PRO A 1 376 ? -9.465 20.353 -6.386 1.00 93.25 376 PRO A N 1
ATOM 3036 C CA . PRO A 1 376 ? -9.984 21.154 -5.282 1.00 93.25 376 PRO A CA 1
ATOM 3037 C C . PRO A 1 376 ? -11.400 20.757 -4.859 1.00 93.25 376 PRO A C 1
ATOM 3039 O O . PRO A 1 376 ? -12.199 20.250 -5.649 1.00 93.25 376 PRO A O 1
ATOM 3042 N N . GLN A 1 377 ? -11.758 21.070 -3.614 1.00 92.12 377 GLN A N 1
ATOM 3043 C CA . GLN A 1 377 ? -13.142 20.960 -3.159 1.00 92.12 377 GLN A CA 1
ATOM 3044 C C . GLN A 1 377 ? -14.075 21.826 -4.026 1.00 92.12 377 GLN A C 1
ATOM 3046 O O . GLN A 1 377 ? -13.747 22.955 -4.381 1.00 92.12 377 GLN A O 1
ATOM 3051 N N . GLY A 1 378 ? -15.255 21.294 -4.355 1.00 88.38 378 GLY A N 1
ATOM 3052 C CA . GLY A 1 378 ? -16.240 21.958 -5.217 1.00 88.38 378 GLY A CA 1
ATOM 3053 C C . GLY A 1 378 ? -16.055 21.687 -6.713 1.00 88.38 378 GLY A C 1
ATOM 3054 O O . GLY A 1 378 ? -16.958 21.985 -7.490 1.00 88.38 378 GLY A O 1
ATOM 3055 N N . HIS A 1 379 ? -14.938 21.074 -7.114 1.00 89.19 379 HIS A N 1
ATOM 3056 C CA . HIS A 1 379 ? -14.717 20.611 -8.480 1.00 89.19 379 HIS A CA 1
ATOM 3057 C C . HIS A 1 379 ? -15.211 19.165 -8.655 1.00 89.19 379 HIS A C 1
ATOM 3059 O O . HIS A 1 379 ? -15.333 18.401 -7.691 1.00 89.19 379 HIS A O 1
ATOM 3065 N N . LYS A 1 380 ? -15.492 18.760 -9.899 1.00 88.12 380 LYS A N 1
ATOM 3066 C CA . LYS A 1 380 ? -15.853 17.371 -10.221 1.00 88.12 380 LYS A CA 1
ATOM 3067 C C . LYS A 1 380 ? -14.661 16.455 -9.930 1.00 88.12 380 LYS A C 1
ATOM 3069 O O . LYS A 1 380 ? -13.563 16.721 -10.404 1.00 88.12 380 LYS A O 1
ATOM 3074 N N . GLY A 1 381 ? -14.872 15.398 -9.145 1.00 88.56 381 GLY A N 1
ATOM 3075 C CA . GLY A 1 381 ? -13.788 14.508 -8.714 1.00 88.56 381 GLY A CA 1
ATOM 3076 C C . GLY A 1 381 ? -12.888 15.090 -7.621 1.00 88.56 381 GLY A C 1
ATOM 3077 O O . GLY A 1 381 ? -11.742 14.661 -7.508 1.00 88.56 381 GLY A O 1
ATOM 3078 N N . ALA A 1 382 ? -13.385 16.061 -6.841 1.00 94.50 382 ALA A N 1
ATOM 3079 C CA . ALA A 1 382 ? -12.695 16.642 -5.686 1.00 94.50 382 ALA A CA 1
ATOM 3080 C C . ALA A 1 382 ? -11.968 15.583 -4.845 1.00 94.50 382 ALA A C 1
ATOM 3082 O O . ALA A 1 382 ? -12.560 14.572 -4.484 1.00 94.50 382 ALA A O 1
ATOM 3083 N N . GLY A 1 383 ? -10.696 15.834 -4.531 1.00 96.06 383 GLY A N 1
ATOM 3084 C CA . GLY A 1 383 ? -9.834 14.924 -3.776 1.00 96.06 383 GLY A CA 1
ATOM 3085 C C . GLY A 1 383 ? -8.955 13.998 -4.627 1.00 96.06 383 GLY A C 1
ATOM 3086 O O . GLY A 1 383 ? -7.912 13.572 -4.128 1.00 96.06 383 GLY A O 1
ATOM 3087 N N . ALA A 1 384 ? -9.305 13.723 -5.891 1.00 96.25 384 ALA A N 1
ATOM 3088 C CA . ALA A 1 384 ? -8.470 12.932 -6.804 1.00 96.25 384 ALA A CA 1
ATOM 3089 C C . ALA A 1 384 ? -7.132 13.628 -7.118 1.00 96.25 384 ALA A C 1
ATOM 3091 O O . ALA A 1 384 ? -7.028 14.850 -7.051 1.00 96.25 384 ALA A O 1
ATOM 3092 N N . PHE A 1 385 ? -6.110 12.866 -7.507 1.00 96.19 385 PHE A N 1
ATOM 3093 C CA . PHE A 1 385 ? -4.783 13.384 -7.855 1.00 96.19 385 PHE A CA 1
ATOM 3094 C C . PHE A 1 385 ? -4.523 13.367 -9.363 1.00 96.19 385 PHE A C 1
ATOM 3096 O O . PHE A 1 385 ? -4.606 12.309 -9.989 1.00 96.19 385 PHE A O 1
ATOM 3103 N N . GLY A 1 386 ? -4.126 14.506 -9.931 1.00 92.56 386 GLY A N 1
ATOM 3104 C CA . GLY A 1 386 ? -3.657 14.595 -11.320 1.00 92.56 386 GLY A CA 1
ATOM 3105 C C . GLY A 1 386 ? -2.355 13.839 -11.596 1.00 92.56 386 GLY A C 1
ATOM 3106 O O . GLY A 1 386 ? -1.783 13.219 -10.702 1.00 92.56 386 GLY A O 1
ATOM 3107 N N . GLY A 1 387 ? -1.875 13.914 -12.842 1.00 91.44 387 GLY A N 1
ATOM 3108 C CA . GLY A 1 387 ? -0.755 13.095 -13.322 1.00 91.44 387 GLY A CA 1
ATOM 3109 C C . GLY A 1 387 ? 0.578 13.409 -12.657 1.00 91.44 387 GLY A C 1
ATOM 3110 O O . GLY A 1 387 ? 1.125 12.601 -11.907 1.00 91.44 387 GLY A O 1
ATOM 3111 N N . GLY A 1 388 ? 1.145 14.579 -12.936 1.00 95.19 388 GLY A N 1
ATOM 3112 C CA . GLY A 1 388 ? 2.430 14.953 -12.359 1.00 95.19 388 GLY A CA 1
ATOM 3113 C C . GLY A 1 388 ? 3.099 16.105 -13.084 1.00 95.19 388 GLY A C 1
ATOM 3114 O O . GLY A 1 388 ? 2.436 17.044 -13.517 1.00 95.19 388 GLY A O 1
ATOM 3115 N N . VAL A 1 389 ? 4.425 16.052 -13.184 1.00 95.00 389 VAL A N 1
ATOM 3116 C CA . VAL A 1 389 ? 5.234 17.126 -13.770 1.00 95.00 389 VAL A CA 1
ATOM 3117 C C . VAL A 1 389 ? 6.278 16.590 -14.739 1.00 95.00 389 VAL A C 1
ATOM 3119 O O . VAL A 1 389 ? 6.724 15.447 -14.625 1.00 95.00 389 VAL A O 1
ATOM 3122 N N . CYS A 1 390 ? 6.681 17.433 -15.686 1.00 93.00 390 CYS A N 1
ATOM 3123 C CA . CYS A 1 390 ? 7.677 17.113 -16.696 1.00 93.00 390 CYS A CA 1
ATOM 3124 C C . CYS A 1 390 ? 8.600 18.311 -16.970 1.00 93.00 390 CYS A C 1
ATOM 3126 O O . CYS A 1 390 ? 8.132 19.436 -17.168 1.00 93.00 390 CYS A O 1
ATOM 3128 N N . ASN A 1 391 ? 9.914 18.068 -16.955 1.00 93.62 391 ASN A N 1
ATOM 3129 C CA . ASN A 1 391 ? 10.945 19.080 -17.183 1.00 93.62 391 ASN A CA 1
ATOM 3130 C C . ASN A 1 391 ? 11.280 19.265 -18.669 1.00 93.62 391 ASN A C 1
ATOM 3132 O O . ASN A 1 391 ? 11.633 20.370 -19.079 1.00 93.62 391 ASN A O 1
ATOM 3136 N N . ASP A 1 392 ? 11.160 18.198 -19.459 1.00 88.75 392 ASP A N 1
ATOM 3137 C CA . ASP A 1 392 ? 11.545 18.149 -20.869 1.00 88.75 392 ASP A CA 1
ATOM 3138 C C . ASP A 1 392 ? 10.534 17.289 -21.639 1.00 88.75 392 ASP A C 1
ATOM 3140 O O . ASP A 1 392 ? 10.229 16.181 -21.211 1.00 88.75 392 ASP A O 1
ATOM 3144 N N . TYR A 1 393 ? 9.972 17.815 -22.725 1.00 83.00 393 TYR A N 1
ATOM 3145 C CA . TYR A 1 393 ? 8.930 17.151 -23.527 1.00 83.00 393 TYR A CA 1
ATOM 3146 C C . TYR A 1 393 ? 9.532 16.594 -24.829 1.00 83.00 393 TYR A C 1
ATOM 3148 O O . TYR A 1 393 ? 10.631 17.014 -25.196 1.00 83.00 393 TYR A O 1
ATOM 3156 N N . PRO A 1 394 ? 8.845 15.677 -25.545 1.00 80.69 394 PRO A N 1
ATOM 3157 C CA . PRO A 1 394 ? 9.343 15.141 -26.813 1.00 80.69 394 PRO A CA 1
ATOM 3158 C C . PRO A 1 394 ? 9.718 16.232 -27.830 1.00 80.69 394 PRO A C 1
ATOM 3160 O O . PRO A 1 394 ? 9.042 17.252 -27.960 1.00 80.69 394 PRO A O 1
ATOM 3163 N N . ASP A 1 395 ? 10.795 16.008 -28.584 1.00 77.38 395 ASP A N 1
ATOM 3164 C CA . ASP A 1 395 ? 11.415 17.025 -29.443 1.00 77.38 395 ASP A CA 1
ATOM 3165 C C . ASP A 1 395 ? 10.570 17.409 -30.674 1.00 77.38 395 ASP A C 1
ATOM 3167 O O . ASP A 1 395 ? 10.722 18.511 -31.208 1.00 77.38 395 ASP A O 1
ATOM 3171 N N . ASP A 1 396 ? 9.686 16.525 -31.151 1.00 73.25 396 ASP A N 1
ATOM 3172 C CA . ASP A 1 396 ? 8.748 16.796 -32.252 1.00 73.25 396 ASP A CA 1
ATOM 3173 C C . ASP A 1 396 ? 7.464 17.515 -31.810 1.00 73.25 396 ASP A C 1
ATOM 3175 O O . ASP A 1 396 ? 6.586 17.788 -32.635 1.00 73.25 396 ASP A O 1
ATOM 3179 N N . ASP A 1 397 ? 7.368 17.899 -30.538 1.00 70.38 397 ASP A N 1
ATOM 3180 C CA . ASP A 1 397 ? 6.166 18.470 -29.941 1.00 70.38 397 ASP A CA 1
ATOM 3181 C C . ASP A 1 397 ? 6.106 20.013 -30.043 1.00 70.38 397 ASP A C 1
ATOM 3183 O O . ASP A 1 397 ? 5.962 20.756 -29.068 1.00 70.38 397 ASP A O 1
ATOM 3187 N N . VAL A 1 398 ? 6.243 20.543 -31.269 1.00 48.12 398 VAL A N 1
ATOM 3188 C CA . VAL A 1 398 ? 6.390 21.995 -31.537 1.00 48.12 398 VAL A CA 1
ATOM 3189 C C . VAL A 1 398 ? 5.115 22.804 -31.226 1.00 48.12 398 VAL A C 1
ATOM 3191 O O . VAL A 1 398 ? 5.195 23.994 -30.920 1.00 48.12 398 VAL A O 1
ATOM 3194 N N . GLN A 1 399 ? 3.931 22.177 -31.267 1.00 44.88 399 GLN A N 1
ATOM 3195 C CA . GLN A 1 399 ? 2.653 22.802 -30.873 1.00 44.88 399 GLN A CA 1
ATOM 3196 C C . GLN A 1 399 ? 2.476 22.912 -29.347 1.00 44.88 399 GLN A C 1
ATOM 3198 O O . GLN A 1 399 ? 1.581 23.613 -28.875 1.00 44.88 399 GLN A O 1
ATOM 3203 N N . TYR A 1 400 ? 3.354 22.278 -28.571 1.00 52.16 400 TYR A N 1
ATOM 3204 C CA . TYR A 1 400 ? 3.092 21.884 -27.193 1.00 52.16 400 TYR A CA 1
ATOM 3205 C C . TYR A 1 400 ? 4.316 22.086 -26.299 1.00 52.16 400 TYR A C 1
ATOM 3207 O O . TYR A 1 400 ? 4.490 21.451 -25.266 1.00 52.16 400 TYR A O 1
ATOM 3215 N N . THR A 1 401 ? 5.054 23.166 -26.548 1.00 52.72 401 THR A N 1
ATOM 3216 C CA . THR A 1 401 ? 5.902 23.813 -25.530 1.00 52.72 401 THR A CA 1
ATOM 3217 C C . THR A 1 401 ? 5.113 24.268 -24.280 1.00 52.72 401 THR A C 1
ATOM 3219 O O . THR A 1 401 ? 5.660 24.994 -23.452 1.00 52.72 401 THR A O 1
ATOM 3222 N N . HIS A 1 402 ? 3.847 23.846 -24.128 1.00 63.59 402 HIS A N 1
ATOM 3223 C CA . HIS A 1 402 ? 2.846 24.143 -23.108 1.00 63.59 402 HIS A CA 1
ATOM 3224 C C . HIS A 1 402 ? 3.114 25.457 -22.376 1.00 63.59 402 HIS A C 1
ATOM 3226 O O . HIS A 1 402 ? 3.308 25.455 -21.158 1.00 63.59 402 HIS A O 1
ATOM 3232 N N . PRO A 1 403 ? 3.177 26.593 -23.095 1.00 63.31 403 PRO A N 1
ATOM 3233 C CA . PRO A 1 403 ? 3.507 27.867 -22.467 1.00 63.31 403 PRO A CA 1
ATOM 3234 C C . PRO A 1 403 ? 2.492 28.244 -21.378 1.00 63.31 403 PRO A C 1
ATOM 3236 O O . PRO A 1 403 ? 2.833 28.989 -20.467 1.00 63.31 403 PRO A O 1
ATOM 3239 N N . ASN A 1 404 ? 1.280 27.679 -21.451 1.00 71.31 404 ASN A N 1
ATOM 3240 C CA . ASN A 1 404 ? 0.184 27.915 -20.519 1.00 71.31 404 ASN A CA 1
ATOM 3241 C C . ASN A 1 404 ? -0.064 26.752 -19.540 1.00 71.31 404 ASN A C 1
ATOM 3243 O O . ASN A 1 404 ? -1.027 26.828 -18.782 1.00 71.31 404 ASN A O 1
ATOM 3247 N N . ALA A 1 405 ? 0.734 25.672 -19.554 1.00 81.62 405 ALA A N 1
ATOM 3248 C CA . ALA A 1 405 ? 0.563 24.626 -18.544 1.00 81.62 405 ALA A CA 1
ATOM 3249 C C . ALA A 1 405 ? 0.850 25.202 -17.149 1.00 81.62 405 ALA A C 1
ATOM 3251 O O . ALA A 1 405 ? 1.845 25.922 -16.986 1.00 81.62 405 ALA A O 1
ATOM 3252 N N . PRO A 1 406 ? 0.029 24.876 -16.134 1.00 90.19 406 PRO A N 1
ATOM 3253 C CA . PRO A 1 406 ? 0.319 25.214 -14.753 1.00 90.19 406 PRO A CA 1
ATOM 3254 C C . PRO A 1 406 ? 1.720 24.750 -14.371 1.00 90.19 406 PRO A C 1
ATOM 3256 O O . PRO A 1 406 ? 2.189 23.695 -14.805 1.00 90.19 406 PRO A O 1
ATOM 3259 N N . THR A 1 407 ? 2.398 25.544 -13.550 1.00 92.94 407 THR A N 1
ATOM 3260 C CA . THR A 1 407 ? 3.754 25.225 -13.108 1.00 92.94 407 THR A CA 1
ATOM 3261 C C . THR A 1 407 ? 3.780 24.936 -11.619 1.00 92.94 407 THR A C 1
ATOM 3263 O O . THR A 1 407 ? 3.153 25.623 -10.814 1.00 92.94 407 THR A O 1
ATOM 3266 N N . PHE A 1 408 ? 4.525 23.902 -11.260 1.00 95.81 408 PHE A N 1
ATOM 3267 C CA . PHE A 1 408 ? 4.817 23.503 -9.901 1.00 95.81 408 PHE A CA 1
ATOM 3268 C C . PHE A 1 408 ? 6.135 24.138 -9.454 1.00 95.81 408 PHE A C 1
ATOM 3270 O O . PHE A 1 408 ? 7.135 24.097 -10.172 1.00 95.81 408 PHE A O 1
ATOM 3277 N N . THR A 1 409 ? 6.152 24.705 -8.251 1.00 95.94 409 THR A N 1
ATOM 3278 C CA . THR A 1 409 ? 7.376 25.186 -7.600 1.00 95.94 409 THR A CA 1
ATOM 3279 C C . THR A 1 409 ? 7.432 24.604 -6.201 1.00 95.94 409 THR A C 1
ATOM 3281 O O . THR A 1 409 ? 6.521 24.832 -5.408 1.00 95.94 409 THR A O 1
ATOM 3284 N N . ALA A 1 410 ? 8.500 23.871 -5.893 1.00 96.06 410 ALA A N 1
ATOM 3285 C CA . ALA A 1 410 ? 8.700 23.322 -4.560 1.00 96.06 410 ALA A CA 1
ATOM 3286 C C . ALA A 1 410 ? 9.375 24.345 -3.639 1.00 96.06 410 ALA A C 1
ATOM 3288 O O . ALA A 1 410 ? 10.260 25.090 -4.066 1.00 96.06 410 ALA A O 1
ATOM 3289 N N . SER A 1 411 ? 9.048 24.327 -2.347 1.00 96.44 411 SER A N 1
ATOM 3290 C CA . SER A 1 411 ? 9.725 25.177 -1.352 1.00 96.44 411 SER A CA 1
ATOM 3291 C C . SER A 1 411 ? 11.197 24.798 -1.138 1.00 96.44 411 SER A C 1
ATOM 3293 O O . SER A 1 411 ? 11.979 25.567 -0.581 1.00 96.44 411 SER A O 1
ATOM 3295 N N . THR A 1 412 ? 11.589 23.606 -1.590 1.00 93.88 412 THR A N 1
ATOM 3296 C CA . THR A 1 412 ? 12.946 23.054 -1.488 1.00 93.88 412 THR A CA 1
ATOM 3297 C C . THR A 1 412 ? 13.882 23.522 -2.603 1.00 93.88 412 THR A C 1
ATOM 3299 O O . THR A 1 412 ? 15.075 23.208 -2.563 1.00 93.88 412 THR A O 1
ATOM 3302 N N . TYR A 1 413 ? 13.371 24.269 -3.585 1.00 95.44 413 TYR A N 1
ATOM 3303 C CA . TYR A 1 413 ? 14.136 24.804 -4.709 1.00 95.44 413 TYR A CA 1
ATOM 3304 C C . TYR A 1 413 ? 14.989 25.993 -4.259 1.00 95.44 413 TYR A C 1
ATOM 3306 O O . TYR A 1 413 ? 14.550 27.140 -4.240 1.00 95.44 413 TYR A O 1
ATOM 3314 N N . THR A 1 414 ? 16.227 25.696 -3.860 1.00 92.81 414 THR A N 1
ATOM 3315 C CA . THR A 1 414 ? 17.175 26.672 -3.296 1.00 92.81 414 THR A CA 1
ATOM 3316 C C . THR A 1 414 ? 18.393 26.943 -4.174 1.00 92.81 414 THR A C 1
ATOM 3318 O O . THR A 1 414 ? 19.157 27.857 -3.878 1.00 92.81 414 THR A O 1
ATOM 3321 N N . ASP A 1 415 ? 18.588 26.173 -5.245 1.00 92.06 415 ASP A N 1
ATOM 3322 C CA . ASP A 1 415 ? 19.834 26.128 -6.020 1.00 92.06 415 ASP A CA 1
ATOM 3323 C C . ASP A 1 415 ? 19.673 26.706 -7.438 1.00 92.06 415 ASP A C 1
ATOM 3325 O O . ASP A 1 415 ? 20.523 26.509 -8.301 1.00 92.06 415 ASP A O 1
ATOM 3329 N N . GLY A 1 416 ? 18.596 27.454 -7.692 1.00 91.56 416 GLY A N 1
ATOM 3330 C CA . GLY A 1 416 ? 18.310 28.048 -9.003 1.00 91.56 416 GLY A CA 1
ATOM 3331 C C . GLY A 1 416 ? 17.474 27.159 -9.927 1.00 91.56 416 GLY A C 1
ATOM 3332 O O . GLY A 1 416 ? 17.469 27.380 -11.140 1.00 91.56 416 GLY A O 1
ATOM 3333 N N . GLN A 1 417 ? 16.775 26.164 -9.373 1.00 96.50 417 GLN A N 1
ATOM 3334 C CA . GLN A 1 417 ? 15.647 25.522 -10.048 1.00 96.50 417 GLN A CA 1
ATOM 3335 C C . GLN A 1 417 ? 14.561 26.565 -10.372 1.00 96.50 417 GLN A C 1
ATOM 3337 O O . GLN A 1 417 ? 14.333 27.501 -9.602 1.00 96.50 417 GLN A O 1
ATOM 3342 N N . LEU A 1 418 ? 13.880 26.386 -11.500 1.00 95.06 418 LEU A N 1
ATOM 3343 C CA . LEU A 1 418 ? 12.729 27.177 -11.933 1.00 95.06 418 LEU A CA 1
ATOM 3344 C C . LEU A 1 418 ? 11.438 26.337 -11.842 1.00 95.06 418 LEU A C 1
ATOM 3346 O O . LEU A 1 418 ? 11.519 25.120 -11.659 1.00 95.06 418 LEU A O 1
ATOM 3350 N N . PRO A 1 419 ? 10.247 26.955 -11.959 1.00 94.44 419 PRO A N 1
ATOM 3351 C CA . PRO A 1 419 ? 8.988 26.215 -11.963 1.00 94.44 419 PRO A CA 1
ATOM 3352 C C . PRO A 1 419 ? 8.948 25.149 -13.073 1.00 94.44 419 PRO A C 1
ATOM 3354 O O . PRO A 1 419 ? 9.287 25.431 -14.223 1.00 94.44 419 PRO A O 1
ATOM 3357 N N . ILE A 1 420 ? 8.517 23.932 -12.735 1.00 92.81 420 ILE A N 1
ATOM 3358 C CA . ILE A 1 420 ? 8.399 22.786 -13.656 1.00 92.81 420 ILE A CA 1
ATOM 3359 C C . ILE A 1 420 ? 6.945 22.619 -14.114 1.00 92.81 420 ILE A C 1
ATOM 3361 O O . ILE A 1 420 ? 6.022 22.922 -13.363 1.00 92.81 420 ILE A O 1
ATOM 3365 N N . LYS A 1 421 ? 6.706 22.162 -15.344 1.00 90.94 421 LYS A N 1
ATOM 3366 C CA . LYS A 1 421 ? 5.355 22.123 -15.929 1.00 90.94 421 LYS A CA 1
ATOM 3367 C C . LYS A 1 421 ? 4.564 20.903 -15.473 1.00 90.94 421 LYS A C 1
ATOM 3369 O O . LYS A 1 421 ? 5.111 19.805 -15.419 1.00 90.94 421 LYS A O 1
ATOM 3374 N N . TYR A 1 422 ? 3.274 21.096 -15.216 1.00 91.62 422 TYR A N 1
ATOM 3375 C CA . TYR A 1 422 ? 2.298 20.025 -15.033 1.00 91.62 422 TYR A CA 1
ATOM 3376 C C . TYR A 1 422 ? 2.066 19.242 -16.333 1.00 91.62 422 TYR A C 1
ATOM 3378 O O . TYR A 1 422 ? 2.122 19.815 -17.420 1.00 91.62 422 TYR A O 1
ATOM 3386 N N . THR A 1 423 ? 1.764 17.950 -16.206 1.00 87.44 423 THR A N 1
ATOM 3387 C CA . THR A 1 423 ? 1.227 17.104 -17.278 1.00 87.44 423 THR A CA 1
ATOM 3388 C C . THR A 1 423 ? 0.192 16.125 -16.719 1.00 87.44 423 THR A C 1
ATOM 3390 O O . THR A 1 423 ? 0.361 15.580 -15.623 1.00 87.44 423 THR A O 1
ATOM 3393 N N . HIS A 1 424 ? -0.869 15.877 -17.491 1.00 83.44 424 HIS A N 1
ATOM 3394 C CA . HIS A 1 424 ? -1.889 14.868 -17.183 1.00 83.44 424 HIS A CA 1
ATOM 3395 C C . HIS A 1 424 ? -1.335 13.445 -17.257 1.00 83.44 424 HIS A C 1
ATOM 3397 O O . HIS A 1 424 ? -1.738 12.579 -16.481 1.00 83.44 424 HIS A O 1
ATOM 3403 N N . HIS A 1 425 ? -0.403 13.202 -18.180 1.00 86.50 425 HIS A N 1
ATOM 3404 C CA . HIS A 1 425 ? 0.105 11.868 -18.497 1.00 86.50 425 HIS A CA 1
ATOM 3405 C C . HIS A 1 425 ? 1.638 11.872 -18.563 1.00 86.50 425 HIS A C 1
ATOM 3407 O O . HIS A 1 425 ? 2.222 11.932 -19.651 1.00 86.50 425 HIS A O 1
ATOM 3413 N N . PRO A 1 426 ? 2.322 11.877 -17.401 1.00 91.38 426 PRO A N 1
ATOM 3414 C CA . PRO A 1 426 ? 3.765 11.696 -17.363 1.00 91.38 426 PRO A CA 1
ATOM 3415 C C . PRO A 1 426 ? 4.178 10.384 -18.051 1.00 91.38 426 PRO A C 1
ATOM 3417 O O . PRO A 1 426 ? 3.667 9.317 -17.728 1.00 91.38 426 PRO A O 1
ATOM 3420 N N . VAL A 1 427 ? 5.168 10.462 -18.939 1.00 93.81 427 VAL A N 1
ATOM 3421 C CA . VAL A 1 427 ? 5.800 9.331 -19.646 1.00 93.81 427 VAL A CA 1
ATOM 3422 C C . VAL A 1 427 ? 4.963 8.642 -20.722 1.00 93.81 427 VAL A C 1
ATOM 3424 O O . VAL A 1 427 ? 5.436 8.608 -21.849 1.00 93.81 427 VAL A O 1
ATOM 3427 N N . TYR A 1 428 ? 3.777 8.095 -20.436 1.00 90.44 428 TYR A N 1
ATOM 3428 C CA . TYR A 1 428 ? 3.031 7.261 -21.401 1.00 90.44 428 TYR A CA 1
ATOM 3429 C C . TYR A 1 428 ? 1.665 7.832 -21.776 1.00 90.44 428 TYR A C 1
ATOM 3431 O O . TYR A 1 428 ? 0.936 8.326 -20.917 1.00 90.44 428 TYR A O 1
ATOM 3439 N N . TRP A 1 429 ? 1.329 7.754 -23.067 1.00 85.12 429 TRP A N 1
ATOM 3440 C CA . TRP A 1 429 ? 0.153 8.357 -23.713 1.00 85.12 429 TRP A CA 1
ATOM 3441 C C . TRP A 1 429 ? -0.768 7.327 -24.403 1.00 85.12 429 TRP A C 1
ATOM 3443 O O . TRP A 1 429 ? -1.834 7.704 -24.892 1.00 85.12 429 TRP A O 1
ATOM 3453 N N . ASP A 1 430 ? -0.384 6.043 -24.423 1.00 83.56 430 ASP A N 1
ATOM 3454 C CA . ASP A 1 430 ? -1.186 4.907 -24.915 1.00 83.56 430 ASP A CA 1
ATOM 3455 C C . ASP A 1 430 ? -1.123 3.713 -23.924 1.00 83.56 430 ASP A C 1
ATOM 3457 O O . ASP A 1 430 ? -0.211 2.883 -24.011 1.00 83.56 430 ASP A O 1
ATOM 3461 N N . PRO A 1 431 ? -2.056 3.640 -22.951 1.00 80.50 431 PRO A N 1
ATOM 3462 C CA . PRO A 1 431 ? -3.014 4.691 -22.607 1.00 80.50 431 PRO A CA 1
ATOM 3463 C C . PRO A 1 431 ? -2.313 5.844 -21.870 1.00 80.50 431 PRO A C 1
ATOM 3465 O O . PRO A 1 431 ? -1.152 5.739 -21.468 1.00 80.50 431 PRO A O 1
ATOM 3468 N N . GLY A 1 432 ? -3.021 6.957 -21.665 1.00 83.19 432 GLY A N 1
ATOM 3469 C CA . GLY A 1 432 ? -2.537 8.031 -20.796 1.00 83.19 432 GLY A CA 1
ATOM 3470 C C . GLY A 1 432 ? -2.205 7.497 -19.399 1.00 83.19 432 GLY A C 1
ATOM 3471 O O . GLY A 1 432 ? -3.050 6.895 -18.746 1.00 83.19 432 GLY A O 1
ATOM 3472 N N . SER A 1 433 ? -0.986 7.721 -18.911 1.00 88.19 433 SER A N 1
ATOM 3473 C CA . SER A 1 433 ? -0.467 7.050 -17.710 1.00 88.19 433 SER A CA 1
ATOM 3474 C C . SER A 1 433 ? -1.348 7.216 -16.463 1.00 88.19 433 SER A C 1
ATOM 3476 O O . SER A 1 433 ? -1.429 6.302 -15.650 1.00 88.19 433 SER A O 1
ATOM 3478 N N . ASN A 1 434 ? -2.032 8.357 -16.322 1.00 88.88 434 ASN A N 1
ATOM 3479 C CA . ASN A 1 434 ? -2.901 8.680 -15.184 1.00 88.88 434 ASN A CA 1
ATOM 3480 C C . ASN A 1 434 ? -4.404 8.489 -15.476 1.00 88.88 434 ASN A C 1
ATOM 3482 O O . ASN A 1 434 ? -5.246 9.065 -14.785 1.00 88.88 434 ASN A O 1
ATOM 3486 N N . THR A 1 435 ? -4.767 7.727 -16.513 1.00 84.88 435 THR A N 1
ATOM 3487 C CA . THR A 1 435 ? -6.160 7.286 -16.718 1.00 84.88 435 THR A CA 1
ATOM 3488 C C . THR A 1 435 ? -6.491 6.069 -15.860 1.00 84.88 435 THR A C 1
ATOM 3490 O O . THR A 1 435 ? -7.654 5.846 -15.544 1.00 84.88 435 THR A O 1
ATOM 3493 N N . TRP A 1 436 ? -5.488 5.306 -15.421 1.00 89.50 436 TRP A N 1
ATOM 3494 C CA . TRP A 1 436 ? -5.674 4.184 -14.507 1.00 89.50 436 TRP A CA 1
ATOM 3495 C C . TRP A 1 436 ? -5.825 4.658 -13.055 1.00 89.50 436 TRP A C 1
ATOM 3497 O O . TRP A 1 436 ? -4.942 5.320 -12.501 1.00 89.50 436 TRP A O 1
ATOM 3507 N N . CYS A 1 437 ? -6.924 4.272 -12.400 1.00 92.25 437 CYS A N 1
ATOM 3508 C CA . CYS A 1 437 ? -7.198 4.660 -11.012 1.00 92.25 437 CYS A CA 1
ATOM 3509 C C . CYS A 1 437 ? -6.237 4.014 -10.001 1.00 92.25 437 CYS A C 1
ATOM 3511 O O . CYS A 1 437 ? -6.149 4.485 -8.867 1.00 92.25 437 CYS A O 1
ATOM 3513 N N . GLY A 1 438 ? -5.476 2.980 -10.382 1.00 94.00 438 GLY A N 1
ATOM 3514 C CA . GLY A 1 438 ? -4.519 2.313 -9.492 1.00 94.00 438 GLY A CA 1
ATOM 3515 C C . GLY A 1 438 ? -3.493 3.254 -8.860 1.00 94.00 438 GLY A C 1
ATOM 3516 O O . GLY A 1 438 ? -3.175 3.111 -7.676 1.00 94.00 438 GLY A O 1
ATOM 3517 N N . TRP A 1 439 ? -3.072 4.298 -9.581 1.00 95.94 439 TRP A N 1
ATOM 3518 C CA . TRP A 1 439 ? -2.159 5.313 -9.049 1.00 95.94 439 TRP A CA 1
ATOM 3519 C C . TRP A 1 439 ? -2.742 6.108 -7.881 1.00 95.94 439 TRP A C 1
ATOM 3521 O O . TRP A 1 439 ? -1.995 6.495 -6.980 1.00 95.94 439 TRP A O 1
ATOM 3531 N N . GLN A 1 440 ? -4.065 6.302 -7.853 1.00 97.06 440 GLN A N 1
ATOM 3532 C CA . GLN A 1 440 ? -4.759 6.959 -6.743 1.00 97.06 440 GLN A CA 1
ATOM 3533 C C . GLN A 1 440 ? -4.609 6.139 -5.466 1.00 97.06 440 GLN A C 1
ATOM 3535 O O . GLN A 1 440 ? -4.273 6.676 -4.411 1.00 97.06 440 GLN A O 1
ATOM 3540 N N . TYR A 1 441 ? -4.817 4.827 -5.575 1.00 98.38 441 TYR A N 1
ATOM 3541 C CA . TYR A 1 441 ? -4.777 3.916 -4.440 1.00 98.38 441 TYR A CA 1
ATOM 3542 C C . TYR A 1 441 ? -3.348 3.663 -3.972 1.00 98.38 441 TYR A C 1
ATOM 3544 O O . TYR A 1 441 ? -3.095 3.762 -2.780 1.00 98.38 441 TYR A O 1
ATOM 3552 N N . TRP A 1 442 ? -2.391 3.410 -4.867 1.00 98.38 442 TRP A N 1
ATOM 3553 C CA . TRP A 1 442 ? -1.001 3.161 -4.464 1.00 98.38 442 TRP A CA 1
ATOM 3554 C C . TRP A 1 442 ? -0.340 4.366 -3.798 1.00 98.38 442 TRP A C 1
ATOM 3556 O O . TRP A 1 442 ? 0.330 4.199 -2.779 1.00 98.38 442 TRP A O 1
ATOM 3566 N N . PHE A 1 443 ? -0.532 5.578 -4.330 1.00 98.56 443 PHE A N 1
ATOM 3567 C CA . PHE A 1 443 ? -0.014 6.780 -3.677 1.00 98.56 443 PHE A CA 1
ATOM 3568 C C . PHE A 1 443 ? -0.663 6.987 -2.300 1.00 98.56 443 PHE A C 1
ATOM 3570 O O . PHE A 1 443 ? 0.037 7.172 -1.301 1.00 98.56 443 PHE A O 1
ATOM 3577 N N . SER A 1 444 ? -1.994 6.898 -2.233 1.00 98.62 444 SER A N 1
ATOM 3578 C CA . SER A 1 444 ? -2.748 7.130 -0.995 1.00 98.62 444 SER A CA 1
ATOM 3579 C C . SER A 1 444 ? -2.474 6.075 0.069 1.00 98.62 444 SER A C 1
ATOM 3581 O O . SER A 1 444 ? -2.471 6.388 1.252 1.00 98.62 444 SER A O 1
ATOM 3583 N N . GLU A 1 445 ? -2.170 4.844 -0.333 1.00 98.56 445 GLU A N 1
ATOM 3584 C CA . GLU A 1 445 ? -1.815 3.743 0.560 1.00 98.56 445 GLU A CA 1
ATOM 3585 C C . GLU A 1 445 ? -0.498 4.032 1.289 1.00 98.56 445 GLU A C 1
ATOM 3587 O O . GLU A 1 445 ? -0.419 3.930 2.519 1.00 98.56 445 GLU A O 1
ATOM 3592 N N . ARG A 1 446 ? 0.509 4.513 0.554 1.00 98.75 446 ARG A N 1
ATOM 3593 C CA . ARG A 1 446 ? 1.795 4.971 1.106 1.00 98.75 446 ARG A CA 1
ATOM 3594 C C . ARG A 1 446 ? 1.607 6.190 2.008 1.00 98.75 446 ARG A C 1
ATOM 3596 O O . ARG A 1 446 ? 2.213 6.271 3.079 1.00 98.75 446 ARG A O 1
ATOM 3603 N N . LEU A 1 447 ? 0.756 7.131 1.591 1.00 98.69 447 LEU A N 1
ATOM 3604 C CA . LEU A 1 447 ? 0.439 8.341 2.350 1.00 98.69 447 LEU A CA 1
ATOM 3605 C C . LEU A 1 447 ? -0.309 8.022 3.655 1.00 98.69 447 LEU A C 1
ATOM 3607 O O . LEU A 1 447 ? 0.015 8.602 4.688 1.00 98.69 447 LEU A O 1
ATOM 3611 N N . ALA A 1 448 ? -1.248 7.073 3.640 1.00 98.81 448 ALA A N 1
ATOM 3612 C CA . ALA A 1 448 ? -2.001 6.629 4.811 1.00 98.81 448 ALA A CA 1
ATOM 3613 C C . ALA A 1 448 ? -1.104 5.950 5.846 1.00 98.81 448 ALA A C 1
ATOM 3615 O O . ALA A 1 448 ? -1.175 6.271 7.033 1.00 98.81 448 ALA A O 1
ATOM 3616 N N . GLN A 1 449 ? -0.182 5.087 5.413 1.00 98.75 449 GLN A N 1
ATOM 3617 C CA . GLN A 1 449 ? 0.812 4.527 6.329 1.00 98.75 449 GLN A CA 1
ATOM 3618 C C . GLN A 1 449 ? 1.728 5.605 6.898 1.00 98.75 449 GLN A C 1
ATOM 3620 O O . GLN A 1 449 ? 1.987 5.603 8.097 1.00 98.75 449 GLN A O 1
ATOM 3625 N N . PHE A 1 450 ? 2.199 6.551 6.079 1.00 98.62 450 PHE A N 1
ATOM 3626 C CA . PHE A 1 450 ? 2.992 7.674 6.581 1.00 98.62 450 PHE A CA 1
ATOM 3627 C C . PHE A 1 450 ? 2.207 8.522 7.597 1.00 98.62 450 PHE A C 1
ATOM 3629 O O . PHE A 1 450 ? 2.746 8.865 8.653 1.00 98.62 450 PHE A O 1
ATOM 3636 N N . TYR A 1 451 ? 0.922 8.783 7.329 1.00 98.62 451 TYR A N 1
ATOM 3637 C CA . TYR A 1 451 ? 0.016 9.478 8.241 1.00 98.62 451 TYR A CA 1
ATOM 3638 C C . TYR A 1 451 ? -0.071 8.781 9.599 1.00 98.62 451 TYR A C 1
ATOM 3640 O O . TYR A 1 451 ? 0.130 9.424 10.631 1.00 98.62 451 TYR A O 1
ATOM 3648 N N . TYR A 1 452 ? -0.299 7.468 9.605 1.00 98.12 452 TYR A N 1
ATOM 3649 C CA . TYR A 1 452 ? -0.331 6.677 10.829 1.00 98.12 452 TYR A CA 1
ATOM 3650 C C . TYR A 1 452 ? 1.031 6.644 11.537 1.00 98.12 452 TYR A C 1
ATOM 3652 O O . TYR A 1 452 ? 1.116 6.860 12.745 1.00 98.12 452 TYR A O 1
ATOM 3660 N N . LEU A 1 453 ? 2.121 6.396 10.814 1.00 96.12 453 LEU A N 1
ATOM 3661 C CA . LEU A 1 453 ? 3.418 6.069 11.408 1.00 96.12 453 LEU A CA 1
ATOM 3662 C C . LEU A 1 453 ? 4.169 7.279 11.965 1.00 96.12 453 LEU A C 1
ATOM 3664 O O . LEU A 1 453 ? 4.930 7.134 12.926 1.00 96.12 453 LEU A O 1
ATOM 3668 N N . GLN A 1 454 ? 3.940 8.478 11.430 1.00 92.38 454 GLN A N 1
ATOM 3669 C CA . GLN A 1 454 ? 4.632 9.669 11.914 1.00 92.38 454 GLN A CA 1
ATOM 3670 C C . GLN A 1 454 ? 4.314 9.991 13.395 1.00 92.38 454 GLN A C 1
ATOM 3672 O O . GLN A 1 454 ? 3.251 9.629 13.912 1.00 92.38 454 GLN A O 1
ATOM 3677 N N . PRO A 1 455 ? 5.225 10.666 14.120 1.00 91.50 455 PRO A N 1
ATOM 3678 C CA . PRO A 1 455 ? 4.954 11.172 15.467 1.00 91.50 455 PRO A CA 1
ATOM 3679 C C . PRO A 1 455 ? 3.860 12.250 15.482 1.00 91.50 455 PRO A C 1
ATOM 3681 O O . PRO A 1 455 ? 3.759 13.036 14.542 1.00 91.50 455 PRO A O 1
ATOM 3684 N N . THR A 1 456 ? 3.121 12.374 16.587 1.00 91.31 456 THR A N 1
ATOM 3685 C CA . THR A 1 456 ? 2.062 13.394 16.766 1.00 91.31 456 THR A CA 1
ATOM 3686 C C . THR A 1 456 ? 2.583 14.836 16.685 1.00 91.31 456 THR A C 1
ATOM 3688 O O . THR A 1 456 ? 1.835 15.758 16.394 1.00 91.31 456 THR A O 1
ATOM 3691 N N . ASN A 1 457 ? 3.884 15.055 16.904 1.00 91.38 457 ASN A N 1
ATOM 3692 C CA . ASN A 1 457 ? 4.538 16.360 16.753 1.00 91.38 457 ASN A CA 1
ATOM 3693 C C . ASN A 1 457 ? 5.263 16.538 15.403 1.00 91.38 457 ASN A C 1
ATOM 3695 O O . ASN A 1 457 ? 6.111 17.424 15.277 1.00 91.38 457 ASN A O 1
ATOM 3699 N N . SER A 1 458 ? 4.989 15.679 14.417 1.00 93.50 458 SER A N 1
ATOM 3700 C CA . SER A 1 458 ? 5.550 15.788 13.069 1.00 93.50 458 SER A CA 1
ATOM 3701 C C . SER A 1 458 ? 5.117 17.097 12.407 1.00 93.50 458 SER A C 1
ATOM 3703 O O . SER A 1 458 ? 3.937 17.440 12.386 1.00 93.50 458 SER A O 1
ATOM 3705 N N . THR A 1 459 ? 6.066 17.809 11.798 1.00 93.62 459 THR A N 1
ATOM 3706 C CA . THR A 1 459 ? 5.787 19.028 11.020 1.00 93.62 459 THR A CA 1
ATOM 3707 C C . THR A 1 459 ? 5.078 18.742 9.695 1.00 93.62 459 THR A C 1
ATOM 3709 O O . THR A 1 459 ? 4.598 19.674 9.060 1.00 93.62 459 THR A O 1
ATOM 3712 N N . TYR A 1 460 ? 4.999 17.473 9.285 1.00 95.38 460 TYR A N 1
ATOM 3713 C CA . TYR A 1 460 ? 4.294 17.019 8.085 1.00 95.38 460 TYR A CA 1
ATOM 3714 C C . TYR A 1 460 ? 2.852 16.581 8.377 1.00 95.38 460 TYR A C 1
ATOM 3716 O O . TYR A 1 460 ? 2.105 16.302 7.441 1.00 95.38 460 TYR A O 1
ATOM 3724 N N . LEU A 1 461 ? 2.452 16.497 9.654 1.00 96.38 461 LEU A N 1
ATOM 3725 C CA . LEU A 1 461 ? 1.201 15.857 10.066 1.00 96.38 461 LEU A CA 1
ATOM 3726 C C . LEU A 1 461 ? -0.035 16.543 9.486 1.00 96.38 461 LEU A C 1
ATOM 3728 O O . LEU A 1 461 ? -0.880 15.862 8.911 1.00 96.38 461 LEU A O 1
ATOM 3732 N N . SER A 1 462 ? -0.106 17.872 9.593 1.00 95.31 462 SER A N 1
ATOM 3733 C CA . SER A 1 462 ? -1.225 18.654 9.052 1.00 95.31 462 SER A CA 1
ATOM 3734 C C . SER A 1 462 ? -1.347 18.475 7.541 1.00 95.31 462 SER A C 1
ATOM 3736 O O . SER A 1 462 ? -2.432 18.197 7.043 1.00 95.31 462 SER A O 1
ATOM 3738 N N . ASP A 1 463 ? -0.225 18.576 6.826 1.00 95.56 463 ASP A N 1
ATOM 3739 C CA . ASP A 1 463 ? -0.195 18.462 5.369 1.00 95.56 463 ASP A CA 1
ATOM 3740 C C . ASP A 1 463 ? -0.621 17.073 4.904 1.00 95.56 463 ASP A C 1
ATOM 3742 O O . ASP A 1 463 ? -1.478 16.931 4.038 1.00 95.56 463 ASP A O 1
ATOM 3746 N N . THR A 1 464 ? -0.058 16.043 5.532 1.00 97.69 464 THR A N 1
ATOM 3747 C CA . THR A 1 464 ? -0.380 14.646 5.232 1.00 97.69 464 THR A CA 1
ATOM 3748 C C . THR A 1 464 ? -1.859 14.365 5.483 1.00 97.69 464 THR A C 1
ATOM 3750 O O . THR A 1 464 ? -2.515 13.732 4.660 1.00 97.69 464 THR A O 1
ATOM 3753 N N . TYR A 1 465 ? -2.381 14.846 6.614 1.00 97.94 465 TYR A N 1
ATOM 3754 C CA . TYR A 1 465 ? -3.770 14.656 6.998 1.00 97.94 465 TYR A CA 1
ATOM 3755 C C . TYR A 1 465 ? -4.740 15.328 6.024 1.00 97.94 465 TYR A C 1
ATOM 3757 O O . TYR A 1 465 ? -5.689 14.692 5.577 1.00 97.94 465 TYR A O 1
ATOM 3765 N N . GLU A 1 466 ? -4.503 16.591 5.676 1.00 97.12 466 GLU A N 1
ATOM 3766 C CA . GLU A 1 466 ? -5.362 17.357 4.769 1.00 97.12 466 GLU A CA 1
ATOM 3767 C C . GLU A 1 466 ? -5.414 16.722 3.373 1.00 97.12 466 GLU A C 1
ATOM 3769 O O . GLU A 1 466 ? -6.494 16.466 2.847 1.00 97.12 466 GLU A O 1
ATOM 3774 N N . ILE A 1 467 ? -4.254 16.372 2.808 1.00 98.44 467 ILE A N 1
ATOM 3775 C CA . ILE A 1 467 ? -4.166 15.716 1.495 1.00 98.44 467 ILE A CA 1
ATOM 3776 C C . ILE A 1 467 ? -4.938 14.390 1.505 1.00 98.44 467 ILE A C 1
ATOM 3778 O O . ILE A 1 467 ? -5.730 14.114 0.601 1.00 98.44 467 ILE A O 1
ATOM 3782 N N . LEU A 1 468 ? -4.705 13.561 2.526 1.00 98.50 468 LEU A N 1
ATOM 3783 C CA . LEU A 1 468 ? -5.300 12.233 2.612 1.00 98.50 468 LEU A CA 1
ATOM 3784 C C . LEU A 1 468 ? -6.801 12.278 2.916 1.00 98.50 468 LEU A C 1
ATOM 3786 O O . LEU A 1 468 ? -7.548 11.508 2.322 1.00 98.50 468 LEU A O 1
ATOM 3790 N N . SER A 1 469 ? -7.249 13.163 3.810 1.00 97.75 469 SER A N 1
ATOM 3791 C CA . SER A 1 469 ? -8.674 13.323 4.139 1.00 97.75 469 SER A CA 1
ATOM 3792 C C . SER A 1 469 ? -9.469 13.831 2.941 1.00 97.75 469 SER A C 1
ATOM 3794 O O . SER A 1 469 ? -10.517 13.268 2.645 1.00 97.75 469 SER A O 1
ATOM 3796 N N . ASN A 1 470 ? -8.937 14.789 2.172 1.00 97.44 470 ASN A N 1
ATOM 3797 C CA . ASN A 1 470 ? -9.560 15.219 0.919 1.00 97.44 470 ASN A CA 1
ATOM 3798 C C . ASN A 1 470 ? -9.726 14.051 -0.059 1.00 97.44 470 ASN A C 1
ATOM 3800 O O . ASN A 1 470 ? -10.798 13.873 -0.630 1.00 97.44 470 ASN A O 1
ATOM 3804 N N . TRP A 1 471 ? -8.692 13.226 -0.236 1.00 98.44 471 TRP A N 1
ATOM 3805 C CA . TRP A 1 471 ? -8.786 12.057 -1.109 1.00 98.44 471 TRP A CA 1
ATOM 3806 C C . TRP A 1 471 ? -9.781 11.016 -0.579 1.00 98.44 471 TRP A C 1
ATOM 3808 O O . TRP A 1 471 ? -10.630 10.544 -1.331 1.00 98.44 471 TRP A O 1
ATOM 3818 N N . MET A 1 472 ? -9.716 10.680 0.711 1.00 98.25 472 MET A N 1
ATOM 3819 C CA . MET A 1 472 ? -10.554 9.648 1.325 1.00 98.25 472 MET A CA 1
ATOM 3820 C C . MET A 1 472 ? -12.036 10.043 1.331 1.00 98.25 472 MET A C 1
ATOM 3822 O O . MET A 1 472 ? -12.883 9.290 0.846 1.00 98.25 472 MET A O 1
ATOM 3826 N N . ASP A 1 473 ? -12.340 11.234 1.847 1.00 94.19 473 ASP A N 1
ATOM 3827 C CA . ASP A 1 473 ? -13.701 11.651 2.182 1.00 94.19 473 ASP A CA 1
ATOM 3828 C C . ASP A 1 473 ? -14.445 12.299 1.007 1.00 94.19 473 ASP A C 1
ATOM 3830 O O . ASP A 1 473 ? -15.682 12.286 0.991 1.00 94.19 473 ASP A O 1
ATOM 3834 N N . LEU A 1 474 ? -13.726 12.873 0.031 1.00 95.19 474 LEU A N 1
ATOM 3835 C CA . LEU A 1 474 ? -14.328 13.528 -1.139 1.00 95.19 474 LEU A CA 1
ATOM 3836 C C . LEU A 1 474 ? -14.277 12.665 -2.405 1.00 95.19 474 LEU A C 1
ATOM 3838 O O . LEU A 1 474 ? -15.155 12.812 -3.255 1.00 95.19 474 LEU A O 1
ATOM 3842 N N . TRP A 1 475 ? -13.307 11.748 -2.521 1.00 96.56 475 TRP A N 1
ATOM 3843 C CA . TRP A 1 475 ? -13.135 10.935 -3.726 1.00 96.56 475 TRP A CA 1
ATOM 3844 C C . TRP A 1 475 ? -13.272 9.429 -3.488 1.00 96.56 475 TRP A C 1
ATOM 3846 O O . TRP A 1 475 ? -14.158 8.808 -4.071 1.00 96.56 475 TRP A O 1
ATOM 3856 N N . ALA A 1 476 ? -12.430 8.821 -2.652 1.00 97.81 476 ALA A N 1
ATOM 3857 C CA . ALA A 1 476 ? -12.312 7.366 -2.583 1.00 97.81 476 ALA A CA 1
ATOM 3858 C C . ALA A 1 476 ? -13.582 6.694 -2.041 1.00 97.81 476 ALA A C 1
ATOM 3860 O O . ALA A 1 476 ? -14.117 5.798 -2.693 1.00 97.81 476 ALA A O 1
ATOM 3861 N N . VAL A 1 477 ? -14.098 7.150 -0.892 1.00 97.81 477 VAL A N 1
ATOM 3862 C CA . VAL A 1 477 ? -15.342 6.617 -0.309 1.00 97.81 477 VAL A CA 1
ATOM 3863 C C . VAL A 1 477 ? -16.557 6.928 -1.202 1.00 97.81 477 VAL A C 1
ATOM 3865 O O . VAL A 1 477 ? -17.290 5.991 -1.519 1.00 97.81 477 VAL A O 1
ATOM 3868 N N . PRO A 1 478 ? -16.763 8.165 -1.705 1.00 96.50 478 PRO A N 1
ATOM 3869 C CA . PRO A 1 478 ? -17.899 8.460 -2.587 1.00 96.50 478 PRO A CA 1
ATOM 3870 C C . PRO A 1 478 ? -17.892 7.740 -3.943 1.00 96.50 478 PRO A C 1
ATOM 3872 O O . PRO A 1 478 ? -18.935 7.637 -4.580 1.00 96.50 478 PRO A O 1
ATOM 3875 N N . ASN A 1 479 ? -16.742 7.243 -4.413 1.00 95.88 479 ASN A N 1
ATOM 3876 C CA . ASN A 1 479 ? -16.662 6.501 -5.675 1.00 95.88 479 ASN A CA 1
ATOM 3877 C C . ASN A 1 479 ? -16.601 4.977 -5.496 1.00 95.88 479 ASN A C 1
ATOM 3879 O O . ASN A 1 479 ? -16.727 4.255 -6.489 1.00 95.88 479 ASN A O 1
ATOM 3883 N N . PHE A 1 480 ? -16.439 4.473 -4.269 1.00 98.12 480 PHE A N 1
ATOM 3884 C CA . PHE A 1 480 ? -16.510 3.043 -3.983 1.00 98.12 480 PHE A CA 1
ATOM 3885 C C . PHE A 1 480 ? -17.966 2.578 -3.938 1.00 98.12 480 PHE A C 1
ATOM 3887 O O . PHE A 1 480 ? -18.803 3.236 -3.322 1.00 98.12 480 PHE A O 1
ATOM 3894 N N . LYS A 1 481 ? -18.279 1.448 -4.577 1.00 98.06 481 LYS A N 1
ATOM 3895 C CA . LYS A 1 481 ? -19.649 0.933 -4.679 1.00 98.06 481 LYS A CA 1
ATOM 3896 C C . LYS A 1 481 ? -19.829 -0.354 -3.881 1.00 98.06 481 LYS A C 1
ATOM 3898 O O . LYS A 1 481 ? -18.984 -1.243 -3.931 1.00 98.06 481 LYS A O 1
ATOM 3903 N N . VAL A 1 482 ? -20.966 -0.470 -3.203 1.00 98.25 482 VAL A N 1
ATOM 3904 C CA . VAL A 1 482 ? -21.388 -1.643 -2.426 1.00 98.25 482 VAL A CA 1
ATOM 3905 C C . VAL A 1 482 ? -22.796 -2.030 -2.866 1.00 98.25 482 VAL A C 1
ATOM 3907 O O . VAL A 1 482 ? -23.652 -1.163 -3.051 1.00 98.25 482 VAL A O 1
ATOM 3910 N N . LYS A 1 483 ? -23.041 -3.324 -3.063 1.00 98.06 483 LYS A N 1
ATOM 3911 C CA . LYS A 1 483 ? -24.335 -3.846 -3.497 1.00 98.06 483 LYS A CA 1
ATOM 3912 C C . LYS A 1 483 ? -25.089 -4.488 -2.337 1.00 98.06 483 LYS A C 1
ATOM 3914 O O . LYS A 1 483 ? -24.578 -5.418 -1.718 1.00 98.06 483 LYS A O 1
ATOM 3919 N N . ILE A 1 484 ? -26.309 -4.018 -2.079 1.00 95.69 484 ILE A N 1
ATOM 3920 C CA . ILE A 1 484 ? -27.194 -4.517 -1.017 1.00 95.69 484 ILE A CA 1
ATOM 3921 C C . ILE A 1 484 ? -28.606 -4.668 -1.589 1.00 95.69 484 ILE A C 1
ATOM 3923 O O . ILE A 1 484 ? -29.143 -3.736 -2.192 1.00 95.69 484 ILE A O 1
ATOM 3927 N N . SER A 1 485 ? -29.226 -5.836 -1.394 1.00 93.56 485 SER A N 1
ATOM 3928 C CA . SER A 1 485 ? -30.594 -6.129 -1.858 1.00 93.56 485 SER A CA 1
ATOM 3929 C C . SER A 1 485 ? -30.812 -5.814 -3.347 1.00 93.56 485 SER A C 1
ATOM 3931 O O . SER A 1 485 ? -31.786 -5.162 -3.730 1.00 93.56 485 SER A O 1
ATOM 3933 N N . GLY A 1 486 ? -29.870 -6.223 -4.197 1.00 94.75 486 GLY A N 1
ATOM 3934 C CA . GLY A 1 486 ? -29.890 -5.996 -5.641 1.00 94.75 486 GLY A CA 1
ATOM 3935 C C . GLY A 1 486 ? -29.504 -4.586 -6.110 1.00 94.75 486 GLY A C 1
ATOM 3936 O O . GLY A 1 486 ? -29.288 -4.410 -7.311 1.00 94.75 486 GLY A O 1
ATOM 3937 N N . ASN A 1 487 ? -29.369 -3.602 -5.214 1.00 96.62 487 ASN A N 1
ATOM 3938 C CA . ASN A 1 487 ? -29.101 -2.203 -5.562 1.00 96.62 487 ASN A CA 1
ATOM 3939 C C . ASN A 1 487 ? -27.657 -1.798 -5.251 1.00 96.62 487 ASN A C 1
ATOM 3941 O O . ASN A 1 487 ? -27.095 -2.203 -4.237 1.00 96.62 487 ASN A O 1
ATOM 3945 N N . TRP A 1 488 ? -27.072 -0.970 -6.119 1.00 97.19 488 TRP A N 1
ATOM 3946 C CA . TRP A 1 488 ? -25.748 -0.382 -5.912 1.00 97.19 488 TRP A CA 1
ATOM 3947 C C . TRP A 1 488 ? -25.852 0.949 -5.170 1.00 97.19 488 TRP A C 1
ATOM 3949 O O . TRP A 1 488 ? -26.572 1.845 -5.608 1.00 97.19 488 TRP A O 1
ATOM 3959 N N . TYR A 1 489 ? -25.066 1.083 -4.109 1.00 97.81 489 TYR A N 1
ATOM 3960 C CA . TYR A 1 489 ? -24.885 2.301 -3.327 1.00 97.81 489 TYR A CA 1
ATOM 3961 C C . TYR A 1 489 ? -23.430 2.745 -3.416 1.00 97.81 489 TYR A C 1
ATOM 3963 O O . TYR A 1 489 ? -22.531 1.905 -3.508 1.00 97.81 489 TYR A O 1
ATOM 3971 N N . THR A 1 490 ? -23.180 4.050 -3.376 1.00 97.62 490 THR A N 1
ATOM 3972 C CA . THR A 1 490 ? -21.832 4.540 -3.062 1.00 97.62 490 THR A CA 1
ATOM 3973 C C . THR A 1 490 ? -21.592 4.391 -1.563 1.00 97.62 490 THR A C 1
ATOM 3975 O O . THR A 1 490 ? -22.529 4.484 -0.771 1.00 97.62 490 THR A O 1
ATOM 3978 N N . ALA A 1 491 ? -20.356 4.124 -1.142 1.00 97.19 491 ALA A N 1
ATOM 3979 C CA . ALA A 1 491 ? -20.080 3.811 0.260 1.00 97.19 491 ALA A CA 1
ATOM 3980 C C . ALA A 1 491 ? -20.444 4.970 1.204 1.00 97.19 491 ALA A C 1
ATOM 3982 O O . ALA A 1 491 ? -20.851 4.724 2.333 1.00 97.19 491 ALA A O 1
ATOM 3983 N N . ASP A 1 492 ? -20.389 6.223 0.739 1.00 96.94 492 ASP A N 1
ATOM 3984 C CA . ASP A 1 492 ? -20.799 7.393 1.525 1.00 96.94 492 ASP A CA 1
ATOM 3985 C C . ASP A 1 492 ? -22.315 7.523 1.756 1.00 96.94 492 ASP A C 1
ATOM 3987 O O . ASP A 1 492 ? -22.739 8.387 2.524 1.00 96.94 492 ASP A O 1
ATOM 3991 N N . GLN A 1 493 ? -23.129 6.684 1.110 1.00 97.25 493 GLN A N 1
ATOM 3992 C CA . GLN A 1 493 ? -24.571 6.578 1.350 1.00 97.25 493 GLN A CA 1
ATOM 3993 C C . GLN A 1 493 ? -24.916 5.574 2.457 1.00 97.25 493 GLN A C 1
ATOM 3995 O O . GLN A 1 493 ? -26.081 5.487 2.843 1.00 97.25 493 GLN A O 1
ATOM 4000 N N . LEU A 1 494 ? -23.935 4.807 2.939 1.00 95.81 494 LEU A N 1
ATOM 4001 C CA . LEU A 1 494 ? -24.130 3.730 3.903 1.00 95.81 494 LEU A CA 1
ATOM 4002 C C . LEU A 1 494 ? -23.793 4.173 5.327 1.00 95.81 494 LEU A C 1
ATOM 4004 O O . LEU A 1 494 ? -22.946 5.038 5.556 1.00 95.81 494 LEU A O 1
ATOM 4008 N N . THR A 1 495 ? -24.451 3.546 6.295 1.00 92.56 495 THR A N 1
ATOM 4009 C CA . THR A 1 495 ? -24.163 3.702 7.722 1.00 92.56 495 THR A CA 1
ATOM 4010 C C . THR A 1 495 ? -23.225 2.602 8.224 1.00 92.56 495 THR A C 1
ATOM 4012 O O . THR A 1 495 ? -22.977 1.605 7.545 1.00 92.56 495 THR A O 1
ATOM 4015 N N . VAL A 1 496 ? -22.711 2.757 9.448 1.00 87.56 496 VAL A N 1
ATOM 4016 C CA . VAL A 1 496 ? -21.945 1.693 10.118 1.00 87.56 496 VAL A CA 1
ATOM 4017 C C . VAL A 1 496 ? -22.764 0.413 10.264 1.00 87.56 496 VAL A C 1
ATOM 4019 O O . VAL A 1 496 ? -22.217 -0.671 10.075 1.00 87.56 496 VAL A O 1
ATOM 4022 N N . ASP A 1 497 ? -24.059 0.519 10.563 1.00 84.44 497 ASP A N 1
ATOM 4023 C CA . ASP A 1 497 ? -24.918 -0.652 10.747 1.00 84.44 497 ASP A CA 1
ATOM 4024 C C . ASP A 1 497 ? -25.143 -1.405 9.426 1.00 84.44 497 ASP A C 1
ATOM 4026 O O . ASP A 1 497 ? -25.104 -2.635 9.426 1.00 84.44 497 ASP A O 1
ATOM 4030 N N . ASP A 1 498 ? -25.260 -0.692 8.297 1.00 90.88 498 ASP A N 1
ATOM 4031 C CA . ASP A 1 498 ? -25.352 -1.309 6.961 1.00 90.88 498 ASP A CA 1
ATOM 4032 C C . ASP A 1 498 ? -24.087 -2.110 6.605 1.00 90.88 498 ASP A C 1
ATOM 4034 O O . ASP A 1 498 ? -24.160 -3.137 5.934 1.00 90.88 498 ASP A O 1
ATOM 4038 N N . LEU A 1 499 ? -22.916 -1.637 7.047 1.00 91.00 499 LEU A N 1
ATOM 4039 C CA . LEU A 1 499 ? -21.616 -2.254 6.759 1.00 91.00 499 LEU A CA 1
ATOM 4040 C C . LEU A 1 499 ? -21.229 -3.354 7.758 1.00 91.00 499 LEU A C 1
ATOM 4042 O O . LEU A 1 499 ? -20.355 -4.174 7.464 1.00 91.00 499 LEU A O 1
ATOM 4046 N N . ARG A 1 500 ? -21.842 -3.369 8.948 1.00 82.81 500 ARG A N 1
ATOM 4047 C CA . ARG A 1 500 ? -21.500 -4.303 10.030 1.00 82.81 500 ARG A CA 1
ATOM 4048 C C . ARG A 1 500 ? -21.927 -5.733 9.706 1.00 82.81 500 ARG A C 1
ATOM 4050 O O . ARG A 1 500 ? -21.154 -6.662 9.948 1.00 82.81 500 ARG A O 1
ATOM 4057 N N . ASP A 1 501 ? -23.126 -5.911 9.154 1.00 81.25 501 ASP A N 1
ATOM 4058 C CA . ASP A 1 501 ? -23.614 -7.217 8.707 1.00 81.25 501 ASP A CA 1
ATOM 4059 C C . ASP A 1 501 ? -23.187 -7.494 7.260 1.00 81.25 501 ASP A C 1
ATOM 4061 O O . ASP A 1 501 ? -23.890 -7.214 6.291 1.00 81.25 501 ASP A O 1
ATOM 4065 N N . THR A 1 502 ? -22.018 -8.107 7.102 1.00 87.00 502 THR A N 1
ATOM 4066 C CA . THR A 1 502 ? -21.477 -8.444 5.781 1.00 87.00 502 THR A CA 1
ATOM 4067 C C . THR A 1 502 ? -22.269 -9.543 5.062 1.00 87.00 502 THR A C 1
ATOM 4069 O O . THR A 1 502 ? -22.011 -9.799 3.887 1.00 87.00 502 THR A O 1
ATOM 4072 N N . SER A 1 503 ? -23.229 -10.211 5.719 1.00 83.81 503 SER A N 1
ATOM 4073 C CA . SER A 1 503 ? -24.042 -11.257 5.085 1.00 83.81 503 SER A CA 1
ATOM 4074 C C . SER A 1 503 ? -25.051 -10.696 4.077 1.00 83.81 503 SER A C 1
ATOM 4076 O O . SER A 1 503 ? -25.386 -11.385 3.108 1.00 83.81 503 SER A O 1
ATOM 4078 N N . VAL A 1 504 ? -25.471 -9.438 4.260 1.00 89.50 504 VAL A N 1
ATOM 4079 C CA . VAL A 1 504 ? -26.399 -8.729 3.363 1.00 89.50 504 VAL A CA 1
ATOM 4080 C C . VAL A 1 504 ? -25.704 -8.064 2.173 1.00 89.50 504 VAL A C 1
ATOM 4082 O O . VAL A 1 504 ? -26.373 -7.625 1.235 1.00 89.50 504 VAL A O 1
ATOM 4085 N N . ILE A 1 505 ? -24.369 -7.994 2.198 1.00 95.25 505 ILE A N 1
ATOM 4086 C CA . ILE A 1 505 ? -23.567 -7.406 1.129 1.00 95.25 505 ILE A CA 1
ATOM 4087 C C . ILE A 1 505 ? -23.353 -8.458 0.040 1.00 95.25 505 ILE A C 1
ATOM 4089 O O . ILE A 1 505 ? -22.819 -9.551 0.260 1.00 95.25 505 ILE A O 1
ATOM 4093 N N . GLU A 1 506 ? -23.831 -8.130 -1.156 1.00 97.31 506 GLU A N 1
ATOM 4094 C CA . GLU A 1 506 ? -23.834 -9.032 -2.303 1.00 97.31 506 GLU A CA 1
ATOM 4095 C C . GLU A 1 506 ? -22.551 -8.922 -3.117 1.00 97.31 506 GLU A C 1
ATOM 4097 O O . GLU A 1 506 ? -22.051 -9.939 -3.589 1.00 97.31 506 GLU A O 1
ATOM 4102 N N . ASP A 1 507 ? -22.054 -7.701 -3.316 1.00 97.88 507 ASP A N 1
ATOM 4103 C CA . ASP A 1 507 ? -20.925 -7.404 -4.196 1.00 97.88 507 ASP A CA 1
ATOM 4104 C C . ASP A 1 507 ? -20.309 -6.029 -3.870 1.00 97.88 507 ASP A C 1
ATOM 4106 O O . ASP A 1 507 ? -20.941 -5.188 -3.223 1.00 97.88 507 ASP A O 1
ATOM 4110 N N . VAL A 1 508 ? -19.084 -5.786 -4.332 1.00 97.56 508 VAL A N 1
ATOM 4111 C CA . VAL A 1 508 ? -18.368 -4.510 -4.188 1.00 97.56 508 VAL A CA 1
ATOM 4112 C C . VAL A 1 508 ? -17.672 -4.134 -5.491 1.00 97.56 508 VAL A C 1
ATOM 4114 O O . VAL A 1 508 ? -17.298 -5.008 -6.256 1.00 97.56 508 VAL A O 1
ATOM 4117 N N . ASN A 1 509 ? -17.484 -2.840 -5.750 1.00 95.38 509 ASN A N 1
ATOM 4118 C CA . ASN A 1 509 ? -16.878 -2.354 -6.988 1.00 95.38 509 ASN A CA 1
ATOM 4119 C C . ASN A 1 509 ? -15.989 -1.133 -6.735 1.00 95.38 509 ASN A C 1
ATOM 4121 O O . ASN A 1 509 ? -16.417 -0.148 -6.125 1.00 95.38 509 ASN A O 1
ATOM 4125 N N . ILE A 1 510 ? -14.766 -1.177 -7.259 1.00 96.50 510 ILE A N 1
ATOM 4126 C CA . ILE A 1 510 ? -13.774 -0.107 -7.143 1.00 96.50 510 ILE A CA 1
ATOM 4127 C C . ILE A 1 510 ? -13.614 0.629 -8.484 1.00 96.50 510 ILE A C 1
ATOM 4129 O O . ILE A 1 510 ? -13.662 -0.014 -9.532 1.00 96.50 510 ILE A O 1
ATOM 4133 N N . PRO A 1 511 ? -13.422 1.959 -8.495 1.00 93.56 511 PRO A N 1
ATOM 4134 C CA . PRO A 1 511 ? -12.961 2.683 -9.677 1.00 93.56 511 PRO A CA 1
ATOM 4135 C C . PRO A 1 511 ? -11.678 2.085 -10.265 1.00 93.56 511 PRO A C 1
ATOM 4137 O O . PRO A 1 511 ? -10.679 1.944 -9.557 1.00 93.56 511 PRO A O 1
ATOM 4140 N N . VAL A 1 512 ? -11.680 1.791 -11.567 1.00 88.69 512 VAL A N 1
ATOM 4141 C CA . VAL A 1 512 ? -10.509 1.241 -12.281 1.00 88.69 512 VAL A CA 1
ATOM 4142 C C . VAL A 1 512 ? -9.939 2.201 -13.328 1.00 88.69 512 VAL A C 1
ATOM 4144 O O . VAL A 1 512 ? -8.736 2.160 -13.591 1.00 88.69 512 VAL A O 1
ATOM 4147 N N . SER A 1 513 ? -10.746 3.122 -13.863 1.00 81.00 513 SER A N 1
ATOM 4148 C CA . SER A 1 513 ? -10.296 4.109 -14.853 1.00 81.00 513 SER A CA 1
ATOM 4149 C C . SER A 1 513 ? -11.017 5.457 -14.763 1.00 81.00 513 SER A C 1
ATOM 4151 O O . SER A 1 513 ? -12.132 5.560 -14.244 1.00 81.00 513 SER A O 1
ATOM 4153 N N . PHE A 1 514 ? -10.372 6.493 -15.302 1.00 72.81 514 PHE A N 1
ATOM 4154 C CA . PHE A 1 514 ? -10.909 7.838 -15.503 1.00 72.81 514 PHE A CA 1
ATOM 4155 C C . PHE A 1 514 ? -11.269 8.089 -16.974 1.00 72.81 514 PHE A C 1
ATOM 4157 O O . PHE A 1 514 ? -10.582 7.602 -17.866 1.00 72.81 514 PHE A O 1
ATOM 4164 N N . ALA A 1 515 ? -12.314 8.887 -17.225 1.00 57.62 515 ALA A N 1
ATOM 4165 C CA . ALA A 1 515 ? -12.834 9.146 -18.572 1.00 57.62 515 ALA A CA 1
ATOM 4166 C C . ALA A 1 515 ? -12.031 10.217 -19.329 1.00 57.62 515 ALA A C 1
ATOM 4168 O O . ALA A 1 515 ? -11.777 10.034 -20.516 1.00 57.62 515 ALA A O 1
ATOM 4169 N N . LYS A 1 516 ? -11.666 11.320 -18.648 1.00 59.06 516 LYS A N 1
ATOM 4170 C CA . LYS A 1 516 ? -10.810 12.454 -19.075 1.00 59.06 516 LYS A CA 1
ATOM 4171 C C . LYS A 1 516 ? -10.568 13.399 -17.880 1.00 59.06 516 LYS A C 1
ATOM 4173 O O . LYS A 1 516 ? -11.360 13.398 -16.937 1.00 59.06 516 LYS A O 1
ATOM 4178 N N . TRP A 1 517 ? -9.492 14.193 -17.924 1.00 52.75 517 TRP A N 1
ATOM 4179 C CA . TRP A 1 517 ? -9.123 15.189 -16.892 1.00 52.75 517 TRP A CA 1
ATOM 4180 C C . TRP A 1 517 ? -9.589 16.632 -17.215 1.00 52.75 517 TRP A C 1
ATOM 4182 O O . TRP A 1 517 ? -9.290 17.574 -16.477 1.00 52.75 517 TRP A O 1
ATOM 4192 N N . ASP A 1 518 ? -10.388 16.787 -18.276 1.00 47.12 518 ASP A N 1
ATOM 4193 C CA . ASP A 1 518 ? -10.845 18.057 -18.844 1.00 47.12 518 ASP A CA 1
ATOM 4194 C C . ASP A 1 518 ? -12.389 18.123 -18.876 1.00 47.12 518 ASP A C 1
ATOM 4196 O O . ASP A 1 518 ? -13.068 17.111 -19.065 1.00 47.12 518 ASP A O 1
ATOM 4200 N N . TRP A 1 519 ? -12.972 19.312 -18.673 1.00 44.97 519 TRP A N 1
ATOM 4201 C CA . TRP A 1 519 ? -14.429 19.493 -18.592 1.00 44.97 519 TRP A CA 1
ATOM 4202 C C . TRP A 1 519 ? -15.177 19.026 -19.847 1.00 44.97 519 TRP A C 1
ATOM 4204 O O . TRP A 1 519 ? -14.925 19.470 -20.968 1.00 44.97 519 TRP A O 1
ATOM 4214 N N . LEU A 1 520 ? -16.223 18.239 -19.593 1.00 44.00 520 LEU A N 1
ATOM 4215 C CA . LEU A 1 520 ? -17.401 18.110 -20.438 1.00 44.00 520 LEU A CA 1
ATOM 4216 C C . LEU A 1 520 ? -18.003 19.501 -20.678 1.00 44.00 520 LEU A C 1
ATOM 4218 O O . LEU A 1 520 ? -18.626 20.078 -19.787 1.00 44.00 520 LEU A O 1
ATOM 4222 N N . ASN A 1 521 ? -17.890 20.012 -21.900 1.00 39.91 521 ASN A N 1
ATOM 4223 C CA . ASN A 1 521 ? -18.975 20.825 -22.424 1.00 39.91 521 ASN A CA 1
ATOM 4224 C C . ASN A 1 521 ? -20.162 19.860 -22.609 1.00 39.91 521 ASN A C 1
ATOM 4226 O O . ASN A 1 521 ? -20.038 18.947 -23.428 1.00 39.91 521 ASN A O 1
ATOM 4230 N N . PRO A 1 522 ? -21.276 19.993 -21.866 1.00 43.00 522 PRO A N 1
ATOM 4231 C CA . PRO A 1 522 ? -22.422 19.092 -22.017 1.00 43.00 522 PRO A CA 1
ATOM 4232 C C . PRO A 1 522 ? -23.001 19.088 -23.445 1.00 43.00 522 PRO A C 1
ATOM 4234 O O . PRO A 1 522 ? -23.731 18.166 -23.797 1.00 43.00 522 PRO A O 1
ATOM 4237 N N . ASP A 1 523 ? -22.630 20.075 -24.269 1.00 43.81 523 ASP A N 1
ATOM 4238 C CA . ASP A 1 523 ? -23.107 20.271 -25.638 1.00 43.81 523 ASP A CA 1
ATOM 4239 C C . ASP A 1 523 ? -22.118 19.828 -26.745 1.00 43.81 523 ASP A C 1
ATOM 4241 O O . ASP A 1 523 ? -22.390 20.084 -27.919 1.00 43.81 523 ASP A O 1
ATOM 4245 N N . ASP A 1 524 ? -20.979 19.186 -26.430 1.00 45.00 524 ASP A N 1
ATOM 4246 C CA . ASP A 1 524 ? -20.020 18.697 -27.447 1.00 45.00 524 ASP A CA 1
ATOM 4247 C C . ASP A 1 524 ? -20.062 17.157 -27.615 1.00 45.00 524 ASP A C 1
ATOM 4249 O O . ASP A 1 524 ? -19.313 16.430 -26.955 1.00 45.00 524 ASP A O 1
ATOM 4253 N N . PRO A 1 525 ? -20.910 16.628 -28.522 1.00 41.59 525 PRO A N 1
ATOM 4254 C CA . PRO A 1 525 ? -21.035 15.192 -28.776 1.00 41.59 525 PRO A CA 1
ATOM 4255 C C . PRO A 1 525 ? -19.839 14.578 -29.526 1.00 41.59 525 PRO A C 1
ATOM 4257 O O . PRO A 1 525 ? -19.846 13.374 -29.761 1.00 41.59 525 PRO A O 1
ATOM 4260 N N . GLN A 1 526 ? -18.827 15.363 -29.928 1.00 40.53 526 GLN A N 1
ATOM 4261 C CA . GLN A 1 526 ? -17.631 14.854 -30.622 1.00 40.53 526 GLN A CA 1
ATOM 4262 C C . GLN A 1 526 ? -16.432 14.612 -29.691 1.00 40.53 526 GLN A C 1
ATOM 4264 O O . GLN A 1 526 ? -15.406 14.114 -30.147 1.00 40.53 526 GLN A O 1
ATOM 4269 N N . LYS A 1 527 ? -16.534 14.933 -28.393 1.00 44.56 527 LYS A N 1
ATOM 4270 C CA . LYS A 1 527 ? -15.429 14.770 -27.423 1.00 44.56 527 LYS A CA 1
ATOM 4271 C C . LYS A 1 527 ? -15.684 13.741 -26.323 1.00 44.56 527 LYS A C 1
ATOM 4273 O O . LYS A 1 527 ? -14.819 13.539 -25.468 1.00 44.56 527 LYS A O 1
ATOM 4278 N N . SER A 1 528 ? -16.818 13.048 -26.382 1.00 37.44 528 SER A N 1
ATOM 4279 C CA . SER A 1 528 ? -17.228 11.988 -25.454 1.00 37.44 528 SER A CA 1
ATOM 4280 C C . SER A 1 528 ? -16.529 10.641 -25.672 1.00 37.44 528 SER A C 1
ATOM 4282 O O . SER A 1 528 ? -16.960 9.651 -25.088 1.00 37.44 528 SER A O 1
ATOM 4284 N N . GLU A 1 529 ? -15.498 10.560 -26.520 1.00 40.66 529 GLU A N 1
ATOM 4285 C CA . GLU A 1 529 ? -14.776 9.297 -26.688 1.00 40.66 529 GLU A CA 1
ATOM 4286 C C . GLU A 1 529 ? -13.955 8.978 -25.427 1.00 40.66 529 GLU A C 1
ATOM 4288 O O . GLU A 1 529 ? -13.220 9.861 -24.955 1.00 40.66 529 GLU A O 1
ATOM 4293 N N . PRO A 1 530 ? -14.116 7.770 -24.855 1.00 41.31 530 PRO A N 1
ATOM 4294 C CA . PRO A 1 530 ? -13.434 7.358 -23.635 1.00 41.31 530 PRO A CA 1
ATOM 4295 C C . PRO A 1 530 ? -11.920 7.319 -23.851 1.00 41.31 530 PRO A C 1
ATOM 4297 O O . PRO A 1 530 ? -11.449 6.901 -24.905 1.00 41.31 530 PRO A O 1
ATOM 4300 N N . LEU A 1 531 ? -11.143 7.747 -22.852 1.00 44.69 531 LEU A N 1
ATOM 4301 C CA . LEU A 1 531 ? -9.752 7.313 -22.772 1.00 44.69 531 LEU A CA 1
ATOM 4302 C C . LEU A 1 531 ? -9.756 5.873 -22.267 1.00 44.69 531 LEU A C 1
ATOM 4304 O O . LEU A 1 531 ? -10.201 5.591 -21.155 1.00 44.69 531 LEU A O 1
ATOM 4308 N N . ASP A 1 532 ? -9.296 4.973 -23.122 1.00 46.88 532 ASP A N 1
ATOM 4309 C CA . ASP A 1 532 ? -9.341 3.543 -22.882 1.00 46.88 532 ASP A CA 1
ATOM 4310 C C . ASP A 1 532 ? -8.570 3.148 -21.607 1.00 46.88 532 ASP A C 1
ATOM 4312 O O . ASP A 1 532 ? -7.403 3.510 -21.409 1.00 46.88 532 ASP A O 1
ATOM 4316 N N . ALA A 1 533 ? -9.213 2.368 -20.736 1.00 45.41 533 ALA A N 1
ATOM 4317 C CA . ALA A 1 533 ? -8.524 1.665 -19.660 1.00 45.41 533 ALA A CA 1
ATOM 4318 C C . ALA A 1 533 ? -7.607 0.571 -20.249 1.00 45.41 533 ALA A C 1
ATOM 4320 O O . ALA A 1 533 ? -7.889 0.080 -21.344 1.00 45.41 533 ALA A O 1
ATOM 4321 N N . PRO A 1 534 ? -6.592 0.076 -19.510 1.00 43.38 534 PRO A N 1
ATOM 4322 C CA . PRO A 1 534 ? -5.745 -1.043 -19.950 1.00 43.38 534 PRO A CA 1
ATOM 4323 C C . PRO A 1 534 ? -6.488 -2.337 -20.363 1.00 43.38 534 PRO A C 1
ATOM 4325 O O . PRO A 1 534 ? -5.844 -3.237 -20.887 1.00 43.38 534 PRO A O 1
ATOM 4328 N N . GLY A 1 535 ? -7.809 -2.449 -20.140 1.00 42.72 535 GLY A N 1
ATOM 4329 C CA . GLY A 1 535 ? -8.670 -3.562 -20.586 1.00 42.72 535 GLY A CA 1
ATOM 4330 C C . GLY A 1 535 ? -9.796 -3.197 -21.574 1.00 42.72 535 GLY A C 1
ATOM 4331 O O . GLY A 1 535 ? -10.428 -4.087 -22.149 1.00 42.72 535 GLY A O 1
ATOM 4332 N N . GLU A 1 536 ? -10.053 -1.905 -21.802 1.00 47.44 536 GLU A N 1
ATOM 4333 C CA . GLU A 1 536 ? -11.207 -1.406 -22.579 1.00 47.44 536 GLU A CA 1
ATOM 4334 C C . GLU A 1 536 ? -10.809 -0.780 -23.927 1.00 47.44 536 GLU A C 1
ATOM 4336 O O . GLU A 1 536 ? -11.649 -0.169 -24.580 1.00 47.44 536 GLU A O 1
ATOM 4341 N N . MET A 1 537 ? -9.551 -0.954 -24.365 1.00 50.53 537 MET A N 1
ATOM 4342 C CA . MET A 1 537 ? -9.039 -0.360 -25.607 1.00 50.53 537 MET A CA 1
ATOM 4343 C C . MET A 1 537 ? -9.791 -0.814 -26.854 1.00 50.53 537 MET A C 1
ATOM 4345 O O . MET A 1 537 ? -9.449 -1.824 -27.471 1.00 50.53 537 MET A O 1
ATOM 4349 N N . GLN A 1 538 ? -10.773 -0.010 -27.259 1.00 39.84 538 GLN A N 1
ATOM 4350 C CA . GLN A 1 538 ? -11.392 -0.070 -28.581 1.00 39.84 538 GLN A CA 1
ATOM 4351 C C . GLN A 1 538 ? -11.072 1.168 -29.428 1.00 39.84 538 GLN A C 1
ATOM 4353 O O . GLN A 1 538 ? -11.265 1.119 -30.645 1.00 39.84 538 GLN A O 1
ATOM 4358 N N . SER A 1 539 ? -10.576 2.264 -28.836 1.00 43.38 539 SER A N 1
ATOM 4359 C CA . SER A 1 539 ? -10.292 3.497 -29.573 1.00 43.38 539 SER A CA 1
ATOM 4360 C C . SER A 1 539 ? -8.875 3.513 -30.167 1.00 43.38 539 SER A C 1
ATOM 4362 O O . SER A 1 539 ? -7.902 3.030 -29.593 1.00 43.38 539 SER A O 1
ATOM 4364 N N . THR A 1 540 ? -8.734 4.118 -31.347 1.00 43.94 540 THR A N 1
ATOM 4365 C CA . THR A 1 540 ? -7.435 4.419 -31.979 1.00 43.94 540 THR A CA 1
ATOM 4366 C C . THR A 1 540 ? -6.842 5.754 -31.499 1.00 43.94 540 THR A C 1
ATOM 4368 O O . THR A 1 540 ? -5.838 6.228 -32.041 1.00 43.94 540 THR A O 1
ATOM 4371 N N . THR A 1 541 ? -7.491 6.429 -30.544 1.00 51.00 541 THR A N 1
ATOM 4372 C CA . THR A 1 541 ? -7.182 7.810 -30.155 1.00 51.00 541 THR A CA 1
ATOM 4373 C C . THR A 1 541 ? -6.105 7.872 -29.080 1.00 51.00 541 THR A C 1
ATOM 4375 O O . THR A 1 541 ? -6.372 7.913 -27.886 1.00 51.00 541 THR A O 1
ATOM 4378 N N . ARG A 1 542 ? -4.852 7.937 -29.534 1.00 64.00 542 ARG A N 1
ATOM 4379 C CA . ARG A 1 542 ? -3.686 8.255 -28.697 1.00 64.00 542 ARG A CA 1
ATOM 4380 C C . ARG A 1 542 ? -3.804 9.665 -28.120 1.00 64.00 542 ARG A C 1
ATOM 4382 O O . ARG A 1 542 ? -4.215 10.573 -28.853 1.00 64.00 542 ARG A O 1
ATOM 4389 N N . TRP A 1 543 ? -3.372 9.887 -26.878 1.00 66.19 543 TRP A N 1
ATOM 4390 C CA . TRP A 1 543 ? -3.276 11.252 -26.353 1.00 66.19 543 TRP A CA 1
ATOM 4391 C C . TRP A 1 543 ? -2.257 12.058 -27.173 1.00 66.19 543 TRP A C 1
ATOM 4393 O O . TRP A 1 543 ? -1.171 11.577 -27.502 1.00 66.19 543 TRP A O 1
ATOM 4403 N N . GLN A 1 544 ? -2.639 13.269 -27.579 1.00 63.00 544 GLN A N 1
ATOM 4404 C CA . GLN A 1 544 ? -1.884 14.063 -28.558 1.00 63.00 544 GLN A CA 1
ATOM 4405 C C . GLN A 1 544 ? -1.060 15.198 -27.931 1.00 63.00 544 GLN A C 1
ATOM 4407 O O . GLN A 1 544 ? -0.352 15.871 -28.671 1.00 63.00 544 GLN A O 1
ATOM 4412 N N . GLY A 1 545 ? -1.154 15.428 -26.617 1.00 62.66 545 GLY A N 1
ATOM 4413 C CA . GLY A 1 545 ? -0.545 16.581 -25.946 1.00 62.66 545 GLY A CA 1
ATOM 4414 C C . GLY A 1 545 ? -1.492 17.270 -24.954 1.00 62.66 545 GLY A C 1
ATOM 4415 O O . GLY A 1 545 ? -2.673 16.945 -24.881 1.00 62.66 545 GLY A O 1
ATOM 4416 N N . TRP A 1 546 ? -0.973 18.245 -24.195 1.00 68.19 546 TRP A N 1
ATOM 4417 C CA . TRP A 1 546 ? -1.732 19.101 -23.261 1.00 68.19 546 TRP A CA 1
ATOM 4418 C C . TRP A 1 546 ? -3.046 19.634 -23.829 1.00 68.19 546 TRP A C 1
ATOM 4420 O O . TRP A 1 546 ? -3.075 20.223 -24.911 1.00 68.19 546 TRP A O 1
ATOM 4430 N N . GLU A 1 547 ? -4.102 19.533 -23.027 1.00 65.75 547 GLU A N 1
ATOM 4431 C CA . GLU A 1 547 ? -5.466 19.846 -23.458 1.00 65.75 547 GLU A CA 1
ATOM 4432 C C . GLU A 1 547 ? -5.956 21.236 -23.002 1.00 65.75 547 GLU A C 1
ATOM 4434 O O . GLU A 1 547 ? -6.972 21.726 -23.488 1.00 65.75 547 GLU A O 1
ATOM 4439 N N . GLY A 1 548 ? -5.175 21.950 -22.177 1.00 70.25 548 GLY A N 1
ATOM 4440 C CA . GLY A 1 548 ? -5.460 23.336 -21.778 1.00 70.25 548 GLY A CA 1
ATOM 4441 C C . GLY A 1 548 ? -5.938 23.520 -20.338 1.00 70.25 548 GLY A C 1
ATOM 4442 O O . GLY A 1 548 ? -5.913 24.654 -19.865 1.00 70.25 548 GLY A O 1
ATOM 4443 N N . ILE A 1 549 ? -6.317 22.446 -19.639 1.00 77.31 549 ILE A N 1
ATOM 4444 C CA . ILE A 1 549 ? -6.886 22.483 -18.283 1.00 77.31 549 ILE A CA 1
ATOM 4445 C C . ILE A 1 549 ? -5.953 21.781 -17.290 1.00 77.31 549 ILE A C 1
ATOM 4447 O O . ILE A 1 549 ? -5.413 20.715 -17.562 1.00 77.31 549 ILE A O 1
ATOM 4451 N N . GLY A 1 550 ? -5.764 22.361 -16.104 1.00 82.50 550 GLY A N 1
ATOM 4452 C CA . GLY A 1 550 ? -4.998 21.738 -15.022 1.00 82.50 550 GLY A CA 1
ATOM 4453 C C . GLY A 1 550 ? -5.068 22.534 -13.721 1.00 82.50 550 GLY A C 1
ATOM 4454 O O . GLY A 1 550 ? -5.898 23.437 -13.605 1.00 82.50 550 GLY A O 1
ATOM 4455 N N . PRO A 1 551 ? -4.194 22.241 -12.742 1.00 88.00 551 PRO A N 1
ATOM 4456 C CA . PRO A 1 551 ? -4.197 22.898 -11.439 1.00 88.00 551 PRO A CA 1
ATOM 4457 C C . PRO A 1 551 ? -4.347 24.423 -11.492 1.00 88.00 551 PRO A C 1
ATOM 4459 O O . PRO A 1 551 ? -3.593 25.114 -12.177 1.00 88.00 551 PRO A O 1
ATOM 4462 N N . GLY A 1 552 ? -5.310 24.948 -10.732 1.00 85.56 552 GLY A N 1
ATOM 4463 C CA . GLY A 1 552 ? -5.645 26.376 -10.696 1.00 85.56 552 GLY A CA 1
ATOM 4464 C C . GLY A 1 552 ? -6.720 26.815 -11.698 1.00 85.56 552 GLY A C 1
ATOM 4465 O O . GLY A 1 552 ? -7.236 27.923 -11.557 1.00 85.56 552 GLY A O 1
ATOM 4466 N N . ASP A 1 553 ? -7.106 25.966 -12.656 1.00 86.88 553 ASP A N 1
ATOM 4467 C CA . ASP A 1 553 ? -8.253 26.211 -13.537 1.00 86.88 553 ASP A CA 1
ATOM 4468 C C . ASP A 1 553 ? -9.578 25.820 -12.841 1.00 86.88 553 ASP A C 1
ATOM 4470 O O . ASP A 1 553 ? -9.652 24.730 -12.263 1.00 86.88 553 ASP A O 1
ATOM 4474 N N . PRO A 1 554 ? -10.646 26.644 -12.900 1.00 84.81 554 PRO A N 1
ATOM 4475 C CA . PRO A 1 554 ? -11.972 26.304 -12.362 1.00 84.81 554 PRO A CA 1
ATOM 4476 C C . PRO A 1 554 ? -12.578 25.006 -12.917 1.00 84.81 554 PRO A C 1
ATOM 4478 O O . PRO A 1 554 ? -13.446 24.409 -12.284 1.00 84.81 554 PRO A O 1
ATOM 4481 N N . ASN A 1 555 ? -12.127 24.569 -14.092 1.00 81.69 555 ASN A N 1
ATOM 4482 C CA . ASN A 1 555 ? -12.578 23.360 -14.768 1.00 81.69 555 ASN A CA 1
ATOM 4483 C C . ASN A 1 555 ? -11.651 22.159 -14.535 1.00 81.69 555 ASN A C 1
ATOM 4485 O O . ASN A 1 555 ? -11.868 21.096 -15.108 1.00 81.69 555 ASN A O 1
ATOM 4489 N N . TYR A 1 556 ? -10.615 22.285 -13.708 1.00 85.62 556 TYR A N 1
ATOM 4490 C CA . TYR A 1 556 ? -9.776 21.141 -13.376 1.00 85.62 556 TYR A CA 1
ATOM 4491 C C . TYR A 1 556 ? -10.561 20.114 -12.558 1.00 85.62 556 TYR A C 1
ATOM 4493 O O . TYR A 1 556 ? -11.097 20.452 -11.501 1.00 85.62 556 TYR A O 1
ATOM 4501 N N . GLY A 1 557 ? -10.642 18.871 -13.031 1.00 85.25 557 GLY A N 1
ATOM 4502 C CA . GLY A 1 557 ? -11.437 17.834 -12.383 1.00 85.25 557 GLY A CA 1
ATOM 4503 C C . GLY A 1 557 ? -11.092 16.423 -12.841 1.00 85.25 557 GLY A C 1
ATOM 4504 O O . GLY A 1 557 ? -10.272 16.225 -13.731 1.00 85.25 557 GLY A O 1
ATOM 4505 N N . ALA A 1 558 ? -11.739 15.442 -12.217 1.00 84.81 558 ALA A N 1
ATOM 4506 C CA . ALA A 1 558 ? -11.613 14.027 -12.546 1.00 84.81 558 ALA A CA 1
ATOM 4507 C C . ALA A 1 558 ? -12.993 13.357 -12.600 1.00 84.81 558 ALA A C 1
ATOM 4509 O O . ALA A 1 558 ? -13.882 13.659 -11.800 1.00 84.81 558 ALA A O 1
ATOM 4510 N N . GLU A 1 559 ? -13.170 12.405 -13.513 1.00 82.75 559 GLU A N 1
ATOM 4511 C CA . GLU A 1 559 ? -14.400 11.621 -13.641 1.00 82.75 559 GLU A CA 1
ATOM 4512 C C . GLU A 1 559 ? -14.087 10.140 -13.797 1.00 82.75 559 GLU A C 1
ATOM 4514 O O . GLU A 1 559 ? -13.368 9.753 -14.717 1.00 82.75 559 GLU A O 1
ATOM 4519 N N . VAL A 1 560 ? -14.641 9.314 -12.906 1.00 84.62 560 VAL A N 1
ATOM 4520 C CA . VAL A 1 560 ? -14.531 7.855 -13.002 1.00 84.62 560 VAL A CA 1
ATOM 4521 C C . VAL A 1 560 ? -15.310 7.373 -14.223 1.00 84.62 560 VAL A C 1
ATOM 4523 O O . VAL A 1 560 ? -16.488 7.693 -14.376 1.00 84.62 560 VAL A O 1
ATOM 4526 N N . HIS A 1 561 ? -14.643 6.597 -15.073 1.00 81.25 561 HIS A N 1
ATOM 4527 C CA . HIS A 1 561 ? -15.229 5.993 -16.264 1.00 81.25 561 HIS A CA 1
ATOM 4528 C C . HIS A 1 561 ? -15.811 4.616 -15.966 1.00 81.25 561 HIS A C 1
ATOM 4530 O O . HIS A 1 561 ? -16.990 4.371 -16.219 1.00 81.25 561 HIS A O 1
ATOM 4536 N N . ALA A 1 562 ? -14.985 3.740 -15.391 1.00 82.94 562 ALA A N 1
ATOM 4537 C CA . ALA A 1 562 ? -15.331 2.350 -15.159 1.00 82.94 562 ALA A CA 1
ATOM 4538 C C . ALA A 1 562 ? -15.075 1.923 -13.711 1.00 82.94 562 ALA A C 1
ATOM 4540 O O . ALA A 1 562 ? -14.188 2.429 -13.011 1.00 82.94 562 ALA A O 1
ATOM 4541 N N . TRP A 1 563 ? -15.867 0.941 -13.289 1.00 90.31 563 TRP A N 1
ATOM 4542 C CA . TRP A 1 563 ? -15.751 0.244 -12.014 1.00 90.31 563 TRP A CA 1
ATOM 4543 C C . TRP A 1 563 ? -15.547 -1.243 -12.279 1.00 90.31 563 TRP A C 1
ATOM 4545 O O . TRP A 1 563 ? -16.106 -1.774 -13.236 1.00 90.31 563 TRP A O 1
ATOM 4555 N N . GLY A 1 564 ? -14.802 -1.912 -11.409 1.00 91.94 564 GLY A N 1
ATOM 4556 C CA . GLY A 1 564 ? -14.616 -3.355 -11.478 1.00 91.94 564 GLY A CA 1
ATOM 4557 C C . GLY A 1 564 ? -14.086 -3.936 -10.175 1.00 91.94 564 GLY A C 1
ATOM 4558 O O . GLY A 1 564 ? -14.157 -3.311 -9.115 1.00 91.94 564 GLY A O 1
ATOM 4559 N N . HIS A 1 565 ? -13.507 -5.128 -10.282 1.00 95.38 565 HIS A N 1
ATOM 4560 C CA . HIS A 1 565 ? -13.072 -5.953 -9.153 1.00 95.38 565 HIS A CA 1
ATOM 4561 C C . HIS A 1 565 ? -11.552 -6.148 -9.111 1.00 95.38 565 HIS A C 1
ATOM 4563 O O . HIS A 1 565 ? -11.077 -7.219 -8.735 1.00 95.38 565 HIS A O 1
ATOM 4569 N N . ASP A 1 5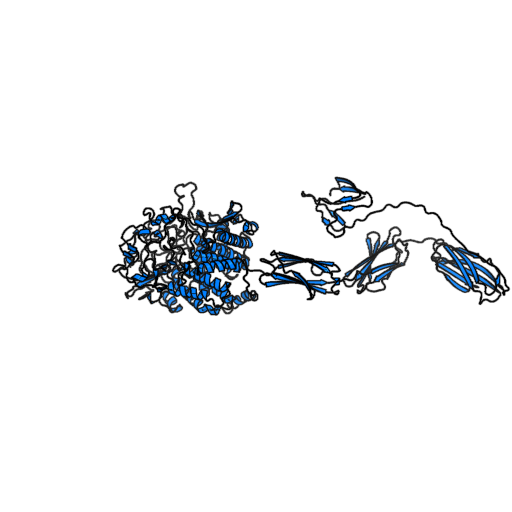66 ? -10.769 -5.140 -9.517 1.00 95.94 566 ASP A N 1
ATOM 4570 C CA . ASP A 1 566 ? -9.304 -5.239 -9.490 1.00 95.94 566 ASP A CA 1
ATOM 4571 C C . ASP A 1 566 ? -8.817 -5.520 -8.060 1.00 95.94 566 ASP A C 1
ATOM 4573 O O . ASP A 1 566 ? -8.858 -4.671 -7.163 1.00 95.94 566 ASP A O 1
ATOM 4577 N N . VAL A 1 567 ? -8.349 -6.752 -7.858 1.00 96.88 567 VAL A N 1
ATOM 4578 C CA . VAL A 1 567 ? -8.002 -7.296 -6.544 1.00 96.88 567 VAL A CA 1
ATOM 4579 C C . VAL A 1 567 ? -6.840 -6.538 -5.903 1.00 96.88 567 VAL A C 1
ATOM 4581 O O . VAL A 1 567 ? -6.810 -6.346 -4.685 1.00 96.88 567 VAL A O 1
ATOM 4584 N N . GLY A 1 568 ? -5.893 -6.063 -6.713 1.00 95.19 568 GLY A N 1
ATOM 4585 C CA . GLY A 1 568 ? -4.751 -5.303 -6.221 1.00 95.19 568 GLY A CA 1
ATOM 4586 C C . GLY A 1 568 ? -5.143 -3.911 -5.742 1.00 95.19 568 GLY A C 1
ATOM 4587 O O . GLY A 1 568 ? -4.694 -3.476 -4.677 1.00 95.19 568 GLY A O 1
ATOM 4588 N N . LEU A 1 569 ? -6.014 -3.237 -6.496 1.00 97.31 569 LEU A N 1
ATOM 4589 C CA . LEU A 1 569 ? -6.576 -1.932 -6.133 1.00 97.31 569 LEU A CA 1
ATOM 4590 C C . LEU A 1 569 ? -7.425 -2.035 -4.871 1.00 97.31 569 LEU A C 1
ATOM 4592 O O . LEU A 1 569 ? -7.269 -1.221 -3.961 1.00 97.31 569 LEU A O 1
ATOM 4596 N N . ILE A 1 570 ? -8.250 -3.077 -4.768 1.00 98.00 570 ILE A N 1
ATOM 4597 C CA . ILE A 1 570 ? -9.034 -3.355 -3.565 1.00 98.00 570 ILE A CA 1
ATOM 4598 C C . ILE A 1 570 ? -8.119 -3.581 -2.359 1.00 98.00 570 ILE A C 1
ATOM 4600 O O . ILE A 1 570 ? -8.313 -2.963 -1.312 1.00 98.00 570 ILE A O 1
ATOM 4604 N N . GLY A 1 571 ? -7.077 -4.402 -2.509 1.00 98.31 571 GLY A N 1
ATOM 4605 C CA . GLY A 1 571 ? -6.094 -4.611 -1.451 1.00 98.31 571 GLY A CA 1
ATOM 4606 C C . GLY A 1 571 ? -5.409 -3.309 -1.023 1.00 98.31 571 GLY A C 1
ATOM 4607 O O . GLY A 1 571 ? -5.165 -3.097 0.166 1.00 98.31 571 GLY A O 1
ATOM 4608 N N . ALA A 1 572 ? -5.076 -2.414 -1.957 1.00 98.50 572 ALA A N 1
ATOM 4609 C CA . ALA A 1 572 ? -4.520 -1.097 -1.636 1.00 98.50 572 ALA A CA 1
ATOM 4610 C C . ALA A 1 572 ? -5.536 -0.199 -0.908 1.00 98.50 572 ALA A C 1
ATOM 4612 O O . ALA A 1 572 ? -5.189 0.391 0.113 1.00 98.50 572 ALA A O 1
ATOM 4613 N N . PHE A 1 573 ? -6.791 -0.152 -1.363 1.00 98.75 573 PHE A N 1
ATOM 4614 C CA . PHE A 1 573 ? -7.833 0.662 -0.739 1.00 98.75 573 PHE A CA 1
ATOM 4615 C C . PHE A 1 573 ? -8.163 0.213 0.687 1.00 98.75 573 PHE A C 1
ATOM 4617 O O . PHE A 1 573 ? -8.248 1.049 1.582 1.00 98.75 573 PHE A O 1
ATOM 4624 N N . VAL A 1 574 ? -8.254 -1.097 0.935 1.00 98.81 574 VAL A N 1
ATOM 4625 C CA . VAL A 1 574 ? -8.439 -1.634 2.292 1.00 98.81 574 VAL A CA 1
ATOM 4626 C C . VAL A 1 574 ? -7.303 -1.191 3.216 1.00 98.81 574 VAL A C 1
ATOM 4628 O O . VAL A 1 574 ? -7.562 -0.731 4.326 1.00 98.81 574 VAL A O 1
ATOM 4631 N N . LYS A 1 575 ? -6.046 -1.238 2.753 1.00 98.75 575 LYS A N 1
ATOM 4632 C CA . LYS A 1 575 ? -4.913 -0.702 3.524 1.00 98.75 575 LYS A CA 1
ATOM 4633 C C . LYS A 1 575 ? -5.054 0.805 3.772 1.00 98.75 575 LYS A C 1
ATOM 4635 O O . LYS A 1 575 ? -4.794 1.241 4.891 1.00 98.75 575 LYS A O 1
ATOM 4640 N N . CYS A 1 576 ? -5.516 1.595 2.795 1.00 98.69 576 CYS A N 1
ATOM 4641 C CA . CYS A 1 576 ? -5.824 3.013 3.018 1.00 98.69 576 CYS A CA 1
ATOM 4642 C C . CYS A 1 576 ? -6.858 3.206 4.135 1.00 98.69 576 CYS A C 1
ATOM 4644 O O . CYS A 1 576 ? -6.635 4.043 5.002 1.00 98.69 576 CYS A O 1
ATOM 4646 N N . LEU A 1 577 ? -7.962 2.448 4.125 1.00 98.75 577 LEU A N 1
ATOM 4647 C CA . LEU A 1 577 ? -9.030 2.540 5.130 1.00 98.75 577 LEU A CA 1
ATOM 4648 C C . LEU A 1 577 ? -8.503 2.237 6.537 1.00 98.75 577 LEU A C 1
ATOM 4650 O O . LEU A 1 577 ? -8.717 3.033 7.452 1.00 98.75 577 LEU A O 1
ATOM 4654 N N . ILE A 1 578 ? -7.748 1.141 6.678 1.00 98.56 578 ILE A N 1
ATOM 4655 C CA . ILE A 1 578 ? -7.108 0.741 7.938 1.00 98.56 578 ILE A CA 1
ATOM 4656 C C . ILE A 1 578 ? -6.188 1.864 8.424 1.00 98.56 578 ILE A C 1
ATOM 4658 O O . ILE A 1 578 ? -6.384 2.420 9.500 1.00 98.56 578 ILE A O 1
ATOM 4662 N N . PHE A 1 579 ? -5.198 2.268 7.626 1.00 98.62 579 PHE A N 1
ATOM 4663 C CA . PHE A 1 579 ? -4.204 3.232 8.098 1.00 98.62 579 PHE A CA 1
ATOM 4664 C C . PHE A 1 579 ? -4.744 4.651 8.263 1.00 98.62 579 PHE A C 1
ATOM 4666 O O . PHE A 1 579 ? -4.259 5.385 9.126 1.00 98.62 579 PHE A O 1
ATOM 4673 N N . TYR A 1 580 ? -5.765 5.036 7.499 1.00 98.56 580 TYR A N 1
ATOM 4674 C CA . TYR A 1 580 ? -6.473 6.287 7.729 1.00 98.56 580 TYR A CA 1
ATOM 4675 C C . TYR A 1 580 ? -7.169 6.267 9.092 1.00 98.56 580 TYR A C 1
ATOM 4677 O O . TYR A 1 580 ? -6.899 7.151 9.905 1.00 98.56 580 TYR A O 1
ATOM 4685 N N . ARG A 1 581 ? -7.947 5.218 9.402 1.00 97.31 581 ARG A N 1
ATOM 4686 C CA . ARG A 1 581 ? -8.579 5.027 10.719 1.00 97.31 581 ARG A CA 1
ATOM 4687 C C . ARG A 1 581 ? -7.555 5.047 11.852 1.00 97.31 581 ARG A C 1
ATOM 4689 O O . ARG A 1 581 ? -7.700 5.813 12.802 1.00 97.31 581 ARG A O 1
ATOM 4696 N N . GLN A 1 582 ? -6.495 4.249 11.739 1.00 96.12 582 GLN A N 1
ATOM 4697 C CA . GLN A 1 582 ? -5.446 4.174 12.757 1.00 96.12 582 GLN A CA 1
ATOM 4698 C C . GLN A 1 582 ? -4.758 5.532 12.967 1.00 96.12 582 GLN A C 1
ATOM 4700 O O . GLN A 1 582 ? -4.435 5.906 14.096 1.00 96.12 582 GLN A O 1
ATOM 4705 N N . GLY A 1 583 ? -4.557 6.304 11.896 1.00 97.00 583 GLY A N 1
ATOM 4706 C CA . GLY A 1 583 ? -4.050 7.669 11.981 1.00 97.00 583 GLY A CA 1
ATOM 4707 C C . GLY A 1 583 ? -5.021 8.633 12.675 1.00 97.00 583 GLY A C 1
ATOM 4708 O O . GLY A 1 583 ? -4.580 9.393 13.538 1.00 97.00 583 GLY A O 1
ATOM 4709 N N . LEU A 1 584 ? -6.325 8.565 12.372 1.00 96.50 584 LEU A N 1
ATOM 4710 C CA . LEU A 1 584 ? -7.355 9.376 13.040 1.00 96.50 584 LEU A CA 1
ATOM 4711 C C . LEU A 1 584 ? -7.344 9.141 14.552 1.00 96.50 584 LEU A C 1
ATOM 4713 O O . LEU A 1 584 ? -7.284 10.099 15.321 1.00 96.50 584 LEU A O 1
ATOM 4717 N N . LEU A 1 585 ? -7.332 7.869 14.965 1.00 93.38 585 LEU A N 1
ATOM 4718 C CA . LEU A 1 585 ? -7.306 7.468 16.372 1.00 93.38 585 LEU A CA 1
ATOM 4719 C C . LEU A 1 585 ? -6.020 7.922 17.069 1.00 93.38 585 LEU A C 1
ATOM 4721 O O . LEU A 1 585 ? -6.071 8.536 18.133 1.00 93.38 585 LEU A O 1
ATOM 4725 N N . LYS A 1 586 ? -4.858 7.670 16.455 1.00 93.38 586 LYS A N 1
ATOM 4726 C CA . LYS A 1 586 ? -3.553 8.018 17.034 1.00 93.38 586 LYS A CA 1
ATOM 4727 C C . LYS A 1 586 ? -3.369 9.525 17.220 1.00 93.38 586 LYS A C 1
ATOM 4729 O O . LYS A 1 586 ? -2.754 9.948 18.199 1.00 93.38 586 LYS A O 1
ATOM 4734 N N . HIS A 1 587 ? -3.842 10.329 16.269 1.00 94.69 587 HIS A N 1
ATOM 4735 C CA . HIS A 1 587 ? -3.625 11.781 16.259 1.00 94.69 587 HIS A CA 1
ATOM 4736 C C . HIS A 1 587 ? -4.829 12.583 16.759 1.00 94.69 587 HIS A C 1
ATOM 4738 O O . HIS A 1 587 ? -4.742 13.805 16.835 1.00 94.69 587 HIS A O 1
ATOM 4744 N N . ASN A 1 588 ? -5.925 11.912 17.131 1.00 92.38 588 ASN A N 1
ATOM 4745 C CA . ASN A 1 588 ? -7.181 12.529 17.560 1.00 92.38 588 ASN A CA 1
ATOM 4746 C C . ASN A 1 588 ? -7.716 13.553 16.536 1.00 92.38 588 ASN A C 1
ATOM 4748 O O . ASN A 1 588 ? -8.110 14.667 16.884 1.00 92.38 588 ASN A O 1
ATOM 4752 N N . HIS A 1 589 ? -7.662 13.190 15.252 1.00 94.50 589 HIS A N 1
ATOM 4753 C CA . HIS A 1 589 ? -8.196 13.991 14.148 1.00 94.50 589 HIS A CA 1
ATOM 4754 C C . HIS A 1 589 ? -9.639 13.570 13.825 1.00 94.50 589 HIS A C 1
ATOM 4756 O O . HIS A 1 589 ? -10.016 12.417 14.019 1.00 94.50 589 HIS A O 1
ATOM 4762 N N . THR A 1 590 ? -10.442 14.494 13.297 1.00 91.25 590 THR A N 1
ATOM 4763 C CA . THR A 1 590 ? -11.857 14.260 12.951 1.00 91.25 590 THR A CA 1
ATOM 4764 C C . THR A 1 590 ? -12.070 14.202 11.442 1.00 91.25 590 THR A C 1
ATOM 4766 O O . THR A 1 590 ? -11.802 15.196 10.769 1.00 91.25 590 THR A O 1
ATOM 4769 N N . ALA A 1 591 ? -12.622 13.105 10.934 1.00 93.81 591 ALA A N 1
ATOM 4770 C CA . ALA A 1 591 ? -12.949 12.920 9.519 1.00 93.81 591 ALA A CA 1
ATOM 4771 C C . ALA A 1 591 ? -14.443 13.141 9.212 1.00 93.81 591 ALA A C 1
ATOM 4773 O O . ALA A 1 591 ? -15.236 13.400 10.121 1.00 93.81 591 ALA A O 1
ATOM 4774 N N . ARG A 1 592 ? -14.834 13.020 7.933 1.00 94.25 592 ARG A N 1
ATOM 4775 C CA . ARG A 1 592 ? -16.247 13.050 7.503 1.00 94.25 592 ARG A CA 1
ATOM 4776 C C . ARG A 1 592 ? -17.068 11.914 8.120 1.00 94.25 592 ARG A C 1
ATOM 4778 O O . ARG A 1 592 ? -18.236 12.131 8.438 1.00 94.25 592 ARG A O 1
ATOM 4785 N N . PHE A 1 593 ? -16.474 10.731 8.275 1.00 94.69 593 PHE A N 1
ATOM 4786 C CA . PHE A 1 593 ? -17.111 9.561 8.879 1.00 94.69 593 PHE A CA 1
ATOM 4787 C C . PHE A 1 593 ? -16.440 9.199 10.204 1.00 94.69 593 PHE A C 1
ATOM 4789 O O . PHE A 1 593 ? -15.274 9.518 10.444 1.00 94.69 593 PHE A O 1
ATOM 4796 N N . GLU A 1 594 ? -17.179 8.528 11.086 1.00 90.94 594 GLU A N 1
ATOM 4797 C CA . GLU A 1 594 ? -16.612 8.035 12.339 1.00 90.94 594 GLU A CA 1
ATOM 4798 C C . GLU A 1 594 ? -15.596 6.904 12.091 1.00 90.94 594 GLU A C 1
ATOM 4800 O O . GLU A 1 594 ? -15.742 6.161 11.120 1.00 90.94 594 GLU A O 1
ATOM 4805 N N . PRO A 1 595 ? -14.575 6.724 12.954 1.00 91.56 595 PRO A N 1
ATOM 4806 C CA . PRO A 1 595 ? -13.540 5.704 12.764 1.00 91.56 595 PRO A CA 1
ATOM 4807 C C . PRO A 1 595 ? -14.078 4.294 12.470 1.00 91.56 595 PRO A C 1
ATOM 4809 O O . PRO A 1 595 ? -13.501 3.574 11.655 1.00 91.56 595 PRO A O 1
ATOM 4812 N N . GLU A 1 596 ? -15.198 3.907 13.084 1.00 87.75 596 GLU A N 1
ATOM 4813 C CA . GLU A 1 596 ? -15.826 2.597 12.873 1.00 87.75 596 GLU A CA 1
ATOM 4814 C C . GLU A 1 596 ? -16.324 2.388 11.438 1.00 87.75 596 GLU A C 1
ATOM 4816 O O . GLU A 1 596 ? -16.239 1.274 10.926 1.00 87.75 596 GLU A O 1
ATOM 4821 N N . PHE A 1 597 ? -16.750 3.442 10.739 1.00 95.94 597 PHE A N 1
ATOM 4822 C CA . PHE A 1 597 ? -17.156 3.346 9.336 1.00 95.94 597 PHE A CA 1
ATOM 4823 C C . PHE A 1 597 ? -16.040 2.769 8.460 1.00 95.94 597 PHE A C 1
ATOM 4825 O O . PHE A 1 597 ? -16.272 1.839 7.690 1.00 95.94 597 PHE A O 1
ATOM 4832 N N . TYR A 1 598 ? -14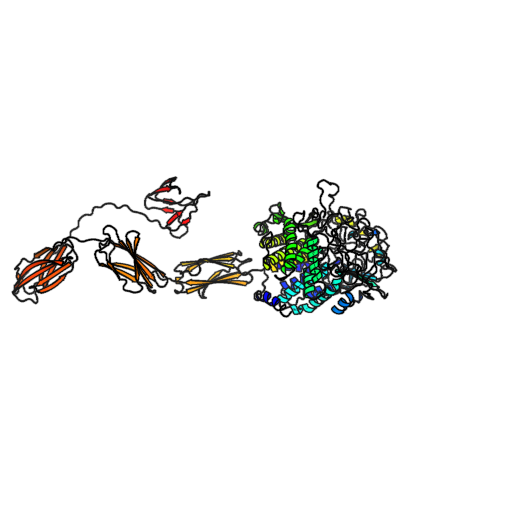.808 3.258 8.617 1.00 97.56 598 TYR A N 1
ATOM 4833 C CA . TYR A 1 598 ? -13.676 2.788 7.816 1.00 97.56 598 TYR A CA 1
ATOM 4834 C C . TYR A 1 598 ? -13.296 1.335 8.146 1.00 97.56 598 TYR A C 1
ATOM 4836 O O . TYR A 1 598 ? -12.950 0.583 7.233 1.00 97.56 598 TYR A O 1
ATOM 4844 N N . LYS A 1 599 ? -13.418 0.919 9.420 1.00 94.25 599 LYS A N 1
ATOM 4845 C CA . LYS A 1 599 ? -13.221 -0.479 9.848 1.00 94.25 599 LYS A CA 1
ATOM 4846 C C . LYS A 1 599 ? -14.231 -1.402 9.170 1.00 94.25 599 LYS A C 1
ATOM 4848 O O . LYS A 1 599 ? -13.835 -2.361 8.510 1.00 94.25 599 LYS A O 1
ATOM 4853 N N . TYR A 1 600 ? -15.524 -1.100 9.281 1.00 94.75 600 TYR A N 1
ATOM 4854 C CA . TYR A 1 600 ? -16.564 -1.965 8.720 1.00 94.75 600 TYR A CA 1
ATOM 4855 C C . TYR A 1 600 ? -16.621 -1.917 7.192 1.00 94.75 600 TYR A C 1
ATOM 4857 O O . TYR A 1 600 ? -16.901 -2.943 6.578 1.00 94.75 600 TYR A O 1
ATOM 4865 N N . LEU A 1 601 ? -16.256 -0.800 6.554 1.00 98.00 601 LEU A N 1
ATOM 4866 C CA . LEU A 1 601 ? -16.077 -0.768 5.102 1.00 98.00 601 LEU A CA 1
ATOM 4867 C C . LEU A 1 601 ? -14.926 -1.686 4.667 1.00 98.00 601 LEU A C 1
ATOM 4869 O O . LEU A 1 601 ? -15.100 -2.495 3.760 1.00 98.00 601 LEU A O 1
ATOM 4873 N N . ALA A 1 602 ? -13.770 -1.627 5.337 1.00 98.38 602 ALA A N 1
ATOM 4874 C CA . ALA A 1 602 ? -12.658 -2.540 5.065 1.00 98.38 602 ALA A CA 1
ATOM 4875 C C . ALA A 1 602 ? -13.070 -4.012 5.252 1.00 98.38 602 ALA A C 1
ATOM 4877 O O . ALA A 1 602 ? -12.792 -4.844 4.384 1.00 98.38 602 ALA A O 1
ATOM 4878 N N . LYS A 1 603 ? -13.799 -4.313 6.335 1.00 95.50 603 LYS A N 1
ATOM 4879 C CA . LYS A 1 603 ? -14.356 -5.641 6.623 1.00 95.50 603 LYS A CA 1
ATOM 4880 C C . LYS A 1 603 ? -15.271 -6.137 5.503 1.00 95.50 603 LYS A C 1
ATOM 4882 O O . LYS A 1 603 ? -15.064 -7.224 4.966 1.00 95.50 603 LYS A O 1
ATOM 4887 N N . ALA A 1 604 ? -16.255 -5.317 5.131 1.00 96.12 604 ALA A N 1
ATOM 4888 C CA . ALA A 1 604 ? -17.226 -5.597 4.082 1.00 96.12 604 ALA A CA 1
ATOM 4889 C C . ALA A 1 604 ? -16.546 -5.924 2.753 1.00 96.12 604 ALA A C 1
ATOM 4891 O O . ALA A 1 604 ? -16.907 -6.898 2.093 1.00 96.12 604 ALA A O 1
ATOM 4892 N N . ILE A 1 605 ? -15.523 -5.150 2.387 1.00 98.38 605 ILE A N 1
ATOM 4893 C CA . ILE A 1 605 ? -14.750 -5.364 1.166 1.00 98.38 605 ILE A CA 1
ATOM 4894 C C . ILE A 1 605 ? -14.011 -6.702 1.219 1.00 98.38 605 ILE A C 1
ATOM 4896 O O . ILE A 1 605 ? -14.145 -7.507 0.298 1.00 98.38 605 ILE A O 1
ATOM 4900 N N . LEU A 1 606 ? -13.254 -6.963 2.288 1.00 98.44 606 LEU A N 1
ATOM 4901 C CA . LEU A 1 606 ? -12.481 -8.200 2.423 1.00 98.44 606 LEU A CA 1
ATOM 4902 C C . LEU A 1 606 ? -13.379 -9.441 2.426 1.00 98.44 606 LEU A C 1
ATOM 4904 O O . LEU A 1 606 ? -13.058 -10.424 1.761 1.00 98.44 606 LEU A O 1
ATOM 4908 N N . ASP A 1 607 ? -14.501 -9.400 3.146 1.00 96.69 607 ASP A N 1
ATOM 4909 C CA . ASP A 1 607 ? -15.448 -10.515 3.220 1.00 96.69 607 ASP A CA 1
ATOM 4910 C C . ASP A 1 607 ? -16.150 -10.772 1.896 1.00 96.69 607 ASP A C 1
ATOM 4912 O O . ASP A 1 607 ? -16.238 -11.923 1.470 1.00 96.69 607 ASP A O 1
ATOM 4916 N N . THR A 1 608 ? -16.602 -9.715 1.224 1.00 97.69 608 THR A N 1
ATOM 4917 C CA . THR A 1 608 ? -17.281 -9.841 -0.068 1.00 97.69 608 THR A CA 1
ATOM 4918 C C . THR A 1 608 ? -16.325 -10.370 -1.129 1.00 97.69 608 THR A C 1
ATOM 4920 O O . THR A 1 608 ? -16.661 -11.306 -1.853 1.00 97.69 608 THR A O 1
ATOM 4923 N N . MET A 1 609 ? -15.097 -9.845 -1.172 1.00 98.19 609 MET A N 1
ATOM 4924 C CA . MET A 1 609 ? -14.083 -10.321 -2.108 1.00 98.19 609 MET A CA 1
ATOM 4925 C C . MET A 1 609 ? -13.703 -11.779 -1.856 1.00 98.19 609 MET A C 1
ATOM 4927 O O . MET A 1 609 ? -13.621 -12.567 -2.796 1.00 98.19 609 MET A O 1
ATOM 4931 N N . TRP A 1 610 ? -13.525 -12.164 -0.591 1.00 97.88 610 TRP A N 1
ATOM 4932 C CA . TRP A 1 610 ? -13.222 -13.546 -0.231 1.00 97.88 610 TRP A CA 1
ATOM 4933 C C . TRP A 1 610 ? -14.372 -14.505 -0.559 1.00 97.88 610 TRP A C 1
ATOM 4935 O O . TRP A 1 610 ? -14.141 -15.615 -1.027 1.00 97.88 610 TRP A O 1
ATOM 4945 N N . LYS A 1 611 ? -15.620 -14.085 -0.333 1.00 96.06 611 LYS A N 1
ATOM 4946 C CA . LYS A 1 611 ? -16.819 -14.880 -0.623 1.00 96.06 611 LYS A CA 1
ATOM 4947 C C . LYS A 1 611 ? -17.022 -15.096 -2.124 1.00 96.06 611 LYS A C 1
ATOM 4949 O O . LYS A 1 611 ? -17.359 -16.206 -2.525 1.00 96.06 611 LYS A O 1
ATOM 4954 N N . ASN A 1 612 ? -16.839 -14.052 -2.931 1.00 96.56 612 ASN A N 1
ATOM 4955 C CA . ASN A 1 612 ? -17.250 -14.058 -4.336 1.00 96.56 612 ASN A CA 1
ATOM 4956 C C . ASN A 1 612 ? -16.119 -14.399 -5.316 1.00 96.56 612 ASN A C 1
ATOM 4958 O O . ASN A 1 612 ? -16.396 -14.934 -6.386 1.00 96.56 612 ASN A O 1
ATOM 4962 N N . PHE A 1 613 ? -14.865 -14.084 -4.973 1.00 97.75 613 PHE A N 1
ATOM 4963 C CA . PHE A 1 613 ? -13.738 -14.109 -5.919 1.00 97.75 613 PHE A CA 1
ATOM 4964 C C . PHE A 1 613 ? -12.560 -14.970 -5.462 1.00 97.75 613 PHE A C 1
ATOM 4966 O O . PHE A 1 613 ? -11.516 -14.999 -6.114 1.00 97.75 613 PHE A O 1
ATOM 4973 N N . LYS A 1 614 ? -12.692 -15.693 -4.347 1.00 97.31 614 LYS A N 1
ATOM 4974 C CA . LYS A 1 614 ? -11.720 -16.728 -3.997 1.00 97.31 614 LYS A CA 1
ATOM 4975 C C . LYS A 1 614 ? -11.783 -17.860 -5.028 1.00 97.31 614 LYS A C 1
ATOM 4977 O O . LYS A 1 614 ? -12.857 -18.356 -5.360 1.00 97.31 614 LYS A O 1
ATOM 4982 N N . THR A 1 615 ? -10.619 -18.290 -5.495 1.00 96.25 615 THR A N 1
ATOM 4983 C CA . THR A 1 615 ? -10.430 -19.435 -6.390 1.00 96.25 615 THR A CA 1
ATOM 4984 C C . THR A 1 615 ? -9.628 -20.526 -5.674 1.00 96.25 615 THR A C 1
ATOM 4986 O O . THR A 1 615 ? -9.084 -20.304 -4.591 1.00 96.25 615 THR A O 1
ATOM 4989 N N . ASP A 1 616 ? -9.489 -21.702 -6.289 1.00 90.25 616 ASP A N 1
ATOM 4990 C CA . ASP A 1 616 ? -8.600 -22.760 -5.775 1.00 90.25 616 ASP A CA 1
ATOM 4991 C C . ASP A 1 616 ? -7.113 -22.353 -5.802 1.00 90.25 616 ASP A C 1
ATOM 4993 O O . ASP A 1 616 ? -6.274 -22.973 -5.152 1.00 90.25 616 ASP A O 1
ATOM 4997 N N . ILE A 1 617 ? -6.776 -21.314 -6.573 1.00 92.19 617 ILE A N 1
ATOM 4998 C CA . ILE A 1 617 ? -5.408 -20.829 -6.776 1.00 92.19 617 ILE A CA 1
ATOM 4999 C C . ILE A 1 617 ? -5.090 -19.658 -5.844 1.00 92.19 617 ILE A C 1
ATOM 5001 O O . ILE A 1 617 ? -3.942 -19.528 -5.429 1.00 92.19 617 ILE A O 1
ATOM 5005 N N . GLY A 1 618 ? -6.067 -18.806 -5.531 1.00 96.38 618 GLY A N 1
ATOM 5006 C CA . GLY A 1 618 ? -5.875 -17.552 -4.807 1.00 96.38 618 GLY A CA 1
ATOM 5007 C C . GLY A 1 618 ? -7.155 -16.721 -4.789 1.00 96.38 618 GLY A C 1
ATOM 5008 O O . GLY A 1 618 ? -8.218 -17.216 -4.423 1.00 96.38 618 GLY A O 1
ATOM 5009 N N . ILE A 1 619 ? -7.064 -15.453 -5.178 1.00 97.62 619 ILE A N 1
ATOM 5010 C CA . ILE A 1 619 ? -8.209 -14.551 -5.313 1.00 97.62 619 ILE A CA 1
ATOM 5011 C C . ILE A 1 619 ? -8.159 -13.828 -6.661 1.00 97.62 619 ILE A C 1
ATOM 5013 O O . ILE A 1 619 ? -7.151 -13.219 -7.016 1.00 97.62 619 ILE A O 1
ATOM 5017 N N . SER A 1 620 ? -9.225 -13.915 -7.450 1.00 97.44 620 SER A N 1
ATOM 5018 C CA . SER A 1 620 ? -9.273 -13.329 -8.789 1.00 97.44 620 SER A CA 1
ATOM 5019 C C . SER A 1 620 ? -10.710 -13.111 -9.243 1.00 97.44 620 SER A C 1
ATOM 5021 O O . SER A 1 620 ? -11.586 -13.937 -8.989 1.00 97.44 620 SER A O 1
ATOM 5023 N N . ALA A 1 621 ? -10.939 -12.003 -9.940 1.00 95.75 621 ALA A N 1
ATOM 5024 C CA . ALA A 1 621 ? -12.205 -11.706 -10.585 1.00 95.75 621 ALA A CA 1
ATOM 5025 C C . ALA A 1 621 ? -12.055 -11.808 -12.112 1.00 95.75 621 ALA A C 1
ATOM 5027 O O . ALA A 1 621 ? -10.982 -11.495 -12.637 1.00 95.75 621 ALA A O 1
ATOM 5028 N N . PRO A 1 622 ? -13.102 -12.232 -12.842 1.00 94.38 622 PRO A N 1
ATOM 5029 C CA . PRO A 1 622 ? -13.106 -12.165 -14.296 1.00 94.38 622 PRO A CA 1
ATOM 5030 C C . PRO A 1 622 ? -12.936 -10.724 -14.795 1.00 94.38 622 PRO A C 1
ATOM 5032 O O . PRO A 1 622 ? -13.634 -9.820 -14.342 1.00 94.38 622 PRO A O 1
ATOM 5035 N N . GLU A 1 623 ? -12.046 -10.522 -15.760 1.00 91.12 623 GLU A N 1
ATOM 5036 C CA . GLU A 1 623 ? -11.827 -9.247 -16.442 1.00 91.12 623 GLU A CA 1
ATOM 5037 C C . GLU A 1 623 ? -11.914 -9.437 -17.959 1.00 91.12 623 GLU A C 1
ATOM 5039 O O . GLU A 1 623 ? -11.378 -10.398 -18.515 1.00 91.12 623 GLU A O 1
ATOM 5044 N N . VAL A 1 624 ? -12.600 -8.517 -18.637 1.00 88.75 624 VAL A N 1
ATOM 5045 C CA . VAL A 1 624 ? -12.689 -8.508 -20.100 1.00 88.75 624 VAL A CA 1
ATOM 5046 C C . VAL A 1 624 ? -11.509 -7.715 -20.655 1.00 88.75 624 VAL A C 1
ATOM 5048 O O . VAL A 1 624 ? -11.272 -6.580 -20.250 1.00 88.75 624 VAL A O 1
ATOM 5051 N N . ARG A 1 625 ? -10.772 -8.317 -21.589 1.00 88.56 625 ARG A N 1
ATOM 5052 C CA . ARG A 1 625 ? -9.560 -7.773 -22.212 1.00 88.56 625 ARG A CA 1
ATOM 5053 C C . ARG A 1 625 ? -9.785 -7.441 -23.672 1.00 88.56 625 ARG A C 1
ATOM 5055 O O . ARG A 1 625 ? -9.195 -8.043 -24.569 1.00 88.56 625 ARG A O 1
ATOM 5062 N N . THR A 1 626 ? -10.688 -6.496 -23.919 1.00 84.06 626 THR A N 1
ATOM 5063 C CA . THR A 1 626 ? -11.007 -6.065 -25.292 1.00 84.06 626 THR A CA 1
ATOM 5064 C C . THR A 1 626 ? -9.784 -5.506 -26.023 1.00 84.06 626 THR A C 1
ATOM 5066 O O . THR A 1 626 ? -9.674 -5.657 -27.238 1.00 84.06 626 THR A O 1
ATOM 5069 N N . ASP A 1 627 ? -8.805 -4.997 -25.273 1.00 84.12 627 ASP A N 1
ATOM 5070 C CA . ASP A 1 627 ? -7.493 -4.576 -25.752 1.00 84.12 627 ASP A CA 1
ATOM 5071 C C . ASP A 1 627 ? -6.709 -5.697 -26.468 1.00 84.12 627 ASP A C 1
ATOM 5073 O O . ASP A 1 627 ? -5.848 -5.415 -27.301 1.00 84.12 627 ASP A O 1
ATOM 5077 N N . TYR A 1 628 ? -7.040 -6.977 -26.249 1.00 90.50 628 TYR A N 1
ATOM 5078 C CA . TYR A 1 628 ? -6.357 -8.111 -26.893 1.00 90.50 628 TYR A CA 1
ATOM 5079 C C . TYR A 1 628 ? -6.679 -8.245 -28.382 1.00 90.50 628 TYR A C 1
ATOM 5081 O O . TYR A 1 628 ? -6.046 -9.041 -29.081 1.00 90.50 628 TYR A O 1
ATOM 5089 N N . ILE A 1 629 ? -7.585 -7.424 -28.915 1.00 86.81 629 ILE A N 1
ATOM 5090 C CA . ILE A 1 629 ? -7.707 -7.222 -30.361 1.00 86.81 629 ILE A CA 1
ATOM 5091 C C . ILE A 1 629 ? -6.371 -6.765 -30.993 1.00 86.81 629 ILE A C 1
ATOM 5093 O O . ILE A 1 629 ? -6.056 -7.147 -32.126 1.00 86.81 629 ILE A O 1
ATOM 5097 N N . ARG A 1 630 ? -5.518 -6.060 -30.227 1.00 89.69 630 ARG A N 1
ATOM 5098 C CA . ARG A 1 630 ? -4.187 -5.565 -30.634 1.00 89.69 630 ARG A CA 1
ATOM 5099 C C . ARG A 1 630 ? -3.152 -6.664 -30.898 1.00 89.69 630 ARG A C 1
ATOM 5101 O O . ARG A 1 630 ? -2.112 -6.378 -31.488 1.00 89.69 630 ARG A O 1
ATOM 5108 N N . PHE A 1 631 ? -3.424 -7.925 -30.539 1.00 90.94 631 PHE A N 1
ATOM 5109 C CA . PHE A 1 631 ? -2.529 -9.043 -30.866 1.00 90.94 631 PHE A CA 1
ATOM 5110 C C . PHE A 1 631 ? -2.302 -9.183 -32.376 1.00 90.94 631 PHE A C 1
ATOM 5112 O O . PHE A 1 631 ? -1.176 -9.441 -32.804 1.00 90.94 631 PHE A O 1
ATOM 5119 N N . ASN A 1 632 ? -3.369 -9.026 -33.168 1.00 87.88 632 ASN A N 1
ATOM 5120 C CA . ASN A 1 632 ? -3.363 -9.318 -34.603 1.00 87.88 632 ASN A CA 1
ATOM 5121 C C . ASN A 1 632 ? -3.860 -8.156 -35.477 1.00 87.88 632 ASN A C 1
ATOM 5123 O O . ASN A 1 632 ? -3.563 -8.150 -36.671 1.00 87.88 632 ASN A O 1
ATOM 5127 N N . ASP A 1 633 ? -4.612 -7.192 -34.932 1.00 81.44 633 ASP A N 1
ATOM 5128 C CA . ASP A 1 633 ? -5.161 -6.099 -35.739 1.00 81.44 633 ASP A CA 1
ATOM 5129 C C . ASP A 1 633 ? -4.154 -4.957 -35.937 1.00 81.44 633 ASP A C 1
ATOM 5131 O O . ASP A 1 633 ? -4.001 -4.052 -35.110 1.00 81.44 633 ASP A O 1
ATOM 5135 N N . THR A 1 634 ? -3.497 -4.976 -37.096 1.00 79.44 634 THR A N 1
ATOM 5136 C CA . THR A 1 634 ? -2.534 -3.951 -37.507 1.00 79.44 634 THR A CA 1
ATOM 5137 C C . THR A 1 634 ? -3.166 -2.597 -37.841 1.00 79.44 634 THR A C 1
ATOM 5139 O O . THR A 1 634 ? -2.432 -1.642 -38.081 1.00 79.44 634 THR A O 1
ATOM 5142 N N . ASN A 1 635 ? -4.497 -2.481 -37.898 1.00 75.31 635 ASN A N 1
ATOM 5143 C CA . ASN A 1 635 ? -5.162 -1.185 -38.067 1.00 75.31 635 ASN A CA 1
ATOM 5144 C C . ASN A 1 635 ? -5.273 -0.422 -36.741 1.00 75.31 635 ASN A C 1
ATOM 5146 O O . ASN A 1 635 ? -5.360 0.803 -36.758 1.00 75.31 635 ASN A O 1
ATOM 5150 N N . ILE A 1 636 ? -5.255 -1.138 -35.611 1.00 71.44 636 ILE A N 1
ATOM 5151 C CA . ILE A 1 636 ? -5.349 -0.555 -34.266 1.00 71.44 636 ILE A CA 1
ATOM 5152 C C . ILE A 1 636 ? -3.949 -0.237 -33.736 1.00 71.44 636 ILE A C 1
ATOM 5154 O O . ILE A 1 636 ? -3.684 0.878 -33.288 1.00 71.44 636 ILE A O 1
ATOM 5158 N N . SER A 1 637 ? -3.017 -1.191 -33.828 1.00 81.69 637 SER A N 1
ATOM 5159 C CA . SER A 1 637 ? -1.627 -0.970 -33.421 1.00 81.69 637 SER A CA 1
ATOM 5160 C C . SER A 1 637 ? -0.642 -1.850 -34.172 1.00 81.69 637 SER A C 1
ATOM 5162 O O . SER A 1 637 ? -0.947 -2.991 -34.508 1.00 81.69 637 SER A O 1
ATOM 5164 N N . THR A 1 638 ? 0.572 -1.342 -34.382 1.00 90.00 638 THR A N 1
ATOM 5165 C CA . THR A 1 638 ? 1.651 -2.095 -35.030 1.00 90.00 638 THR A CA 1
ATOM 5166 C C . THR A 1 638 ? 2.963 -1.921 -34.292 1.00 90.00 638 THR A C 1
ATOM 5168 O O . THR A 1 638 ? 3.346 -0.797 -33.969 1.00 90.00 638 THR A O 1
ATOM 5171 N N . VAL A 1 639 ? 3.719 -3.005 -34.153 1.00 95.75 639 VAL A N 1
ATOM 5172 C CA . VAL A 1 639 ? 5.120 -2.944 -33.742 1.00 95.75 639 VAL A CA 1
ATOM 5173 C C . VAL A 1 639 ? 5.934 -2.434 -34.930 1.00 95.75 639 VAL A C 1
ATOM 5175 O O . VAL A 1 639 ? 6.123 -3.145 -35.919 1.00 95.75 639 VAL A O 1
ATOM 5178 N N . TYR A 1 640 ? 6.407 -1.190 -34.869 1.00 95.69 640 TYR A N 1
ATOM 5179 C CA . TYR A 1 640 ? 7.345 -0.672 -35.868 1.00 95.69 640 TYR A CA 1
ATOM 5180 C C . TYR A 1 640 ? 8.726 -1.293 -35.645 1.00 95.69 640 TYR A C 1
ATOM 5182 O O . TYR A 1 640 ? 9.293 -1.141 -34.570 1.00 95.69 640 TYR A O 1
ATOM 5190 N N . VAL A 1 641 ? 9.297 -1.970 -36.639 1.00 96.38 641 VAL A N 1
ATOM 5191 C CA . VAL A 1 641 ? 10.636 -2.570 -36.550 1.00 96.38 641 VAL A CA 1
ATOM 5192 C C . VAL A 1 641 ? 11.608 -1.779 -37.433 1.00 96.38 641 VAL A C 1
ATOM 5194 O O . VAL A 1 641 ? 11.536 -1.907 -38.658 1.00 96.38 641 VAL A O 1
ATOM 5197 N N . PRO A 1 642 ? 12.542 -0.987 -36.866 1.00 94.00 642 PRO A N 1
ATOM 5198 C CA . PRO A 1 642 ? 13.429 -0.143 -37.669 1.00 94.00 642 PRO A CA 1
ATOM 5199 C C . PRO A 1 642 ? 14.420 -0.920 -38.532 1.00 94.00 642 PRO A C 1
ATOM 5201 O O . PRO A 1 642 ? 14.790 -0.453 -39.607 1.00 94.00 642 PRO A O 1
ATOM 5204 N N . GLN A 1 643 ? 14.858 -2.097 -38.075 1.00 91.75 643 GLN A N 1
ATOM 5205 C CA . GLN A 1 643 ? 15.817 -2.953 -38.772 1.00 91.75 643 GLN A CA 1
ATOM 5206 C C . GLN A 1 643 ? 15.530 -4.431 -38.501 1.00 91.75 643 GLN A C 1
ATOM 5208 O O . GLN A 1 643 ? 15.126 -4.791 -37.398 1.00 91.75 643 GLN A O 1
ATOM 5213 N N . THR A 1 644 ? 15.783 -5.294 -39.488 1.00 92.94 644 THR A N 1
ATOM 5214 C CA . THR A 1 644 ? 15.629 -6.748 -39.332 1.00 92.94 644 THR A CA 1
ATOM 5215 C C . THR A 1 644 ? 16.611 -7.301 -38.291 1.00 92.94 644 THR A C 1
ATOM 5217 O O . THR A 1 644 ? 17.807 -7.008 -38.351 1.00 92.94 644 THR A O 1
ATOM 5220 N N . LYS A 1 645 ? 16.128 -8.147 -37.373 1.00 91.00 645 LYS A N 1
ATOM 5221 C CA . LYS A 1 645 ? 16.921 -8.821 -36.325 1.00 91.00 645 LYS A CA 1
ATOM 5222 C C . LYS A 1 645 ? 16.573 -10.307 -36.238 1.00 91.00 645 LYS A C 1
ATOM 5224 O O . LYS A 1 645 ? 15.480 -10.698 -36.635 1.00 91.00 645 LYS A O 1
ATOM 5229 N N . GLN A 1 646 ? 17.474 -11.146 -35.722 1.00 91.12 646 GLN A N 1
ATOM 5230 C CA . GLN A 1 646 ? 17.060 -12.470 -35.233 1.00 91.12 646 GLN A CA 1
ATOM 5231 C C . GLN A 1 646 ? 16.768 -12.389 -33.748 1.00 91.12 646 GLN A C 1
ATOM 5233 O O . GLN A 1 646 ? 17.497 -11.739 -33.009 1.00 91.12 646 GLN A O 1
ATOM 5238 N N . ILE A 1 647 ? 15.740 -13.103 -33.329 1.00 92.25 647 ILE A N 1
ATOM 5239 C CA . ILE A 1 647 ? 15.350 -13.290 -31.942 1.00 92.25 647 ILE A CA 1
ATOM 5240 C C . ILE A 1 647 ? 15.344 -14.809 -31.714 1.00 92.25 647 ILE A C 1
ATOM 5242 O O . ILE A 1 647 ? 14.666 -15.504 -32.470 1.00 92.25 647 ILE A O 1
ATOM 5246 N N . PRO A 1 648 ? 16.102 -15.366 -30.750 1.00 91.88 648 PRO A N 1
ATOM 5247 C CA . PRO A 1 648 ? 16.423 -16.797 -30.724 1.00 91.88 648 PRO A CA 1
ATOM 5248 C C . PRO A 1 648 ? 15.229 -17.756 -30.838 1.00 91.88 648 PRO A C 1
ATOM 5250 O O . PRO A 1 648 ? 15.249 -18.631 -31.702 1.00 91.88 648 PRO A O 1
ATOM 5253 N N . ASN A 1 649 ? 14.179 -17.562 -30.035 1.00 93.81 649 ASN A N 1
ATOM 5254 C CA . ASN A 1 649 ? 12.997 -18.438 -30.037 1.00 93.81 649 ASN A CA 1
ATOM 5255 C C . ASN A 1 649 ? 11.855 -17.960 -30.954 1.00 93.81 649 ASN A C 1
ATOM 5257 O O . ASN A 1 649 ? 10.830 -18.628 -31.049 1.00 93.81 649 ASN A O 1
ATOM 5261 N N . LEU A 1 650 ? 12.019 -16.824 -31.638 1.00 93.19 650 LEU A N 1
ATOM 5262 C CA . LEU A 1 650 ? 11.044 -16.281 -32.597 1.00 93.19 650 LEU A CA 1
ATOM 5263 C C . LEU A 1 650 ? 11.499 -16.475 -34.057 1.00 93.19 650 LEU A C 1
ATOM 5265 O O . LEU A 1 650 ? 10.676 -16.630 -34.954 1.00 93.19 650 LEU A O 1
ATOM 5269 N N . GLY A 1 651 ? 12.808 -16.472 -34.316 1.00 92.50 651 GLY A N 1
ATOM 5270 C CA . GLY A 1 651 ? 13.391 -16.454 -35.655 1.00 92.50 651 GLY A CA 1
ATOM 5271 C C . GLY A 1 651 ? 13.660 -15.033 -36.159 1.00 92.50 651 GLY A C 1
ATOM 5272 O O . GLY A 1 651 ? 14.145 -14.176 -35.420 1.00 92.50 651 GLY A O 1
ATOM 5273 N N . THR A 1 652 ? 13.400 -14.774 -37.443 1.00 93.69 652 THR A N 1
ATOM 5274 C CA . THR A 1 652 ? 13.687 -13.469 -38.059 1.00 93.69 652 THR A CA 1
ATOM 5275 C C . THR A 1 652 ? 12.559 -12.466 -37.818 1.00 93.69 652 THR A C 1
ATOM 5277 O O . THR A 1 652 ? 11.501 -12.560 -38.437 1.00 93.69 652 THR A O 1
ATOM 5280 N N . LEU A 1 653 ? 12.829 -11.442 -37.009 1.00 93.19 653 LEU A N 1
ATOM 5281 C CA . LEU A 1 653 ? 11.993 -10.254 -36.870 1.00 93.19 653 LEU A CA 1
ATOM 5282 C C . LEU A 1 653 ? 12.291 -9.291 -38.025 1.00 93.19 653 LEU A C 1
ATOM 5284 O O . LEU A 1 653 ? 13.365 -8.696 -38.095 1.00 93.19 653 LEU A O 1
ATOM 5288 N N . GLN A 1 654 ? 11.356 -9.168 -38.959 1.00 94.44 654 GLN A N 1
ATOM 5289 C CA . GLN A 1 654 ? 11.548 -8.426 -40.206 1.00 94.44 654 GLN A CA 1
ATOM 5290 C C . GLN A 1 654 ? 11.265 -6.917 -40.048 1.00 94.44 654 GLN A C 1
ATOM 5292 O O . GLN A 1 654 ? 10.343 -6.535 -39.334 1.00 94.44 654 GLN A O 1
ATOM 5297 N N . GLN A 1 655 ? 12.003 -6.068 -40.774 1.00 95.56 655 GLN A N 1
ATOM 5298 C CA . GLN A 1 655 ? 11.828 -4.606 -40.793 1.00 95.56 655 GLN A CA 1
ATOM 5299 C C . GLN A 1 655 ? 10.434 -4.153 -41.277 1.00 95.56 655 GLN A C 1
ATOM 5301 O O . GLN A 1 655 ? 9.892 -4.684 -42.250 1.00 95.56 655 GLN A O 1
ATOM 5306 N N . GLY A 1 656 ? 9.896 -3.098 -40.662 1.00 94.94 656 GLY A N 1
ATOM 5307 C CA . GLY A 1 656 ? 8.621 -2.454 -40.994 1.00 94.94 656 GLY A CA 1
ATOM 5308 C C . GLY A 1 656 ? 7.552 -2.690 -39.926 1.00 94.94 656 GLY A C 1
ATOM 5309 O O . GLY A 1 656 ? 7.854 -3.160 -38.835 1.00 94.94 656 GLY A O 1
ATOM 5310 N N . ASN A 1 657 ? 6.297 -2.374 -40.239 1.00 94.75 657 ASN A N 1
ATOM 5311 C CA . ASN A 1 657 ? 5.179 -2.586 -39.316 1.00 94.75 657 ASN A CA 1
ATOM 5312 C C . ASN A 1 657 ? 4.849 -4.077 -39.201 1.00 94.75 657 ASN A C 1
ATOM 5314 O O . ASN A 1 657 ? 4.749 -4.760 -40.222 1.00 94.75 657 ASN A O 1
ATOM 5318 N N . ARG A 1 658 ? 4.704 -4.576 -37.976 1.00 95.38 658 ARG A N 1
ATOM 5319 C CA . ARG A 1 658 ? 4.354 -5.966 -37.662 1.00 95.38 658 ARG A CA 1
ATOM 5320 C C . ARG A 1 658 ? 3.173 -6.026 -36.709 1.00 95.38 658 ARG A C 1
ATOM 5322 O O . ARG A 1 658 ? 2.980 -5.108 -35.909 1.00 95.38 658 ARG A O 1
ATOM 5329 N N . ALA A 1 659 ? 2.396 -7.101 -36.793 1.00 93.88 659 ALA A N 1
ATOM 5330 C CA . ALA A 1 659 ? 1.433 -7.411 -35.743 1.00 93.88 659 ALA A CA 1
ATOM 5331 C C . ALA A 1 659 ? 2.185 -7.802 -34.463 1.00 93.88 659 ALA A C 1
ATOM 5333 O O . ALA A 1 659 ? 3.287 -8.347 -34.530 1.00 93.88 659 ALA A O 1
ATOM 5334 N N . PHE A 1 660 ? 1.599 -7.554 -33.293 1.00 94.50 660 PHE A N 1
ATOM 5335 C CA . PHE A 1 660 ? 2.239 -7.898 -32.021 1.00 94.50 660 PHE A CA 1
ATOM 5336 C C . PHE A 1 660 ? 2.570 -9.399 -31.937 1.00 94.50 660 PHE A C 1
ATOM 5338 O O . PHE A 1 660 ? 3.688 -9.767 -31.572 1.00 94.50 660 PHE A O 1
ATOM 5345 N N . SER A 1 661 ? 1.657 -10.263 -32.389 1.00 92.44 661 SER A N 1
ATOM 5346 C CA . SER A 1 661 ? 1.850 -11.719 -32.445 1.00 92.44 661 SER A CA 1
ATOM 5347 C C . SER A 1 661 ? 3.010 -12.175 -33.340 1.00 92.44 661 SER A C 1
ATOM 5349 O O . SER A 1 661 ? 3.608 -13.211 -33.072 1.00 92.44 661 SER A O 1
ATOM 5351 N N . GLU A 1 662 ? 3.392 -11.400 -34.360 1.00 93.31 662 GLU A N 1
ATOM 5352 C CA . GLU A 1 662 ? 4.536 -11.707 -35.237 1.00 93.31 662 GLU A CA 1
ATOM 5353 C C . GLU A 1 662 ? 5.889 -11.387 -34.585 1.00 93.31 662 GLU A C 1
ATOM 5355 O O . GLU A 1 662 ? 6.945 -11.702 -35.134 1.00 93.31 662 GLU A O 1
ATOM 5360 N N . THR A 1 663 ? 5.871 -10.715 -33.435 1.00 94.56 663 THR A N 1
ATOM 5361 C CA . THR A 1 663 ? 7.075 -10.228 -32.749 1.00 94.56 663 THR A CA 1
ATOM 5362 C C . THR A 1 663 ? 7.355 -10.953 -31.439 1.00 94.56 663 THR A C 1
ATOM 5364 O O . THR A 1 663 ? 8.280 -10.581 -30.719 1.00 94.56 663 THR A O 1
ATOM 5367 N N . ARG A 1 664 ? 6.563 -11.982 -31.125 1.00 93.88 664 ARG A N 1
ATOM 5368 C CA . ARG A 1 664 ? 6.624 -12.754 -29.886 1.00 93.88 664 ARG A CA 1
ATOM 5369 C C . ARG A 1 664 ? 6.570 -14.253 -30.186 1.00 93.88 664 ARG A C 1
ATOM 5371 O O . ARG A 1 664 ? 5.903 -14.645 -31.142 1.00 93.88 664 ARG A O 1
ATOM 5378 N N . PRO A 1 665 ? 7.260 -15.103 -29.405 1.00 93.19 665 PRO A N 1
ATOM 5379 C CA . PRO A 1 665 ? 7.013 -16.539 -29.452 1.00 93.19 665 PRO A CA 1
ATOM 5380 C C . PRO A 1 665 ? 5.544 -16.867 -29.138 1.00 93.19 665 PRO A C 1
ATOM 5382 O O . PRO A 1 665 ? 4.793 -16.035 -28.626 1.00 93.19 665 PRO A O 1
ATOM 5385 N N . ASP A 1 666 ? 5.123 -18.100 -29.420 1.00 88.69 666 ASP A N 1
ATOM 5386 C CA . ASP A 1 666 ? 3.777 -18.540 -29.052 1.00 88.69 666 ASP A CA 1
ATOM 5387 C C . ASP A 1 666 ? 3.609 -18.543 -27.519 1.00 88.69 666 ASP A C 1
ATOM 5389 O O . ASP A 1 666 ? 4.484 -18.983 -26.766 1.00 88.69 666 ASP A O 1
ATOM 5393 N N . TYR A 1 667 ? 2.460 -18.052 -27.058 1.00 90.31 667 TYR A N 1
ATOM 5394 C CA . TYR A 1 667 ? 2.070 -18.067 -25.647 1.00 90.31 667 TYR A CA 1
ATOM 5395 C C . TYR A 1 667 ? 1.539 -19.442 -25.215 1.00 90.31 667 TYR A C 1
ATOM 5397 O O . TYR A 1 667 ? 1.426 -19.698 -24.017 1.00 90.31 667 TYR A O 1
ATOM 5405 N N . GLY A 1 668 ? 1.208 -20.317 -26.172 1.00 85.06 668 GLY A N 1
ATOM 5406 C CA . GLY A 1 668 ? 0.811 -21.708 -25.943 1.00 85.06 668 GLY A CA 1
ATOM 5407 C C . GLY A 1 668 ? -0.667 -21.928 -25.608 1.00 85.06 668 GLY A C 1
ATOM 5408 O O . GLY A 1 668 ? -1.115 -23.068 -25.620 1.00 85.06 668 GLY A O 1
ATOM 5409 N N . GLU A 1 669 ? -1.436 -20.866 -25.366 1.00 84.31 669 GLU A N 1
ATOM 5410 C CA . GLU A 1 669 ? -2.881 -20.920 -25.095 1.00 84.31 669 GLU A CA 1
ATOM 5411 C C . GLU A 1 669 ? -3.646 -20.096 -26.148 1.00 84.31 669 GLU A C 1
ATOM 5413 O O . GLU A 1 669 ? -3.074 -19.156 -26.693 1.00 84.31 669 GLU A O 1
ATOM 5418 N N . PRO A 1 670 ? -4.914 -20.375 -26.494 1.00 87.69 670 PRO A N 1
ATOM 5419 C CA . PRO A 1 670 ? -5.725 -19.528 -27.384 1.00 87.69 670 PRO A CA 1
ATOM 5420 C C . PRO A 1 670 ? -6.340 -18.316 -26.654 1.00 87.69 670 PRO A C 1
ATOM 5422 O O . PRO A 1 670 ? -6.401 -18.286 -25.429 1.00 87.69 670 PRO A O 1
ATOM 5425 N N . ILE A 1 671 ? -6.733 -17.266 -27.389 1.00 91.12 671 ILE A N 1
ATOM 5426 C CA . ILE A 1 671 ? -7.452 -16.115 -26.808 1.00 91.12 671 ILE A CA 1
ATOM 5427 C C . ILE A 1 671 ? -8.930 -16.527 -26.689 1.00 91.12 671 ILE A C 1
ATOM 5429 O O . ILE A 1 671 ? -9.484 -16.978 -27.697 1.00 91.12 671 ILE A O 1
ATOM 5433 N N . PRO A 1 672 ? -9.573 -16.412 -25.509 1.00 91.81 672 PRO A N 1
ATOM 5434 C CA . PRO A 1 672 ? -11.003 -16.661 -25.359 1.00 91.81 672 PRO A CA 1
ATOM 5435 C C . PRO A 1 672 ? -11.823 -15.790 -26.327 1.00 91.81 672 PRO A C 1
ATOM 5437 O O . PRO A 1 672 ? -11.508 -14.609 -26.476 1.00 91.81 672 PRO A O 1
ATOM 5440 N N . PRO A 1 673 ? -12.872 -16.323 -26.985 1.00 90.88 673 PRO A N 1
ATOM 5441 C CA . PRO A 1 673 ? -13.649 -15.564 -27.973 1.00 90.88 673 PRO A CA 1
ATOM 5442 C C . PRO A 1 673 ? -14.332 -14.300 -27.434 1.00 90.88 673 PRO A C 1
ATOM 5444 O O . PRO A 1 673 ? -14.614 -13.387 -28.203 1.00 90.88 673 PRO A O 1
ATOM 5447 N N . ASP A 1 674 ? -14.624 -14.262 -26.136 1.00 90.62 674 ASP A N 1
ATOM 5448 C CA . ASP A 1 674 ? -15.230 -13.134 -25.423 1.00 90.62 674 ASP A CA 1
ATOM 5449 C C . ASP A 1 674 ? -14.194 -12.248 -24.712 1.00 90.62 674 ASP A C 1
ATOM 5451 O O . ASP A 1 674 ? -14.568 -11.315 -24.007 1.00 90.62 674 ASP A O 1
ATOM 5455 N N . TYR A 1 675 ? -12.901 -12.541 -24.889 1.00 90.44 675 TYR A N 1
ATOM 5456 C CA . TYR A 1 675 ? -11.778 -11.872 -24.236 1.00 90.44 675 TYR A CA 1
ATOM 5457 C C . TYR A 1 675 ? -11.826 -11.878 -22.700 1.00 90.44 675 TYR A C 1
ATOM 5459 O O . TYR A 1 675 ? -11.169 -11.047 -22.077 1.00 90.44 675 TYR A O 1
ATOM 5467 N N . THR A 1 676 ? -12.568 -12.791 -22.068 1.00 94.00 676 THR A N 1
ATOM 5468 C CA . THR A 1 676 ? -12.651 -12.839 -20.602 1.00 94.00 676 THR A CA 1
ATOM 5469 C C . THR A 1 676 ? -11.540 -13.706 -20.018 1.00 94.00 676 THR A C 1
ATOM 5471 O O . THR A 1 676 ? -11.372 -14.865 -20.396 1.00 94.00 676 THR A O 1
ATOM 5474 N N . PHE A 1 677 ? -10.796 -13.153 -19.062 1.00 94.38 677 PHE A N 1
ATOM 5475 C CA . PHE A 1 677 ? -9.709 -13.828 -18.356 1.00 94.38 677 PHE A CA 1
ATOM 5476 C C . PHE A 1 677 ? -9.904 -13.760 -16.842 1.00 94.38 677 PHE A C 1
ATOM 5478 O O . PHE A 1 677 ? -10.584 -12.882 -16.323 1.00 94.38 677 PHE A O 1
ATOM 5485 N N . THR A 1 678 ? -9.281 -14.684 -16.115 1.00 95.31 678 THR A N 1
ATOM 5486 C CA . THR A 1 678 ? -9.234 -14.688 -14.646 1.00 95.31 678 THR A CA 1
ATOM 5487 C C . THR A 1 678 ? -7.773 -14.802 -14.235 1.00 95.31 678 THR A C 1
ATOM 5489 O O . THR A 1 678 ? -7.215 -15.900 -14.196 1.00 95.31 678 THR A O 1
ATOM 5492 N N . TYR A 1 679 ? -7.127 -13.653 -14.025 1.00 97.06 679 TYR A N 1
ATOM 5493 C CA . TYR A 1 679 ? -5.689 -13.583 -13.770 1.00 97.06 679 TYR A CA 1
ATOM 5494 C C . TYR A 1 679 ? -5.343 -13.644 -12.288 1.00 97.06 679 TYR A C 1
ATOM 5496 O O . TYR A 1 679 ? -5.942 -12.967 -11.453 1.00 97.06 679 TYR A O 1
ATOM 5504 N N . HIS A 1 680 ? -4.283 -14.378 -11.976 1.00 97.88 680 HIS A N 1
ATOM 5505 C CA . HIS A 1 680 ? -3.643 -14.414 -10.670 1.00 97.88 680 HIS A CA 1
ATOM 5506 C C . HIS A 1 680 ? -2.308 -13.674 -10.770 1.00 97.88 680 HIS A C 1
ATOM 5508 O O . HIS A 1 680 ? -1.232 -14.278 -10.778 1.00 97.88 680 HIS A O 1
ATOM 5514 N N . ARG A 1 681 ? -2.375 -12.340 -10.883 1.00 98.38 681 ARG A N 1
ATOM 5515 C CA . ARG A 1 681 ? -1.177 -11.489 -10.831 1.00 98.38 681 ARG A CA 1
ATOM 5516 C C . ARG A 1 681 ? -0.567 -11.565 -9.442 1.00 98.38 681 ARG A C 1
ATOM 5518 O O . ARG A 1 681 ? -1.250 -11.284 -8.455 1.00 98.38 681 ARG A O 1
ATOM 5525 N N . THR A 1 682 ? 0.713 -11.903 -9.345 1.00 98.31 682 THR A N 1
ATOM 5526 C CA . THR A 1 682 ? 1.370 -12.167 -8.056 1.00 98.31 682 THR A CA 1
ATOM 5527 C C . THR A 1 682 ? 1.359 -10.937 -7.152 1.00 98.31 682 THR A C 1
ATOM 5529 O O . THR A 1 682 ? 1.135 -11.060 -5.948 1.00 98.31 682 THR A O 1
ATOM 5532 N N . TRP A 1 683 ? 1.517 -9.737 -7.722 1.00 97.94 683 TRP A N 1
ATOM 5533 C CA . TRP A 1 683 ? 1.428 -8.488 -6.965 1.00 97.94 683 TRP A CA 1
ATOM 5534 C C . TRP A 1 683 ? 0.006 -8.222 -6.438 1.00 97.94 683 TRP A C 1
ATOM 5536 O O . TRP A 1 683 ? -0.129 -7.763 -5.307 1.00 97.94 683 TRP A O 1
ATOM 5546 N N . GLN A 1 684 ? -1.052 -8.564 -7.192 1.00 98.00 684 GLN A N 1
ATOM 5547 C CA . GLN A 1 684 ? -2.445 -8.433 -6.732 1.00 98.00 684 GLN A CA 1
ATOM 5548 C C . GLN A 1 684 ? -2.729 -9.407 -5.585 1.00 98.00 684 GLN A C 1
ATOM 5550 O O . GLN A 1 684 ? -3.298 -9.003 -4.569 1.00 98.00 684 GLN A O 1
ATOM 5555 N N . GLN A 1 685 ? -2.264 -10.659 -5.706 1.00 98.56 685 GLN A N 1
ATOM 5556 C CA . GLN A 1 685 ? -2.380 -11.653 -4.633 1.00 98.56 685 GLN A CA 1
ATOM 5557 C C . GLN A 1 685 ? -1.688 -11.154 -3.358 1.00 98.56 685 GLN A C 1
ATOM 5559 O O . GLN A 1 685 ? -2.284 -11.150 -2.282 1.00 98.56 685 GLN A O 1
ATOM 5564 N N . ALA A 1 686 ? -0.446 -10.672 -3.480 1.00 98.56 686 ALA A N 1
ATOM 5565 C CA . ALA A 1 686 ? 0.313 -10.131 -2.358 1.00 98.56 686 ALA A CA 1
ATOM 5566 C C . ALA A 1 686 ? -0.346 -8.875 -1.765 1.00 98.56 686 ALA A C 1
ATOM 5568 O O . ALA A 1 686 ? -0.427 -8.745 -0.548 1.00 98.56 686 ALA A O 1
ATOM 5569 N N . ALA A 1 687 ? -0.860 -7.961 -2.593 1.00 98.62 687 ALA A N 1
ATOM 5570 C CA . ALA A 1 687 ? -1.523 -6.743 -2.138 1.00 98.62 687 ALA A CA 1
ATOM 5571 C C . ALA A 1 687 ? -2.788 -7.034 -1.316 1.00 98.62 687 ALA A C 1
ATOM 5573 O O . ALA A 1 687 ? -3.010 -6.352 -0.308 1.00 98.62 687 ALA A O 1
ATOM 5574 N N . PHE A 1 688 ? -3.585 -8.027 -1.727 1.00 98.75 688 PHE A N 1
ATOM 5575 C CA . PHE A 1 688 ? -4.773 -8.475 -0.997 1.00 98.75 688 PHE A CA 1
ATOM 5576 C C . PHE A 1 688 ? -4.406 -9.275 0.259 1.00 98.75 688 PHE A C 1
ATOM 5578 O O . PHE A 1 688 ? -4.977 -9.031 1.319 1.00 98.75 688 PHE A O 1
ATOM 5585 N N . ALA A 1 689 ? -3.391 -10.146 0.195 1.00 98.75 689 ALA A N 1
ATOM 5586 C CA . ALA A 1 689 ? -2.857 -10.829 1.375 1.00 98.75 689 ALA A CA 1
ATOM 5587 C C . ALA A 1 689 ? -2.384 -9.820 2.431 1.00 98.75 689 ALA A C 1
ATOM 5589 O O . ALA A 1 689 ? -2.815 -9.875 3.576 1.00 98.75 689 ALA A O 1
ATOM 5590 N N . LEU A 1 690 ? -1.585 -8.824 2.042 1.00 98.81 690 LEU A N 1
ATOM 5591 C CA . LEU A 1 690 ? -1.161 -7.749 2.940 1.00 98.81 690 LEU A CA 1
ATOM 5592 C C . LEU A 1 690 ? -2.355 -7.002 3.553 1.00 98.81 690 LEU A C 1
ATOM 5594 O O . LEU A 1 690 ? -2.286 -6.606 4.709 1.00 98.81 690 LEU A O 1
ATOM 5598 N N . ALA A 1 691 ? -3.453 -6.816 2.814 1.00 98.75 691 ALA A N 1
ATOM 5599 C CA . ALA A 1 691 ? -4.667 -6.201 3.351 1.00 98.75 691 ALA A CA 1
ATOM 5600 C C . ALA A 1 691 ? -5.337 -7.076 4.426 1.00 98.75 691 ALA A C 1
ATOM 5602 O O . ALA A 1 691 ? -5.674 -6.559 5.488 1.00 98.75 691 ALA A O 1
ATOM 5603 N N . LEU A 1 692 ? -5.460 -8.389 4.190 1.00 98.56 692 LEU A N 1
ATOM 5604 C CA . LEU A 1 692 ? -5.939 -9.357 5.187 1.00 98.56 692 LEU A CA 1
ATOM 5605 C C . LEU A 1 692 ? -5.052 -9.359 6.438 1.00 98.56 692 LEU A C 1
ATOM 5607 O O . LEU A 1 692 ? -5.554 -9.289 7.557 1.00 98.56 692 LEU A O 1
ATOM 5611 N N . GLY A 1 693 ? -3.731 -9.392 6.248 1.00 97.19 693 GLY A N 1
ATOM 5612 C CA . GLY A 1 693 ? -2.774 -9.383 7.347 1.00 97.19 693 GLY A CA 1
ATOM 5613 C C . GLY A 1 693 ? -2.822 -8.079 8.141 1.00 97.19 693 GLY A C 1
ATOM 5614 O O . GLY A 1 693 ? -2.899 -8.116 9.362 1.00 97.19 693 GLY A O 1
ATOM 5615 N N . TYR A 1 694 ? -2.880 -6.916 7.487 1.00 97.62 694 TYR A N 1
ATOM 5616 C CA . TYR A 1 694 ? -3.051 -5.646 8.197 1.00 97.62 694 TYR A CA 1
ATOM 5617 C C . TYR A 1 694 ? -4.395 -5.537 8.914 1.00 97.62 694 TYR A C 1
ATOM 5619 O O . TYR A 1 694 ? -4.426 -5.028 10.031 1.00 97.62 694 TYR A O 1
ATOM 5627 N N . TYR A 1 695 ? -5.482 -6.037 8.323 1.00 96.00 695 TYR A N 1
ATOM 5628 C CA . TYR A 1 695 ? -6.777 -6.069 8.999 1.00 96.00 695 TYR A CA 1
ATOM 5629 C C . TYR A 1 695 ? -6.698 -6.940 10.261 1.00 96.00 695 TYR A C 1
ATOM 5631 O O . TYR A 1 695 ? -7.058 -6.479 11.341 1.00 96.00 695 TYR A O 1
ATOM 5639 N N . SER A 1 696 ? -6.093 -8.131 10.162 1.00 92.06 696 SER A N 1
ATOM 5640 C CA . SER A 1 696 ? -5.807 -8.992 11.319 1.00 92.06 696 SER A CA 1
ATOM 5641 C C . SER A 1 696 ? -4.978 -8.290 12.400 1.00 92.06 696 SER A C 1
ATOM 5643 O O . SER A 1 696 ? -5.229 -8.452 13.589 1.00 92.06 696 SER A O 1
ATOM 5645 N N . LEU A 1 697 ? -3.993 -7.486 12.002 1.00 89.62 697 LEU A N 1
ATOM 5646 C CA . LEU A 1 697 ? -3.081 -6.829 12.934 1.00 89.62 697 LEU A CA 1
ATOM 5647 C C . LEU A 1 697 ? -3.625 -5.552 13.576 1.00 89.62 697 LEU A C 1
ATOM 5649 O O . LEU A 1 697 ? -3.056 -5.139 14.586 1.00 89.62 697 LEU A O 1
ATOM 5653 N N . TYR A 1 698 ? -4.633 -4.893 13.008 1.00 89.00 698 TYR A N 1
ATOM 5654 C CA . TYR A 1 698 ? -5.037 -3.548 13.445 1.00 89.00 698 TYR A CA 1
ATOM 5655 C C . TYR A 1 698 ? -6.539 -3.364 13.661 1.00 89.00 698 TYR A C 1
ATOM 5657 O O . TYR A 1 698 ? -6.928 -2.436 14.368 1.00 89.00 698 TYR A O 1
ATOM 5665 N N . GLU A 1 699 ? -7.371 -4.219 13.072 1.00 86.75 699 GLU A N 1
ATOM 5666 C CA . GLU A 1 699 ? -8.832 -4.098 13.124 1.00 86.75 699 GLU A CA 1
ATOM 5667 C C . GLU A 1 699 ? -9.518 -5.330 13.730 1.00 86.75 699 GLU A C 1
ATOM 5669 O O . GLU A 1 699 ? -10.597 -5.187 14.301 1.00 86.75 699 GLU A O 1
ATOM 5674 N N . ASP A 1 700 ? -8.884 -6.502 13.619 1.00 77.12 700 ASP A N 1
ATOM 5675 C CA . ASP A 1 700 ? -9.343 -7.818 14.100 1.00 77.12 700 ASP A CA 1
ATOM 5676 C C . ASP A 1 700 ? -8.387 -8.385 15.168 1.00 77.12 700 ASP A C 1
ATOM 5678 O O . ASP A 1 700 ? -8.193 -9.594 15.262 1.00 77.12 700 ASP A O 1
ATOM 5682 N N . ARG A 1 701 ? -7.698 -7.514 15.922 1.00 68.69 701 ARG A N 1
ATOM 5683 C CA . ARG A 1 701 ? -6.993 -7.970 17.126 1.00 68.69 701 ARG A CA 1
ATOM 5684 C C . ARG A 1 701 ? -8.033 -8.228 18.197 1.00 68.69 701 ARG A C 1
ATOM 5686 O O . ARG A 1 701 ? -8.730 -7.289 18.553 1.00 68.69 701 ARG A O 1
ATOM 5693 N N . ASP A 1 702 ? -8.018 -9.447 18.716 1.00 64.50 702 ASP A N 1
ATOM 5694 C CA . ASP A 1 702 ? -8.788 -9.854 19.886 1.00 64.50 702 ASP A CA 1
ATOM 5695 C C . ASP A 1 702 ? -8.505 -8.896 21.057 1.00 64.50 702 ASP A C 1
ATOM 5697 O O . ASP A 1 702 ? -7.363 -8.758 21.526 1.00 64.50 702 ASP A O 1
ATOM 5701 N N . GLU A 1 703 ? -9.524 -8.133 21.449 1.00 71.12 703 GLU A N 1
ATOM 5702 C CA . GLU A 1 703 ? -9.471 -7.232 22.590 1.00 71.12 703 GLU A CA 1
ATOM 5703 C C . GLU A 1 703 ? -9.837 -8.016 23.851 1.00 71.12 703 GLU A C 1
ATOM 5705 O O . GLU A 1 703 ? -10.670 -8.904 23.844 1.00 71.12 703 GLU A O 1
ATOM 5710 N N . THR A 1 704 ? -9.234 -7.687 24.995 1.00 80.50 704 THR A N 1
ATOM 5711 C CA . THR A 1 704 ? -9.623 -8.352 26.249 1.00 80.50 704 THR A CA 1
ATOM 5712 C C . THR A 1 704 ? -11.120 -8.148 26.543 1.00 80.50 704 THR A C 1
ATOM 5714 O O . THR A 1 704 ? -11.593 -7.016 26.372 1.00 80.50 704 THR A O 1
ATOM 5717 N N . PRO A 1 705 ? -11.830 -9.134 27.131 1.00 88.88 705 PRO A N 1
ATOM 5718 C CA . PRO A 1 705 ? -13.251 -9.030 27.429 1.00 88.88 705 PRO A CA 1
ATOM 5719 C C . PRO A 1 705 ? -13.602 -7.761 28.200 1.00 88.88 705 PRO A C 1
ATOM 5721 O O . PRO A 1 705 ? -12.899 -7.346 29.121 1.00 88.88 705 PRO A O 1
ATOM 5724 N N . LYS A 1 706 ? -14.746 -7.159 27.911 1.00 91.69 706 LYS A N 1
ATOM 5725 C CA . LYS A 1 706 ? -15.272 -6.012 28.648 1.00 91.69 706 LYS A CA 1
ATOM 5726 C C . LYS A 1 706 ? -16.328 -6.465 29.650 1.00 91.69 706 LYS A C 1
ATOM 5728 O O . LYS A 1 706 ? -17.311 -7.091 29.273 1.00 91.69 706 LYS A O 1
ATOM 5733 N N . ILE A 1 707 ? -16.163 -6.082 30.918 1.00 95.56 707 ILE A N 1
ATOM 5734 C CA . ILE A 1 707 ? -17.117 -6.360 32.003 1.00 95.56 707 ILE A CA 1
ATOM 5735 C C . ILE A 1 707 ? -17.779 -5.049 32.441 1.00 95.56 707 ILE A C 1
ATOM 5737 O O . ILE A 1 707 ? -17.096 -4.097 32.815 1.00 95.56 707 ILE A O 1
ATOM 5741 N N . THR A 1 708 ? -19.112 -5.005 32.434 1.00 94.12 708 THR A N 1
ATOM 5742 C CA . THR A 1 708 ? -19.918 -3.882 32.936 1.00 94.12 708 THR A CA 1
ATOM 5743 C C . THR A 1 708 ? -20.862 -4.375 34.031 1.00 94.12 708 THR A C 1
ATOM 5745 O O . THR A 1 708 ? -21.811 -5.104 33.746 1.00 94.12 708 THR A O 1
ATOM 5748 N N . LEU A 1 709 ? -20.616 -3.979 35.283 1.00 91.56 709 LEU A N 1
ATOM 5749 C CA . LEU A 1 709 ? -21.496 -4.300 36.412 1.00 91.56 709 LEU A CA 1
ATOM 5750 C C . LEU A 1 709 ? -22.825 -3.540 36.287 1.00 91.56 709 LEU A C 1
ATOM 5752 O O . LEU A 1 709 ? -22.828 -2.330 36.062 1.00 91.56 709 LEU A O 1
ATOM 5756 N N . ILE A 1 710 ? -23.941 -4.249 36.448 1.00 93.50 710 ILE A N 1
ATOM 5757 C CA . ILE A 1 710 ? -25.304 -3.698 36.387 1.00 93.50 710 ILE A CA 1
ATOM 5758 C C . ILE A 1 710 ? -25.915 -3.632 37.791 1.00 93.50 710 ILE A C 1
ATOM 5760 O O . ILE A 1 710 ? -26.523 -2.626 38.147 1.00 93.50 710 ILE A O 1
ATOM 5764 N N . SER A 1 711 ? -25.743 -4.689 38.590 1.00 89.25 711 SER A N 1
ATOM 5765 C CA . SER A 1 711 ? -26.241 -4.793 39.966 1.00 89.25 711 SER A CA 1
ATOM 5766 C C . SER A 1 711 ? -25.361 -5.754 40.773 1.00 89.25 711 SER A C 1
ATOM 5768 O O . SER A 1 711 ? -24.910 -6.753 40.207 1.00 89.25 711 SER A O 1
ATOM 5770 N N . PRO A 1 712 ? -25.133 -5.520 42.075 1.00 87.44 712 PRO A N 1
ATOM 5771 C CA . PRO A 1 712 ? -25.541 -4.347 42.857 1.00 87.44 712 PRO A CA 1
ATOM 5772 C C . PRO A 1 712 ? -24.688 -3.105 42.535 1.00 87.44 712 PRO A C 1
ATOM 5774 O O . PRO A 1 712 ? -23.600 -3.214 41.971 1.00 87.44 712 PRO A O 1
ATOM 5777 N N . SER A 1 713 ? -25.163 -1.900 42.869 1.00 77.69 713 SER A N 1
ATOM 5778 C CA . SER A 1 713 ? -24.337 -0.689 42.741 1.00 77.69 713 SER A CA 1
ATOM 5779 C C . SER A 1 713 ? -23.159 -0.729 43.717 1.00 77.69 713 SER A C 1
ATOM 5781 O O . SER A 1 713 ? -23.294 -1.219 44.833 1.00 77.69 713 SER A O 1
ATOM 5783 N N . THR A 1 714 ? -22.006 -0.176 43.338 1.00 69.31 714 THR A N 1
ATOM 5784 C CA . THR A 1 714 ? -20.823 -0.135 44.214 1.00 69.31 714 THR A CA 1
ATOM 5785 C C . THR A 1 714 ? -21.152 0.524 45.562 1.00 69.31 714 THR A C 1
ATOM 5787 O O . THR A 1 714 ? -21.708 1.625 45.563 1.00 69.31 714 THR A O 1
ATOM 5790 N N . SER A 1 715 ? -20.761 -0.113 46.676 1.00 64.31 715 SER A N 1
ATOM 5791 C CA . SER A 1 715 ? -20.936 0.368 48.064 1.00 64.31 715 SER A CA 1
ATOM 5792 C C . SER A 1 715 ? -22.327 0.202 48.707 1.00 64.31 715 SER A C 1
ATOM 5794 O O . SER A 1 715 ? -22.612 0.876 49.694 1.00 64.31 715 SER A O 1
ATOM 5796 N N . THR A 1 716 ? -23.199 -0.668 48.193 1.00 69.81 716 THR A N 1
ATOM 5797 C CA . THR A 1 716 ? -24.452 -1.036 48.886 1.00 69.81 716 THR A CA 1
ATOM 5798 C C . THR A 1 716 ? -24.219 -2.027 50.025 1.00 69.81 716 THR A C 1
ATOM 5800 O O . THR A 1 716 ? -23.404 -2.943 49.887 1.00 69.81 716 THR A O 1
ATOM 5803 N N . VAL A 1 717 ? -24.980 -1.854 51.111 1.00 80.94 717 VAL A N 1
ATOM 5804 C CA . VAL A 1 717 ? -25.227 -2.898 52.115 1.00 80.94 717 VAL A CA 1
ATOM 5805 C C . VAL A 1 717 ? -26.218 -3.894 51.511 1.00 80.94 717 VAL A C 1
ATOM 5807 O O . VAL A 1 717 ? -27.197 -3.479 50.885 1.00 80.94 717 VAL A O 1
ATOM 5810 N N . LEU A 1 718 ? -25.918 -5.185 51.601 1.00 85.88 718 LEU A N 1
ATOM 5811 C CA . LEU A 1 718 ? -26.692 -6.266 51.000 1.00 85.88 718 LEU A CA 1
ATOM 5812 C C . LEU A 1 718 ? -27.040 -7.296 52.074 1.00 85.88 718 LEU A C 1
ATOM 5814 O O . LEU A 1 718 ? -26.194 -7.617 52.907 1.00 85.88 718 LEU A O 1
ATOM 5818 N N . SER A 1 719 ? -28.257 -7.830 52.005 1.00 83.94 719 SER A N 1
ATOM 5819 C CA . SER A 1 719 ? -28.782 -8.803 52.960 1.00 83.94 719 SER A CA 1
ATOM 5820 C C . SER A 1 719 ? -29.671 -9.836 52.262 1.00 83.94 719 SER A C 1
ATOM 5822 O O . SER A 1 719 ? -30.316 -9.546 51.247 1.00 83.94 719 SER A O 1
ATOM 5824 N N . GLY A 1 720 ? -29.700 -11.062 52.790 1.00 85.19 720 GLY A N 1
ATOM 5825 C CA . GLY A 1 720 ? -30.492 -12.166 52.249 1.00 85.19 720 GLY A CA 1
ATOM 5826 C C . GLY A 1 720 ? -30.170 -12.526 50.791 1.00 85.19 720 GLY A C 1
ATOM 5827 O O . GLY A 1 720 ? -29.038 -12.839 50.436 1.00 85.19 720 GLY A O 1
ATOM 5828 N N . GLN A 1 721 ? -31.191 -12.556 49.931 1.00 88.38 721 GLN A N 1
ATOM 5829 C CA . GLN A 1 721 ? -31.037 -12.935 48.522 1.00 88.38 721 GLN A CA 1
ATOM 5830 C C . GLN A 1 721 ? -30.625 -11.731 47.666 1.00 88.38 721 GLN A C 1
ATOM 5832 O O . GLN A 1 721 ? -31.372 -10.765 47.512 1.00 88.38 721 GLN A O 1
ATOM 5837 N N . VAL A 1 722 ? -29.442 -11.823 47.066 1.00 89.62 722 VAL A N 1
ATOM 5838 C CA . VAL A 1 722 ? -28.792 -10.784 46.269 1.00 89.62 722 VAL A CA 1
ATOM 5839 C C . VAL A 1 722 ? -28.695 -11.232 44.816 1.00 89.62 722 VAL A C 1
ATOM 5841 O O . VAL A 1 722 ? -28.053 -12.229 44.502 1.00 89.62 722 VAL A O 1
ATOM 5844 N N . ASN A 1 723 ? -29.257 -10.446 43.900 1.00 91.25 723 ASN A N 1
ATOM 5845 C CA . ASN A 1 723 ? -29.128 -10.696 42.467 1.00 91.25 723 ASN A CA 1
ATOM 5846 C C . ASN A 1 723 ? -27.947 -9.905 41.871 1.00 91.25 723 ASN A C 1
ATOM 5848 O O . ASN A 1 723 ? -27.969 -8.670 41.793 1.00 91.25 723 ASN A O 1
ATOM 5852 N N . ILE A 1 724 ? -26.911 -10.631 41.449 1.00 92.75 724 ILE A N 1
ATOM 5853 C CA . ILE A 1 724 ? -25.704 -10.086 40.821 1.00 92.75 724 ILE A CA 1
ATOM 5854 C C . ILE A 1 724 ? -25.884 -10.128 39.304 1.00 92.75 724 ILE A C 1
ATOM 5856 O O . ILE A 1 724 ? -26.086 -11.197 38.725 1.00 92.75 724 ILE A O 1
ATOM 5860 N N . GLN A 1 725 ? -25.778 -8.964 38.660 1.00 94.88 725 GLN A N 1
ATOM 5861 C CA . GLN A 1 725 ? -25.885 -8.824 37.211 1.00 94.88 725 GLN A CA 1
ATOM 5862 C C . GLN A 1 725 ? -24.693 -8.087 36.618 1.00 94.88 725 GLN A C 1
ATOM 5864 O O . GLN A 1 725 ? -24.339 -6.992 37.065 1.00 94.88 725 GLN A O 1
ATOM 5869 N N . ALA A 1 726 ? -24.133 -8.635 35.544 1.00 94.50 726 ALA A N 1
ATOM 5870 C CA . ALA A 1 726 ? -23.125 -7.959 34.740 1.00 94.50 726 ALA A CA 1
ATOM 5871 C C . ALA A 1 726 ? -23.298 -8.284 33.254 1.00 94.50 726 ALA A C 1
ATOM 5873 O O . ALA A 1 726 ? -23.650 -9.403 32.885 1.00 94.50 726 ALA A O 1
ATOM 5874 N N . SER A 1 727 ? -23.020 -7.299 32.403 1.00 94.81 727 SER A N 1
ATOM 5875 C CA . SER A 1 727 ? -22.869 -7.501 30.965 1.00 94.81 727 SER A CA 1
ATOM 5876 C C . SER A 1 727 ? -21.398 -7.733 30.654 1.00 94.81 727 SER A C 1
ATOM 5878 O O . SER A 1 727 ? -20.556 -6.886 30.960 1.00 94.81 727 SER A O 1
ATOM 5880 N N . ILE A 1 728 ? -21.096 -8.889 30.074 1.00 96.38 728 ILE A N 1
ATOM 5881 C CA . ILE A 1 728 ? -19.766 -9.257 29.610 1.00 96.38 728 ILE A CA 1
ATOM 5882 C C . ILE A 1 728 ? -19.823 -9.341 28.088 1.00 96.38 728 ILE A C 1
ATOM 5884 O O . ILE A 1 728 ? -20.680 -10.021 27.530 1.00 96.38 728 ILE A O 1
ATOM 5888 N N . THR A 1 729 ? -18.933 -8.635 27.408 1.00 90.44 729 THR A N 1
ATOM 5889 C CA . THR A 1 729 ? -18.855 -8.634 25.945 1.00 90.44 729 THR A CA 1
ATOM 5890 C C . THR A 1 729 ? -17.421 -8.806 25.505 1.00 90.44 729 THR A C 1
ATOM 5892 O O . THR A 1 729 ? -16.521 -8.278 26.147 1.00 90.44 729 THR A O 1
ATOM 5895 N N . ASP A 1 730 ? -17.240 -9.467 24.385 1.00 86.19 730 ASP A N 1
ATOM 5896 C CA . ASP A 1 730 ? -15.970 -9.708 23.725 1.00 86.19 730 ASP A CA 1
ATOM 5897 C C . ASP A 1 730 ? -16.146 -9.441 22.226 1.00 86.19 730 ASP A C 1
ATOM 5899 O O . ASP A 1 730 ? -17.274 -9.490 21.719 1.00 86.19 730 ASP A O 1
ATOM 5903 N N . ASP A 1 731 ? -15.079 -9.118 21.504 1.00 69.38 731 ASP A N 1
ATOM 5904 C CA . ASP A 1 731 ? -15.155 -8.916 20.057 1.00 69.38 731 ASP A CA 1
ATOM 5905 C C . ASP A 1 731 ? -15.150 -10.239 19.272 1.00 69.38 731 ASP A C 1
ATOM 5907 O O . ASP A 1 731 ? -15.725 -10.273 18.179 1.00 69.38 731 ASP A O 1
ATOM 5911 N N . PHE A 1 732 ? -14.659 -11.343 19.856 1.00 71.81 732 PHE A N 1
ATOM 5912 C CA . PHE A 1 732 ? -14.672 -12.680 19.249 1.00 71.81 732 PHE A CA 1
ATOM 5913 C C . PHE A 1 732 ? -15.582 -13.668 19.971 1.00 71.81 732 PHE A C 1
ATOM 5915 O O . PHE A 1 732 ? -16.659 -14.010 19.476 1.00 71.81 732 PHE A O 1
ATOM 5922 N N . SER A 1 733 ? -15.137 -14.197 21.108 1.00 79.88 733 SER A N 1
ATOM 5923 C CA . SER A 1 733 ? -15.901 -15.161 21.891 1.00 79.88 733 SER A CA 1
ATOM 5924 C C . SER A 1 733 ? -15.321 -15.334 23.284 1.00 79.88 733 SER A C 1
ATOM 5926 O O . SER A 1 733 ? -14.112 -15.392 23.485 1.00 79.88 733 SER A O 1
ATOM 5928 N N . LEU A 1 734 ? -16.210 -15.505 24.256 1.00 86.69 734 LEU A N 1
ATOM 5929 C CA . LEU A 1 734 ? -15.833 -15.824 25.626 1.00 86.69 734 LEU A CA 1
ATOM 5930 C C . LEU A 1 734 ? -15.484 -17.315 25.740 1.00 86.69 734 LEU A C 1
ATOM 5932 O O . LEU A 1 734 ? -16.130 -18.161 25.122 1.00 86.69 734 LEU A O 1
ATOM 5936 N N . SER A 1 735 ? -14.485 -17.650 26.555 1.00 90.25 735 SER A N 1
ATOM 5937 C CA . SER A 1 735 ? -14.171 -19.035 26.938 1.00 90.25 735 SER A CA 1
ATOM 5938 C C . SER A 1 735 ? -14.511 -19.332 28.390 1.00 90.25 735 SER A C 1
ATOM 5940 O O . SER A 1 735 ? -14.809 -20.478 28.729 1.00 90.25 735 SER A O 1
ATOM 5942 N N . LYS A 1 736 ? -14.470 -18.316 29.260 1.00 94.56 736 LYS A N 1
ATOM 5943 C CA . LYS A 1 736 ? -14.754 -18.485 30.682 1.00 94.56 736 LYS A CA 1
ATOM 5944 C C . LYS A 1 736 ? -15.251 -17.197 31.329 1.00 94.56 736 LYS A C 1
ATOM 5946 O O . LYS A 1 736 ? -14.668 -16.141 31.123 1.00 94.56 736 LYS A O 1
ATOM 5951 N N . VAL A 1 737 ? -16.267 -17.285 32.180 1.00 96.88 737 VAL A N 1
ATOM 5952 C CA . VAL A 1 737 ? -16.670 -16.204 33.096 1.00 96.88 737 VAL A CA 1
ATOM 5953 C C . VAL A 1 737 ? -16.770 -16.775 34.505 1.00 96.88 737 VAL A C 1
ATOM 5955 O O . VAL A 1 737 ? -17.458 -17.765 34.717 1.00 96.88 737 VAL A O 1
ATOM 5958 N N . GLU A 1 738 ? -16.104 -16.155 35.475 1.00 97.56 738 GLU A N 1
ATOM 5959 C CA . GLU A 1 738 ? -16.107 -16.552 36.883 1.00 97.56 738 GLU A CA 1
ATOM 5960 C C . GLU A 1 738 ? -16.581 -15.397 37.774 1.00 97.56 738 GLU A C 1
ATOM 5962 O O . GLU A 1 738 ? -16.259 -14.233 37.529 1.00 97.56 738 GLU A O 1
ATOM 5967 N N . LEU A 1 739 ? -17.284 -15.729 38.857 1.00 96.31 739 LEU A N 1
ATOM 5968 C CA . LEU A 1 739 ? -17.626 -14.811 39.946 1.00 96.31 739 LEU A CA 1
ATOM 5969 C C . LEU A 1 739 ? -17.028 -15.336 41.251 1.00 96.31 739 LEU A C 1
ATOM 5971 O O . LEU A 1 739 ? -17.154 -16.520 41.565 1.00 96.31 739 LEU A O 1
ATOM 5975 N N . TRP A 1 740 ? -16.424 -14.446 42.029 1.00 95.88 740 TRP A N 1
ATOM 5976 C CA . TRP A 1 740 ? -15.751 -14.755 43.286 1.00 95.88 740 TRP A CA 1
ATOM 5977 C C . TRP A 1 740 ? -16.170 -13.784 44.394 1.00 95.88 740 TRP A C 1
ATOM 5979 O O . TRP A 1 740 ? -16.421 -12.616 44.106 1.00 95.88 740 TRP A O 1
ATOM 5989 N N . ILE A 1 741 ? -16.144 -14.244 45.648 1.00 93.12 741 ILE A N 1
ATOM 5990 C CA . ILE A 1 741 ? -16.217 -13.429 46.870 1.00 93.12 741 ILE A CA 1
ATOM 5991 C C . ILE A 1 741 ? -15.036 -13.766 47.787 1.00 93.12 741 ILE A C 1
ATOM 5993 O O . ILE A 1 741 ? -14.822 -14.935 48.082 1.00 93.12 741 ILE A O 1
ATOM 5997 N N . ASP A 1 742 ? -14.220 -12.788 48.193 1.00 88.44 742 ASP A N 1
ATOM 5998 C CA . ASP A 1 742 ? -13.092 -12.962 49.139 1.00 88.44 742 ASP A CA 1
ATOM 5999 C C . ASP A 1 742 ? -12.190 -14.192 48.895 1.00 88.44 742 ASP A C 1
ATOM 6001 O O . ASP A 1 742 ? -11.663 -14.813 49.820 1.00 88.44 742 ASP A O 1
ATOM 6005 N N . ASN A 1 743 ? -11.962 -14.518 47.618 1.00 86.88 743 ASN A N 1
ATOM 6006 C CA . ASN A 1 743 ? -11.207 -15.677 47.110 1.00 86.88 743 ASN A CA 1
ATOM 6007 C C . ASN A 1 743 ? -11.952 -17.025 47.056 1.00 86.88 743 ASN A C 1
ATOM 6009 O O . ASN A 1 743 ? -11.363 -18.020 46.633 1.00 86.88 743 ASN A O 1
ATOM 6013 N N . GLN A 1 744 ? -13.239 -17.074 47.387 1.00 89.81 744 GLN A N 1
ATOM 6014 C CA . GLN A 1 744 ? -14.118 -18.214 47.136 1.00 89.81 744 GLN A CA 1
ATOM 6015 C C . GLN A 1 744 ? -14.864 -18.039 45.806 1.00 89.81 744 GLN A C 1
ATOM 6017 O O . GLN A 1 744 ? -15.495 -17.010 45.571 1.00 89.81 744 GLN A O 1
ATOM 6022 N N . LYS A 1 745 ? -14.808 -19.045 44.925 1.00 94.31 745 LYS A N 1
ATOM 6023 C CA . LYS A 1 745 ? -15.543 -19.035 43.650 1.00 94.31 745 LYS A CA 1
ATOM 6024 C C . LYS A 1 745 ? -17.024 -19.321 43.903 1.00 94.31 745 LYS A C 1
ATOM 6026 O O . LYS A 1 745 ? -17.347 -20.355 44.483 1.00 94.31 745 LYS A O 1
ATOM 6031 N N . LEU A 1 746 ? -17.894 -18.419 43.459 1.00 92.00 746 LEU A N 1
ATOM 6032 C CA . LEU A 1 746 ? -19.351 -18.549 43.531 1.00 92.00 746 LEU A CA 1
ATOM 6033 C C . LEU A 1 746 ? -19.931 -19.169 42.257 1.00 92.00 746 LEU A C 1
ATOM 6035 O O . LEU A 1 746 ? -20.831 -19.996 42.333 1.00 92.00 746 LEU A O 1
ATOM 6039 N N . PHE A 1 747 ? -19.403 -18.790 41.091 1.00 94.88 747 PHE A N 1
ATOM 6040 C CA . PHE A 1 747 ? -19.948 -19.187 39.791 1.00 94.88 747 PHE A CA 1
ATOM 6041 C C . PHE A 1 747 ? -18.845 -19.335 38.735 1.00 94.88 747 PHE A C 1
ATOM 6043 O O . PHE A 1 747 ? -17.816 -18.659 38.809 1.00 94.88 747 PHE A O 1
ATOM 6050 N N . GLU A 1 748 ? -19.075 -20.212 37.755 1.00 95.88 748 GLU A N 1
ATOM 6051 C CA . GLU A 1 748 ? -18.252 -20.392 36.556 1.00 95.88 748 GLU A CA 1
ATOM 6052 C C . GLU A 1 748 ? -19.138 -20.789 35.363 1.00 95.88 748 GLU A C 1
ATOM 6054 O O . GLU A 1 748 ? -19.928 -21.724 35.471 1.00 95.88 748 GLU A O 1
ATOM 6059 N N . GLU A 1 749 ? -18.966 -20.112 34.228 1.00 95.75 749 GLU A N 1
ATOM 6060 C CA . GLU A 1 749 ? -19.503 -20.489 32.916 1.00 95.75 749 GLU A CA 1
ATOM 6061 C C . GLU A 1 749 ? -18.343 -20.722 31.946 1.00 95.75 749 GLU A C 1
ATOM 6063 O O . GLU A 1 749 ? -17.376 -19.960 31.943 1.00 95.75 749 GLU A O 1
ATOM 6068 N N . THR A 1 750 ? -18.439 -21.765 31.122 1.00 93.81 750 THR A N 1
ATOM 6069 C CA . THR A 1 750 ? -17.417 -22.156 30.127 1.00 93.81 750 THR A CA 1
ATOM 6070 C C . THR A 1 750 ? -18.000 -22.455 28.743 1.00 93.81 750 THR A C 1
ATOM 6072 O O . THR A 1 750 ? -17.261 -22.780 27.816 1.00 93.81 750 THR A O 1
ATOM 6075 N N . SER A 1 751 ? -19.321 -22.361 28.579 1.00 86.88 751 SER A N 1
ATOM 6076 C CA . SER A 1 751 ? -20.037 -22.687 27.346 1.00 86.88 751 SER A CA 1
ATOM 6077 C C . SER A 1 751 ? -20.703 -21.444 26.760 1.00 86.88 751 SER A C 1
ATOM 6079 O O . SER A 1 751 ? -21.795 -21.051 27.163 1.00 86.88 751 SER A O 1
ATOM 6081 N N . PHE A 1 752 ? -20.067 -20.846 25.753 1.00 82.56 752 PHE A N 1
ATOM 6082 C CA . PHE A 1 752 ? -20.562 -19.644 25.080 1.00 82.56 752 PHE A CA 1
ATOM 6083 C C . PHE A 1 752 ? -20.916 -19.949 23.620 1.00 82.56 752 PHE A C 1
ATOM 6085 O O . PHE A 1 752 ? -20.192 -20.658 22.926 1.00 82.56 752 PHE A O 1
ATOM 6092 N N . SER A 1 753 ? -22.052 -19.423 23.151 1.00 66.69 753 SER A N 1
ATOM 6093 C CA . SER A 1 753 ? -22.495 -19.518 21.744 1.00 66.69 753 SER A CA 1
ATOM 6094 C C . SER A 1 753 ? -22.509 -18.165 21.025 1.00 66.69 753 SER A C 1
ATOM 6096 O O . SER A 1 753 ? -22.785 -18.096 19.829 1.00 66.69 753 SER A O 1
ATOM 6098 N N . THR A 1 754 ? -22.200 -17.094 21.755 1.00 73.38 754 THR A N 1
ATOM 6099 C CA . THR A 1 754 ? -22.185 -15.699 21.309 1.00 73.38 754 THR A CA 1
ATOM 6100 C C . THR A 1 754 ? -20.996 -14.970 21.932 1.00 73.38 754 THR A C 1
ATOM 6102 O O . THR A 1 754 ? -20.450 -15.413 22.942 1.00 73.38 754 THR A O 1
ATOM 6105 N N . ASN A 1 755 ? -20.628 -13.819 21.371 1.00 78.75 755 ASN A N 1
ATOM 6106 C CA . ASN A 1 755 ? -19.566 -12.945 21.883 1.00 78.75 755 ASN A CA 1
ATOM 6107 C C . ASN A 1 755 ? -20.014 -12.040 23.052 1.00 78.75 755 ASN A C 1
ATOM 6109 O O . ASN A 1 755 ? -19.241 -11.253 23.584 1.00 78.75 755 ASN A O 1
ATOM 6113 N N . SER A 1 756 ? -21.268 -12.157 23.488 1.00 88.25 756 SER A N 1
ATOM 6114 C CA . SER A 1 756 ? -21.801 -11.489 24.676 1.00 88.25 756 SER A CA 1
ATOM 6115 C C . SER A 1 756 ? -22.392 -12.497 25.652 1.00 88.25 756 SER A C 1
ATOM 6117 O O . SER A 1 756 ? -23.055 -13.445 25.224 1.00 88.25 756 SER A O 1
ATOM 6119 N N . TYR A 1 757 ? -22.236 -12.243 26.946 1.00 93.75 757 TYR A N 1
ATOM 6120 C CA . TYR A 1 757 ? -22.838 -13.004 28.029 1.00 93.75 757 TYR A CA 1
ATOM 6121 C C . TYR A 1 757 ? -23.419 -12.072 29.095 1.00 93.75 757 TYR A C 1
ATOM 6123 O O . TYR A 1 757 ? -22.782 -11.117 29.540 1.00 93.75 757 TYR A O 1
ATOM 6131 N N . MET A 1 758 ? -24.644 -12.369 29.515 1.00 94.38 758 MET A N 1
ATOM 6132 C CA . MET A 1 758 ? -25.289 -11.699 30.638 1.00 94.38 758 MET A CA 1
ATOM 6133 C C . MET A 1 758 ? -25.159 -12.590 31.866 1.00 94.38 758 MET A C 1
ATOM 6135 O O . MET A 1 758 ? -25.875 -13.581 31.988 1.00 94.38 758 MET A O 1
ATOM 6139 N N . LEU A 1 759 ? -24.252 -12.231 32.776 1.00 95.19 759 LEU A N 1
ATOM 6140 C CA . LEU A 1 759 ? -24.179 -12.873 34.081 1.00 95.19 759 LEU A CA 1
ATOM 6141 C C . LEU A 1 759 ? -25.415 -12.463 34.879 1.00 95.19 759 LEU A C 1
ATOM 6143 O O . LEU A 1 759 ? -25.618 -11.273 35.109 1.00 95.19 759 LEU A O 1
ATOM 6147 N N . VAL A 1 760 ? -26.202 -13.447 35.306 1.00 94.88 760 VAL A N 1
ATOM 6148 C CA . VAL A 1 760 ? -27.286 -13.295 36.280 1.00 94.88 760 VAL A CA 1
ATOM 6149 C C . VAL A 1 760 ? -27.105 -14.400 37.311 1.00 94.88 760 VAL A C 1
ATOM 6151 O O . VAL A 1 760 ? -27.200 -15.578 36.971 1.00 94.88 760 VAL A O 1
ATOM 6154 N N . TYR A 1 761 ? -26.789 -14.026 38.548 1.00 94.62 761 TYR A N 1
ATOM 6155 C CA . TYR A 1 761 ? -26.534 -14.973 39.629 1.00 94.62 761 TYR A CA 1
ATOM 6156 C C . TYR A 1 761 ? -27.273 -14.546 40.896 1.00 94.62 761 TYR A C 1
ATOM 6158 O O . TYR A 1 761 ? -27.009 -13.471 41.435 1.00 94.62 761 TYR A O 1
ATOM 6166 N N . ASP A 1 762 ? -28.193 -15.393 41.356 1.00 92.56 762 ASP A N 1
ATOM 6167 C CA . ASP A 1 762 ? -28.865 -15.243 42.645 1.00 92.56 762 ASP A CA 1
ATOM 6168 C C . ASP A 1 762 ? -27.980 -15.841 43.740 1.00 92.56 762 ASP A C 1
ATOM 6170 O O . ASP A 1 762 ? -27.652 -17.030 43.726 1.00 92.56 762 ASP A O 1
ATOM 6174 N N . TRP A 1 763 ? -27.558 -14.995 44.670 1.00 91.62 763 TRP A N 1
ATOM 6175 C CA . TRP A 1 763 ? -26.642 -15.334 45.744 1.00 91.62 763 TRP A CA 1
ATOM 6176 C C . TRP A 1 763 ? -27.298 -15.112 47.103 1.00 91.62 763 TRP A C 1
ATOM 6178 O O . TRP A 1 763 ? -27.836 -14.045 47.369 1.00 91.62 763 TRP A O 1
ATOM 6188 N N . ASP A 1 764 ? -27.203 -16.100 47.988 1.00 90.31 764 ASP A N 1
ATOM 6189 C CA . ASP A 1 764 ? -27.614 -15.966 49.384 1.00 90.31 764 ASP A CA 1
ATOM 6190 C C . ASP A 1 764 ? -26.462 -15.401 50.233 1.00 90.31 764 ASP A C 1
ATOM 6192 O O . ASP A 1 764 ? -25.479 -16.107 50.497 1.00 90.31 764 ASP A O 1
ATOM 6196 N N . SER A 1 765 ? -26.555 -14.141 50.667 1.00 88.25 765 SER A N 1
ATOM 6197 C CA . SER A 1 765 ? -25.514 -13.485 51.469 1.00 88.25 765 SER A CA 1
ATOM 6198 C C . SER A 1 765 ? -25.375 -14.054 52.878 1.00 88.25 765 SER A C 1
ATOM 6200 O O . SER A 1 765 ? -24.342 -13.835 53.503 1.00 88.25 765 SER A O 1
ATOM 6202 N N . THR A 1 766 ? -26.330 -14.862 53.355 1.00 86.00 766 THR A N 1
ATOM 6203 C CA . THR A 1 766 ? -26.211 -15.567 54.648 1.00 86.00 766 THR A CA 1
ATOM 6204 C C . THR A 1 766 ? -25.120 -16.647 54.638 1.00 86.00 766 THR A C 1
ATOM 6206 O O . THR A 1 766 ? -24.762 -17.204 55.675 1.00 86.00 766 THR A O 1
ATOM 6209 N N . SER A 1 767 ? -24.565 -16.951 53.458 1.00 82.06 767 SER A N 1
ATOM 6210 C CA . SER A 1 767 ? -23.445 -17.881 53.280 1.00 82.06 767 SER A CA 1
ATOM 6211 C C . SER A 1 767 ? -22.072 -17.303 53.647 1.00 82.06 767 SER A C 1
ATOM 6213 O O . SER A 1 767 ? -21.100 -18.061 53.710 1.00 82.06 767 SER A O 1
ATOM 6215 N N . VAL A 1 768 ? -21.974 -15.993 53.894 1.00 85.19 768 VAL A N 1
ATOM 6216 C CA . VAL A 1 768 ? -20.752 -15.311 54.342 1.00 85.19 768 VAL A CA 1
ATOM 6217 C C . VAL A 1 768 ? -21.020 -14.537 55.632 1.00 85.19 768 VAL A C 1
ATOM 6219 O O . VAL A 1 768 ? -22.167 -14.284 55.981 1.00 85.19 768 VAL A O 1
ATOM 6222 N N . LEU A 1 769 ? -19.957 -14.222 56.375 1.00 85.69 769 LEU A N 1
ATOM 6223 C CA . LEU A 1 769 ? -20.067 -13.415 57.595 1.00 85.69 769 LEU A CA 1
ATOM 6224 C C . LEU A 1 769 ? -20.482 -11.981 57.258 1.00 85.69 769 LEU A C 1
ATOM 6226 O O . LEU A 1 769 ? -20.284 -11.542 56.134 1.00 85.69 769 LEU A O 1
ATOM 6230 N N . ASP A 1 770 ? -20.995 -11.243 58.234 1.00 83.62 770 ASP A N 1
ATOM 6231 C CA . ASP A 1 770 ? -21.239 -9.814 58.051 1.00 83.62 770 ASP A CA 1
ATOM 6232 C C . ASP A 1 770 ? -19.916 -9.035 58.008 1.00 83.62 770 ASP A C 1
ATOM 6234 O O . ASP A 1 770 ? -18.907 -9.414 58.619 1.00 83.62 770 ASP A O 1
ATOM 6238 N N . GLY A 1 771 ? -19.917 -7.922 57.277 1.00 83.38 771 GLY A N 1
ATOM 6239 C CA . GLY A 1 771 ? -18.757 -7.060 57.089 1.00 83.38 771 GLY A CA 1
ATOM 6240 C C . GLY A 1 771 ? -18.473 -6.722 55.627 1.00 83.38 771 GLY A C 1
ATOM 6241 O O . GLY A 1 771 ? -19.304 -6.869 54.735 1.00 83.38 771 GLY A O 1
ATOM 6242 N N . THR A 1 772 ? -17.284 -6.178 55.361 1.00 87.56 772 THR A N 1
ATOM 6243 C CA . THR A 1 772 ? -16.887 -5.790 54.000 1.00 87.56 772 THR A CA 1
ATOM 6244 C C . THR A 1 772 ? -16.309 -6.978 53.237 1.00 87.56 772 THR A C 1
ATOM 6246 O O . THR A 1 772 ? -15.269 -7.506 53.626 1.00 87.56 772 THR A O 1
ATOM 6249 N N . HIS A 1 773 ? -16.915 -7.296 52.094 1.00 89.75 773 HIS A N 1
ATOM 6250 C CA . HIS A 1 773 ? -16.466 -8.330 51.163 1.00 89.75 773 HIS A CA 1
ATOM 6251 C C . HIS A 1 773 ? -16.086 -7.728 49.807 1.00 89.75 773 HIS A C 1
ATOM 6253 O O . HIS A 1 773 ? -16.550 -6.654 49.409 1.00 89.75 773 HIS A O 1
ATOM 6259 N N . THR A 1 774 ? -15.232 -8.429 49.068 1.00 91.50 774 THR A N 1
ATOM 6260 C CA . THR A 1 774 ? -14.841 -8.081 47.700 1.00 91.50 774 THR A CA 1
ATOM 6261 C C . THR A 1 774 ? -15.424 -9.093 46.730 1.00 91.50 774 THR A C 1
ATOM 6263 O O . THR A 1 774 ? -15.028 -10.260 46.733 1.00 91.50 774 THR A O 1
ATOM 6266 N N . LEU A 1 775 ? -16.324 -8.628 45.863 1.00 92.38 775 LEU A N 1
ATOM 6267 C CA . LEU A 1 775 ? -16.753 -9.385 44.695 1.00 92.38 775 LEU A CA 1
ATOM 6268 C C . LEU A 1 775 ? -15.781 -9.146 43.543 1.00 92.38 775 LEU A C 1
ATOM 6270 O O . LEU A 1 775 ? -15.360 -8.016 43.288 1.00 92.38 775 LEU A O 1
ATOM 6274 N N . LYS A 1 776 ? -15.444 -10.220 42.833 1.00 94.69 776 LYS A N 1
ATOM 6275 C CA . LYS A 1 776 ? -14.576 -10.188 41.656 1.00 94.69 776 LYS A CA 1
ATOM 6276 C C . LYS A 1 776 ? -15.208 -10.977 40.522 1.00 94.69 776 LYS A C 1
ATOM 6278 O O . LYS A 1 776 ? -15.498 -12.160 40.683 1.00 94.69 776 LYS A O 1
ATOM 6283 N N . ILE A 1 777 ? -15.370 -10.331 39.373 1.00 96.50 777 ILE A N 1
ATOM 6284 C CA . ILE A 1 777 ? -15.763 -10.985 38.123 1.00 96.50 777 ILE A CA 1
ATOM 6285 C C . ILE A 1 777 ? -14.513 -11.111 37.262 1.00 96.50 777 ILE A C 1
ATOM 6287 O O . ILE A 1 777 ? -13.806 -10.122 37.068 1.00 96.50 777 ILE A O 1
ATOM 6291 N N . VAL A 1 778 ? -14.250 -12.311 36.757 1.00 96.44 778 VAL A N 1
ATOM 6292 C CA . VAL A 1 778 ? -13.157 -12.601 35.823 1.00 96.44 778 VAL A CA 1
ATOM 6293 C C . VAL A 1 778 ? -13.775 -13.102 34.528 1.00 96.44 778 VAL A C 1
ATOM 6295 O O . VAL A 1 778 ? -14.571 -14.033 34.554 1.00 96.44 778 VAL A O 1
ATOM 6298 N N . ALA A 1 779 ? -13.420 -12.504 33.401 1.00 95.75 779 ALA A N 1
ATOM 6299 C CA . ALA A 1 779 ? -13.812 -12.968 32.078 1.00 95.75 779 ALA A CA 1
ATOM 6300 C C . ALA A 1 779 ? -12.554 -13.303 31.278 1.00 95.75 779 ALA A C 1
ATOM 6302 O O . ALA A 1 779 ? -11.579 -12.552 31.314 1.00 95.75 779 ALA A O 1
ATOM 6303 N N . VAL A 1 780 ? -12.587 -14.434 30.584 1.00 90.88 780 VAL A N 1
ATOM 6304 C CA . VAL A 1 780 ? -11.526 -14.938 29.718 1.00 90.88 780 VAL A CA 1
ATOM 6305 C C . VAL A 1 780 ? -12.124 -15.193 28.342 1.00 90.88 780 VAL A C 1
ATOM 6307 O O . VAL A 1 780 ? -13.174 -15.833 28.241 1.00 90.88 780 VAL A O 1
ATOM 6310 N N . ASP A 1 781 ? -11.471 -14.708 27.295 1.00 86.25 781 ASP A N 1
ATOM 6311 C CA . ASP A 1 781 ? -11.857 -14.958 25.902 1.00 86.25 781 ASP A CA 1
ATOM 6312 C C . ASP A 1 781 ? -11.300 -16.290 25.368 1.00 86.25 781 ASP A C 1
ATOM 6314 O O . ASP A 1 781 ? -10.555 -17.016 26.040 1.00 86.25 781 ASP A O 1
ATOM 6318 N N . SER A 1 782 ? -11.678 -16.640 24.141 1.00 78.69 782 SER A N 1
ATOM 6319 C CA . SER A 1 782 ? -11.174 -17.806 23.405 1.00 78.69 782 SER A CA 1
ATOM 6320 C C . SER A 1 782 ? -9.673 -17.777 23.117 1.00 78.69 782 SER A C 1
ATOM 6322 O O . SER A 1 782 ? -9.070 -18.837 22.944 1.00 78.69 782 SER A O 1
ATOM 6324 N N . SER A 1 783 ? -9.062 -16.595 23.106 1.00 70.12 783 SER A N 1
ATOM 6325 C CA . SER A 1 783 ? -7.620 -16.388 22.943 1.00 70.12 783 SER A CA 1
ATOM 6326 C C . SER A 1 783 ? -6.876 -16.329 24.274 1.00 70.12 783 SER A C 1
ATOM 6328 O O . SER A 1 783 ? -5.683 -16.017 24.307 1.00 70.12 783 SER A O 1
ATOM 6330 N N . THR A 1 784 ? -7.532 -16.711 25.374 1.00 80.19 784 THR A N 1
ATOM 6331 C CA . THR A 1 784 ? -7.006 -16.769 26.744 1.00 80.19 784 THR A CA 1
ATOM 6332 C C . THR A 1 784 ? -6.635 -15.415 27.360 1.00 80.19 784 THR A C 1
ATOM 6334 O O . THR A 1 784 ? -5.989 -15.385 28.411 1.00 80.19 784 THR A O 1
ATOM 6337 N N . GLN A 1 785 ? -7.045 -14.292 26.764 1.00 81.25 785 GLN A N 1
ATOM 6338 C CA . GLN A 1 785 ? -6.863 -12.971 27.371 1.00 81.25 785 GLN A CA 1
ATOM 6339 C C . GLN A 1 785 ? -7.909 -12.785 28.476 1.00 81.25 785 GLN A C 1
ATOM 6341 O O . GLN A 1 785 ? -8.958 -13.422 28.484 1.00 81.25 785 GLN A O 1
ATOM 6346 N N . THR A 1 786 ? -7.569 -12.016 29.514 1.00 90.44 786 THR A N 1
ATOM 6347 C CA . THR A 1 786 ? -8.345 -11.972 30.763 1.00 90.44 786 THR A CA 1
ATOM 6348 C C . THR A 1 786 ? -8.592 -10.539 31.211 1.00 90.44 786 THR A C 1
ATOM 6350 O O . THR A 1 786 ? -7.644 -9.767 31.356 1.00 90.44 786 THR A O 1
ATOM 6353 N N . THR A 1 787 ? -9.846 -10.230 31.539 1.00 95.38 787 THR A N 1
ATOM 6354 C CA . THR A 1 787 ? -10.245 -9.008 32.246 1.00 95.38 787 THR A CA 1
ATOM 6355 C C . THR A 1 787 ? -10.837 -9.364 33.596 1.00 95.38 787 THR A C 1
ATOM 6357 O O . THR A 1 787 ? -11.552 -10.355 33.738 1.00 95.38 787 THR A O 1
ATOM 6360 N N . GLN A 1 788 ? -10.574 -8.527 34.596 1.00 95.31 788 GLN A N 1
ATOM 6361 C CA . GLN A 1 788 ? -11.218 -8.638 35.896 1.00 95.31 788 GLN A CA 1
ATOM 6362 C C . GLN A 1 788 ? -11.721 -7.285 36.390 1.00 95.31 788 GLN A C 1
ATOM 6364 O O . GLN A 1 788 ? -11.074 -6.257 36.188 1.00 95.31 788 GLN A O 1
ATOM 6369 N N . VAL A 1 789 ? -12.867 -7.301 37.066 1.00 94.06 789 VAL A N 1
ATOM 6370 C CA . VAL A 1 789 ? -13.425 -6.147 37.778 1.00 94.06 789 VAL A CA 1
ATOM 6371 C C . VAL A 1 789 ? -13.682 -6.560 39.220 1.00 94.06 789 VAL A C 1
ATOM 6373 O O . VAL A 1 789 ? -14.305 -7.591 39.470 1.00 94.06 789 VAL A O 1
ATOM 6376 N N . GLU A 1 790 ? -13.204 -5.746 40.159 1.00 93.31 790 GLU A N 1
ATOM 6377 C CA . GLU A 1 790 ? -13.420 -5.917 41.596 1.00 93.31 790 GLU A CA 1
ATOM 6378 C C . GLU A 1 790 ? -14.278 -4.776 42.139 1.00 93.31 790 GLU A C 1
ATOM 6380 O O . GLU A 1 790 ? -14.104 -3.614 41.762 1.00 93.31 790 GLU A O 1
ATOM 6385 N N . PHE A 1 791 ? -15.190 -5.094 43.050 1.00 88.69 791 PHE A N 1
ATOM 6386 C CA . PHE A 1 791 ? -16.000 -4.106 43.748 1.00 88.69 791 PHE A CA 1
ATOM 6387 C C . PHE A 1 791 ? -16.258 -4.544 45.187 1.00 88.69 791 PHE A C 1
ATOM 6389 O O . PHE A 1 791 ? -16.401 -5.729 45.489 1.00 88.69 791 PHE A O 1
ATOM 6396 N N . ARG A 1 792 ? -16.287 -3.560 46.090 1.00 88.88 792 ARG A N 1
ATOM 6397 C CA . ARG A 1 792 ? -16.560 -3.784 47.509 1.00 88.88 792 ARG A CA 1
ATOM 6398 C C . ARG A 1 792 ? -18.053 -3.703 47.777 1.00 88.88 792 ARG A C 1
ATOM 6400 O O . ARG A 1 792 ? -18.723 -2.780 47.306 1.00 88.88 792 ARG A O 1
ATOM 6407 N N . ILE A 1 793 ? -18.520 -4.652 48.568 1.00 88.81 793 ILE A N 1
ATOM 6408 C CA . ILE A 1 793 ? -19.873 -4.723 49.103 1.00 88.81 793 ILE A CA 1
ATOM 6409 C C . ILE A 1 793 ? -19.786 -4.855 50.623 1.00 88.81 793 ILE A C 1
ATOM 6411 O O . ILE A 1 793 ? -18.780 -5.337 51.148 1.00 88.81 793 ILE A O 1
ATOM 6415 N N . THR A 1 794 ? -20.827 -4.423 51.320 1.00 87.44 794 THR A N 1
ATOM 6416 C CA . THR A 1 794 ? -20.984 -4.706 52.749 1.00 87.44 794 THR A CA 1
ATOM 6417 C C . THR A 1 794 ? -22.121 -5.699 52.889 1.00 87.44 794 THR A C 1
ATOM 6419 O O . THR A 1 794 ? -23.188 -5.471 52.327 1.00 87.44 794 THR A O 1
ATOM 6422 N N . ILE A 1 795 ? -21.878 -6.805 53.580 1.00 87.75 795 ILE A N 1
ATOM 6423 C CA . ILE A 1 795 ? -22.915 -7.757 53.955 1.00 87.75 795 ILE A CA 1
ATOM 6424 C C . ILE A 1 795 ? -23.352 -7.454 55.376 1.00 87.75 795 ILE A C 1
ATOM 6426 O O . ILE A 1 795 ? -22.502 -7.275 56.248 1.00 87.75 795 ILE A O 1
ATOM 6430 N N . ASP A 1 796 ? -24.660 -7.380 55.559 1.00 82.31 796 ASP A N 1
ATOM 6431 C CA . ASP A 1 796 ? -25.309 -7.275 56.857 1.00 82.31 796 ASP A CA 1
ATOM 6432 C C . ASP A 1 796 ? -26.554 -8.159 56.820 1.00 82.31 796 ASP A C 1
ATOM 6434 O O . ASP A 1 796 ? -27.519 -7.849 56.128 1.00 82.31 796 ASP A O 1
ATOM 6438 N N . ASN A 1 797 ? -26.502 -9.329 57.450 1.00 79.62 797 ASN A N 1
ATOM 6439 C CA . ASN A 1 797 ? -27.634 -10.248 57.495 1.00 79.62 797 ASN A CA 1
ATOM 6440 C C . ASN A 1 797 ? -28.473 -10.094 58.773 1.00 79.62 797 ASN A C 1
ATOM 6442 O O . ASN A 1 797 ? -29.379 -10.912 58.981 1.00 79.62 797 ASN A O 1
ATOM 6446 N N . ASN A 1 798 ? -28.199 -9.088 59.610 1.00 74.00 798 ASN A N 1
ATOM 6447 C CA . ASN A 1 798 ? -28.950 -8.859 60.837 1.00 74.00 798 ASN A CA 1
ATOM 6448 C C . ASN A 1 798 ? -30.254 -8.089 60.548 1.00 74.00 798 ASN A C 1
ATOM 6450 O O . ASN A 1 798 ? -30.368 -7.366 59.557 1.00 74.00 798 ASN A O 1
ATOM 6454 N N . PRO A 1 799 ? -31.319 -8.315 61.334 1.00 68.25 799 PRO A N 1
ATOM 6455 C CA . PRO A 1 799 ? -32.545 -7.534 61.240 1.00 68.25 799 PRO A CA 1
ATOM 6456 C C . PRO A 1 799 ? -32.333 -6.100 61.771 1.00 68.25 799 PRO A C 1
ATOM 6458 O O . PRO A 1 799 ? -31.601 -5.928 62.738 1.00 68.25 799 PRO A O 1
ATOM 6461 N N . PRO A 1 800 ? -33.065 -5.089 61.254 1.00 74.75 800 PRO A N 1
ATOM 6462 C CA . PRO A 1 800 ? -33.009 -3.729 61.790 1.00 74.75 800 PRO A CA 1
ATOM 6463 C C . PRO A 1 800 ? -33.328 -3.682 63.293 1.00 74.75 800 PRO A C 1
ATOM 6465 O O . PRO A 1 800 ? -34.137 -4.494 63.767 1.00 74.75 800 PRO A O 1
ATOM 6468 N N . PRO A 1 801 ? -32.841 -2.665 64.030 1.00 84.50 801 PRO A N 1
ATOM 6469 C CA . PRO A 1 801 ? -33.020 -2.582 65.475 1.00 84.50 801 PRO A CA 1
ATOM 6470 C C . PRO A 1 801 ? -34.501 -2.563 65.866 1.00 84.50 801 PRO A C 1
ATOM 6472 O O . PRO A 1 801 ? -35.340 -2.011 65.159 1.00 84.50 801 PRO A O 1
ATOM 6475 N N . TYR A 1 802 ? -34.860 -3.098 67.026 1.00 86.31 802 TYR A N 1
ATOM 6476 C CA . TYR A 1 802 ? -36.196 -2.988 67.613 1.00 86.31 802 TYR A CA 1
ATOM 6477 C C . TYR A 1 802 ? -36.384 -1.626 68.301 1.00 86.31 802 TYR A C 1
ATOM 6479 O O . TYR A 1 802 ? -35.498 -1.172 69.021 1.00 86.31 802 TYR A O 1
ATOM 6487 N N . VAL A 1 803 ? -37.549 -0.978 68.143 1.00 94.25 803 VAL A N 1
ATOM 6488 C CA . VAL A 1 803 ? -37.887 0.269 68.860 1.00 94.25 803 VAL A CA 1
ATOM 6489 C C . VAL A 1 803 ? -39.348 0.321 69.313 1.00 94.25 803 VAL A C 1
ATOM 6491 O O . VAL A 1 803 ? -40.272 0.046 68.546 1.00 94.25 803 VAL A O 1
ATOM 6494 N N . GLU A 1 804 ? -39.572 0.745 70.557 1.00 94.94 804 GLU A N 1
ATOM 6495 C CA . GLU A 1 804 ? -40.888 0.833 71.196 1.00 94.94 804 GLU A CA 1
ATOM 6496 C C . GLU A 1 804 ? -41.000 2.079 72.093 1.00 94.94 804 GLU A C 1
ATOM 6498 O O . GLU A 1 804 ? -40.078 2.403 72.840 1.00 94.94 804 GLU A O 1
ATOM 6503 N N . ILE A 1 805 ? -42.144 2.776 72.062 1.00 94.38 805 ILE A N 1
ATOM 6504 C CA . ILE A 1 805 ? -42.470 3.828 73.040 1.00 94.38 805 ILE A CA 1
ATOM 6505 C C . ILE A 1 805 ? -43.265 3.177 74.178 1.00 94.38 805 ILE A C 1
ATOM 6507 O O . ILE A 1 805 ? -44.431 2.837 74.007 1.00 94.38 805 ILE A O 1
ATOM 6511 N N . LEU A 1 806 ? -42.634 3.022 75.343 1.00 91.62 806 LEU A N 1
ATOM 6512 C CA . LEU A 1 806 ? -43.218 2.383 76.529 1.00 91.62 806 LEU A CA 1
ATOM 6513 C C . LEU A 1 806 ? -44.223 3.291 77.256 1.00 91.62 806 LEU A C 1
ATOM 6515 O O . LEU A 1 806 ? -45.154 2.823 77.908 1.00 91.62 806 LEU A O 1
ATOM 6519 N N . SER A 1 807 ? -44.010 4.605 77.188 1.00 84.50 807 SER A N 1
ATOM 6520 C CA . SER A 1 807 ? -44.893 5.629 77.749 1.00 84.50 807 SER A CA 1
ATOM 6521 C C . SER A 1 807 ? -44.672 6.943 77.001 1.00 84.50 807 SER A C 1
ATOM 6523 O O . SER A 1 807 ? -43.520 7.250 76.686 1.00 84.50 807 SER A O 1
ATOM 6525 N N . PRO A 1 808 ? -45.710 7.759 76.758 1.00 90.12 808 PRO A N 1
ATOM 6526 C CA . PRO A 1 808 ? -47.124 7.501 77.052 1.00 90.12 808 PRO A CA 1
ATOM 6527 C C . PRO A 1 808 ? -47.747 6.465 76.097 1.00 90.12 808 PRO A C 1
ATOM 6529 O O . PRO A 1 808 ? -47.245 6.260 74.997 1.00 90.12 808 PRO A O 1
ATOM 6532 N N . GLN A 1 809 ? -48.846 5.820 76.506 1.00 87.50 809 GLN A N 1
ATOM 6533 C CA . GLN A 1 809 ? -49.576 4.893 75.629 1.00 87.50 809 GLN A CA 1
ATOM 6534 C C . GLN A 1 809 ? -50.303 5.635 74.499 1.00 87.50 809 GLN A C 1
ATOM 6536 O O . GLN A 1 809 ? -50.717 6.789 74.661 1.00 87.50 809 GLN A O 1
ATOM 6541 N N . ASP A 1 810 ? -50.488 4.954 73.368 1.00 91.38 810 ASP A N 1
ATOM 6542 C CA . ASP A 1 810 ? -51.251 5.478 72.236 1.00 91.38 810 ASP A CA 1
ATOM 6543 C C . ASP A 1 810 ? -52.698 5.810 72.638 1.00 91.38 810 ASP A C 1
ATOM 6545 O O . ASP A 1 810 ? -53.342 5.099 73.406 1.00 91.38 810 ASP A O 1
ATOM 6549 N N . GLY A 1 811 ? -53.193 6.948 72.165 1.00 85.38 811 GLY A N 1
ATOM 6550 C CA . GLY A 1 811 ? -54.501 7.508 72.495 1.00 85.38 811 GLY A CA 1
ATOM 6551 C C . GLY A 1 811 ? -54.618 8.172 73.872 1.00 85.38 811 GLY A C 1
ATOM 6552 O O . GLY A 1 811 ? -55.671 8.737 74.170 1.00 85.38 811 GLY A O 1
ATOM 6553 N N . SER A 1 812 ? -53.581 8.141 74.717 1.00 85.56 812 SER A N 1
ATOM 6554 C CA . SER A 1 812 ? -53.684 8.655 76.089 1.00 85.56 812 SER A CA 1
ATOM 6555 C C . SER A 1 812 ? -53.872 10.177 76.162 1.00 85.56 812 SER A C 1
ATOM 6557 O O . SER A 1 812 ? -53.377 10.945 75.330 1.00 85.56 812 SER A O 1
ATOM 6559 N N . TYR A 1 813 ? -54.590 10.621 77.199 1.00 81.81 813 TYR A N 1
ATOM 6560 C CA . TYR A 1 813 ? -54.640 12.027 77.588 1.00 81.81 813 TYR A CA 1
ATOM 6561 C C . TYR A 1 813 ? -53.518 12.317 78.581 1.00 81.81 813 TYR A C 1
ATOM 6563 O O . TYR A 1 813 ? -53.442 11.685 79.632 1.00 81.81 813 TYR A O 1
ATOM 6571 N N . VAL A 1 814 ? -52.668 13.286 78.262 1.00 85.62 814 VAL A N 1
ATOM 6572 C CA . VAL A 1 814 ? -51.515 13.676 79.073 1.00 85.62 814 VAL A CA 1
ATOM 6573 C C . VAL A 1 814 ? -51.612 15.150 79.483 1.00 85.62 814 VAL A C 1
ATOM 6575 O O . VAL A 1 814 ? -52.250 15.959 78.806 1.00 85.62 814 VAL A O 1
ATOM 6578 N N . SER A 1 815 ? -51.017 15.510 80.618 1.00 81.62 815 SER A N 1
ATOM 6579 C CA . SER A 1 815 ? -51.051 16.875 81.160 1.00 81.62 815 SER A CA 1
ATOM 6580 C C . SER A 1 815 ? -49.829 17.149 82.035 1.00 81.62 815 SER A C 1
ATOM 6582 O O . SER A 1 815 ? -49.339 16.235 82.694 1.00 81.62 815 SER A O 1
ATOM 6584 N N . GLY A 1 816 ? -49.362 18.398 82.089 1.00 82.56 816 GLY A N 1
ATOM 6585 C CA . GLY A 1 816 ? -48.164 18.768 82.852 1.00 82.56 816 GLY A CA 1
ATOM 6586 C C . GLY A 1 816 ? -46.879 18.209 82.230 1.00 82.56 816 GLY A C 1
ATOM 6587 O O . GLY A 1 816 ? -46.755 18.154 81.006 1.00 82.56 816 GLY A O 1
ATOM 6588 N N . VAL A 1 817 ? -45.917 17.807 83.061 1.00 83.62 817 VAL A N 1
ATOM 6589 C CA . VAL A 1 817 ? -44.650 17.208 82.608 1.00 83.62 817 VAL A CA 1
ATOM 6590 C C . VAL A 1 817 ? -44.830 15.704 82.387 1.00 83.62 817 VAL A C 1
ATOM 6592 O O . VAL A 1 817 ? -45.125 14.967 83.323 1.00 83.62 817 VAL A O 1
ATOM 6595 N N . VAL A 1 818 ? -44.627 15.253 81.151 1.00 89.38 818 VAL A N 1
ATOM 6596 C CA . VAL A 1 818 ? -44.801 13.866 80.697 1.00 89.38 818 VAL A CA 1
ATOM 6597 C C . VAL A 1 818 ? -43.435 13.247 80.421 1.00 89.38 818 VAL A C 1
ATOM 6599 O O . VAL A 1 818 ? -42.642 13.816 79.675 1.00 89.38 818 VAL A O 1
ATOM 6602 N N . LEU A 1 819 ? -43.154 12.069 80.981 1.00 90.88 819 LEU A N 1
ATOM 6603 C CA . LEU A 1 819 ? -41.947 11.310 80.649 1.00 90.88 819 LEU A CA 1
ATOM 6604 C C . LEU A 1 819 ? -42.226 10.382 79.465 1.00 90.88 819 LEU A C 1
ATOM 6606 O O . LEU A 1 819 ? -43.017 9.441 79.573 1.00 90.88 819 LEU A O 1
ATOM 6610 N N . ILE A 1 820 ? -41.563 10.652 78.344 1.00 95.56 820 ILE A N 1
ATOM 6611 C CA . ILE A 1 820 ? -41.544 9.769 77.182 1.00 95.56 820 ILE A CA 1
ATOM 6612 C C . ILE A 1 820 ? -40.415 8.766 77.392 1.00 95.56 820 ILE A C 1
ATOM 6614 O O . ILE A 1 820 ? -39.255 9.168 77.463 1.00 95.56 820 ILE A O 1
ATOM 6618 N N . ASN A 1 821 ? -40.754 7.486 77.514 1.00 94.31 821 ASN A N 1
ATOM 6619 C CA . ASN A 1 821 ? -39.804 6.401 77.740 1.00 94.31 821 ASN A CA 1
ATOM 6620 C C . ASN A 1 821 ? -39.753 5.501 76.503 1.00 94.31 821 ASN A C 1
ATOM 6622 O O . ASN A 1 821 ? -40.794 5.005 76.071 1.00 94.31 821 ASN A O 1
ATOM 6626 N N . ILE A 1 822 ? -38.565 5.318 75.933 1.00 96.31 822 ILE A N 1
ATOM 6627 C CA . ILE A 1 822 ? -38.341 4.554 74.705 1.00 96.31 822 ILE A CA 1
ATOM 6628 C C . ILE A 1 822 ? -37.437 3.365 75.030 1.00 96.31 822 ILE A C 1
ATOM 6630 O O . ILE A 1 822 ? -36.445 3.508 75.741 1.00 96.31 822 ILE A O 1
ATOM 6634 N N . ARG A 1 823 ? -37.767 2.198 74.481 1.00 93.44 823 ARG A N 1
ATOM 6635 C CA . ARG A 1 823 ? -36.898 1.021 74.450 1.00 93.44 823 ARG A CA 1
ATOM 6636 C C . ARG A 1 823 ? -36.382 0.863 73.030 1.00 93.44 823 ARG A C 1
ATOM 6638 O O . ARG A 1 823 ? -37.187 0.864 72.102 1.00 93.44 823 ARG A O 1
ATOM 6645 N N . ALA A 1 824 ? -35.071 0.753 72.869 1.00 92.06 824 ALA A N 1
ATOM 6646 C CA . ALA A 1 824 ? -34.467 0.358 71.608 1.00 92.06 824 ALA A CA 1
ATOM 6647 C C . ALA A 1 824 ? -33.445 -0.736 71.890 1.00 92.06 824 ALA A C 1
ATOM 6649 O O . ALA A 1 824 ? -32.625 -0.581 72.788 1.00 92.06 824 ALA A O 1
ATOM 6650 N N . GLU A 1 825 ? -33.536 -1.837 71.162 1.00 86.38 825 GLU A N 1
ATOM 6651 C CA . GLU A 1 825 ? -32.651 -2.988 71.310 1.00 86.38 825 GLU A CA 1
ATOM 6652 C C . GLU A 1 825 ? -32.211 -3.437 69.931 1.00 86.38 825 GLU A C 1
ATOM 6654 O O . GLU A 1 825 ? -32.968 -3.329 68.971 1.00 86.38 825 GLU A O 1
ATOM 6659 N N . ASP A 1 826 ? -30.994 -3.934 69.851 1.00 81.12 826 ASP A N 1
ATOM 6660 C CA . ASP A 1 826 ? -30.415 -4.496 68.645 1.00 81.12 826 ASP A CA 1
ATOM 6661 C C . ASP A 1 826 ? -29.725 -5.802 69.031 1.00 81.12 826 ASP A C 1
ATOM 6663 O O . ASP A 1 826 ? -29.384 -5.978 70.208 1.00 81.12 826 ASP A O 1
ATOM 6667 N N . ASP A 1 827 ? -29.630 -6.755 68.112 1.00 72.62 827 ASP A N 1
ATOM 6668 C CA . ASP A 1 827 ? -29.222 -8.115 68.447 1.00 72.62 827 ASP A CA 1
ATOM 6669 C C . ASP A 1 827 ? -27.703 -8.260 68.652 1.00 72.62 827 ASP A C 1
ATOM 6671 O O . ASP A 1 827 ? -27.215 -8.200 69.784 1.00 72.62 827 ASP A O 1
ATOM 6675 N N . THR A 1 828 ? -26.948 -8.514 67.588 1.00 65.81 828 THR A N 1
ATOM 6676 C CA . THR A 1 828 ? -25.485 -8.575 67.566 1.00 65.81 828 THR A CA 1
ATOM 6677 C C . THR A 1 828 ? -24.846 -7.228 67.252 1.00 65.81 828 THR A C 1
ATOM 6679 O O . THR A 1 828 ? -23.656 -7.047 67.534 1.00 65.81 828 THR A O 1
ATOM 6682 N N . ASP A 1 829 ? -25.636 -6.289 66.738 1.00 68.25 829 ASP A N 1
ATOM 6683 C CA . ASP A 1 829 ? -25.269 -4.899 66.511 1.00 68.25 829 ASP A CA 1
ATOM 6684 C C . ASP A 1 829 ? -25.616 -4.010 67.714 1.00 68.25 829 ASP A C 1
ATOM 6686 O O . ASP A 1 829 ? -26.183 -4.457 68.716 1.00 68.25 829 ASP A O 1
ATOM 6690 N N . TYR A 1 830 ? -25.171 -2.752 67.694 1.00 79.50 830 TYR A N 1
ATOM 6691 C CA . TYR A 1 830 ? -25.460 -1.814 68.776 1.00 79.50 830 TYR A CA 1
ATOM 6692 C C . TYR A 1 830 ? -26.134 -0.546 68.264 1.00 79.50 830 TYR A C 1
ATOM 6694 O O . TYR A 1 830 ? -25.694 0.097 67.310 1.00 79.50 830 TYR A O 1
ATOM 6702 N N . ILE A 1 831 ? -27.160 -0.114 69.002 1.00 88.44 831 ILE A N 1
ATOM 6703 C CA . ILE A 1 831 ? -27.888 1.130 68.748 1.00 88.44 831 ILE A CA 1
ATOM 6704 C C . ILE A 1 831 ? -26.918 2.320 68.777 1.00 88.44 831 ILE A C 1
ATOM 6706 O O . ILE A 1 831 ? -26.410 2.707 69.835 1.00 88.44 831 ILE A O 1
ATOM 6710 N N . THR A 1 832 ? -26.689 2.953 67.626 1.00 89.69 832 THR A N 1
ATOM 6711 C CA . THR A 1 832 ? -25.883 4.177 67.528 1.00 89.69 832 THR A CA 1
ATOM 6712 C C . THR A 1 832 ? -26.671 5.409 67.929 1.00 89.69 832 THR A C 1
ATOM 6714 O O . THR A 1 832 ? -26.116 6.334 68.532 1.00 89.69 832 THR A O 1
ATOM 6717 N N . SER A 1 833 ? -27.966 5.454 67.603 1.00 91.62 833 SER A N 1
ATOM 6718 C CA . SER A 1 833 ? -28.820 6.560 68.019 1.00 91.62 833 SER A CA 1
ATOM 6719 C C . SER A 1 833 ? -30.305 6.222 68.052 1.00 91.62 833 SER A C 1
ATOM 6721 O O . SER A 1 833 ? -30.799 5.424 67.266 1.00 91.62 833 SER A O 1
ATOM 6723 N N . VAL A 1 834 ? -31.042 6.901 68.932 1.00 95.25 834 VAL A N 1
ATOM 6724 C CA . VAL A 1 834 ? -32.510 6.924 68.923 1.00 95.25 834 VAL A CA 1
ATOM 6725 C C . VAL A 1 834 ? -32.963 8.362 68.721 1.00 95.25 834 VAL A C 1
ATOM 6727 O O . VAL A 1 834 ? -32.629 9.244 69.509 1.00 95.25 834 VAL A O 1
ATOM 6730 N N . ILE A 1 835 ? -33.725 8.632 67.667 1.00 96.81 835 ILE A N 1
ATOM 6731 C CA . ILE A 1 835 ? -34.267 9.952 67.357 1.00 96.81 835 ILE A CA 1
ATOM 6732 C C . ILE A 1 835 ? -35.745 9.995 67.738 1.00 96.81 835 ILE A C 1
ATOM 6734 O O . ILE A 1 835 ? -36.589 9.370 67.100 1.00 96.81 835 ILE A O 1
ATOM 6738 N N . LEU A 1 836 ? -36.065 10.799 68.746 1.00 96.25 836 LEU A N 1
ATOM 6739 C CA . LEU A 1 836 ? -37.423 11.159 69.127 1.00 96.25 836 LEU A CA 1
ATOM 6740 C C . LEU A 1 836 ? -37.879 12.394 68.348 1.00 96.25 836 LEU A C 1
ATOM 6742 O O . LEU A 1 836 ? -37.185 13.407 68.319 1.00 96.25 836 LEU A O 1
ATOM 6746 N N . ARG A 1 837 ? -39.076 12.353 67.771 1.00 97.06 837 ARG A N 1
ATOM 6747 C CA . ARG A 1 837 ? -39.717 13.460 67.056 1.00 97.06 837 ARG A CA 1
ATOM 6748 C C . ARG A 1 837 ? -41.151 13.629 67.535 1.00 97.06 837 ARG A C 1
ATOM 6750 O O . ARG A 1 837 ? -41.931 12.687 67.493 1.00 97.06 837 ARG A O 1
ATOM 6757 N N . ILE A 1 838 ? -41.525 14.833 67.949 1.00 94.88 838 ILE A N 1
ATOM 6758 C CA . ILE A 1 838 ? -42.894 15.164 68.357 1.00 94.88 838 ILE A CA 1
ATOM 6759 C C . ILE A 1 838 ? -43.498 16.076 67.299 1.00 94.88 838 ILE A C 1
ATOM 6761 O O . ILE A 1 838 ? -42.937 17.124 66.976 1.00 94.88 838 ILE A O 1
ATOM 6765 N N . TYR A 1 839 ? -44.656 15.696 66.775 1.00 92.56 839 TYR A N 1
ATOM 6766 C CA . TYR A 1 839 ? -45.399 16.427 65.759 1.00 92.56 839 TYR A CA 1
ATOM 6767 C C . TYR A 1 839 ? -46.722 16.938 66.324 1.00 92.56 839 TYR A C 1
ATOM 6769 O O . TYR A 1 839 ? -47.407 16.231 67.056 1.00 92.56 839 TYR A O 1
ATOM 6777 N N . ARG A 1 840 ? -47.117 18.150 65.927 1.00 89.56 840 ARG A N 1
ATOM 6778 C CA . ARG A 1 840 ? -48.470 18.688 66.104 1.00 89.56 840 ARG A CA 1
ATOM 6779 C C . ARG A 1 840 ? -49.164 18.667 64.744 1.00 89.56 840 ARG A C 1
ATOM 6781 O O . ARG A 1 840 ? -48.867 19.501 63.884 1.00 89.56 840 ARG A O 1
ATOM 6788 N N . GLY A 1 841 ? -50.051 17.697 64.527 1.00 79.94 841 GLY A N 1
ATOM 6789 C CA . GLY A 1 841 ? -50.519 17.362 63.178 1.00 79.94 841 GLY A CA 1
ATOM 6790 C C . GLY A 1 841 ? -49.346 16.924 62.289 1.00 79.94 841 GLY A C 1
ATOM 6791 O O . GLY A 1 841 ? -48.618 15.999 62.638 1.00 79.94 841 GLY A O 1
ATOM 6792 N N . VAL A 1 842 ? -49.125 17.616 61.167 1.00 78.06 842 VAL A N 1
ATOM 6793 C CA . VAL A 1 842 ? -47.994 17.359 60.247 1.00 78.06 842 VAL A CA 1
ATOM 6794 C C . VAL A 1 842 ? -46.734 18.178 60.565 1.00 78.06 842 VAL A C 1
ATOM 6796 O O . VAL A 1 842 ? -45.689 17.964 59.958 1.00 78.06 842 VAL A O 1
ATOM 6799 N N . VAL A 1 843 ? -46.810 19.127 61.504 1.00 83.75 843 VAL A N 1
ATOM 6800 C CA . VAL A 1 843 ? -45.700 20.036 61.823 1.00 83.75 843 VAL A CA 1
ATOM 6801 C C . VAL A 1 843 ? -44.822 19.417 62.906 1.00 83.75 843 VAL A C 1
ATOM 6803 O O . VAL A 1 843 ? -45.309 19.150 64.003 1.00 83.75 843 VAL A O 1
ATOM 6806 N N . LEU A 1 844 ? -43.531 19.218 62.625 1.00 90.62 844 LEU A N 1
ATOM 6807 C CA . LEU A 1 844 ? -42.539 18.820 63.629 1.00 90.62 844 LEU A CA 1
ATOM 6808 C C . LEU A 1 844 ? -42.364 19.960 64.642 1.00 90.62 844 LEU A C 1
ATOM 6810 O O . LEU A 1 844 ? -41.993 21.069 64.263 1.00 90.62 844 LEU A O 1
ATOM 6814 N N . VAL A 1 845 ? -42.653 19.697 65.915 1.00 88.94 845 VAL A N 1
ATOM 6815 C CA . VAL A 1 845 ? -42.574 20.689 67.001 1.00 88.94 845 VAL A CA 1
ATOM 6816 C C . VAL A 1 845 ? -41.406 20.450 67.955 1.00 88.94 845 VAL A C 1
ATOM 6818 O O . VAL A 1 845 ? -40.983 21.388 68.621 1.00 88.94 845 VAL A O 1
ATOM 6821 N N . SER A 1 846 ? -40.865 19.231 68.016 1.00 90.88 846 SER A N 1
ATOM 6822 C CA . SER A 1 846 ? -39.650 18.919 68.776 1.00 90.88 846 SER A CA 1
ATOM 6823 C C . SER A 1 846 ? -38.918 17.729 68.159 1.00 90.88 846 SER A C 1
ATOM 6825 O O . SER A 1 846 ? -39.562 16.831 67.620 1.00 90.88 846 SER A O 1
ATOM 6827 N N . SER A 1 847 ? -37.590 17.708 68.247 1.00 94.69 847 SER A N 1
ATOM 6828 C CA . SER A 1 847 ? -36.753 16.564 67.879 1.00 94.69 847 SER A CA 1
ATOM 6829 C C . SER A 1 847 ? -35.601 16.447 68.870 1.00 94.69 847 SER A C 1
ATOM 6831 O O . SER A 1 847 ? -35.004 17.458 69.233 1.00 94.69 847 SER A O 1
ATOM 6833 N N . TYR A 1 848 ? -35.271 15.229 69.280 1.00 95.56 848 TYR A N 1
ATOM 6834 C CA . TYR A 1 848 ? -34.179 14.944 70.201 1.00 95.56 848 TYR A CA 1
ATOM 6835 C C . TYR A 1 848 ? -33.472 13.653 69.791 1.00 95.56 848 TYR A C 1
ATOM 6837 O O . TYR A 1 848 ? -34.135 12.703 69.386 1.00 95.56 848 TYR A O 1
ATOM 6845 N N . THR A 1 849 ? -32.146 13.620 69.892 1.00 96.12 849 THR A N 1
ATOM 6846 C CA . THR A 1 849 ? -31.339 12.441 69.559 1.00 96.12 849 THR A CA 1
ATOM 6847 C C . THR A 1 849 ? -30.648 11.939 70.814 1.00 96.12 849 THR A C 1
ATOM 6849 O O . THR A 1 849 ? -29.906 12.683 71.454 1.00 96.12 849 THR A O 1
ATOM 6852 N N . PHE A 1 850 ? -30.871 10.674 71.137 1.00 95.25 850 PHE A N 1
ATOM 6853 C CA . PHE A 1 850 ? -30.134 9.942 72.151 1.00 95.25 850 PHE A CA 1
ATOM 6854 C C . PHE A 1 850 ? -28.993 9.163 71.504 1.00 95.25 850 PHE A C 1
ATOM 6856 O O . PHE A 1 850 ? -29.173 8.602 70.427 1.00 95.25 850 PHE A O 1
ATOM 6863 N N . THR A 1 851 ? -27.846 9.092 72.178 1.00 91.62 851 THR A N 1
ATOM 6864 C CA . THR A 1 851 ? -26.673 8.305 71.746 1.00 91.62 851 THR A CA 1
ATOM 6865 C C . THR A 1 851 ? -26.303 7.196 72.738 1.00 91.62 851 THR A C 1
ATOM 6867 O O . THR A 1 851 ? -25.317 6.501 72.536 1.00 91.62 851 THR A O 1
ATOM 6870 N N . SER A 1 852 ? -27.047 7.059 73.842 1.00 88.31 852 SER A N 1
ATOM 6871 C CA . SER A 1 852 ? -26.884 6.009 74.858 1.00 88.31 852 SER A CA 1
ATOM 6872 C C . SER A 1 852 ? -28.119 5.940 75.766 1.00 88.31 852 SER A C 1
ATOM 6874 O O . SER A 1 852 ? -28.813 6.947 75.929 1.00 88.31 852 SER A O 1
ATOM 6876 N N . GLU A 1 853 ? -28.371 4.786 76.384 1.00 89.31 853 GLU A N 1
ATOM 6877 C CA . GLU A 1 853 ? -29.446 4.602 77.369 1.00 89.31 853 GLU A CA 1
ATOM 6878 C C . GLU A 1 853 ? -29.216 5.389 78.679 1.00 89.31 853 GLU A C 1
ATOM 6880 O O . GLU A 1 853 ? -28.064 5.658 79.042 1.00 89.31 853 GLU A O 1
ATOM 6885 N N . PRO A 1 854 ? -30.286 5.735 79.432 1.00 91.19 854 PRO A N 1
ATOM 6886 C CA . PRO A 1 854 ? -31.704 5.479 79.142 1.00 91.19 854 PRO A CA 1
ATOM 6887 C C . PRO A 1 854 ? -32.322 6.494 78.160 1.00 91.19 854 PRO A C 1
ATOM 6889 O O . PRO A 1 854 ? -32.079 7.699 78.256 1.00 91.19 854 PRO A O 1
ATOM 6892 N N . TYR A 1 855 ? -33.187 6.025 77.254 1.00 95.06 855 TYR A N 1
ATOM 6893 C CA . TYR A 1 855 ? -33.855 6.854 76.239 1.00 95.06 855 TYR A CA 1
ATOM 6894 C C . TYR A 1 855 ? -35.133 7.524 76.776 1.00 95.06 855 TYR A C 1
ATOM 6896 O O . TYR A 1 855 ? -36.254 7.206 76.375 1.00 95.06 855 TYR A O 1
ATOM 6904 N N . ILE A 1 856 ? -34.963 8.453 77.722 1.00 93.50 856 ILE A N 1
ATOM 6905 C CA . ILE A 1 856 ? -36.072 9.143 78.400 1.00 93.50 856 ILE A CA 1
ATOM 6906 C C . ILE A 1 856 ? -36.063 10.639 78.070 1.00 93.50 856 ILE A C 1
ATOM 6908 O O . ILE A 1 856 ? -35.074 11.331 78.306 1.00 93.50 856 ILE A O 1
ATOM 6912 N N . PHE A 1 857 ? -37.189 11.164 77.580 1.00 94.81 857 PHE A N 1
ATOM 6913 C CA . PHE A 1 857 ? -37.384 12.594 77.322 1.00 94.81 857 PHE A CA 1
ATOM 6914 C C . PHE A 1 857 ? -38.474 13.183 78.222 1.00 94.81 857 PHE A C 1
ATOM 6916 O O . PHE A 1 857 ? -39.592 12.675 78.276 1.00 94.81 857 PHE A O 1
ATOM 6923 N N . SER A 1 858 ? -38.167 14.291 78.899 1.00 92.69 858 SER A N 1
ATOM 6924 C CA . SER A 1 858 ? -39.137 15.046 79.699 1.00 92.69 858 SER A CA 1
ATOM 6925 C C . SER A 1 858 ? -39.838 16.092 78.834 1.00 92.69 858 SER A C 1
ATOM 6927 O O . SER A 1 858 ? -39.207 17.032 78.346 1.00 92.69 858 SER A O 1
ATOM 6929 N N . TRP A 1 859 ? -41.142 15.925 78.631 1.00 93.19 859 TRP A N 1
ATOM 6930 C CA . TRP A 1 859 ? -41.958 16.761 77.762 1.00 93.19 859 TRP A CA 1
ATOM 6931 C C . TRP A 1 859 ? -42.993 17.561 78.559 1.00 93.19 859 TRP A C 1
ATOM 6933 O O . TRP A 1 859 ? -43.970 17.013 79.061 1.00 93.19 859 TRP A O 1
ATOM 6943 N N . ASP A 1 860 ? -42.793 18.877 78.671 1.00 88.94 860 ASP A N 1
ATOM 6944 C CA . ASP A 1 860 ? -43.755 19.778 79.316 1.00 88.94 860 ASP A CA 1
ATOM 6945 C C . ASP A 1 860 ? -44.908 20.134 78.362 1.00 88.94 860 ASP A C 1
ATOM 6947 O O . ASP A 1 860 ? -44.721 20.783 77.328 1.00 88.94 860 ASP A O 1
ATOM 6951 N N . THR A 1 861 ? -46.118 19.716 78.732 1.00 87.81 861 THR A N 1
ATOM 6952 C CA . THR A 1 861 ? -47.344 19.908 77.950 1.00 87.81 861 THR A CA 1
ATOM 6953 C C . THR A 1 861 ? -48.198 21.096 78.407 1.00 87.81 861 THR A C 1
ATOM 6955 O O . THR A 1 861 ? -49.221 21.391 77.789 1.00 87.81 861 THR A O 1
ATOM 6958 N N . THR A 1 862 ? -47.773 21.835 79.439 1.00 81.88 862 THR A N 1
ATOM 6959 C CA . THR A 1 862 ? -48.582 22.857 80.139 1.00 81.88 862 THR A CA 1
ATOM 6960 C C . THR A 1 862 ? -49.101 23.973 79.220 1.00 81.88 862 THR A C 1
ATOM 6962 O O . THR A 1 862 ? -50.225 24.453 79.379 1.00 81.88 862 THR A O 1
ATOM 6965 N N . ASN A 1 863 ? -48.311 24.365 78.215 1.00 82.19 863 ASN A N 1
ATOM 6966 C CA . ASN A 1 863 ? -48.648 25.435 77.264 1.00 82.19 863 ASN A CA 1
ATOM 6967 C C . ASN A 1 863 ? -49.036 24.919 75.868 1.00 82.19 863 ASN A C 1
ATOM 6969 O O . ASN A 1 863 ? -49.090 25.689 74.905 1.00 82.19 863 ASN A O 1
ATOM 6973 N N . LEU A 1 864 ? -49.283 23.616 75.738 1.00 85.12 864 LEU A N 1
ATOM 6974 C CA . LEU A 1 864 ? -49.644 22.986 74.475 1.00 85.12 864 LEU A CA 1
ATOM 6975 C C . LEU A 1 864 ? -51.158 23.044 74.225 1.00 85.12 864 LEU A C 1
ATOM 6977 O O . LEU A 1 864 ? -51.965 23.262 75.128 1.00 85.12 864 LEU A O 1
ATOM 6981 N N . SER A 1 865 ? -51.549 22.915 72.956 1.00 80.12 865 SER A N 1
ATOM 6982 C CA . SER A 1 865 ? -52.951 23.002 72.540 1.00 80.12 865 SER A CA 1
ATOM 6983 C C . SER A 1 865 ? -53.721 21.759 72.985 1.00 80.12 865 SER A C 1
ATOM 6985 O O . SER A 1 865 ? -53.293 20.644 72.718 1.00 80.12 865 SER A O 1
ATOM 6987 N N . THR A 1 866 ? -54.892 21.943 73.593 1.00 78.06 866 THR A N 1
ATOM 6988 C CA . THR A 1 866 ? -55.795 20.843 73.979 1.00 78.06 866 THR A CA 1
ATOM 6989 C C . THR A 1 866 ? -56.720 20.385 72.848 1.00 78.06 866 THR A C 1
ATOM 6991 O O . THR A 1 866 ? -57.451 19.414 73.003 1.00 78.06 866 THR A O 1
ATOM 6994 N N . THR A 1 867 ? -56.715 21.073 71.701 1.00 77.25 867 THR A N 1
ATOM 6995 C CA . THR A 1 867 ? -57.623 20.803 70.571 1.00 77.25 867 THR A CA 1
ATOM 6996 C C . THR A 1 867 ? -56.961 20.032 69.431 1.00 77.25 867 THR A C 1
ATOM 6998 O O . THR A 1 867 ? -57.615 19.739 68.434 1.00 77.25 867 THR A O 1
ATOM 7001 N N . THR A 1 868 ? -55.665 19.726 69.542 1.00 81.81 868 THR A N 1
ATOM 7002 C CA . THR A 1 868 ? -54.890 19.040 68.499 1.00 81.81 868 THR A CA 1
ATOM 7003 C C . THR A 1 868 ? -54.161 17.842 69.093 1.00 81.81 868 THR A C 1
ATOM 7005 O O . THR A 1 868 ? -53.577 17.950 70.169 1.00 81.81 868 THR A O 1
ATOM 7008 N N . ALA A 1 869 ? -54.168 16.715 68.383 1.00 88.69 869 ALA A N 1
ATOM 7009 C CA . ALA A 1 869 ? -53.387 15.541 68.754 1.00 88.69 869 ALA A CA 1
ATOM 7010 C C . ALA A 1 869 ? -51.885 15.761 68.498 1.00 88.69 869 ALA A C 1
ATOM 7012 O O . ALA A 1 869 ? -51.492 16.427 67.529 1.00 88.69 869 ALA A O 1
ATOM 7013 N N . TYR A 1 870 ? -51.050 15.168 69.346 1.00 94.06 870 TYR A N 1
ATOM 7014 C CA . TYR A 1 870 ? -49.598 15.184 69.221 1.00 94.06 870 TYR A CA 1
ATOM 7015 C C . TYR A 1 870 ? -49.090 13.777 68.923 1.00 94.06 870 TYR A C 1
ATOM 7017 O O . TYR A 1 870 ? -49.370 12.849 69.674 1.00 94.06 870 TYR A O 1
ATOM 7025 N N . ARG A 1 871 ? -48.331 13.618 67.838 1.00 94.94 871 ARG A N 1
ATOM 7026 C CA . ARG A 1 871 ? -47.730 12.339 67.443 1.00 94.94 871 ARG A CA 1
ATOM 7027 C C . ARG A 1 871 ? -46.276 12.305 67.884 1.00 94.94 871 ARG A C 1
ATOM 7029 O O . ARG A 1 871 ? -45.482 13.128 67.435 1.00 94.94 871 ARG A O 1
ATOM 7036 N N . ILE A 1 872 ? -45.932 11.353 68.733 1.00 96.94 872 ILE A N 1
ATOM 7037 C CA . ILE A 1 872 ? -44.580 11.076 69.200 1.00 96.94 872 ILE A CA 1
ATOM 7038 C C . ILE A 1 872 ? -44.054 9.918 68.355 1.00 96.94 872 ILE A C 1
ATOM 7040 O O . ILE A 1 872 ? -44.646 8.848 68.353 1.00 96.94 872 ILE A O 1
ATOM 7044 N N . GLN A 1 873 ? -42.973 10.132 67.618 1.00 96.81 873 GLN A N 1
ATOM 7045 C CA . GLN A 1 873 ? -42.294 9.125 66.811 1.00 96.81 873 GLN A CA 1
ATOM 7046 C C . GLN A 1 873 ? -40.903 8.877 67.392 1.00 96.81 873 GLN A C 1
ATOM 7048 O O . GLN A 1 873 ? -40.180 9.835 67.652 1.00 96.81 873 GLN A O 1
ATOM 7053 N N . ALA A 1 874 ? -40.513 7.618 67.543 1.00 95.88 874 ALA A N 1
ATOM 7054 C CA . ALA A 1 874 ? -39.146 7.220 67.857 1.00 95.88 874 ALA A CA 1
ATOM 7055 C C . ALA A 1 874 ? -38.565 6.439 66.673 1.00 95.88 874 ALA A C 1
ATOM 7057 O O . ALA A 1 874 ? -39.273 5.643 66.060 1.00 95.88 874 ALA A O 1
ATOM 7058 N N . VAL A 1 875 ? -37.303 6.699 66.334 1.00 96.25 875 VAL A N 1
ATOM 7059 C CA . VAL A 1 875 ? -36.561 6.012 65.268 1.00 96.25 875 VAL A CA 1
ATOM 7060 C C . VAL A 1 875 ? -35.233 5.543 65.842 1.00 96.25 875 VAL A C 1
ATOM 7062 O O . VAL A 1 875 ? -34.481 6.388 66.318 1.00 96.25 875 VAL A O 1
ATOM 7065 N N . ALA A 1 876 ? -34.946 4.248 65.823 1.00 94.00 876 ALA A N 1
ATOM 7066 C CA . ALA A 1 876 ? -33.657 3.712 66.256 1.00 94.00 876 ALA A CA 1
ATOM 7067 C C . ALA A 1 876 ? -32.757 3.458 65.043 1.00 94.00 876 ALA A C 1
ATOM 7069 O O . ALA A 1 876 ? -33.269 3.092 63.990 1.00 94.00 876 ALA A O 1
ATOM 7070 N N . TYR A 1 877 ? -31.453 3.675 65.202 1.00 89.31 877 TYR A N 1
ATOM 7071 C CA . TYR A 1 877 ? -30.414 3.403 64.213 1.00 89.31 877 TYR A CA 1
ATOM 7072 C C . TYR A 1 877 ? -29.319 2.538 64.832 1.00 89.31 877 TYR A C 1
ATOM 7074 O O . TYR A 1 877 ? -28.911 2.807 65.965 1.00 89.31 877 TYR A O 1
ATOM 7082 N N . ASP A 1 878 ? -28.817 1.574 64.073 1.00 86.94 878 ASP A N 1
ATOM 7083 C CA . ASP A 1 878 ? -27.669 0.719 64.405 1.00 86.94 878 ASP A CA 1
ATOM 7084 C C . ASP A 1 878 ? -26.340 1.285 63.853 1.00 86.94 878 ASP A C 1
ATOM 7086 O O . ASP A 1 878 ? -26.259 2.444 63.421 1.00 86.94 878 ASP A O 1
ATOM 7090 N N . ASN A 1 879 ? -25.263 0.495 63.900 1.00 79.81 879 ASN A N 1
ATOM 7091 C CA . ASN A 1 879 ? -23.932 0.837 63.379 1.00 79.81 879 ASN A CA 1
ATOM 7092 C C . ASN A 1 879 ? -23.761 0.728 61.856 1.00 79.81 879 ASN A C 1
ATOM 7094 O O . ASN A 1 879 ? -22.772 1.259 61.340 1.00 79.81 879 ASN A O 1
ATOM 7098 N N . TYR A 1 880 ? -24.709 0.129 61.140 1.00 75.38 880 TYR A N 1
ATOM 7099 C CA . TYR A 1 880 ? -24.774 0.069 59.675 1.00 75.38 880 TYR A CA 1
ATOM 7100 C C . TYR A 1 880 ? -25.784 1.058 59.076 1.00 75.38 880 TYR A C 1
ATOM 7102 O O . TYR A 1 880 ? -25.898 1.180 57.853 1.00 75.38 880 TYR A O 1
ATOM 7110 N N . ASN A 1 881 ? -26.398 1.879 59.937 1.00 76.19 881 ASN A N 1
ATOM 7111 C CA . ASN A 1 881 ? -27.386 2.897 59.610 1.00 76.19 881 ASN A CA 1
ATOM 7112 C C . ASN A 1 881 ? -28.695 2.297 59.061 1.00 76.19 881 ASN A C 1
ATOM 7114 O O . ASN A 1 881 ? -29.434 2.994 58.352 1.00 76.19 881 ASN A O 1
ATOM 7118 N N . GLU A 1 882 ? -29.016 1.047 59.410 1.00 80.12 882 GLU A N 1
ATOM 7119 C CA . GLU A 1 882 ? -30.392 0.575 59.292 1.00 80.12 882 GLU A CA 1
ATOM 7120 C C . GLU A 1 882 ? -31.250 1.201 60.396 1.00 80.12 882 GLU A C 1
ATOM 7122 O O . GLU A 1 882 ? -30.757 1.846 61.327 1.00 80.12 882 GLU A O 1
ATOM 7127 N N . SER A 1 883 ? -32.573 1.162 60.224 1.00 87.56 883 SER A N 1
ATOM 7128 C CA . SER A 1 883 ? -33.465 1.807 61.184 1.00 87.56 883 SER A CA 1
ATOM 7129 C C . SER A 1 883 ? -34.854 1.204 61.220 1.00 87.56 883 SER A C 1
ATOM 7131 O O . SER A 1 883 ? -35.413 0.805 60.198 1.00 87.56 883 SER A O 1
ATOM 7133 N N . SER A 1 884 ? -35.456 1.256 62.400 1.00 89.44 884 SER A N 1
ATOM 7134 C CA . SER A 1 884 ? -36.879 1.017 62.606 1.00 89.44 884 SER A CA 1
ATOM 7135 C C . SER A 1 884 ? -37.528 2.241 63.236 1.00 89.44 884 SER A C 1
ATOM 7137 O O . SER A 1 884 ? -36.863 3.120 63.793 1.00 89.44 884 SER A O 1
ATOM 7139 N N . SER A 1 885 ? -38.854 2.336 63.135 1.00 93.06 885 SER A N 1
ATOM 7140 C CA . SER A 1 885 ? -39.587 3.423 63.774 1.00 93.06 885 SER A CA 1
ATOM 7141 C C . SER A 1 885 ? -40.901 2.958 64.368 1.00 93.06 885 SER A C 1
ATOM 7143 O O . SER A 1 885 ? -41.572 2.085 63.825 1.00 93.06 885 SER A O 1
ATOM 7145 N N . THR A 1 886 ? -41.293 3.618 65.448 1.00 95.19 886 THR A N 1
ATOM 7146 C CA . THR A 1 886 ? -42.583 3.447 66.110 1.00 95.19 886 THR A CA 1
ATOM 7147 C C . THR A 1 886 ? -43.192 4.814 66.396 1.00 95.19 886 THR A C 1
ATOM 7149 O O . THR A 1 886 ? -42.494 5.835 66.402 1.00 95.19 886 THR A O 1
ATOM 7152 N N . GLN A 1 887 ? -44.502 4.863 66.613 1.00 95.56 887 GLN A N 1
ATOM 7153 C CA . GLN A 1 887 ? -45.185 6.103 66.952 1.00 95.56 887 GLN A CA 1
ATOM 7154 C C . GLN A 1 887 ? -46.394 5.872 67.853 1.00 95.56 887 GLN A C 1
ATOM 7156 O O . GLN A 1 887 ? -47.083 4.865 67.727 1.00 95.56 887 GLN A O 1
ATOM 7161 N N . VAL A 1 888 ? -46.687 6.863 68.688 1.00 94.00 888 VAL A N 1
ATOM 7162 C CA . VAL A 1 888 ? -47.917 6.964 69.480 1.00 94.00 888 VAL A CA 1
ATOM 7163 C C . VAL A 1 888 ? -48.517 8.358 69.315 1.00 94.00 888 VAL A C 1
ATOM 7165 O O . VAL A 1 888 ? -47.812 9.334 69.050 1.00 94.00 888 VAL A O 1
ATOM 7168 N N . THR A 1 889 ? -49.826 8.473 69.465 1.00 93.94 889 THR A N 1
ATOM 7169 C CA . THR A 1 889 ? -50.592 9.716 69.409 1.00 93.94 889 THR A CA 1
ATOM 7170 C C . THR A 1 889 ? -51.184 10.001 70.779 1.00 93.94 889 THR A C 1
ATOM 7172 O O . THR A 1 889 ? -51.833 9.145 71.358 1.00 93.94 889 THR A O 1
ATOM 7175 N N . VAL A 1 890 ? -51.012 11.213 71.297 1.00 92.31 890 VAL A N 1
ATOM 7176 C CA . VAL A 1 890 ? -51.546 11.621 72.604 1.00 92.31 890 VAL A CA 1
ATOM 7177 C C . VAL A 1 890 ? -52.302 12.941 72.524 1.00 92.31 890 VAL A C 1
ATOM 7179 O O . VAL A 1 890 ? -52.097 13.749 71.612 1.00 92.31 890 VAL A O 1
ATOM 7182 N N . TYR A 1 891 ? -53.178 13.172 73.498 1.00 87.31 891 TYR A N 1
ATOM 7183 C CA . TYR A 1 891 ? -54.039 14.350 73.589 1.00 87.31 891 TYR A CA 1
ATOM 7184 C C . TYR A 1 891 ? -53.730 15.143 74.858 1.00 87.31 891 TYR A C 1
ATOM 7186 O O . TYR A 1 891 ? -53.525 14.562 75.917 1.00 87.31 891 TYR A O 1
ATOM 7194 N N . ILE A 1 892 ? -53.717 16.475 74.789 1.00 88.50 892 ILE A N 1
ATOM 7195 C CA . ILE A 1 892 ? -53.456 17.302 75.977 1.00 88.50 892 ILE A CA 1
ATOM 7196 C C . ILE A 1 892 ? -54.776 17.601 76.699 1.00 88.50 892 ILE A C 1
ATOM 7198 O O . ILE A 1 892 ? -55.689 18.164 76.092 1.00 88.50 892 ILE A O 1
ATOM 7202 N N . ARG A 1 893 ? -54.885 17.269 77.994 1.00 76.44 893 ARG A N 1
ATOM 7203 C CA . ARG A 1 893 ? -56.055 17.595 78.841 1.00 76.44 893 ARG A CA 1
ATOM 7204 C C . ARG A 1 893 ? -55.694 18.659 79.883 1.00 76.44 893 ARG A C 1
ATOM 7206 O O . ARG A 1 893 ? -54.620 18.615 80.469 1.00 76.44 893 ARG A O 1
ATOM 7213 N N . ARG A 1 894 ? -56.603 19.608 80.144 1.00 71.25 894 ARG A N 1
ATOM 7214 C CA . ARG A 1 894 ? -56.560 20.484 81.332 1.00 71.25 894 ARG A CA 1
ATOM 7215 C C . ARG A 1 894 ? -57.582 19.970 82.340 1.00 71.25 894 ARG A C 1
ATOM 7217 O O . ARG A 1 894 ? -58.722 19.722 81.953 1.00 71.25 894 ARG A O 1
ATOM 7224 N N . ILE A 1 895 ? -57.176 19.774 83.589 1.00 53.34 895 ILE A N 1
ATOM 7225 C CA . ILE A 1 895 ? -58.070 19.338 84.667 1.00 53.34 895 ILE A CA 1
ATOM 7226 C C . ILE A 1 895 ? -58.410 20.580 85.501 1.00 53.34 895 ILE A C 1
ATOM 7228 O O . ILE A 1 895 ? -57.525 21.156 86.124 1.00 53.34 895 ILE A O 1
ATOM 7232 N N . GLU A 1 896 ? -59.669 21.024 85.467 1.00 50.81 896 GLU A N 1
ATOM 7233 C CA . GLU A 1 896 ? -60.207 22.090 86.325 1.00 50.81 896 GLU A CA 1
ATOM 7234 C C . GLU A 1 896 ? -61.471 21.549 87.032 1.00 50.81 896 GLU A C 1
ATOM 7236 O O . GLU A 1 896 ? -62.408 21.137 86.349 1.00 50.81 896 GLU A O 1
ATOM 7241 N N . ASN A 1 897 ? -61.475 21.583 88.378 1.00 56.22 897 ASN A N 1
ATOM 7242 C CA . ASN A 1 897 ? -62.469 21.073 89.354 1.00 56.22 897 ASN A CA 1
ATOM 7243 C C . ASN A 1 897 ? -62.479 19.548 89.606 1.00 56.22 897 ASN A C 1
ATOM 7245 O O . ASN A 1 897 ? -63.006 18.797 88.793 1.00 56.22 897 ASN A O 1
ATOM 7249 N N . ASP A 1 898 ? -61.961 19.142 90.773 1.00 69.44 898 ASP A N 1
ATOM 7250 C CA . ASP A 1 898 ? -61.968 17.775 91.332 1.00 69.44 898 ASP A CA 1
ATOM 7251 C C . ASP A 1 898 ? -62.655 17.795 92.716 1.00 69.44 898 ASP A C 1
ATOM 7253 O O . ASP A 1 898 ? -62.459 18.765 93.465 1.00 69.44 898 ASP A O 1
ATOM 7257 N N . SER A 1 899 ? -63.483 16.799 93.048 1.00 75.88 899 SER A N 1
ATOM 7258 C CA . SER A 1 899 ? -64.219 16.715 94.324 1.00 75.88 899 SER A CA 1
ATOM 7259 C C . SER A 1 899 ? -63.584 15.665 95.246 1.00 75.88 899 SER A C 1
ATOM 7261 O O . SER A 1 899 ? -63.094 14.665 94.754 1.00 75.88 899 SER A O 1
ATOM 7263 N N . PRO A 1 900 ? -63.615 15.809 96.590 1.00 81.62 900 PRO A N 1
ATOM 7264 C CA . PRO A 1 900 ? -63.004 14.802 97.459 1.00 81.62 900 PRO A CA 1
ATOM 7265 C C . PRO A 1 900 ? -63.637 13.406 97.312 1.00 81.62 900 PRO A C 1
ATOM 7267 O O . PRO A 1 900 ? -64.867 13.314 97.192 1.00 81.62 900 PRO A O 1
ATOM 7270 N N . PRO A 1 901 ? -62.854 12.322 97.476 1.00 87.62 901 PRO A N 1
ATOM 7271 C CA . PRO A 1 901 ? -63.340 10.960 97.292 1.00 87.62 901 PRO A CA 1
ATOM 7272 C C . PRO A 1 901 ? -64.366 10.591 98.368 1.00 87.62 901 PRO A C 1
ATOM 7274 O O . PRO A 1 901 ? -64.358 11.139 99.472 1.00 87.62 901 PRO A O 1
ATOM 7277 N N . THR A 1 902 ? -65.211 9.593 98.115 1.00 86.94 902 THR A N 1
ATOM 7278 C CA . THR A 1 902 ? -66.133 9.011 99.108 1.00 86.94 902 THR A CA 1
ATOM 7279 C C . THR A 1 902 ? -65.720 7.590 99.489 1.00 86.94 902 THR A C 1
ATOM 7281 O O . THR A 1 902 ? -65.140 6.868 98.682 1.00 86.94 902 THR A O 1
ATOM 7284 N N . ILE A 1 903 ? -66.006 7.177 100.728 1.00 93.56 903 ILE A N 1
ATOM 7285 C CA . ILE A 1 903 ? -65.679 5.847 101.262 1.00 93.56 903 ILE A CA 1
ATOM 7286 C C . ILE A 1 903 ? -66.817 5.335 102.145 1.00 93.56 903 ILE A C 1
ATOM 7288 O O . ILE A 1 903 ? -67.318 6.052 103.012 1.00 93.56 903 ILE A O 1
ATOM 7292 N N . ASN A 1 904 ? -67.210 4.079 101.937 1.00 87.88 904 ASN A N 1
ATOM 7293 C CA . ASN A 1 904 ? -68.258 3.404 102.693 1.00 87.88 904 ASN A CA 1
ATOM 7294 C C . ASN A 1 904 ? -67.814 1.993 103.106 1.00 87.88 904 ASN A C 1
ATOM 7296 O O . ASN A 1 904 ? -67.443 1.191 102.249 1.00 87.88 904 ASN A O 1
ATOM 7300 N N . ILE A 1 905 ? -67.885 1.677 104.402 1.00 88.00 905 ILE A N 1
ATOM 7301 C CA . ILE A 1 905 ? -67.649 0.323 104.926 1.00 88.00 905 ILE A CA 1
ATOM 7302 C C . ILE A 1 905 ? -68.996 -0.397 104.993 1.00 88.00 905 ILE A C 1
ATOM 7304 O O . ILE A 1 905 ? -69.905 0.034 105.697 1.00 88.00 905 ILE A O 1
ATOM 7308 N N . ILE A 1 906 ? -69.121 -1.494 104.250 1.00 88.38 906 ILE A N 1
ATOM 7309 C CA . ILE A 1 906 ? -70.363 -2.263 104.105 1.00 88.38 906 ILE A CA 1
ATOM 7310 C C . ILE A 1 906 ? -70.506 -3.287 105.233 1.00 88.38 906 ILE A C 1
ATOM 7312 O O . ILE A 1 906 ? -71.596 -3.479 105.767 1.00 88.38 906 ILE A O 1
ATOM 7316 N N . SER A 1 907 ? -69.415 -3.973 105.573 1.00 75.38 907 SER A N 1
ATOM 7317 C CA . SER A 1 907 ? -69.394 -5.065 106.549 1.00 75.38 907 SER A CA 1
ATOM 7318 C C . SER A 1 907 ? -67.975 -5.231 107.102 1.00 75.38 907 SER A C 1
ATOM 7320 O O . SER A 1 907 ? -67.033 -5.028 106.338 1.00 75.38 907 SER A O 1
ATOM 7322 N N . PRO A 1 908 ? -67.781 -5.608 108.377 1.00 82.62 908 PRO A N 1
ATOM 7323 C CA . PRO A 1 908 ? -68.812 -5.871 109.379 1.00 82.62 908 PRO A CA 1
ATOM 7324 C C . PRO A 1 908 ? -69.449 -4.590 109.931 1.00 82.62 908 PRO A C 1
ATOM 7326 O O . PRO A 1 908 ? -68.911 -3.492 109.802 1.00 82.62 908 PRO A O 1
ATOM 7329 N N . ALA A 1 909 ? -70.615 -4.725 110.566 1.00 81.56 909 ALA A N 1
ATOM 7330 C CA . ALA A 1 909 ? -71.236 -3.606 111.267 1.00 81.56 909 ALA A CA 1
ATOM 7331 C C . ALA A 1 909 ? -70.368 -3.176 112.463 1.00 81.56 909 ALA A C 1
ATOM 7333 O O . ALA A 1 909 ? -69.717 -4.006 113.106 1.00 81.56 909 ALA A O 1
ATOM 7334 N N . SER A 1 910 ? -70.381 -1.886 112.798 1.00 84.56 910 SER A N 1
ATOM 7335 C CA . SER A 1 910 ? -69.629 -1.386 113.951 1.00 84.56 910 SER A CA 1
ATOM 7336 C C . SER A 1 910 ? -70.067 -2.079 115.251 1.00 84.56 910 SER A C 1
ATOM 7338 O O . SER A 1 910 ? -71.255 -2.265 115.510 1.00 84.56 910 SER A O 1
ATOM 7340 N N . ASN A 1 911 ? -69.083 -2.429 116.073 1.00 86.88 911 ASN A N 1
ATOM 7341 C CA . ASN A 1 911 ? -69.128 -3.243 117.290 1.00 86.88 911 ASN A CA 1
ATOM 7342 C C . ASN A 1 911 ? -69.405 -4.746 117.092 1.00 86.88 911 ASN A C 1
ATOM 7344 O O . ASN A 1 911 ? -69.762 -5.423 118.057 1.00 86.88 911 ASN A O 1
ATOM 7348 N N . SER A 1 912 ? -69.217 -5.288 115.884 1.00 85.06 912 SER A N 1
ATOM 7349 C CA . SER A 1 912 ? -69.275 -6.743 115.661 1.00 85.06 912 SER A CA 1
ATOM 7350 C C . SER A 1 912 ? -68.230 -7.485 116.506 1.00 85.06 912 SER A C 1
ATOM 7352 O O . SER A 1 912 ? -67.096 -7.017 116.649 1.00 85.06 912 SER A O 1
ATOM 7354 N N . GLN A 1 913 ? -68.620 -8.631 117.075 1.00 85.56 913 GLN A N 1
ATOM 7355 C CA . GLN A 1 913 ? -67.757 -9.487 117.895 1.00 85.56 913 GLN A CA 1
ATOM 7356 C C . GLN A 1 913 ? -67.134 -10.605 117.053 1.00 85.56 913 GLN A C 1
ATOM 7358 O O . GLN A 1 913 ? -67.849 -11.292 116.330 1.00 85.56 913 GLN A O 1
ATOM 7363 N N . PHE A 1 914 ? -65.825 -10.805 117.190 1.00 85.62 914 PHE A N 1
ATOM 7364 C CA . PHE A 1 914 ? -65.059 -11.882 116.556 1.00 85.62 914 PHE A CA 1
ATOM 7365 C C . PHE A 1 914 ? -64.223 -12.604 117.606 1.00 85.62 914 PHE A C 1
ATOM 7367 O O . PHE A 1 914 ? -63.834 -11.999 118.608 1.00 85.62 914 PHE A O 1
ATOM 7374 N N . ASN A 1 915 ? -63.924 -13.884 117.403 1.00 83.44 915 ASN A N 1
ATOM 7375 C CA . ASN A 1 915 ? -63.005 -14.575 118.290 1.00 83.44 915 ASN A CA 1
ATOM 7376 C C . ASN A 1 915 ? -61.547 -14.259 117.931 1.00 83.44 915 ASN A C 1
ATOM 7378 O O . ASN A 1 915 ? -61.207 -14.036 116.773 1.00 83.44 915 ASN A O 1
ATOM 7382 N N . ILE A 1 916 ? -60.660 -14.271 118.924 1.00 81.19 916 ILE A N 1
ATOM 7383 C CA . ILE A 1 916 ? -59.213 -14.185 118.702 1.00 81.19 916 ILE A CA 1
ATOM 7384 C C . ILE A 1 916 ? -58.778 -15.403 117.882 1.00 81.19 916 ILE A C 1
ATOM 7386 O O . ILE A 1 916 ? -58.997 -16.543 118.299 1.00 81.19 916 ILE A O 1
ATOM 7390 N N . GLY A 1 917 ? -58.155 -15.141 116.734 1.00 74.56 917 GLY A N 1
ATOM 7391 C CA . GLY A 1 917 ? -57.793 -16.143 115.732 1.00 74.56 917 GLY A CA 1
ATOM 7392 C C . GLY A 1 917 ? -58.728 -16.173 114.517 1.00 74.56 917 GLY A C 1
ATOM 7393 O O . GLY A 1 917 ? -58.368 -16.787 113.516 1.00 74.56 917 GLY A O 1
ATOM 7394 N N . ASP A 1 918 ? -59.877 -15.486 114.559 1.00 80.62 918 ASP A N 1
ATOM 7395 C CA . ASP A 1 918 ? -60.730 -15.299 113.382 1.00 80.62 918 ASP A CA 1
ATOM 7396 C C . ASP A 1 918 ? -60.089 -14.288 112.414 1.00 80.62 918 ASP A C 1
ATOM 7398 O O . ASP A 1 918 ? -59.407 -13.341 112.822 1.00 80.62 918 ASP A O 1
ATOM 7402 N N . SER A 1 919 ? -60.338 -14.454 111.116 1.00 82.50 919 SER A N 1
ATOM 7403 C CA . SER A 1 919 ? -60.037 -13.422 110.117 1.00 82.50 919 SER A CA 1
ATOM 7404 C C . SER A 1 919 ? -61.215 -12.457 109.999 1.00 82.50 919 SER A C 1
ATOM 7406 O O . SER A 1 919 ? -62.349 -12.885 109.781 1.00 82.50 919 SER A O 1
ATOM 7408 N N . ILE A 1 920 ? -60.960 -11.154 110.133 1.00 85.44 920 ILE A N 1
ATOM 7409 C CA . ILE A 1 920 ? -61.975 -10.113 109.927 1.00 85.44 920 ILE A CA 1
ATOM 7410 C C . ILE A 1 920 ? -61.873 -9.607 108.493 1.00 85.44 920 ILE A C 1
ATOM 7412 O O . ILE A 1 920 ? -60.853 -9.043 108.105 1.00 85.44 920 ILE A O 1
ATOM 7416 N N . ASN A 1 921 ? -62.956 -9.753 107.734 1.00 86.38 921 ASN A N 1
ATOM 7417 C CA . ASN A 1 921 ? -63.048 -9.297 106.351 1.00 86.38 921 ASN A CA 1
ATOM 7418 C C . ASN A 1 921 ? -63.861 -8.000 106.296 1.00 86.38 921 ASN A C 1
ATOM 7420 O O . ASN A 1 921 ? -65.082 -8.025 106.457 1.00 86.38 921 ASN A O 1
ATOM 7424 N N . VAL A 1 922 ? -63.191 -6.866 106.080 1.00 85.56 922 VAL A N 1
ATOM 7425 C CA . VAL A 1 922 ? -63.833 -5.551 105.968 1.00 85.56 922 VAL A CA 1
ATOM 7426 C C . VAL A 1 922 ? -64.125 -5.242 104.501 1.00 85.56 922 VAL A C 1
ATOM 7428 O O . VAL A 1 922 ? -63.216 -4.922 103.740 1.00 85.56 922 VAL A O 1
ATOM 7431 N N . TYR A 1 923 ? -65.390 -5.324 104.101 1.00 82.75 923 TYR A N 1
ATOM 7432 C CA . TYR A 1 923 ? -65.865 -4.980 102.760 1.00 82.75 923 TYR A CA 1
ATOM 7433 C C . TYR A 1 923 ? -66.113 -3.478 102.673 1.00 82.75 923 TYR A C 1
ATOM 7435 O O . TYR A 1 923 ? -66.851 -2.926 103.493 1.00 82.75 923 TYR A O 1
ATOM 7443 N N . TYR A 1 924 ? -65.546 -2.815 101.670 1.00 89.31 924 TYR A N 1
ATOM 7444 C CA . TYR A 1 924 ? -65.699 -1.373 101.490 1.00 89.31 924 TYR A CA 1
ATOM 7445 C C . TYR A 1 924 ? -65.784 -0.982 100.012 1.00 89.31 924 TYR A C 1
ATOM 7447 O O . TYR A 1 924 ? -65.317 -1.707 99.132 1.00 89.31 924 TYR A O 1
ATOM 7455 N N . ILE A 1 925 ? -66.380 0.183 99.753 1.00 86.81 925 ILE A N 1
ATOM 7456 C CA . ILE A 1 925 ? -66.433 0.834 98.439 1.00 86.81 925 ILE A CA 1
ATOM 7457 C C . ILE A 1 925 ? -65.889 2.251 98.579 1.00 86.81 925 ILE A C 1
ATOM 7459 O O . ILE A 1 925 ? -66.358 3.008 99.429 1.00 86.81 925 ILE A O 1
ATOM 7463 N N . ALA A 1 926 ? -64.940 2.602 97.720 1.00 88.62 926 ALA A N 1
ATOM 7464 C CA . ALA A 1 926 ? -64.426 3.948 97.532 1.00 88.62 926 ALA A CA 1
ATOM 7465 C C . ALA A 1 926 ? -64.783 4.455 96.128 1.00 88.62 926 ALA A C 1
ATOM 7467 O O . ALA A 1 926 ? -64.673 3.692 95.166 1.00 88.62 926 ALA A O 1
ATOM 7468 N N . THR A 1 927 ? -65.179 5.721 95.992 1.00 83.38 927 THR A N 1
ATOM 7469 C CA . THR A 1 927 ? -65.450 6.347 94.683 1.00 83.38 927 THR A CA 1
ATOM 7470 C C . THR A 1 927 ? -64.901 7.765 94.607 1.00 83.38 927 THR A C 1
ATOM 7472 O O . THR A 1 927 ? -64.804 8.431 95.631 1.00 83.38 927 THR A O 1
ATOM 7475 N N . ASP A 1 928 ? -64.617 8.240 93.401 1.00 86.44 928 ASP A N 1
ATOM 7476 C CA . ASP A 1 928 ? -64.114 9.586 93.113 1.00 86.44 928 ASP A CA 1
ATOM 7477 C C . ASP A 1 928 ? -64.570 10.045 91.716 1.00 86.44 928 ASP A C 1
ATOM 7479 O O . ASP A 1 928 ? -64.814 9.196 90.852 1.00 86.44 928 ASP A O 1
ATOM 7483 N N . ASP A 1 929 ? -64.718 11.351 91.472 1.00 76.50 929 ASP A N 1
ATOM 7484 C CA . ASP A 1 929 ? -65.124 11.881 90.161 1.00 76.50 929 ASP A CA 1
ATOM 7485 C C . ASP A 1 929 ? -63.979 11.939 89.138 1.00 76.50 929 ASP A C 1
ATOM 7487 O O . ASP A 1 929 ? -64.261 11.962 87.933 1.00 76.50 929 ASP A O 1
ATOM 7491 N N . ILE A 1 930 ? -62.712 11.875 89.574 1.00 78.94 930 ILE A N 1
ATOM 7492 C CA . ILE A 1 930 ? -61.546 11.860 88.679 1.00 78.94 930 ILE A CA 1
ATOM 7493 C C . ILE A 1 930 ? -60.710 10.586 88.811 1.00 78.94 930 ILE A C 1
ATOM 7495 O O . ILE A 1 930 ? -60.583 9.864 87.818 1.00 78.94 930 ILE A O 1
ATOM 7499 N N . GLN A 1 931 ? -60.114 10.300 89.971 1.00 80.88 931 GLN A N 1
ATOM 7500 C CA . GLN A 1 931 ? -59.328 9.085 90.218 1.00 80.88 931 GLN A CA 1
ATOM 7501 C C . GLN A 1 931 ? -58.903 8.962 91.690 1.00 80.88 931 GLN A C 1
ATOM 7503 O O . GLN A 1 931 ? -58.210 9.824 92.224 1.00 80.88 931 GLN A O 1
ATOM 7508 N N . ILE A 1 932 ? -59.150 7.801 92.304 1.00 83.81 932 ILE A N 1
ATOM 7509 C CA . ILE A 1 932 ? -58.571 7.423 93.600 1.00 83.81 932 ILE A CA 1
ATOM 7510 C C . ILE A 1 932 ? -57.073 7.136 93.424 1.00 83.81 932 ILE A C 1
ATOM 7512 O O . ILE A 1 932 ? -56.690 6.158 92.772 1.00 83.81 932 ILE A O 1
ATOM 7516 N N . ALA A 1 933 ? -56.218 7.942 94.053 1.00 82.12 933 ALA A N 1
ATOM 7517 C CA . ALA A 1 933 ? -54.770 7.756 94.028 1.00 82.12 933 ALA A CA 1
ATOM 7518 C C . ALA A 1 933 ? -54.293 6.730 95.057 1.00 82.12 933 ALA A C 1
ATOM 7520 O O . ALA A 1 933 ? -53.445 5.896 94.737 1.00 82.12 933 ALA A O 1
ATOM 7521 N N . ARG A 1 934 ? -54.825 6.769 96.288 1.00 89.12 934 ARG A N 1
ATOM 7522 C CA . ARG A 1 934 ? -54.468 5.797 97.332 1.00 89.12 934 ARG A CA 1
ATOM 7523 C C . ARG A 1 934 ? -55.581 5.515 98.341 1.00 89.12 934 ARG A C 1
ATOM 7525 O O . ARG A 1 934 ? -56.395 6.382 98.635 1.00 89.12 934 ARG A O 1
ATOM 7532 N N . ILE A 1 935 ? -55.564 4.313 98.912 1.00 92.44 935 ILE A N 1
ATOM 7533 C CA . ILE A 1 935 ? -56.420 3.872 100.022 1.00 92.44 935 ILE A CA 1
ATOM 7534 C C . ILE A 1 935 ? -55.520 3.338 101.135 1.00 92.44 935 ILE A C 1
ATOM 7536 O O . ILE A 1 935 ? -54.748 2.422 100.887 1.00 92.44 935 ILE A O 1
ATOM 7540 N N . GLU A 1 936 ? -55.609 3.887 102.340 1.00 93.75 936 GLU A N 1
ATOM 7541 C CA . GLU A 1 936 ? -54.828 3.515 103.524 1.00 93.75 936 GLU A CA 1
ATOM 7542 C C . GLU A 1 936 ? -55.711 2.778 104.539 1.00 93.75 936 GLU A C 1
ATOM 7544 O O . GLU A 1 936 ? -56.813 3.229 104.858 1.00 93.75 936 GLU A O 1
ATOM 7549 N N . PHE A 1 937 ? -55.213 1.665 105.081 1.00 92.38 937 PHE A N 1
ATOM 7550 C CA . PHE A 1 937 ? -55.893 0.862 106.099 1.00 92.38 937 PHE A CA 1
ATOM 7551 C C . PHE A 1 937 ? -55.194 1.006 107.442 1.00 92.38 937 PHE A C 1
ATOM 7553 O O . PHE A 1 937 ? -53.997 0.724 107.559 1.00 92.38 937 PHE A O 1
ATOM 7560 N N . LEU A 1 938 ? -55.939 1.425 108.461 1.00 90.75 938 LEU A N 1
ATOM 7561 C CA . LEU A 1 938 ? -55.422 1.735 109.784 1.00 90.75 938 LEU A CA 1
ATOM 7562 C C . LEU A 1 938 ? -56.139 0.922 110.862 1.00 90.75 938 LEU A C 1
ATOM 7564 O O . LEU A 1 938 ? -57.365 0.823 110.864 1.00 90.75 938 LEU A O 1
ATOM 7568 N N . ILE A 1 939 ? -55.370 0.397 111.818 1.00 90.69 939 ILE A N 1
ATOM 7569 C CA . ILE A 1 939 ? -55.893 -0.211 113.051 1.00 90.69 939 ILE A CA 1
ATOM 7570 C C . ILE A 1 939 ? -55.474 0.681 114.215 1.00 90.69 939 ILE A C 1
ATOM 7572 O O . ILE A 1 939 ? -54.282 0.926 114.388 1.00 90.69 939 ILE A O 1
ATOM 7576 N N . ASN A 1 940 ? -56.431 1.175 115.004 1.00 87.81 940 ASN A N 1
ATOM 7577 C CA . ASN A 1 940 ? -56.194 2.115 116.109 1.00 87.81 940 ASN A CA 1
ATOM 7578 C C . ASN A 1 940 ? -55.330 3.326 115.685 1.00 87.81 940 ASN A C 1
ATOM 7580 O O . ASN A 1 940 ? -54.392 3.709 116.382 1.00 87.81 940 ASN A O 1
ATOM 7584 N N . ASN A 1 941 ? -55.646 3.914 114.523 1.00 85.06 941 ASN A N 1
ATOM 7585 C CA . ASN A 1 941 ? -54.918 5.017 113.869 1.00 85.06 941 ASN A CA 1
ATOM 7586 C C . ASN A 1 941 ? -53.457 4.738 113.460 1.00 85.06 941 ASN A C 1
ATOM 7588 O O . ASN A 1 941 ? -52.749 5.664 113.066 1.00 85.06 941 ASN A O 1
ATOM 7592 N N . GLU A 1 942 ? -53.004 3.486 113.472 1.00 84.56 942 GLU A N 1
ATOM 7593 C CA . GLU A 1 942 ? -51.702 3.098 112.924 1.00 84.56 942 GLU A CA 1
ATOM 7594 C C . GLU A 1 942 ? -51.877 2.496 111.521 1.00 84.56 942 GLU A C 1
ATOM 7596 O O . GLU A 1 942 ? -52.608 1.516 111.359 1.00 84.56 942 GLU A O 1
ATOM 7601 N N . VAL A 1 943 ? -51.216 3.069 110.507 1.00 86.62 943 VAL A N 1
ATOM 7602 C CA . VAL A 1 943 ? -51.273 2.578 109.118 1.00 86.62 943 VAL A CA 1
ATOM 7603 C C . VAL A 1 943 ? -50.649 1.189 109.035 1.00 86.62 943 VAL A C 1
ATOM 7605 O O . VAL A 1 943 ? -49.492 0.995 109.403 1.00 86.62 943 VAL A O 1
ATOM 7608 N N . LYS A 1 944 ? -51.413 0.220 108.530 1.00 86.44 944 LYS A N 1
ATOM 7609 C CA . LYS A 1 944 ? -50.968 -1.168 108.353 1.00 86.44 944 LYS A CA 1
ATOM 7610 C C . LYS A 1 944 ? -50.644 -1.499 106.904 1.00 86.44 944 LYS A C 1
ATOM 7612 O O . LYS A 1 944 ? -49.720 -2.264 106.654 1.00 86.44 944 LYS A O 1
ATOM 7617 N N . SER A 1 945 ? -51.380 -0.931 105.953 1.00 83.75 945 SER A N 1
ATOM 7618 C CA . SER A 1 945 ? -51.121 -1.104 104.520 1.00 83.75 945 SER A CA 1
ATOM 7619 C C . SER A 1 945 ? -51.804 -0.008 103.704 1.00 83.75 945 SER A C 1
ATOM 7621 O O . SER A 1 945 ? -52.638 0.731 104.232 1.00 83.75 945 SER A O 1
ATOM 7623 N N . TYR A 1 946 ? -51.454 0.099 102.423 1.00 86.75 946 TYR A N 1
ATOM 7624 C CA . TYR A 1 946 ? -52.153 0.952 101.471 1.00 86.75 946 TYR A CA 1
ATOM 7625 C C . TYR A 1 946 ? -52.232 0.294 100.087 1.00 86.75 946 TYR A C 1
ATOM 7627 O O . TYR A 1 946 ? -51.465 -0.617 99.779 1.00 86.75 946 TYR A O 1
ATOM 7635 N N . LEU A 1 947 ? -53.158 0.769 99.256 1.00 81.44 947 LEU A N 1
ATOM 7636 C CA . LEU A 1 947 ? -53.344 0.383 97.855 1.00 81.44 947 LEU A CA 1
ATOM 7637 C C . LEU A 1 947 ? -53.364 1.635 96.975 1.00 81.44 947 LEU A C 1
ATOM 7639 O O . LEU A 1 947 ? -53.815 2.684 97.424 1.00 81.44 947 LEU A O 1
ATOM 7643 N N . THR A 1 948 ? -52.935 1.521 95.717 1.00 84.75 948 THR A N 1
ATOM 7644 C CA . THR A 1 948 ? -52.961 2.609 94.719 1.00 84.75 948 THR A CA 1
ATOM 7645 C C . THR A 1 948 ? -53.737 2.163 93.478 1.00 84.75 948 THR A C 1
ATOM 7647 O O . THR A 1 948 ? -53.134 1.771 92.478 1.00 84.75 948 THR A O 1
ATOM 7650 N N . PRO A 1 949 ? -55.076 2.117 93.548 1.00 70.94 949 PRO A N 1
ATOM 7651 C CA . PRO A 1 949 ? -55.881 1.445 92.533 1.00 70.94 949 PRO A CA 1
ATOM 7652 C C . PRO A 1 949 ? -56.013 2.219 91.214 1.00 70.94 949 PRO A C 1
ATOM 7654 O O . PRO A 1 949 ? -56.390 1.610 90.219 1.00 70.94 949 PRO A O 1
ATOM 7657 N N . LEU A 1 950 ? -55.736 3.531 91.197 1.00 76.44 950 LEU A N 1
ATOM 7658 C CA . LEU A 1 950 ? -55.811 4.398 90.011 1.00 76.44 950 LEU A CA 1
ATOM 7659 C C . LEU A 1 950 ? -57.149 4.281 89.249 1.00 76.44 950 LEU A C 1
ATOM 7661 O O . LEU A 1 950 ? -57.191 4.291 88.020 1.00 76.44 950 LEU A O 1
ATOM 7665 N N . SER A 1 951 ? -58.259 4.191 89.985 1.00 71.62 951 SER A N 1
ATOM 7666 C CA . SER A 1 951 ? -59.618 4.051 89.439 1.00 71.62 951 SER A CA 1
ATOM 7667 C C . SER A 1 951 ? -60.584 5.032 90.104 1.00 71.62 951 SER A C 1
ATOM 7669 O O . SER A 1 951 ? -60.346 5.474 91.222 1.00 71.62 951 SER A O 1
ATOM 7671 N N . THR A 1 952 ? -61.681 5.381 89.433 1.00 74.81 952 THR A N 1
ATOM 7672 C CA . THR A 1 952 ? -62.766 6.221 89.987 1.00 74.81 952 THR A CA 1
ATOM 7673 C C . THR A 1 952 ? -63.719 5.450 90.899 1.00 74.81 952 THR A C 1
ATOM 7675 O O . THR A 1 952 ? -64.528 6.039 91.608 1.00 74.81 952 THR A O 1
ATOM 7678 N N . TYR A 1 953 ? -63.644 4.121 90.894 1.00 86.44 953 TYR A N 1
ATOM 7679 C CA . TYR A 1 953 ? -64.451 3.233 91.718 1.00 86.44 953 TYR A CA 1
ATOM 7680 C C . TYR A 1 953 ? -63.595 2.040 92.129 1.00 86.44 953 TYR A C 1
ATOM 7682 O O . TYR A 1 953 ? -63.063 1.333 91.273 1.00 86.44 953 TYR A O 1
ATOM 7690 N N . TYR A 1 954 ? -63.494 1.786 93.430 1.00 81.38 954 TYR A N 1
ATOM 7691 C CA . TYR A 1 954 ? -62.750 0.655 93.963 1.00 81.38 954 TYR A CA 1
ATOM 7692 C C . TYR A 1 954 ? -63.520 -0.012 95.098 1.00 81.38 954 TYR A C 1
ATOM 7694 O O . TYR A 1 954 ? -63.766 0.593 96.141 1.00 81.38 954 TYR A O 1
ATOM 7702 N N . SER A 1 955 ? -63.873 -1.281 94.913 1.00 85.06 955 SER A N 1
ATOM 7703 C CA . SER A 1 955 ? -64.482 -2.113 95.949 1.00 85.06 955 SER A CA 1
ATOM 7704 C C . SER A 1 955 ? -63.592 -3.309 96.236 1.00 85.06 955 SER A C 1
ATOM 7706 O O . SER A 1 955 ? -63.191 -4.004 95.303 1.00 85.06 955 SER A O 1
ATOM 7708 N N . SER A 1 956 ? -63.292 -3.567 97.503 1.00 87.44 956 SER A N 1
ATOM 7709 C CA . SER A 1 956 ? -62.458 -4.705 97.890 1.00 87.44 956 SER A CA 1
ATOM 7710 C C . SER A 1 956 ? -62.738 -5.133 99.330 1.00 87.44 956 SER A C 1
ATOM 7712 O O . SER A 1 956 ? -63.614 -4.585 100.008 1.00 87.44 956 SER A O 1
ATOM 7714 N N . VAL A 1 957 ? -61.991 -6.137 99.782 1.00 85.00 957 VAL A N 1
ATOM 7715 C CA . VAL A 1 957 ? -62.005 -6.653 101.148 1.00 85.00 957 VAL A CA 1
ATOM 7716 C C . VAL A 1 957 ? -60.646 -6.421 101.784 1.00 85.00 957 VAL A C 1
ATOM 7718 O O . VAL A 1 957 ? -59.627 -6.879 101.269 1.00 85.00 957 VAL A O 1
ATOM 7721 N N . TRP A 1 958 ? -60.631 -5.753 102.933 1.00 89.50 958 TRP A N 1
ATOM 7722 C CA . TRP A 1 958 ? -59.462 -5.703 103.798 1.00 89.50 958 TRP A CA 1
ATOM 7723 C C . TRP A 1 958 ? -59.533 -6.836 104.824 1.00 89.50 958 TRP A C 1
ATOM 7725 O O . TRP A 1 958 ? -60.370 -6.817 105.725 1.00 89.50 958 TRP A O 1
ATOM 7735 N N . ASN A 1 959 ? -58.669 -7.838 104.654 1.00 84.69 959 ASN A N 1
ATOM 7736 C CA . ASN A 1 959 ? -58.576 -8.990 105.549 1.00 84.69 959 ASN A CA 1
ATOM 7737 C C . ASN A 1 959 ? -57.606 -8.687 106.700 1.00 84.69 959 ASN A C 1
ATOM 7739 O O . ASN A 1 959 ? -56.468 -8.272 106.464 1.00 84.69 959 ASN A O 1
ATOM 7743 N N . ILE A 1 960 ? -58.041 -8.924 107.934 1.00 85.12 960 ILE A N 1
ATOM 7744 C CA . ILE A 1 960 ? -57.256 -8.705 109.150 1.00 85.12 960 ILE A CA 1
ATOM 7745 C C . ILE A 1 960 ? -57.140 -10.024 109.903 1.00 85.12 960 ILE A C 1
ATOM 7747 O O . ILE A 1 960 ? -58.142 -10.581 110.348 1.00 85.12 960 ILE A O 1
ATOM 7751 N N . ASP A 1 961 ? -55.908 -10.495 110.070 1.00 83.00 961 ASP A N 1
ATOM 7752 C CA . ASP A 1 961 ? -55.594 -11.662 110.889 1.00 83.00 961 ASP A CA 1
ATOM 7753 C C . ASP A 1 961 ? -55.471 -11.255 112.366 1.00 83.00 961 ASP A C 1
ATOM 7755 O O . ASP A 1 961 ? -54.619 -10.441 112.735 1.00 83.00 961 ASP A O 1
ATOM 7759 N N . THR A 1 962 ? -56.333 -11.820 113.213 1.00 83.06 962 THR A N 1
ATOM 7760 C CA . THR A 1 962 ? -56.405 -11.488 114.641 1.00 83.06 962 THR A CA 1
ATOM 7761 C C . THR A 1 962 ? -55.583 -12.422 115.538 1.00 83.06 962 THR A C 1
ATOM 7763 O O . THR A 1 962 ? -55.611 -12.260 116.757 1.00 83.06 962 THR A O 1
ATOM 7766 N N . VAL A 1 963 ? -54.802 -13.360 114.980 1.00 79.44 963 VAL A N 1
ATOM 7767 C CA . VAL A 1 963 ? -54.014 -14.358 115.742 1.00 79.44 963 VAL A CA 1
ATOM 7768 C C . VAL A 1 963 ? -53.072 -13.723 116.777 1.00 79.44 963 VAL A C 1
ATOM 7770 O O . VAL A 1 963 ? -52.847 -14.298 117.840 1.00 79.44 963 VAL A O 1
ATOM 7773 N N . ASN A 1 964 ? -52.556 -12.520 116.507 1.00 78.81 964 ASN A N 1
ATOM 7774 C CA . ASN A 1 964 ? -51.642 -11.795 117.403 1.00 78.81 964 ASN A CA 1
ATOM 7775 C C . ASN A 1 964 ? -52.312 -10.661 118.204 1.00 78.81 964 ASN A C 1
ATOM 7777 O O . ASN A 1 964 ? -51.621 -9.824 118.787 1.00 78.81 964 ASN A O 1
ATOM 7781 N N . PHE A 1 965 ? -53.644 -10.596 118.218 1.00 82.75 965 PHE A N 1
ATOM 7782 C CA . PHE A 1 965 ? -54.397 -9.554 118.910 1.00 82.75 965 PHE A CA 1
ATOM 7783 C C . PHE A 1 965 ? -54.817 -10.024 120.313 1.00 82.75 965 PHE A C 1
ATOM 7785 O O . PHE A 1 965 ? -55.051 -11.207 120.557 1.00 82.75 965 PHE A O 1
ATOM 7792 N N . SER A 1 966 ? -54.925 -9.091 121.262 1.00 81.38 966 SER A N 1
ATOM 7793 C CA . SER A 1 966 ? -55.485 -9.346 122.597 1.00 81.38 966 SER A CA 1
ATOM 7794 C C . SER A 1 966 ? -56.997 -9.116 122.608 1.00 81.38 966 SER A C 1
ATOM 7796 O O . SER A 1 966 ? -57.514 -8.373 121.780 1.00 81.38 966 SER A O 1
ATOM 7798 N N . SER A 1 967 ? -57.720 -9.690 123.577 1.00 80.50 967 SER A N 1
ATOM 7799 C CA . SER A 1 967 ? -59.144 -9.354 123.750 1.00 80.50 967 SER A CA 1
ATOM 7800 C C . SER A 1 967 ? -59.323 -7.856 124.018 1.00 80.50 967 SER A C 1
ATOM 7802 O O . SER A 1 967 ? -58.565 -7.261 124.787 1.00 80.50 967 SER A O 1
ATOM 7804 N N . GLY A 1 968 ? -60.299 -7.237 123.357 1.00 84.56 968 GLY A N 1
ATOM 7805 C CA . GLY A 1 968 ? -60.501 -5.790 123.408 1.00 84.56 968 GLY A CA 1
ATOM 7806 C C . GLY A 1 968 ? -61.194 -5.232 122.168 1.00 84.56 968 GLY A C 1
ATOM 7807 O O . GLY A 1 968 ? -61.493 -5.961 121.224 1.00 84.56 968 GLY A O 1
ATOM 7808 N N . THR A 1 969 ? -61.460 -3.927 122.187 1.00 88.44 969 THR A N 1
ATOM 7809 C CA . THR A 1 969 ? -62.070 -3.200 121.066 1.00 88.44 969 THR A CA 1
ATOM 7810 C C . THR A 1 969 ? -60.988 -2.562 120.198 1.00 88.44 969 THR A C 1
ATOM 7812 O O . THR A 1 969 ? -60.104 -1.886 120.725 1.00 88.44 969 THR A O 1
ATOM 7815 N N . TYR A 1 970 ? -61.079 -2.744 118.882 1.00 89.75 970 TYR A N 1
ATOM 7816 C CA . TYR A 1 970 ? -60.160 -2.192 117.885 1.00 89.75 970 TYR A CA 1
ATOM 7817 C C . TYR A 1 970 ? -60.918 -1.312 116.887 1.00 89.75 970 TYR A C 1
ATOM 7819 O O . TYR A 1 970 ? -61.953 -1.723 116.366 1.00 89.75 970 TYR A O 1
ATOM 7827 N N . GLU A 1 971 ? -60.395 -0.118 116.608 1.00 93.25 971 GLU A N 1
ATOM 7828 C CA . GLU A 1 971 ? -60.890 0.776 115.557 1.00 93.25 971 GLU A CA 1
ATOM 7829 C C . GLU A 1 971 ? -60.239 0.398 114.223 1.00 93.25 971 GLU A C 1
ATOM 7831 O O . GLU A 1 971 ? -59.014 0.419 114.096 1.00 93.25 971 GLU A O 1
ATOM 7836 N N . LEU A 1 972 ? -61.055 0.066 113.228 1.00 92.88 972 LEU A N 1
ATOM 7837 C CA . LEU A 1 972 ? -60.646 -0.215 111.856 1.00 92.88 972 LEU A CA 1
ATOM 7838 C C . LEU A 1 972 ? -61.043 0.974 110.986 1.00 92.88 972 LEU A C 1
ATOM 7840 O O . LEU A 1 972 ? -62.234 1.213 110.781 1.00 92.88 972 LEU A O 1
ATOM 7844 N N . LYS A 1 973 ? -60.062 1.723 110.484 1.00 93.62 973 LYS A N 1
ATOM 7845 C CA . LYS A 1 973 ? -60.263 2.947 109.701 1.00 93.62 973 LYS A CA 1
ATOM 7846 C C . LYS A 1 973 ? -59.690 2.791 108.295 1.00 93.62 973 LYS A C 1
ATOM 7848 O O . LYS A 1 973 ? -58.566 2.327 108.134 1.00 93.62 973 LYS A O 1
ATOM 7853 N N . ILE A 1 974 ? -60.451 3.213 107.288 1.00 94.19 974 ILE A N 1
ATOM 7854 C CA . ILE A 1 974 ? -60.041 3.259 105.881 1.00 94.19 974 ILE A CA 1
ATOM 7855 C C . ILE A 1 974 ? -60.053 4.717 105.433 1.00 94.19 974 ILE A C 1
ATOM 7857 O O . ILE A 1 974 ? -61.084 5.381 105.542 1.00 94.19 974 ILE A O 1
ATOM 7861 N N . GLN A 1 975 ? -58.918 5.213 104.945 1.00 93.94 975 GLN A N 1
ATOM 7862 C CA . GLN A 1 975 ? -58.756 6.570 104.425 1.00 93.94 975 GLN A CA 1
ATOM 7863 C C . GLN A 1 975 ? -58.471 6.523 102.921 1.00 93.94 975 GLN A C 1
ATOM 7865 O O . GLN A 1 975 ? -57.625 5.757 102.479 1.00 93.94 975 GLN A O 1
ATOM 7870 N N . VAL A 1 976 ? -59.169 7.331 102.130 1.00 93.06 976 VAL A N 1
ATOM 7871 C CA . VAL A 1 976 ? -59.059 7.379 100.665 1.00 93.06 976 VAL A CA 1
ATOM 7872 C C . VAL A 1 976 ? -58.566 8.756 100.250 1.00 93.06 976 VAL A C 1
ATOM 7874 O O . VAL A 1 976 ? -59.030 9.752 100.800 1.00 93.06 976 VAL A O 1
ATOM 7877 N N . VAL A 1 977 ? -57.633 8.815 99.301 1.00 86.12 977 VAL A N 1
ATOM 7878 C CA . VAL A 1 977 ? -57.077 10.053 98.741 1.00 86.12 977 VAL A CA 1
ATOM 7879 C C . VAL A 1 977 ? -57.139 10.002 97.218 1.00 86.12 977 VAL A C 1
ATOM 7881 O O . VAL A 1 977 ? -56.744 8.994 96.627 1.00 86.12 977 VAL A O 1
ATOM 7884 N N . ASP A 1 978 ? -57.618 11.072 96.595 1.00 85.88 978 ASP A N 1
ATOM 7885 C CA . ASP A 1 978 ? -57.694 11.216 95.139 1.00 85.88 978 ASP A CA 1
ATOM 7886 C C . ASP A 1 978 ? -56.367 11.690 94.514 1.00 85.88 978 ASP A C 1
ATOM 7888 O O . ASP A 1 978 ? -55.364 11.935 95.196 1.00 85.88 978 ASP A O 1
ATOM 7892 N N . SER A 1 979 ? -56.357 11.780 93.184 1.00 77.69 979 SER A N 1
ATOM 7893 C CA . SER A 1 979 ? -55.214 12.231 92.385 1.00 77.69 979 SER A CA 1
ATOM 7894 C C . SER A 1 979 ? -54.873 13.720 92.534 1.00 77.69 979 SER A C 1
ATOM 7896 O O . SER A 1 979 ? -53.723 14.092 92.288 1.00 77.69 979 SER A O 1
ATOM 7898 N N . ALA A 1 980 ? -55.807 14.556 93.000 1.00 73.06 980 ALA A N 1
ATOM 7899 C CA . ALA A 1 980 ? -55.569 15.960 93.343 1.00 73.06 980 ALA A CA 1
ATOM 7900 C C . ALA A 1 980 ? -55.088 16.167 94.796 1.00 73.06 980 ALA A C 1
ATOM 7902 O O . ALA A 1 980 ? -54.636 17.257 95.156 1.00 73.06 980 ALA A O 1
ATOM 7903 N N . GLY A 1 981 ? -55.121 15.121 95.625 1.00 72.62 981 GLY A N 1
ATOM 7904 C CA . GLY A 1 981 ? -54.692 15.117 97.019 1.00 72.62 981 GLY A CA 1
ATOM 7905 C C . GLY A 1 981 ? -55.800 15.384 98.046 1.00 72.62 981 GLY A C 1
ATOM 7906 O O . GLY A 1 981 ? -55.477 15.479 99.240 1.00 72.62 981 GLY A O 1
ATOM 7907 N N . TYR A 1 982 ? -57.077 15.488 97.656 1.00 84.44 982 TYR A N 1
ATOM 7908 C CA . TYR A 1 982 ? -58.171 15.538 98.632 1.00 84.44 982 TYR A CA 1
ATOM 7909 C C . TYR A 1 982 ? -58.437 14.148 99.213 1.00 84.44 982 TYR A C 1
ATOM 7911 O O . TYR A 1 982 ? -58.085 13.126 98.630 1.00 84.44 982 TYR A O 1
ATOM 7919 N N . ASN A 1 983 ? -58.991 14.088 100.428 1.00 89.19 983 ASN A N 1
ATOM 7920 C CA . ASN A 1 983 ? -59.155 12.824 101.144 1.00 89.19 983 ASN A CA 1
ATOM 7921 C C . ASN A 1 983 ? -60.433 12.743 101.984 1.00 89.19 983 ASN A C 1
ATOM 7923 O O . ASN A 1 983 ? -60.953 13.759 102.446 1.00 89.19 983 ASN A O 1
ATOM 7927 N N . SER A 1 984 ? -60.890 11.513 102.223 1.00 92.31 984 SER A N 1
ATOM 7928 C CA . SER A 1 984 ? -61.994 11.158 103.123 1.00 92.31 984 SER A CA 1
ATOM 7929 C C . SER A 1 984 ? -61.691 9.864 103.884 1.00 92.31 984 SER A C 1
ATOM 7931 O O . SER A 1 984 ? -60.722 9.168 103.583 1.00 92.31 984 SER A O 1
ATOM 7933 N N . TYR A 1 985 ? -62.473 9.536 104.916 1.00 93.38 985 TYR A N 1
ATOM 7934 C CA . TYR A 1 985 ? -62.291 8.298 105.679 1.00 93.38 985 TYR A CA 1
ATOM 7935 C C . TYR A 1 985 ? -63.611 7.749 106.234 1.00 93.38 985 TYR A C 1
ATOM 7937 O O . TYR A 1 985 ? -64.554 8.499 106.482 1.00 93.38 985 TYR A O 1
ATOM 7945 N N . ALA A 1 986 ? -63.639 6.442 106.493 1.00 91.00 986 ALA A N 1
ATOM 7946 C CA . ALA A 1 986 ? -64.681 5.749 107.249 1.00 91.00 986 ALA A CA 1
ATOM 7947 C C . ALA A 1 986 ? -64.034 4.819 108.282 1.00 91.00 986 ALA A C 1
ATOM 7949 O O . ALA A 1 986 ? -62.921 4.337 108.070 1.00 91.00 986 ALA A O 1
ATOM 7950 N N . PHE A 1 987 ? -64.707 4.562 109.404 1.00 92.81 987 PHE A N 1
ATOM 7951 C CA . PHE A 1 987 ? -64.217 3.619 110.409 1.00 92.81 987 PHE A CA 1
ATOM 7952 C C . PHE A 1 987 ? -65.346 2.839 111.083 1.00 92.81 987 PHE A C 1
ATOM 7954 O O . PHE A 1 987 ? -66.484 3.305 111.167 1.00 92.81 987 PHE A O 1
ATOM 7961 N N . ILE A 1 988 ? -65.005 1.656 111.586 1.00 90.94 988 ILE A N 1
ATOM 7962 C CA . ILE A 1 988 ? -65.853 0.810 112.429 1.00 90.94 988 ILE A CA 1
ATOM 7963 C C . ILE A 1 988 ? -65.049 0.332 113.639 1.00 90.94 988 ILE A C 1
ATOM 7965 O O . ILE A 1 988 ? -63.831 0.202 113.564 1.00 90.94 988 ILE A O 1
ATOM 7969 N N . ASN A 1 989 ? -65.723 0.024 114.743 1.00 90.50 989 ASN A N 1
ATOM 7970 C CA . ASN A 1 989 ? -65.094 -0.682 115.858 1.00 90.50 989 ASN A CA 1
ATOM 7971 C C . ASN A 1 989 ? -65.398 -2.177 115.756 1.00 90.50 989 ASN A C 1
ATOM 7973 O O . ASN A 1 989 ? -66.498 -2.552 115.367 1.00 90.50 989 ASN A O 1
ATOM 7977 N N . VAL A 1 990 ? -64.465 -3.039 116.134 1.00 89.69 990 VAL A N 1
ATOM 7978 C CA . VAL A 1 990 ? -64.684 -4.488 116.264 1.00 89.69 990 VAL A CA 1
ATOM 7979 C C . VAL A 1 990 ? -64.229 -4.947 117.641 1.00 89.69 990 VAL A C 1
ATOM 7981 O O . VAL A 1 990 ? -63.311 -4.365 118.217 1.00 89.69 990 VAL A O 1
ATOM 7984 N N . ILE A 1 991 ? -64.886 -5.960 118.198 1.00 86.06 991 ILE A N 1
ATOM 7985 C CA . ILE A 1 991 ? -64.606 -6.473 119.543 1.00 86.06 991 ILE A CA 1
ATOM 7986 C C . ILE A 1 991 ? -64.049 -7.891 119.417 1.00 86.06 991 ILE A C 1
ATOM 7988 O O . ILE A 1 991 ? -64.718 -8.764 118.874 1.00 86.06 991 ILE A O 1
ATOM 7992 N N . LEU A 1 992 ? -62.851 -8.137 119.948 1.00 86.81 992 LEU A N 1
ATOM 7993 C CA . LEU A 1 992 ? -62.239 -9.467 119.976 1.00 86.81 992 LEU A CA 1
ATOM 7994 C C . LEU A 1 992 ? -62.482 -10.175 121.315 1.00 86.81 992 LEU A C 1
ATOM 7996 O O . LEU A 1 992 ? -62.161 -9.626 122.373 1.00 86.81 992 LEU A O 1
ATOM 8000 N N . VAL A 1 993 ? -63.013 -11.400 121.267 1.00 80.75 993 VAL A N 1
ATOM 8001 C CA . VAL A 1 993 ? -63.323 -12.268 122.424 1.00 80.75 993 VAL A CA 1
ATOM 8002 C C . VAL A 1 993 ? -62.594 -13.625 122.331 1.00 80.75 993 VAL A C 1
ATOM 8004 O O . VAL A 1 993 ? -62.119 -14.004 121.272 1.00 80.75 993 VAL A O 1
ATOM 8007 N N . SER A 1 994 ? -62.431 -14.381 123.420 1.00 72.69 994 SER A N 1
ATOM 8008 C CA . SER A 1 994 ? -61.764 -15.706 123.389 1.00 72.69 994 SER A CA 1
ATOM 8009 C C . SER A 1 994 ? -62.720 -16.843 122.962 1.00 72.69 994 SER A C 1
ATOM 8011 O O . SER A 1 994 ? -63.825 -16.908 123.498 1.00 72.69 994 SER A O 1
ATOM 8013 N N . SER A 1 995 ? -62.303 -17.754 122.064 1.00 52.88 995 SER A N 1
ATOM 8014 C CA . SER A 1 995 ? -63.173 -18.723 121.351 1.00 52.88 995 SER A CA 1
ATOM 8015 C C . SER A 1 995 ? -63.782 -19.884 122.174 1.00 52.88 995 SER A C 1
ATOM 8017 O O . SER A 1 995 ? -63.145 -20.472 123.050 1.00 52.88 995 SER A O 1
ATOM 8019 N N . GLN A 1 996 ? -65.012 -20.279 121.793 1.00 38.38 996 GLN A N 1
ATOM 8020 C CA . GLN A 1 996 ? -65.657 -21.603 121.963 1.00 38.38 996 GLN A CA 1
ATOM 8021 C C . GLN A 1 996 ? -66.408 -21.971 120.640 1.00 38.38 996 GLN A C 1
ATOM 8023 O O . GLN A 1 996 ? -66.991 -21.063 120.050 1.00 38.38 996 GLN A O 1
ATOM 8028 N N . PRO A 1 997 ? -66.414 -23.239 120.151 1.00 40.78 997 PRO A N 1
ATOM 8029 C CA . PRO A 1 997 ? -66.974 -23.670 118.834 1.00 40.78 997 PRO A CA 1
ATOM 8030 C C . PRO A 1 997 ? -68.480 -24.065 118.919 1.00 40.78 997 PRO A C 1
ATOM 8032 O O . PRO A 1 997 ? -68.901 -24.271 120.064 1.00 40.78 997 PRO A O 1
ATOM 8035 N N . PRO A 1 998 ? -69.314 -24.243 117.834 1.00 41.59 998 PRO A N 1
ATOM 8036 C CA . PRO A 1 998 ? -69.062 -25.082 116.622 1.00 41.59 998 PRO A CA 1
ATOM 8037 C C . PRO A 1 998 ? -69.865 -24.826 115.279 1.00 41.59 998 PRO A C 1
ATOM 8039 O O . PRO A 1 998 ? -70.747 -23.979 115.202 1.00 41.59 998 PRO A O 1
ATOM 8042 N N . SER A 1 999 ? -69.575 -25.693 114.276 1.00 32.34 999 SER A N 1
ATOM 8043 C CA . SER A 1 999 ? -70.416 -26.358 113.223 1.00 32.34 999 SER A CA 1
ATOM 8044 C C . SER A 1 999 ? -70.975 -25.656 111.956 1.00 32.34 999 SER A C 1
ATOM 8046 O O . SER A 1 999 ? -71.827 -24.785 112.079 1.00 32.34 999 SER A O 1
ATOM 8048 N N . GLY A 1 1000 ? -70.679 -26.240 110.769 1.00 29.97 1000 GLY A N 1
ATOM 8049 C CA . GLY A 1 1000 ? -71.698 -26.667 109.773 1.00 29.97 1000 GLY A CA 1
ATOM 8050 C C . GLY A 1 1000 ? -71.667 -26.109 108.328 1.00 29.97 1000 GLY A C 1
ATOM 8051 O O . GLY A 1 1000 ? -72.241 -25.056 108.098 1.00 29.97 1000 GLY A O 1
ATOM 8052 N N . ASP A 1 1001 ? -71.056 -26.871 107.406 1.00 29.80 1001 ASP A N 1
ATOM 8053 C CA . ASP A 1 1001 ? -71.384 -27.239 105.997 1.00 29.80 1001 ASP A CA 1
ATOM 8054 C C . ASP A 1 1001 ? -71.925 -26.279 104.887 1.00 29.80 1001 ASP A C 1
ATOM 8056 O O . ASP A 1 1001 ? -72.927 -25.587 105.037 1.00 29.80 1001 ASP A O 1
ATOM 8060 N N . ASP A 1 1002 ? -71.277 -26.453 103.714 1.00 29.62 1002 ASP A N 1
ATOM 8061 C CA . ASP A 1 1002 ? -71.754 -26.647 102.316 1.00 29.62 1002 ASP A CA 1
ATOM 8062 C C . ASP A 1 1002 ? -72.028 -25.536 101.251 1.00 29.62 1002 ASP A C 1
ATOM 8064 O O . ASP A 1 1002 ? -72.846 -24.635 101.400 1.00 29.62 1002 ASP A O 1
ATOM 8068 N N . GLU A 1 1003 ? -71.344 -25.773 100.109 1.00 29.48 1003 GLU A N 1
ATOM 8069 C CA . GLU A 1 1003 ? -71.680 -25.680 98.660 1.00 29.48 1003 GLU A CA 1
ATOM 8070 C C . GLU A 1 1003 ? -71.869 -24.350 97.852 1.00 29.48 1003 GLU A C 1
ATOM 8072 O O . GLU A 1 1003 ? -72.855 -23.630 97.949 1.00 29.48 1003 GLU A O 1
ATOM 8077 N N . GLN A 1 1004 ? -70.872 -24.116 96.968 1.00 27.72 1004 GLN A N 1
ATOM 8078 C CA . GLN A 1 1004 ? -70.799 -23.713 95.525 1.00 27.72 1004 GLN A CA 1
ATOM 8079 C C . GLN A 1 1004 ? -72.087 -23.564 94.623 1.00 27.72 1004 GLN A C 1
ATOM 8081 O O . GLN A 1 1004 ? -73.115 -24.128 94.968 1.00 27.72 1004 GLN A O 1
ATOM 8086 N N . PRO A 1 1005 ? -72.017 -23.119 93.323 1.00 49.09 1005 PRO A N 1
ATOM 8087 C CA . PRO A 1 1005 ? -71.672 -21.834 92.642 1.00 49.09 1005 PRO A CA 1
ATOM 8088 C C . PRO A 1 1005 ? -72.777 -21.473 91.554 1.00 49.09 1005 PRO A C 1
ATOM 8090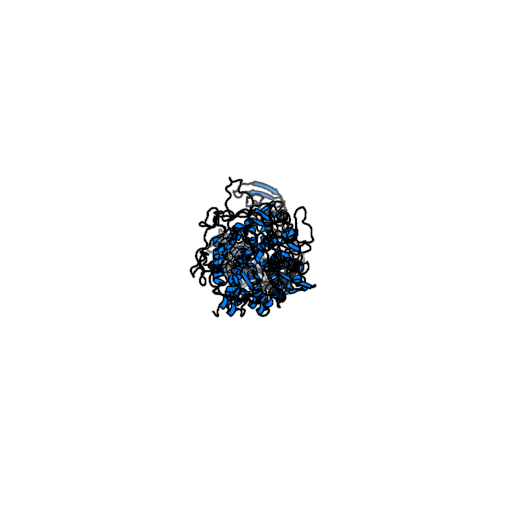 O O . PRO A 1 1005 ? -73.928 -21.817 91.790 1.00 49.09 1005 PRO A O 1
ATOM 8093 N N . PRO A 1 1006 ? -72.533 -21.018 90.289 1.00 52.00 1006 PRO A N 1
ATOM 8094 C CA . PRO A 1 1006 ? -72.054 -19.744 89.702 1.00 52.00 1006 PRO A CA 1
ATOM 8095 C C . PRO A 1 1006 ? -73.043 -19.059 88.687 1.00 52.00 1006 PRO A C 1
ATOM 8097 O O . PRO A 1 1006 ? -74.151 -19.525 88.438 1.00 52.00 1006 PRO A O 1
ATOM 8100 N N . SER A 1 1007 ? -72.523 -18.035 87.985 1.00 30.03 1007 SER A N 1
ATOM 8101 C CA . SER A 1 1007 ? -72.767 -17.621 86.577 1.00 30.03 1007 SER A CA 1
ATOM 8102 C C . SER A 1 1007 ? -73.716 -16.450 86.278 1.00 30.03 1007 SER A C 1
ATOM 8104 O O . SER A 1 1007 ? -74.899 -16.458 86.604 1.00 30.03 1007 SER A O 1
ATOM 8106 N N . GLY A 1 1008 ? -73.143 -15.457 85.592 1.00 30.09 1008 GLY A N 1
ATOM 8107 C CA . GLY A 1 1008 ? -73.830 -14.510 84.724 1.00 30.09 1008 GLY A CA 1
ATOM 8108 C C . GLY A 1 1008 ? -73.399 -14.727 83.270 1.00 30.09 1008 GLY A C 1
ATOM 8109 O O . GLY A 1 1008 ? -72.486 -15.510 83.018 1.00 30.09 1008 GLY A O 1
ATOM 8110 N N . ASP A 1 1009 ? -74.089 -14.056 82.350 1.00 28.30 1009 ASP A N 1
ATOM 8111 C CA . ASP A 1 1009 ? -73.504 -13.289 81.242 1.00 28.30 1009 ASP A CA 1
ATOM 8112 C C . ASP A 1 1009 ? -74.618 -12.526 80.505 1.00 28.30 1009 ASP A C 1
ATOM 8114 O O . ASP A 1 1009 ? -75.721 -13.042 80.310 1.00 28.30 1009 ASP A O 1
ATOM 8118 N N . ASP A 1 1010 ? -74.300 -11.283 80.140 1.00 30.33 1010 ASP A N 1
ATOM 8119 C CA . ASP A 1 1010 ? -75.118 -10.342 79.371 1.00 30.33 1010 ASP A CA 1
ATOM 8120 C C . ASP A 1 1010 ? -74.867 -10.472 77.858 1.00 30.33 1010 ASP A C 1
ATOM 8122 O O . ASP A 1 1010 ? -73.800 -10.875 77.390 1.00 30.33 1010 ASP A O 1
ATOM 8126 N N . GLU A 1 1011 ? -75.889 -10.079 77.102 1.00 29.89 1011 GLU A N 1
ATOM 8127 C CA . GLU A 1 1011 ? -76.005 -10.105 75.646 1.00 29.89 1011 GLU A CA 1
ATOM 8128 C C . GLU A 1 1011 ? -75.137 -9.058 74.915 1.00 29.89 1011 GLU A C 1
ATOM 8130 O O . GLU A 1 1011 ? -74.965 -7.919 75.347 1.00 29.89 1011 GLU A O 1
ATOM 8135 N N . GLN A 1 1012 ? -74.679 -9.425 73.711 1.00 28.58 1012 GLN A N 1
ATOM 8136 C CA . GLN A 1 1012 ? -74.166 -8.516 72.680 1.00 28.58 1012 GLN A CA 1
ATOM 8137 C C . GLN A 1 1012 ? -75.293 -8.033 71.754 1.00 28.58 1012 GLN A C 1
ATOM 8139 O O . GLN A 1 1012 ? -76.053 -8.861 71.254 1.00 28.58 1012 GLN A O 1
ATOM 8144 N N . GLN A 1 1013 ? -75.278 -6.752 71.353 1.00 29.55 1013 GLN A N 1
ATOM 8145 C CA . GLN A 1 1013 ? -75.707 -6.339 70.006 1.00 29.55 1013 GLN A CA 1
ATOM 8146 C C . GLN A 1 1013 ? -74.843 -5.214 69.408 1.00 29.55 1013 GLN A C 1
ATOM 8148 O O . GLN A 1 1013 ? -74.355 -4.319 70.090 1.00 29.55 1013 GLN A O 1
ATOM 8153 N N . GLN A 1 1014 ? -74.663 -5.347 68.091 1.00 30.02 1014 GLN A N 1
ATOM 8154 C CA . GLN A 1 1014 ? -73.699 -4.733 67.175 1.00 30.02 1014 GLN A CA 1
ATOM 8155 C C . GLN A 1 1014 ? -74.088 -3.340 66.650 1.00 30.02 1014 GLN A C 1
ATOM 8157 O O . GLN A 1 1014 ? -75.267 -3.049 66.460 1.00 30.02 1014 GLN A O 1
ATOM 8162 N N . LEU A 1 1015 ? -73.078 -2.578 66.205 1.00 27.44 1015 LEU A N 1
ATOM 8163 C CA . LEU A 1 1015 ? -73.166 -1.619 65.093 1.00 27.44 1015 LEU A CA 1
ATOM 8164 C C . LEU A 1 1015 ? -71.959 -1.810 64.151 1.00 27.44 1015 LEU A C 1
ATOM 8166 O O . LEU A 1 1015 ? -70.840 -2.043 64.595 1.00 27.44 1015 LEU A O 1
ATOM 8170 N N . VAL A 1 1016 ? -72.232 -1.774 62.845 1.00 30.12 1016 VAL A N 1
ATOM 8171 C CA . VAL A 1 1016 ? -71.375 -2.222 61.731 1.00 30.12 1016 VAL A CA 1
ATOM 8172 C C . VAL A 1 1016 ? -70.362 -1.148 61.307 1.00 30.12 1016 VAL A C 1
ATOM 8174 O O . VAL A 1 1016 ? -70.738 -0.005 61.050 1.00 30.12 1016 VAL A O 1
ATOM 8177 N N . GLU A 1 1017 ? -69.094 -1.537 61.166 1.00 29.75 1017 GLU A N 1
ATOM 8178 C CA . GLU A 1 1017 ? -67.961 -0.703 60.736 1.00 29.75 1017 GLU A CA 1
ATOM 8179 C C . GLU A 1 1017 ? -67.661 -0.888 59.227 1.00 29.75 1017 GLU A C 1
ATOM 8181 O O . GLU A 1 1017 ? -67.755 -1.998 58.698 1.00 29.75 1017 GLU A O 1
ATOM 8186 N N . LYS A 1 1018 ? -67.310 0.192 58.510 1.00 27.52 1018 LYS A N 1
ATOM 8187 C CA . LYS A 1 1018 ? -66.900 0.160 57.088 1.00 27.52 1018 LYS A CA 1
ATOM 8188 C C . LYS A 1 1018 ? -65.396 -0.130 56.969 1.00 27.52 1018 LYS A C 1
ATOM 8190 O O . LYS A 1 1018 ? -64.597 0.580 57.570 1.00 27.52 1018 LYS A O 1
ATOM 8195 N N . LYS A 1 1019 ? -65.020 -1.129 56.161 1.00 30.08 1019 LYS A N 1
ATOM 8196 C CA . LYS A 1 1019 ? -63.631 -1.568 55.912 1.00 30.08 1019 LYS A CA 1
ATOM 8197 C C . LYS A 1 1019 ? -62.963 -0.829 54.741 1.00 30.08 1019 LYS A C 1
ATOM 8199 O O . LYS A 1 1019 ? -63.621 -0.516 53.753 1.00 30.08 1019 LYS A O 1
ATOM 8204 N N . TYR A 1 1020 ? -61.641 -0.656 54.826 1.00 30.48 1020 TYR A N 1
ATOM 8205 C CA . TYR A 1 1020 ? -60.740 -0.261 53.731 1.00 30.48 1020 TYR A CA 1
ATOM 8206 C C . TYR A 1 1020 ? -59.837 -1.453 53.343 1.00 30.48 1020 TYR A C 1
ATOM 8208 O O . TYR A 1 1020 ? -59.456 -2.225 54.222 1.00 30.48 1020 TYR A O 1
ATOM 8216 N N . ILE A 1 1021 ? -59.478 -1.599 52.058 1.00 34.75 1021 ILE A N 1
ATOM 8217 C CA . ILE A 1 1021 ? -58.517 -2.605 51.549 1.00 34.75 1021 ILE A CA 1
ATOM 8218 C C . ILE A 1 1021 ? -57.225 -1.912 51.085 1.00 34.75 1021 ILE A C 1
ATOM 8220 O O . ILE A 1 1021 ? -57.278 -0.891 50.402 1.00 34.75 1021 ILE A O 1
ATOM 8224 N N . ILE A 1 1022 ? -56.074 -2.503 51.422 1.00 32.53 1022 ILE A N 1
ATOM 8225 C CA . ILE A 1 1022 ? -54.729 -2.159 50.932 1.00 32.53 1022 ILE A CA 1
ATOM 8226 C C . ILE A 1 1022 ? -54.311 -3.234 49.914 1.00 32.53 1022 ILE A C 1
ATOM 8228 O O . ILE A 1 1022 ? -54.455 -4.421 50.196 1.00 32.53 1022 ILE A O 1
ATOM 8232 N N . ILE A 1 1023 ? -53.801 -2.834 48.742 1.00 35.47 1023 ILE A N 1
ATOM 8233 C CA . ILE A 1 1023 ? -53.238 -3.743 47.727 1.00 35.47 1023 ILE A CA 1
ATOM 8234 C C . ILE A 1 1023 ? -51.718 -3.567 47.709 1.00 35.47 1023 ILE A C 1
ATOM 8236 O O . ILE A 1 1023 ? -51.234 -2.455 47.498 1.00 35.47 1023 ILE A O 1
ATOM 8240 N N . THR A 1 1024 ? -50.976 -4.660 47.856 1.00 30.58 1024 THR A N 1
ATOM 8241 C CA . THR A 1 1024 ? -49.516 -4.719 47.700 1.00 30.58 1024 THR A CA 1
ATOM 8242 C C . THR A 1 1024 ? -49.175 -5.580 46.478 1.00 30.58 1024 THR A C 1
ATOM 8244 O O . THR A 1 1024 ? -49.647 -6.714 46.408 1.00 30.58 1024 THR A O 1
ATOM 8247 N N . PRO A 1 1025 ? -48.381 -5.099 45.502 1.00 34.03 1025 PRO A N 1
ATOM 8248 C CA . PRO A 1 1025 ? -47.764 -5.969 44.507 1.00 34.03 1025 PRO A CA 1
ATOM 8249 C C . PRO A 1 1025 ? -46.608 -6.732 45.164 1.00 34.03 1025 PRO A C 1
ATOM 8251 O O . PRO A 1 1025 ? -45.738 -6.106 45.770 1.00 34.03 1025 PRO A O 1
ATOM 8254 N N . ASN A 1 1026 ? -46.583 -8.057 45.030 1.00 33.47 1026 ASN A N 1
ATOM 8255 C CA . ASN A 1 1026 ? -45.357 -8.818 45.248 1.00 33.47 1026 ASN A CA 1
ATOM 8256 C C . ASN A 1 1026 ? -44.443 -8.654 44.024 1.00 33.47 1026 ASN A C 1
ATOM 8258 O O . ASN A 1 1026 ? -44.893 -8.414 42.904 1.00 33.47 1026 ASN A O 1
ATOM 8262 N N . ASN A 1 1027 ? -43.140 -8.700 44.281 1.00 30.83 1027 ASN A N 1
ATOM 8263 C CA . ASN A 1 1027 ? -42.066 -8.394 43.335 1.00 30.83 1027 ASN A CA 1
ATOM 8264 C C . ASN A 1 1027 ? -41.751 -9.560 42.371 1.00 30.83 1027 ASN A C 1
ATOM 8266 O O . ASN A 1 1027 ? -40.685 -9.605 41.763 1.00 30.83 1027 ASN A O 1
ATOM 8270 N N . ASP A 1 1028 ? -42.657 -10.524 42.243 1.00 33.00 1028 ASP A N 1
ATOM 8271 C CA . ASP A 1 1028 ? -42.605 -11.646 41.321 1.00 33.00 1028 ASP A CA 1
ATOM 8272 C C . ASP A 1 1028 ? -43.345 -11.270 40.032 1.00 33.00 1028 ASP A C 1
ATOM 8274 O O . ASP A 1 1028 ? -44.556 -11.073 40.010 1.00 33.00 1028 ASP A O 1
ATOM 8278 N N . GLY A 1 1029 ? -42.598 -11.130 38.936 1.00 39.75 1029 GLY A N 1
ATOM 8279 C CA . GLY A 1 1029 ? -43.049 -10.601 37.646 1.00 39.75 1029 GLY A CA 1
ATOM 8280 C C . GLY A 1 1029 ? -44.150 -11.362 36.891 1.00 39.75 1029 GLY A C 1
ATOM 8281 O O . GLY A 1 1029 ? -44.153 -11.294 35.668 1.00 39.75 1029 GLY A O 1
ATOM 8282 N N . ILE A 1 1030 ? -45.083 -12.059 37.545 1.00 42.19 1030 ILE A N 1
ATOM 8283 C CA . ILE A 1 1030 ? -46.330 -12.548 36.941 1.00 42.19 1030 ILE A CA 1
ATOM 8284 C C . ILE A 1 1030 ? -47.441 -12.524 38.001 1.00 42.19 1030 ILE A C 1
ATOM 8286 O O . ILE A 1 1030 ? -47.603 -13.486 38.742 1.00 42.19 1030 ILE A O 1
ATOM 8290 N N . ASN A 1 1031 ? -48.252 -11.462 38.034 1.00 38.03 1031 ASN A N 1
ATOM 8291 C CA . ASN A 1 1031 ? -49.641 -11.539 38.504 1.00 38.03 1031 ASN A CA 1
ATOM 8292 C C . ASN A 1 1031 ? -50.451 -10.342 37.979 1.00 38.03 1031 ASN A C 1
ATOM 8294 O O . ASN A 1 1031 ? -50.696 -9.357 38.670 1.00 38.03 1031 ASN A O 1
ATOM 8298 N N . ASP A 1 1032 ? -50.918 -10.452 36.733 1.00 45.44 1032 ASP A N 1
ATOM 8299 C CA . ASP A 1 1032 ? -51.702 -9.422 36.028 1.00 45.44 1032 ASP A CA 1
ATOM 8300 C C . ASP A 1 1032 ? -53.168 -9.332 36.494 1.00 45.44 1032 ASP A C 1
ATOM 8302 O O . ASP A 1 1032 ? -54.040 -8.929 35.720 1.00 45.44 1032 ASP A O 1
ATOM 8306 N N . LYS A 1 1033 ? -53.477 -9.765 37.723 1.00 42.28 1033 LYS A N 1
ATOM 8307 C CA . LYS A 1 1033 ? -54.849 -9.913 38.219 1.00 42.28 1033 LYS A CA 1
ATOM 8308 C C . LYS A 1 1033 ? -54.938 -9.658 39.720 1.00 42.28 1033 LYS A C 1
ATOM 8310 O O . LYS A 1 1033 ? -54.468 -10.462 40.519 1.00 42.28 1033 LYS A O 1
ATOM 8315 N N . VAL A 1 1034 ? -55.617 -8.581 40.104 1.00 48.62 1034 VAL A N 1
ATOM 8316 C CA . VAL A 1 1034 ? -55.985 -8.314 41.501 1.00 48.62 1034 VAL A CA 1
ATOM 8317 C C . VAL A 1 1034 ? -57.451 -8.682 41.694 1.00 48.62 1034 VAL A C 1
ATOM 8319 O O . VAL A 1 1034 ? -58.318 -8.151 41.003 1.00 48.62 1034 VAL A O 1
ATOM 8322 N N . VAL A 1 1035 ? -57.730 -9.605 42.616 1.00 44.41 1035 VAL A N 1
ATOM 8323 C CA . VAL A 1 1035 ? -59.090 -10.022 42.987 1.00 44.41 1035 VAL A CA 1
ATOM 8324 C C . VAL A 1 1035 ? -59.400 -9.481 44.376 1.00 44.41 1035 VAL A C 1
ATOM 8326 O O . VAL A 1 1035 ? -58.714 -9.791 45.345 1.00 44.41 1035 VAL A O 1
ATOM 8329 N N . PHE A 1 1036 ? -60.441 -8.675 44.467 1.00 50.75 1036 PHE A N 1
ATOM 8330 C CA . PHE A 1 1036 ? -60.977 -8.144 45.705 1.00 50.75 1036 PHE A CA 1
ATOM 8331 C C . PHE A 1 1036 ? -61.997 -9.119 46.300 1.00 50.75 1036 PHE A C 1
ATOM 8333 O O . PHE A 1 1036 ? -62.731 -9.795 45.575 1.00 50.75 1036 PHE A O 1
ATOM 8340 N N . SER A 1 1037 ? -62.077 -9.175 47.632 1.00 42.62 1037 SER A N 1
ATOM 8341 C CA . SER A 1 1037 ? -63.038 -10.030 48.346 1.00 42.62 1037 SER A CA 1
ATOM 8342 C C . SER A 1 1037 ? -64.501 -9.629 48.118 1.00 42.62 1037 SER A C 1
ATOM 8344 O O . SER A 1 1037 ? -65.403 -10.412 48.405 1.00 42.62 1037 SER A O 1
ATOM 8346 N N . GLU A 1 1038 ? -64.740 -8.426 47.594 1.00 43.47 1038 GLU A N 1
ATOM 8347 C CA . GLU A 1 1038 ? -66.050 -7.840 47.312 1.00 43.47 1038 GLU A CA 1
ATOM 8348 C C . GLU A 1 1038 ? -65.950 -6.809 46.161 1.00 43.47 1038 GLU A C 1
ATOM 8350 O O . GLU A 1 1038 ? -64.853 -6.487 45.706 1.00 43.47 1038 GLU A O 1
ATOM 8355 N N . THR A 1 1039 ? -67.081 -6.367 45.596 1.00 49.53 1039 THR A N 1
ATOM 8356 C CA . THR A 1 1039 ? -67.113 -5.525 44.375 1.00 49.53 1039 THR A CA 1
ATOM 8357 C C . THR A 1 1039 ? -66.930 -4.051 44.717 1.00 49.53 1039 THR A C 1
ATOM 8359 O O . THR A 1 1039 ? -67.677 -3.520 45.535 1.00 49.53 1039 THR A O 1
ATOM 8362 N N . TYR A 1 1040 ? -65.976 -3.384 44.060 1.00 54.78 1040 TYR A N 1
ATOM 8363 C CA . TYR A 1 1040 ? -65.671 -1.968 44.276 1.00 54.78 1040 TYR A CA 1
ATOM 8364 C C . TYR A 1 1040 ? -66.024 -1.117 43.057 1.00 54.78 1040 TYR A C 1
ATOM 8366 O O . TYR A 1 1040 ? -65.880 -1.556 41.915 1.00 54.78 1040 TYR A O 1
ATOM 8374 N N . VAL A 1 1041 ? -66.453 0.120 43.312 1.00 48.56 1041 VAL A N 1
ATOM 8375 C CA . VAL A 1 1041 ? -66.746 1.136 42.291 1.00 48.56 1041 VAL A CA 1
ATOM 8376 C C . VAL A 1 1041 ? -65.510 2.010 42.090 1.00 48.56 1041 VAL A C 1
ATOM 8378 O O . VAL A 1 1041 ? -64.948 2.510 43.063 1.00 48.56 1041 VAL A O 1
ATOM 8381 N N . PHE A 1 1042 ? -65.082 2.222 40.844 1.00 54.78 1042 PHE A N 1
ATOM 8382 C CA . PHE A 1 1042 ? -63.923 3.063 40.539 1.00 54.78 1042 PHE A CA 1
ATOM 8383 C C . PHE A 1 1042 ? -64.146 3.983 39.335 1.00 54.78 1042 PHE A C 1
ATOM 8385 O O . PHE A 1 1042 ? -64.840 3.641 38.375 1.00 54.78 1042 PHE A O 1
ATOM 8392 N N . ASP A 1 1043 ? -63.483 5.142 39.382 1.00 49.62 1043 ASP A N 1
ATOM 8393 C CA . ASP A 1 1043 ? -63.513 6.186 38.359 1.00 49.62 1043 ASP A CA 1
ATOM 8394 C C . ASP A 1 1043 ? -62.095 6.499 37.855 1.00 49.62 1043 ASP A C 1
ATOM 8396 O O . ASP A 1 1043 ? -61.140 6.545 38.632 1.00 49.62 1043 ASP A O 1
ATOM 8400 N N . VAL A 1 1044 ? -61.954 6.759 36.551 1.00 53.94 1044 VAL A N 1
ATOM 8401 C CA . VAL A 1 1044 ? -60.674 7.124 35.913 1.00 53.94 1044 VAL A CA 1
ATOM 8402 C C . VAL A 1 1044 ? -60.769 8.517 35.295 1.00 53.94 1044 VAL A C 1
ATOM 8404 O O . VAL A 1 1044 ? -61.737 8.823 34.594 1.00 53.94 1044 VAL A O 1
ATOM 8407 N N . PHE A 1 1045 ? -59.746 9.349 35.512 1.00 47.22 1045 PHE A N 1
ATOM 8408 C CA . PHE A 1 1045 ? -59.710 10.755 35.096 1.00 47.22 1045 PHE A CA 1
ATOM 8409 C C . PHE A 1 1045 ? -58.520 11.057 34.166 1.00 47.22 1045 PHE A C 1
ATOM 8411 O O . PHE A 1 1045 ? -57.502 10.368 34.184 1.00 47.22 1045 PHE A O 1
ATOM 8418 N N . THR A 1 1046 ? -58.630 12.101 33.339 1.00 42.72 1046 THR A N 1
ATOM 8419 C CA . THR A 1 1046 ? -57.482 12.679 32.621 1.00 42.72 1046 THR A CA 1
ATOM 8420 C C . THR A 1 1046 ? -56.632 13.543 33.554 1.00 42.72 1046 THR A C 1
ATOM 8422 O O . THR A 1 1046 ? -57.099 13.987 34.603 1.00 42.72 1046 THR A O 1
ATOM 8425 N N . LYS A 1 1047 ? -55.404 13.884 33.123 1.00 39.12 1047 LYS A N 1
ATOM 8426 C CA . LYS A 1 1047 ? -54.513 14.803 33.860 1.00 39.12 1047 LYS A CA 1
ATOM 8427 C C . LYS A 1 1047 ? -55.135 16.186 34.129 1.00 39.12 1047 LYS A C 1
ATOM 8429 O O . LYS A 1 1047 ? -54.687 16.885 35.027 1.00 39.12 1047 LYS A O 1
ATOM 8434 N N . ASP A 1 1048 ? -56.139 16.568 33.338 1.00 42.19 1048 ASP A N 1
ATOM 8435 C CA . ASP A 1 1048 ? -56.820 17.862 33.418 1.00 42.19 1048 ASP A CA 1
ATOM 8436 C C . ASP A 1 1048 ? -58.157 17.758 34.192 1.00 42.19 1048 ASP A C 1
ATOM 8438 O O . ASP A 1 1048 ? -58.963 18.684 34.170 1.00 42.19 1048 ASP A O 1
ATOM 8442 N N . GLY A 1 1049 ? -58.409 16.630 34.877 1.00 42.44 1049 GLY A N 1
ATOM 8443 C CA . GLY A 1 1049 ? -59.532 16.445 35.805 1.00 42.44 1049 GLY A CA 1
ATOM 8444 C C . GLY A 1 1049 ? -60.842 15.947 35.184 1.00 42.44 1049 GLY A C 1
ATOM 8445 O O . GLY A 1 1049 ? -61.861 15.897 35.872 1.00 42.44 1049 GLY A O 1
ATOM 8446 N N . PHE A 1 1050 ? -60.852 15.554 33.906 1.00 40.50 1050 PHE A N 1
ATOM 8447 C CA . PHE A 1 1050 ? -62.063 15.059 33.242 1.00 40.50 1050 PHE A CA 1
ATOM 8448 C C . PHE A 1 1050 ? -62.236 13.555 33.435 1.00 40.50 1050 PHE A C 1
ATOM 8450 O O . PHE A 1 1050 ? -61.334 12.782 33.123 1.00 40.50 1050 PHE A O 1
ATOM 8457 N N . LYS A 1 1051 ? -63.412 13.135 33.906 1.00 50.03 1051 LYS A N 1
ATOM 8458 C CA . LYS A 1 1051 ? -63.766 11.723 34.085 1.00 50.03 1051 LYS A CA 1
ATOM 8459 C C . LYS A 1 1051 ? -63.948 11.035 32.729 1.00 50.03 1051 LYS A C 1
ATOM 8461 O O . LYS A 1 1051 ? -64.725 11.506 31.902 1.00 50.03 1051 LYS A O 1
ATOM 8466 N N . VAL A 1 1052 ? -63.235 9.933 32.511 1.00 44.72 1052 VAL A N 1
ATOM 8467 C CA . VAL A 1 1052 ? -63.157 9.223 31.221 1.00 44.72 1052 VAL A CA 1
ATOM 8468 C C . VAL A 1 1052 ? -63.836 7.859 31.276 1.00 44.72 1052 VAL A C 1
ATOM 8470 O O . VAL A 1 1052 ? -64.407 7.422 30.281 1.00 44.72 1052 VAL A O 1
ATOM 8473 N N . TYR A 1 1053 ? -63.798 7.189 32.430 1.00 46.59 1053 TYR A N 1
ATOM 8474 C CA . TYR A 1 1053 ? -64.394 5.867 32.620 1.00 46.59 1053 TYR A CA 1
ATOM 8475 C C . TYR A 1 1053 ? -64.902 5.688 34.057 1.00 46.59 1053 TYR A C 1
ATOM 8477 O O . TYR A 1 1053 ? -64.335 6.266 34.983 1.00 46.59 1053 TYR A O 1
ATOM 8485 N N . SER A 1 1054 ? -65.960 4.890 34.222 1.00 52.81 1054 SER A N 1
ATOM 8486 C CA . SER A 1 1054 ? -66.488 4.435 35.520 1.00 52.81 1054 SER A CA 1
ATOM 8487 C C . SER A 1 1054 ? -66.817 2.953 35.396 1.00 52.81 1054 SER A C 1
ATOM 8489 O O . SER A 1 1054 ? -67.397 2.558 34.382 1.00 52.81 1054 SER A O 1
ATOM 8491 N N . GLY A 1 1055 ? -66.495 2.152 36.405 1.00 50.31 1055 GLY A N 1
ATOM 8492 C CA . GLY A 1 1055 ? -66.841 0.734 36.421 1.00 50.31 1055 GLY A CA 1
ATOM 8493 C C . GLY A 1 1055 ? -66.979 0.181 37.832 1.00 50.31 1055 GLY A C 1
ATOM 8494 O O . GLY A 1 1055 ? -66.522 0.790 38.796 1.00 50.31 1055 GLY A O 1
ATOM 8495 N N . GLU A 1 1056 ? -67.603 -0.988 37.933 1.00 56.31 1056 GLU A N 1
ATOM 8496 C CA . GLU A 1 1056 ? -67.692 -1.765 39.167 1.00 56.31 1056 GLU A CA 1
A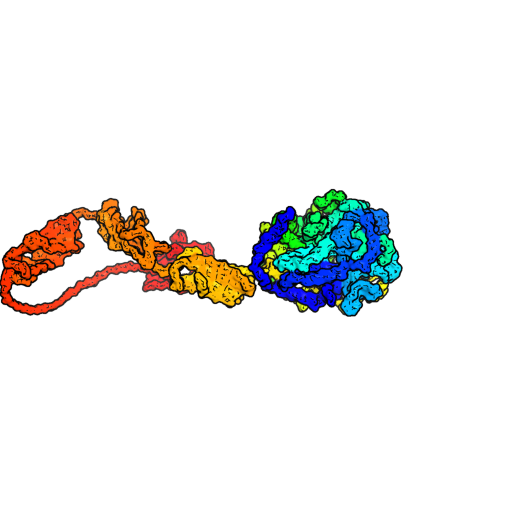TOM 8497 C C . GLU A 1 1056 ? -67.084 -3.138 38.905 1.00 56.31 1056 GLU A C 1
ATOM 8499 O O . GLU A 1 1056 ? -67.458 -3.811 37.944 1.00 56.31 1056 GLU A O 1
ATOM 8504 N N . SER A 1 1057 ? -66.105 -3.536 39.712 1.00 52.88 1057 SER A N 1
ATOM 8505 C CA . SER A 1 1057 ? -65.502 -4.860 39.592 1.00 52.88 1057 SER A CA 1
ATOM 8506 C C . SER A 1 1057 ? -64.902 -5.308 40.916 1.00 52.88 1057 SER A C 1
ATOM 8508 O O . SER A 1 1057 ? -64.356 -4.507 41.672 1.00 52.88 1057 SER A O 1
ATOM 8510 N N . ASN A 1 1058 ? -64.976 -6.607 41.188 1.00 54.22 1058 ASN A N 1
ATOM 8511 C CA . ASN A 1 1058 ? -64.178 -7.262 42.221 1.00 54.22 1058 ASN A CA 1
ATOM 8512 C C . ASN A 1 1058 ? -62.895 -7.884 41.643 1.00 54.22 1058 ASN A C 1
ATOM 8514 O O . ASN A 1 1058 ? -62.179 -8.575 42.354 1.00 54.22 1058 ASN A O 1
ATOM 8518 N N . VAL A 1 1059 ? -62.597 -7.671 40.359 1.00 51.34 1059 VAL A N 1
ATOM 8519 C CA . VAL A 1 1059 ? -61.393 -8.175 39.687 1.00 51.34 1059 VAL A CA 1
ATOM 8520 C C . VAL A 1 1059 ? -60.833 -7.112 38.744 1.00 51.34 1059 VAL A C 1
ATOM 8522 O O . VAL A 1 1059 ? -61.551 -6.602 37.883 1.00 51.34 1059 VAL A O 1
ATOM 8525 N N . TRP A 1 1060 ? -59.547 -6.800 38.855 1.00 52.88 1060 TRP A N 1
ATOM 8526 C CA . TRP A 1 1060 ? -58.855 -5.869 37.965 1.00 52.88 1060 TRP A CA 1
ATOM 8527 C C . TRP A 1 1060 ? -57.693 -6.570 37.247 1.00 52.88 1060 TRP A C 1
ATOM 8529 O O . TRP A 1 1060 ? -56.833 -7.148 37.910 1.00 52.88 1060 TRP A O 1
ATOM 8539 N N . GLU A 1 1061 ? -57.678 -6.542 35.906 1.00 52.12 1061 GLU A N 1
ATOM 8540 C CA . GLU A 1 1061 ? -56.625 -7.138 35.062 1.00 52.12 1061 GLU A CA 1
ATOM 8541 C C . GLU A 1 1061 ? -55.943 -6.067 34.187 1.00 52.12 1061 GLU A C 1
ATOM 8543 O O . GLU A 1 1061 ? -56.619 -5.298 33.503 1.00 52.12 1061 GLU A O 1
ATOM 8548 N N . ALA A 1 1062 ? -54.605 -6.016 34.183 1.00 50.66 1062 ALA A N 1
ATOM 8549 C CA . ALA A 1 1062 ? -53.803 -4.946 33.560 1.00 50.66 1062 ALA A CA 1
ATOM 8550 C C . ALA A 1 1062 ? -53.212 -5.317 32.179 1.00 50.66 1062 ALA A C 1
ATOM 8552 O O . ALA A 1 1062 ? -52.112 -4.896 31.830 1.00 50.66 1062 ALA A O 1
ATOM 8553 N N . LYS A 1 1063 ? -53.913 -6.132 31.385 1.00 38.88 1063 LYS A N 1
ATOM 8554 C CA . LYS A 1 1063 ? -53.278 -6.942 30.328 1.00 38.88 1063 LYS A CA 1
ATOM 8555 C C . LYS A 1 1063 ? -52.821 -6.264 29.026 1.00 38.88 1063 LYS A C 1
ATOM 8557 O O . LYS A 1 1063 ? -52.163 -6.940 28.252 1.00 38.88 1063 LYS A O 1
ATOM 8562 N N . ASP A 1 1064 ? -53.070 -4.975 28.783 1.00 40.09 1064 ASP A N 1
ATOM 8563 C CA . ASP A 1 1064 ? -52.735 -4.355 27.477 1.00 40.09 1064 ASP A CA 1
ATOM 8564 C C . ASP A 1 1064 ? -51.952 -3.028 27.539 1.00 40.09 1064 ASP A C 1
ATOM 8566 O O . ASP A 1 1064 ? -51.798 -2.344 26.522 1.00 40.09 1064 ASP A O 1
ATOM 8570 N N . TYR A 1 1065 ? -51.430 -2.621 28.701 1.00 48.22 1065 TYR A N 1
ATOM 8571 C CA . TYR A 1 1065 ? -50.856 -1.277 28.849 1.00 48.22 1065 TYR A CA 1
ATOM 8572 C C . TYR A 1 1065 ? -49.574 -1.251 29.694 1.00 48.22 1065 TYR A C 1
ATOM 8574 O O . TYR A 1 1065 ? -49.608 -1.433 30.907 1.00 48.22 1065 TYR A O 1
ATOM 8582 N N . PHE A 1 1066 ? -48.444 -0.963 29.030 1.00 44.28 1066 PHE A N 1
ATOM 8583 C CA . PHE A 1 1066 ? -47.072 -0.919 29.568 1.00 44.28 1066 PHE A CA 1
ATOM 8584 C C . PHE A 1 1066 ? -46.847 0.243 30.552 1.00 44.28 1066 PHE A C 1
ATOM 8586 O O . PHE A 1 1066 ? -46.191 1.243 30.243 1.00 44.28 1066 PHE A O 1
ATOM 8593 N N . GLY A 1 1067 ? -47.443 0.143 31.735 1.00 45.56 1067 GLY A N 1
ATOM 8594 C CA . GLY A 1 1067 ? -47.279 1.105 32.815 1.00 45.56 1067 GLY A CA 1
ATOM 8595 C C . GLY A 1 1067 ? -45.989 0.933 33.619 1.00 45.56 1067 GLY A C 1
ATOM 8596 O O . GLY A 1 1067 ? -45.413 -0.149 33.661 1.00 45.56 1067 GLY A O 1
ATOM 8597 N N . LYS A 1 1068 ? -45.542 2.005 34.285 1.00 44.44 1068 LYS A N 1
ATOM 8598 C CA . LYS A 1 1068 ? -44.428 1.983 35.252 1.00 44.44 1068 LYS A CA 1
ATOM 8599 C C . LYS A 1 1068 ? -44.939 2.463 36.610 1.00 44.44 1068 LYS A C 1
ATOM 8601 O O . LYS A 1 1068 ? -45.667 3.454 36.676 1.00 44.44 1068 LYS A O 1
ATOM 8606 N N . ILE A 1 1069 ? -44.539 1.783 37.681 1.00 44.31 1069 ILE A N 1
ATOM 8607 C CA . ILE A 1 1069 ? -44.787 2.212 39.063 1.00 44.31 1069 ILE A CA 1
ATOM 8608 C C . ILE A 1 1069 ? -43.825 3.362 39.389 1.00 44.31 1069 ILE A C 1
ATOM 8610 O O . ILE A 1 1069 ? -42.627 3.279 39.107 1.00 44.31 1069 ILE A O 1
ATOM 8614 N N . VAL A 1 1070 ? -44.344 4.448 39.960 1.00 40.16 1070 VAL A N 1
ATOM 8615 C CA . VAL A 1 1070 ? -43.535 5.567 40.473 1.00 40.16 1070 VAL A CA 1
ATOM 8616 C C . VAL A 1 1070 ? -43.576 5.606 42.000 1.00 40.16 1070 VAL A C 1
ATOM 8618 O O . VAL A 1 1070 ? -44.486 5.026 42.599 1.00 40.16 1070 VAL A O 1
ATOM 8621 N N . PRO A 1 1071 ? -42.602 6.272 42.648 1.00 29.73 1071 PRO A N 1
ATOM 8622 C CA . PRO A 1 1071 ? -42.515 6.307 44.103 1.00 29.73 1071 PRO A CA 1
ATOM 8623 C C . PRO A 1 1071 ? -43.827 6.813 44.721 1.00 29.73 1071 PRO A C 1
ATOM 8625 O O . PRO A 1 1071 ? -44.358 7.828 44.267 1.00 29.73 1071 PRO A O 1
ATOM 8628 N N . ASN A 1 1072 ? -44.317 6.100 45.746 1.00 33.53 1072 ASN A N 1
ATOM 8629 C CA . ASN A 1 1072 ? -45.574 6.293 46.503 1.00 33.53 1072 ASN A CA 1
ATOM 8630 C C . ASN A 1 1072 ? -46.796 5.446 46.079 1.00 33.53 1072 ASN A C 1
ATOM 8632 O O . ASN A 1 1072 ? -47.916 5.762 46.471 1.00 33.53 1072 ASN A O 1
ATOM 8636 N N . GLY A 1 1073 ? -46.612 4.356 45.325 1.00 41.28 1073 GLY A N 1
ATOM 8637 C CA . GLY A 1 1073 ? -47.671 3.349 45.119 1.00 41.28 1073 GLY A CA 1
ATOM 8638 C C . GLY A 1 1073 ? -48.754 3.729 44.100 1.00 41.28 1073 GLY A C 1
ATOM 8639 O O . GLY A 1 1073 ? -49.821 3.120 44.077 1.00 41.28 1073 GLY A O 1
ATOM 8640 N N . LEU A 1 1074 ? -48.493 4.718 43.239 1.00 41.62 1074 LEU A N 1
ATOM 8641 C CA . LEU A 1 1074 ? -49.412 5.136 42.181 1.00 41.62 1074 LEU A CA 1
ATOM 8642 C C . LEU A 1 1074 ? -49.068 4.453 40.843 1.00 41.62 1074 LEU A C 1
ATOM 8644 O O . LEU A 1 1074 ? -47.929 4.526 40.375 1.00 41.62 1074 LEU A O 1
ATOM 8648 N N . TYR A 1 1075 ? -50.061 3.834 40.198 1.00 46.25 1075 TYR A N 1
ATOM 8649 C CA . TYR A 1 1075 ? -49.913 3.213 38.875 1.00 46.25 1075 TYR A CA 1
ATOM 8650 C C . TYR A 1 1075 ? -50.046 4.246 37.740 1.00 46.25 1075 TYR A C 1
ATOM 8652 O O . TYR A 1 1075 ? -51.038 4.974 37.668 1.00 46.25 1075 TYR A O 1
ATOM 8660 N N . ILE A 1 1076 ? -49.071 4.291 36.820 1.00 46.44 1076 ILE A N 1
ATOM 8661 C CA . ILE A 1 1076 ? -49.121 5.102 35.588 1.00 46.44 1076 ILE A CA 1
ATOM 8662 C C . ILE A 1 1076 ? -49.275 4.173 34.392 1.00 46.44 1076 ILE A C 1
ATOM 8664 O O . ILE A 1 1076 ? -48.410 3.335 34.162 1.00 46.44 1076 ILE A O 1
ATOM 8668 N N . LEU A 1 1077 ? -50.317 4.367 33.585 1.00 45.44 1077 LEU A N 1
ATOM 8669 C CA . LEU A 1 1077 ? -50.554 3.608 32.354 1.00 45.44 1077 LEU A CA 1
ATOM 8670 C C . LEU A 1 1077 ? -50.001 4.362 31.135 1.00 45.44 1077 LEU A C 1
ATOM 8672 O O . LEU A 1 1077 ? -50.356 5.518 30.894 1.00 45.44 1077 LEU A O 1
ATOM 8676 N N . LYS A 1 1078 ? -49.170 3.695 30.326 1.00 40.59 1078 LYS A N 1
ATOM 8677 C CA . LYS A 1 1078 ? -48.770 4.174 28.995 1.00 40.59 1078 LYS A CA 1
ATOM 8678 C C . LYS A 1 1078 ? -49.554 3.396 27.945 1.00 40.59 1078 LYS A C 1
ATOM 8680 O O . LYS A 1 1078 ? -49.530 2.169 27.942 1.00 40.59 1078 LYS A O 1
ATOM 8685 N N . THR A 1 1079 ? -50.235 4.101 27.046 1.00 42.59 1079 THR A N 1
ATOM 8686 C CA . THR A 1 1079 ? -50.926 3.471 25.914 1.00 42.59 1079 THR A CA 1
ATOM 8687 C C . THR A 1 1079 ? -50.234 3.832 24.601 1.00 42.59 1079 THR A C 1
ATOM 8689 O O . THR A 1 1079 ? -49.632 4.905 24.467 1.00 42.59 1079 THR A O 1
ATOM 8692 N N . ASN A 1 1080 ? -50.273 2.912 23.634 1.00 43.47 1080 ASN A N 1
ATOM 8693 C CA . ASN A 1 1080 ? -49.654 3.077 22.320 1.00 43.47 1080 ASN A CA 1
ATOM 8694 C C . ASN A 1 1080 ? -50.374 4.171 21.518 1.00 43.47 1080 ASN A C 1
ATOM 8696 O O . ASN A 1 1080 ? -51.320 3.882 20.791 1.00 43.47 1080 ASN A O 1
ATOM 8700 N N . LYS A 1 1081 ? -49.928 5.423 21.700 1.00 44.53 1081 LYS A N 1
ATOM 8701 C CA . LYS A 1 1081 ? -49.975 6.593 20.792 1.00 44.53 1081 LYS A CA 1
ATOM 8702 C C . LYS A 1 1081 ? -49.697 7.875 21.601 1.00 44.53 1081 LYS A C 1
ATOM 8704 O O . LYS A 1 1081 ? -50.614 8.612 21.946 1.00 44.53 1081 LYS A O 1
ATOM 8709 N N . ASN A 1 1082 ? -48.423 8.136 21.912 1.00 41.62 1082 ASN A N 1
ATOM 8710 C CA . ASN A 1 1082 ? -47.838 9.439 22.303 1.00 41.62 1082 ASN A CA 1
ATOM 8711 C C . ASN A 1 1082 ? -48.602 10.368 23.287 1.00 41.62 1082 ASN A C 1
ATOM 8713 O O . ASN A 1 1082 ? -48.372 11.577 23.272 1.00 41.62 1082 ASN A O 1
ATOM 8717 N N . LYS A 1 1083 ? -49.456 9.865 24.189 1.00 39.41 1083 LYS A N 1
ATOM 8718 C CA . LYS A 1 1083 ? -50.061 10.670 25.271 1.00 39.41 1083 LYS A CA 1
ATOM 8719 C C . LYS A 1 1083 ? -49.979 9.938 26.614 1.00 39.41 1083 LYS A C 1
ATOM 8721 O O . LYS A 1 1083 ? -50.360 8.778 26.708 1.00 39.41 1083 LYS A O 1
ATOM 8726 N N . VAL A 1 1084 ? -49.469 10.627 27.638 1.00 42.22 1084 VAL A N 1
ATOM 8727 C CA . VAL A 1 1084 ? -49.325 10.141 29.026 1.00 42.22 1084 VAL A CA 1
ATOM 8728 C C . VAL A 1 1084 ? -50.457 10.726 29.886 1.00 42.22 1084 VAL A C 1
ATOM 8730 O O . VAL A 1 1084 ? -50.716 11.928 29.799 1.00 42.22 1084 VAL A O 1
ATOM 8733 N N . PHE A 1 1085 ? -51.111 9.905 30.718 1.00 41.84 1085 PHE A N 1
ATOM 8734 C CA . PHE A 1 1085 ? -52.139 10.315 31.695 1.00 41.84 1085 PHE A CA 1
ATOM 8735 C C . PHE A 1 1085 ? -51.772 9.842 33.117 1.00 41.84 1085 PHE A C 1
ATOM 8737 O O . PHE A 1 1085 ? -50.991 8.902 33.256 1.00 41.84 1085 PHE A O 1
ATOM 8744 N N . PHE A 1 1086 ? -52.332 10.473 34.163 1.00 39.28 1086 PHE A N 1
ATOM 8745 C CA . PHE A 1 1086 ? -52.036 10.175 35.576 1.00 39.28 1086 PHE A CA 1
ATOM 8746 C C . PHE A 1 1086 ? -53.299 10.084 36.462 1.00 39.28 1086 PHE A C 1
ATOM 8748 O O . PHE A 1 1086 ? -54.217 10.885 36.298 1.00 39.28 1086 PHE A O 1
ATOM 8755 N N . VAL A 1 1087 ? -53.200 9.197 37.470 1.00 39.69 1087 VAL A N 1
ATOM 8756 C CA . VAL A 1 1087 ? -53.978 9.010 38.724 1.00 39.69 1087 VAL A CA 1
ATOM 8757 C C . VAL A 1 1087 ? -55.234 8.112 38.682 1.00 39.69 1087 VAL A C 1
ATOM 8759 O O . VAL A 1 1087 ? -56.210 8.390 37.993 1.00 39.69 1087 VAL A O 1
ATOM 8762 N N . LEU A 1 1088 ? -55.212 7.065 39.521 1.00 38.69 1088 LEU A N 1
ATOM 8763 C CA . LEU A 1 1088 ? -56.343 6.223 39.929 1.00 38.69 1088 LEU A CA 1
ATOM 8764 C C . LEU A 1 1088 ? -56.763 6.667 41.344 1.00 38.69 1088 LEU A C 1
ATOM 8766 O O . LEU A 1 1088 ? -55.917 6.712 42.236 1.00 38.69 1088 LEU A O 1
ATOM 8770 N N . VAL A 1 1089 ? -58.030 7.033 41.552 1.00 37.81 1089 VAL A N 1
ATOM 8771 C CA . VAL A 1 1089 ? -58.579 7.363 42.881 1.00 37.81 1089 VAL A CA 1
ATOM 8772 C C . VAL A 1 1089 ? -59.789 6.465 43.112 1.00 37.81 1089 VAL A C 1
ATOM 8774 O O . VAL A 1 1089 ? -60.819 6.646 42.466 1.00 37.81 1089 VAL A O 1
ATOM 8777 N N . ALA A 1 1090 ? -59.666 5.488 44.010 1.00 33.97 1090 ALA A N 1
ATOM 8778 C CA . ALA A 1 1090 ? -60.822 4.777 44.552 1.00 33.97 1090 ALA A CA 1
ATOM 8779 C C . ALA A 1 1090 ? -61.465 5.652 45.641 1.00 33.97 1090 ALA A C 1
ATOM 8781 O O . ALA A 1 1090 ? -60.745 6.291 46.414 1.00 33.97 1090 ALA A O 1
ATOM 8782 N N . ARG A 1 1091 ? -62.797 5.726 45.665 1.00 32.09 1091 ARG A N 1
ATOM 8783 C CA . ARG A 1 1091 ? -63.560 6.467 46.677 1.00 32.09 1091 ARG A CA 1
ATOM 8784 C C . ARG A 1 1091 ? -64.219 5.521 47.660 1.00 32.09 1091 ARG A C 1
ATOM 8786 O O . ARG A 1 1091 ? -64.719 4.478 47.189 1.00 32.09 1091 ARG A O 1
#

Foldseek 3Di:
DVCVVVVVVVVLVVVPDDDQLLDDPLLVQLVVLVVLCQPQQCADPLRHGFLFSAFCDFQPDRGRRKAFLQLLLLQLLSLLLVCLSVVVLLSVSNVSSVVVQQQAFFDDCLLADQAQADQQFQDFDFFAAADLQCDPTEGDRPFAFAGRQQQVVLCVLQVDNDDRATFTIKNQQCQLVCCVVVVDAPQDPPRGHIFRKDWDQHFAACGSQQTFIGGQQQLDFDDQQRCSRSHYVDRFRKHKGKHFLLSLLSNLLSVVVSCVSSVSSVSNVSCVVVVSSNLSNLSSQQLQQFAFRNAAAQCNSHHHYHCSRGNLARHRIKMKMDGPDNPNHIHITHHQWHWLLSGFLSSLVSNVVVVRPSSVQSSQSSLQQLVQQAADPPAAQWLFGATGFGRDHGPPPPVAPVPPADWGDGPSNDRPHDTTGDDRATTHFLPRNNQFCLSRLNSLLSLLLVLLPDDLPDPCNVSSLVSNLRNVVVHFQQQKWWDFPNDIDRLVVDDLVRLQPLVRTQAIKGQTGWQDQFDDPVPDPPNNHGSAGQQRPPDLDTDDHDDNDGGPDSGGYIGGDDIDCQLLSLLSVLSSLLSNLSSCVNNVNDHPDDSSSSLSVSVSSLVNQCVPAQDPSAGWDKGARPVCVQQQDVVSHWHARCAWTQRPQLGIDHHGTHRSVSSGHDSPDDQPPRRIDTIRRSSSSSSNSVSSSSCSVGVVRWDAKDKAWDDDDFAEADAFKGKTKIKIATPAFWQKKWKDKPRHTDDMDGDTPDRIDIDIDIDTLVVDDFAKIKMKMWTAGPSRHIDMDIGIYTYDHFDAKDKDFPPDAAAEADAFKGKTWMDIGGDPWDWQKKKKWKDFVPHTPDIDIDRDDDPIDIDGCHPPDQVTKMKIKIWIATPVGGIDMDIGIYGYDDDDDWDAKDKDWDDDAFAAEDEQQDKGKTKMKIATPQFWQKKFKDKQNHTDDMDGPRHRIDIDIDIDGRNPPDFAKIKIKMKIAGPVGHIDIDIGIYGYDHDDDDDDDDDDYDDDDDDDDDDDDDDDDDDDDDPPPDDQKDAAPDKFKWWDAFQVGHTDDIDIGRMGGPPAFDWDDDPPGFIWTDDPDPDTGGDTDGD